Protein 1YZY (pdb70)

Radius of gyration: 30.55 Å; Cα contacts (8 Å, |Δi|>4): 1847; chains: 2; bounding box: 76×80×80 Å

Nearest PDB structures (foldseek):
  1yzy-assembly2_B  TM=9.845E-01  e=2.041E-84  Haemophilus influenzae
  3dqq-assembly2_B  TM=8.696E-01  e=4.003E-61  Salmonella enterica subsp. enterica serovar Typhimurium
  3dqq-assembly1_A-2  TM=9.053E-01  e=2.422E-59  Salmonella enterica subsp. enterica serovar Typhimurium
  5dmh-assembly2_B  TM=8.745E-01  e=1.688E-52  Cupriavidus necator H16
  5dmh-assembly1_A  TM=6.485E-01  e=1.997E-49  Cupriavidus necator H16

Secondary structure (DSSP, 8-state):
-EEEESSHHHHHHHHHHHHTTT--EEEEES--SS---S--SEEEEE---SSS-HHHHHHHHHHHHHHHHHTT--SEEEE--TT----TT-THHHHHHHHHHHHT---EEE---BGGGTEEEETTEEEETTEEGGGSGGGG-SSS-----BHHHHHHHH-SS-EEEE-HHHHTT-HHHHHHHHHHHHHTT-SEEEE-BSSTHHHHHHHHHTTT-SEEEESHHHHHHHHHHHHTS--GGG---PPS--EEEEE---SHHHHHHHHHHTTTS-EEE--HHHHHH-TTHHHHHHHHHHTTTTSSS--EEE----HHHHHHHHTTT-HHHHHHHHHHHHHHHHHHHHHHT--EEEEESHHHHHHHHHHHT--EEEEEEEEETTEEEEEESSSS-EEEEE-TT-S-TTHHHHHHHTT-/-EEEESSHHHHHHHHHHHHHTT--EEEEES--SSPP-S--SEEEEE---SSS-HHHHHHHHHHHHHHHHHTT--SEEEE--TT----SS-THHHHHHHHHHHHT-----B---BGGGTEEEETTEEEETTEEGGGSGGGG-SSS-----BHHHHHHHH-SSEEEEE-HHHHTT-HHHHHHHHHHHHHTTEEEEEE-BSSTHHHHHHHHHTTT-SEEEESSHHHHHHHHHHHTS--STT---PPS-EEEEEE---SHHHHHHHHHHHTTS-EEE--HHHHHH-STHHHHHHHHHHHS-SSSS--EEE----HHHHHHHHHHH-TTHHHHHHHHHHHHHHHHHHHHTEEEEEEESHHHHHHHHHHHT--EEEEEEEEETTEEEEEESSSS-EEEEE-TT-S-TTHHHHHHTTT-

Structure (mmCIF, N/CA/C/O backbone):
data_1YZY
#
_entry.id   1YZY
#
_cell.length_a   67.240
_cell.length_b   82.390
_cell.length_c   84.440
_cell.angle_alpha   90.00
_cell.angle_beta   108.41
_cell.angle_gamma   90.00
#
_symmetry.space_group_name_H-M   'P 1 21 1'
#
loop_
_entity.id
_entity.type
_entity.pdbx_description
1 polymer 'Hypothetical protein HI1011'
2 water water
#
loop_
_atom_site.group_PDB
_atom_site.id
_atom_site.type_symbol
_atom_site.label_atom_id
_atom_site.label_alt_id
_atom_site.label_comp_id
_atom_site.label_asym_id
_atom_site.label_entity_id
_atom_site.label_seq_id
_atom_site.pdbx_PDB_ins_code
_atom_site.Cartn_x
_atom_site.Cartn_y
_atom_site.Cartn_z
_atom_site.occupancy
_atom_site.B_iso_or_equiv
_atom_site.auth_seq_id
_atom_site.auth_comp_id
_atom_site.auth_asym_id
_atom_site.auth_atom_id
_atom_site.pdbx_PDB_model_num
ATOM 1 N N . LEU A 1 2 ? 39.719 41.394 73.067 1.00 17.12 1 LEU A N 1
ATOM 2 C CA . LEU A 1 2 ? 39.059 40.495 74.068 1.00 18.63 1 LEU A CA 1
ATOM 3 C C . LEU A 1 2 ? 37.747 39.922 73.552 1.00 20.35 1 LEU A C 1
ATOM 4 O O . LEU A 1 2 ? 36.811 40.664 73.264 1.00 19.45 1 LEU A O 1
ATOM 9 N N . GLY A 1 3 ? 37.680 38.597 73.462 1.00 20.93 2 GLY A N 1
ATOM 10 C CA . GLY A 1 3 ? 36.473 37.946 72.996 1.00 14.55 2 GLY A CA 1
ATOM 11 C C . GLY A 1 3 ? 35.766 37.210 74.113 1.00 20.13 2 GLY A C 1
ATOM 12 O O . GLY A 1 3 ? 36.318 36.289 74.694 1.00 17.44 2 GLY A O 1
ATOM 13 N N . VAL A 1 4 ? 34.545 37.617 74.426 1.00 15.24 3 VAL A N 1
ATOM 14 C CA . VAL A 1 4 ? 33.783 36.969 75.478 1.00 14.81 3 VAL A CA 1
ATOM 15 C C . VAL A 1 4 ? 32.741 36.052 74.859 1.00 19.70 3 VAL A C 1
ATOM 16 O O . VAL A 1 4 ? 32.088 36.417 73.881 1.00 17.64 3 VAL A O 1
ATOM 20 N N . ILE A 1 5 ? 32.624 34.846 75.402 1.00 18.67 4 ILE A N 1
ATOM 21 C CA . ILE A 1 5 ? 31.648 33.873 74.936 1.00 17.90 4 ILE A CA 1
ATOM 22 C C . ILE A 1 5 ? 30.732 33.595 76.109 1.00 13.74 4 ILE A C 1
ATOM 23 O O . ILE A 1 5 ? 31.093 32.853 77.018 1.00 18.58 4 ILE A O 1
ATOM 28 N N . ALA A 1 6 ? 29.556 34.212 76.098 1.00 15.67 5 ALA A N 1
ATOM 29 C CA . ALA A 1 6 ? 28.596 34.054 77.181 1.00 15.19 5 ALA A CA 1
ATOM 30 C C . ALA A 1 6 ? 27.546 32.967 76.940 1.00 17.47 5 ALA A C 1
ATOM 31 O O . ALA A 1 6 ? 27.017 32.842 75.835 1.00 15.40 5 ALA A O 1
ATOM 33 N N . ASP A 1 7 ? 27.224 32.223 77.998 1.00 18.88 6 ASP A N 1
ATOM 34 C CA . ASP A 1 7 ? 26.264 31.122 77.940 1.00 21.13 6 ASP A CA 1
ATOM 35 C C . ASP A 1 7 ? 24.782 31.480 78.121 1.00 20.09 6 ASP A C 1
ATOM 36 O O . ASP A 1 7 ? 23.934 30.600 78.317 1.00 16.62 6 ASP A O 1
ATOM 41 N N . ASP A 1 8 ? 24.488 32.773 78.170 1.00 23.76 7 ASP A N 1
ATOM 42 C CA . ASP A 1 8 ? 23.104 33.237 78.272 1.00 25.75 7 ASP A CA 1
ATOM 43 C C . ASP A 1 8 ? 23.024 34.733 77.964 1.00 24.59 7 ASP A C 1
ATOM 44 O O . ASP A 1 8 ? 24.044 35.429 77.968 1.00 20.88 7 ASP A O 1
ATOM 49 N N . PHE A 1 9 ? 21.812 35.216 77.706 1.00 21.96 8 PHE A N 1
ATOM 50 C CA . PHE A 1 9 ? 21.606 36.615 77.365 1.00 21.26 8 PHE A CA 1
ATOM 51 C C . PHE A 1 9 ? 21.836 37.603 78.508 1.00 17.60 8 PHE A C 1
ATOM 52 O O . PHE A 1 9 ? 22.550 38.585 78.341 1.00 16.32 8 PHE A O 1
ATOM 60 N N . THR A 1 10 ? 21.180 37.369 79.642 1.00 19.36 9 THR A N 1
ATOM 61 C CA . THR A 1 10 ? 21.314 38.235 80.809 1.00 21.96 9 THR A CA 1
ATOM 62 C C . THR A 1 10 ? 22.794 38.389 81.219 1.00 21.15 9 THR A C 1
ATOM 63 O O . THR A 1 10 ? 23.254 39.489 81.567 1.00 17.65 9 THR A O 1
ATOM 67 N N . GLY A 1 11 ? 23.514 37.269 81.219 1.00 17.10 10 GLY A N 1
ATOM 68 C CA . GLY A 1 11 ? 24.920 37.285 81.564 1.00 14.22 10 GLY A CA 1
ATOM 69 C C . GLY A 1 11 ? 25.738 38.040 80.537 1.00 16.02 10 GLY A C 1
ATOM 70 O O . GLY A 1 11 ? 26.682 38.746 80.899 1.00 16.80 10 GLY A O 1
ATOM 71 N N . ALA A 1 12 ? 25.420 37.862 79.254 1.00 13.81 11 ALA A N 1
ATOM 72 C CA . ALA A 1 12 ? 26.148 38.564 78.198 1.00 15.68 11 ALA A CA 1
ATOM 73 C C . ALA A 1 12 ? 25.962 40.074 78.342 1.00 14.69 11 ALA A C 1
ATOM 74 O O . ALA A 1 12 ? 26.919 40.832 78.205 1.00 20.35 11 ALA A O 1
ATOM 76 N N . SER A 1 13 ? 24.735 40.500 78.616 1.00 14.76 12 SER A N 1
ATOM 77 C CA . SER A 1 13 ? 24.433 41.912 78.793 1.00 18.79 12 SER A CA 1
ATOM 78 C C . SER A 1 13 ? 25.156 42.429 80.030 1.00 16.87 12 SER A C 1
ATOM 79 O O . SER A 1 13 ? 25.714 43.527 80.034 1.00 18.91 12 SER A O 1
ATOM 82 N N . ASP A 1 14 ? 25.110 41.633 81.092 1.00 16.92 13 ASP A N 1
ATOM 83 C CA . ASP A 1 14 ? 25.737 41.982 82.361 1.00 18.94 13 ASP A CA 1
ATOM 84 C C . ASP A 1 14 ? 27.236 42.246 82.255 1.00 16.67 13 ASP A C 1
ATOM 85 O O . ASP A 1 14 ? 27.705 43.327 82.628 1.00 19.16 13 ASP A O 1
ATOM 90 N N . ILE A 1 15 ? 27.984 41.270 81.743 1.00 13.35 14 ILE A N 1
ATOM 91 C CA . ILE A 1 15 ? 29.424 41.426 81.617 1.00 9.31 14 ILE A CA 1
ATOM 92 C C . ILE A 1 15 ? 29.775 42.534 80.645 1.00 13.59 14 ILE A C 1
ATOM 93 O O . ILE A 1 15 ? 30.748 43.259 80.863 1.00 17.95 14 ILE A O 1
ATOM 98 N N . ALA A 1 16 ? 28.971 42.681 79.588 1.00 15.84 15 ALA A N 1
ATOM 99 C CA . ALA A 1 16 ? 29.200 43.712 78.573 1.00 18.19 15 ALA A CA 1
ATOM 100 C C . ALA A 1 16 ? 29.110 45.110 79.177 1.00 16.35 15 ALA A C 1
ATOM 101 O O . ALA A 1 16 ? 29.868 46.003 78.793 1.00 12.35 15 ALA A O 1
ATOM 103 N N . SER A 1 17 ? 28.155 45.308 80.080 1.00 14.20 16 SER A N 1
ATOM 104 C CA . SER A 1 17 ? 28.012 46.587 80.766 1.00 20.23 16 SER A CA 1
ATOM 105 C C . SER A 1 17 ? 29.236 46.787 81.659 1.00 21.23 16 SER A C 1
ATOM 106 O O . SER A 1 17 ? 29.754 47.896 81.776 1.00 19.74 16 SER A O 1
ATOM 109 N N . PHE A 1 18 ? 29.677 45.708 82.301 1.00 18.49 17 PHE A N 1
ATOM 110 C CA . PHE A 1 18 ? 30.841 45.763 83.171 1.00 16.48 17 PHE A CA 1
ATOM 111 C C . PHE A 1 18 ? 32.097 46.155 82.419 1.00 15.94 17 PHE A C 1
ATOM 112 O O . PHE A 1 18 ? 32.896 46.943 82.912 1.00 19.50 17 PHE A O 1
ATOM 120 N N . LEU A 1 19 ? 32.274 45.609 81.224 1.00 16.38 18 LEU A N 1
ATOM 121 C CA . LEU A 1 19 ? 33.442 45.932 80.425 1.00 14.71 18 LEU A CA 1
ATOM 122 C C . LEU A 1 19 ? 33.451 47.405 80.042 1.00 16.94 18 LEU A C 1
ATOM 123 O O . LEU A 1 19 ? 34.509 48.033 80.014 1.00 20.33 18 LEU A O 1
ATOM 128 N N . VAL A 1 20 ? 32.266 47.950 79.770 1.00 19.31 19 VAL A N 1
ATOM 129 C CA . VAL A 1 20 ? 32.103 49.356 79.377 1.00 15.58 19 VAL A CA 1
ATOM 130 C C . VAL A 1 20 ? 32.262 50.311 80.566 1.00 17.68 19 VAL A C 1
ATOM 131 O O . VAL A 1 20 ? 32.848 51.386 80.441 1.00 18.69 19 VAL A O 1
ATOM 135 N N . GLU A 1 21 ? 31.670 49.943 81.695 1.00 9.93 20 GLU A N 1
ATOM 136 C CA . GLU A 1 21 ? 31.751 50.734 82.908 1.00 13.40 20 GLU A CA 1
ATOM 137 C C . GLU A 1 21 ? 33.180 50.748 83.464 1.00 14.15 20 GLU A C 1
ATOM 138 O O . GLU A 1 21 ? 33.470 51.429 84.452 1.00 9.84 20 GLU A O 1
ATOM 144 N N . ASN A 1 22 ? 34.060 50.000 82.806 1.00 16.08 21 ASN A N 1
ATOM 145 C CA . ASN A 1 22 ? 35.452 49.915 83.185 1.00 15.09 21 ASN A CA 1
ATOM 146 C C . ASN A 1 22 ? 36.381 50.302 82.039 1.00 18.09 21 ASN A C 1
ATOM 147 O O . ASN A 1 22 ? 37.478 49.760 81.890 1.00 13.95 21 ASN A O 1
ATOM 152 N N . GLY A 1 23 ? 35.888 51.213 81.200 1.00 19.79 22 GLY A N 1
ATOM 153 C CA . GLY A 1 23 ? 36.648 51.757 80.082 1.00 23.02 22 GLY A CA 1
ATOM 154 C C . GLY A 1 23 ? 36.887 51.040 78.763 1.00 24.16 22 GLY A C 1
ATOM 155 O O . GLY A 1 23 ? 37.649 51.546 77.926 1.00 23.09 22 GLY A O 1
ATOM 156 N N . LEU A 1 24 ? 36.245 49.902 78.537 1.00 22.87 23 LEU A N 1
ATOM 157 C CA . LEU A 1 24 ? 36.453 49.163 77.288 1.00 28.93 23 LEU A CA 1
ATOM 158 C C . LEU A 1 24 ? 35.341 49.329 76.235 1.00 23.01 23 LEU A C 1
ATOM 159 O O . LEU A 1 24 ? 34.172 49.169 76.549 1.00 21.36 23 LEU A O 1
ATOM 164 N N . SER A 1 25 ? 35.689 49.701 75.006 1.00 19.77 24 SER A N 1
ATOM 165 C CA . SER A 1 25 ? 34.655 49.820 73.970 1.00 21.71 24 SER A CA 1
ATOM 166 C C . SER A 1 25 ? 34.164 48.395 73.678 1.00 19.57 24 SER A C 1
ATOM 167 O O . SER A 1 25 ? 34.961 47.514 73.356 1.00 21.76 24 SER A O 1
ATOM 170 N N . THR A 1 26 ? 32.857 48.177 73.796 1.00 22.19 25 THR A N 1
ATOM 171 C CA . THR A 1 26 ? 32.276 46.841 73.635 1.00 15.65 25 THR A CA 1
ATOM 172 C C . THR A 1 26 ? 31.139 46.677 72.613 1.00 19.02 25 THR A C 1
ATOM 173 O O . THR A 1 26 ? 30.310 47.565 72.427 1.00 22.32 25 THR A O 1
ATOM 177 N N . VAL A 1 27 ? 31.122 45.526 71.951 1.00 19.55 26 VAL A N 1
ATOM 178 C CA . VAL A 1 27 ? 30.081 45.177 70.992 1.00 18.44 26 VAL A CA 1
ATOM 179 C C . VAL A 1 27 ? 29.520 43.826 71.417 1.00 18.15 26 VAL A C 1
ATOM 180 O O . VAL A 1 27 ? 30.265 42.856 71.567 1.00 21.62 26 VAL A O 1
ATOM 184 N N . GLN A 1 28 ? 28.218 43.777 71.660 1.00 16.75 27 GLN A N 1
ATOM 185 C CA . GLN A 1 28 ? 27.570 42.538 72.054 1.00 19.15 27 GLN A CA 1
ATOM 186 C C . GLN A 1 28 ? 26.740 41.951 70.910 1.00 22.04 27 GLN A C 1
ATOM 187 O O . GLN A 1 28 ? 25.695 42.491 70.549 1.00 19.80 27 GLN A O 1
ATOM 193 N N . MET A 1 29 ? 27.215 40.845 70.349 1.00 21.27 28 MET A N 1
ATOM 194 C CA . MET A 1 29 ? 26.514 40.165 69.271 1.00 20.69 28 MET A CA 1
ATOM 195 C C . MET A 1 29 ? 25.586 39.112 69.864 1.00 23.17 28 MET A C 1
ATOM 196 O O . MET A 1 29 ? 25.969 38.395 70.783 1.00 18.96 28 MET A O 1
ATOM 201 N N . ASN A 1 30 ? 24.349 39.060 69.388 1.00 23.63 29 ASN A N 1
ATOM 202 C CA . ASN A 1 30 ? 23.395 38.068 69.883 1.00 23.61 29 ASN A CA 1
ATOM 203 C C . ASN A 1 30 ? 23.424 36.890 68.912 1.00 22.39 29 ASN A C 1
ATOM 204 O O . ASN A 1 30 ? 22.842 36.952 67.834 1.00 19.77 29 ASN A O 1
ATOM 209 N N . GLY A 1 31 ? 24.130 35.830 69.295 1.00 23.99 30 GLY A N 1
ATOM 210 C CA . GLY A 1 31 ? 24.270 34.656 68.449 1.00 21.82 30 GLY A CA 1
ATOM 211 C C . GLY A 1 31 ? 25.526 34.819 67.616 1.00 21.94 30 GLY A C 1
ATOM 212 O O . GLY A 1 31 ? 26.043 35.928 67.513 1.00 25.37 30 GLY A O 1
ATOM 213 N N . VAL A 1 32 ? 26.062 33.731 67.068 1.00 21.20 31 VAL A N 1
ATOM 214 C CA . VAL A 1 32 ? 27.270 33.829 66.242 1.00 23.57 31 VAL A CA 1
ATOM 215 C C . VAL A 1 32 ? 26.936 34.534 64.924 1.00 22.02 31 VAL A C 1
ATOM 216 O O . VAL A 1 32 ? 26.060 34.088 64.182 1.00 25.13 31 VAL A O 1
ATOM 220 N N . PRO A 1 33 ? 27.617 35.658 64.633 1.00 28.19 32 PRO A N 1
ATOM 221 C CA . PRO A 1 33 ? 27.414 36.453 63.414 1.00 27.60 32 PRO A CA 1
ATOM 222 C C . PRO A 1 33 ? 27.855 35.760 62.129 1.00 28.84 32 PRO A C 1
ATOM 223 O O . PRO A 1 33 ? 28.811 34.983 62.137 1.00 26.51 32 PRO A O 1
ATOM 227 N N . THR A 1 34 ? 27.140 36.027 61.038 1.00 32.60 33 THR A N 1
ATOM 228 C CA . THR A 1 34 ? 27.472 35.446 59.735 1.00 33.73 33 THR A CA 1
ATOM 229 C C . THR A 1 34 ? 28.271 36.419 58.863 1.00 35.17 33 THR A C 1
ATOM 230 O O . THR A 1 34 ? 28.793 36.040 57.813 1.00 34.34 33 THR A O 1
ATOM 234 N N . GLN A 1 35 ? 28.375 37.665 59.322 1.00 36.25 34 GLN A N 1
ATOM 235 C CA . GLN A 1 35 ? 29.125 38.713 58.627 1.00 35.83 34 GLN A CA 1
ATOM 236 C C . GLN A 1 35 ? 30.176 39.318 59.572 1.00 35.04 34 GLN A C 1
ATOM 237 O O . GLN A 1 35 ? 29.935 39.475 60.772 1.00 33.06 34 GLN A O 1
ATOM 243 N N . SER A 1 36 ? 31.317 39.695 59.006 1.00 33.12 35 SER A N 1
ATOM 244 C CA . SER A 1 36 ? 32.416 40.291 59.756 1.00 32.86 35 SER A CA 1
ATOM 245 C C . SER A 1 36 ? 32.017 41.593 60.452 1.00 31.27 35 SER A C 1
ATOM 246 O O . SER A 1 36 ? 31.053 42.255 60.053 1.00 29.67 35 SER A O 1
ATOM 249 N N . LEU A 1 37 ? 32.762 41.949 61.499 1.00 35.04 36 LEU A N 1
ATOM 250 C CA . LEU A 1 37 ? 32.524 43.179 62.245 1.00 40.05 36 LEU A CA 1
ATOM 251 C C . LEU A 1 37 ? 33.431 44.250 61.659 1.00 45.16 36 LEU A C 1
ATOM 252 O O . LEU A 1 37 ? 34.645 44.228 61.861 1.00 51.28 36 LEU A O 1
ATOM 257 N N . ASN A 1 38 ? 32.830 45.178 60.921 1.00 48.68 37 ASN A N 1
ATOM 258 C CA . ASN A 1 38 ? 33.567 46.258 60.268 1.00 53.04 37 ASN A CA 1
ATOM 259 C C . ASN A 1 38 ? 34.003 47.333 61.268 1.00 48.48 37 ASN A C 1
ATOM 260 O O . ASN A 1 38 ? 34.557 48.364 60.886 1.00 53.89 37 ASN A O 1
ATOM 265 N N . SER A 1 39 ? 33.774 47.078 62.551 1.00 42.05 38 SER A N 1
ATOM 266 C CA . SER A 1 39 ? 34.133 48.035 63.590 1.00 38.45 38 SER A CA 1
ATOM 267 C C . SER A 1 39 ? 35.294 47.557 64.473 1.00 36.16 38 SER A C 1
ATOM 268 O O . SER A 1 39 ? 35.437 46.357 64.740 1.00 36.10 38 SER A O 1
ATOM 271 N N . LYS A 1 40 ? 36.124 48.504 64.909 1.00 35.79 39 LYS A N 1
ATOM 272 C CA . LYS A 1 40 ? 37.272 48.208 65.762 1.00 36.41 39 LYS A CA 1
ATOM 273 C C . LYS A 1 40 ? 36.942 48.547 67.214 1.00 34.73 39 LYS A C 1
ATOM 274 O O . LYS A 1 40 ? 36.846 49.720 67.569 1.00 34.04 39 LYS A O 1
ATOM 280 N N . VAL A 1 41 ? 36.739 47.522 68.039 1.00 29.89 40 VAL A N 1
ATOM 281 C CA . VAL A 1 41 ? 36.431 47.710 69.462 1.00 28.57 40 VAL A CA 1
ATOM 282 C C . VAL A 1 41 ? 37.419 46.953 70.352 1.00 24.90 40 VAL A C 1
ATOM 283 O O . VAL A 1 41 ? 38.225 46.162 69.859 1.00 20.45 40 VAL A O 1
ATOM 287 N N . ASP A 1 42 ? 37.351 47.208 71.657 1.00 20.65 41 ASP A N 1
ATOM 288 C CA . ASP A 1 42 ? 38.233 46.577 72.633 1.00 21.05 41 ASP A CA 1
ATOM 289 C C . ASP A 1 42 ? 37.749 45.197 73.053 1.00 19.51 41 ASP A C 1
ATOM 290 O O . ASP A 1 42 ? 38.554 44.335 73.406 1.00 18.56 41 ASP A O 1
ATOM 295 N N . ALA A 1 43 ? 36.433 45.011 73.064 1.00 17.75 42 ALA A N 1
ATOM 296 C CA . ALA A 1 43 ? 35.834 43.741 73.463 1.00 17.53 42 ALA A CA 1
ATOM 297 C C . ALA A 1 43 ? 34.570 43.393 72.671 1.00 15.48 42 ALA A C 1
ATOM 298 O O . ALA A 1 43 ? 33.777 44.267 72.320 1.00 14.77 42 ALA A O 1
ATOM 300 N N . ILE A 1 44 ? 34.407 42.114 72.362 1.00 16.42 43 ILE A N 1
ATOM 301 C CA . ILE A 1 44 ? 33.223 41.655 71.658 1.00 15.75 43 ILE A CA 1
ATOM 302 C C . ILE A 1 44 ? 32.658 40.502 72.464 1.00 16.58 43 ILE A C 1
ATOM 303 O O . ILE A 1 44 ? 33.369 39.550 72.761 1.00 14.71 43 ILE A O 1
ATOM 308 N N . VAL A 1 45 ? 31.397 40.623 72.863 1.00 9.97 44 VAL A N 1
ATOM 309 C CA . VAL A 1 45 ? 30.712 39.595 73.627 1.00 9.49 44 VAL A CA 1
ATOM 310 C C . VAL A 1 45 ? 29.680 38.874 72.746 1.00 14.05 44 VAL A C 1
ATOM 311 O O . VAL A 1 45 ? 28.832 39.519 72.138 1.00 18.73 44 VAL A O 1
ATOM 315 N N . ILE A 1 46 ? 29.761 37.551 72.653 1.00 15.16 45 ILE A N 1
ATOM 316 C CA . ILE A 1 46 ? 28.779 36.791 71.877 1.00 16.24 45 ILE A CA 1
ATOM 317 C C . ILE A 1 46 ? 27.835 36.068 72.835 1.00 17.48 45 ILE A C 1
ATOM 318 O O . ILE A 1 46 ? 28.258 35.261 73.653 1.00 18.85 45 ILE A O 1
ATOM 323 N N . SER A 1 47 ? 26.562 36.435 72.764 1.00 20.96 46 SER A N 1
ATOM 324 C CA . SER A 1 47 ? 25.501 35.874 73.592 1.00 20.39 46 SER A CA 1
ATOM 325 C C . SER A 1 47 ? 24.930 34.589 72.988 1.00 23.32 46 SER A C 1
ATOM 326 O O . SER A 1 47 ? 24.494 34.573 71.829 1.00 17.22 46 SER A O 1
ATOM 329 N N . LEU A 1 48 ? 24.959 33.510 73.769 1.00 19.07 47 LEU A N 1
ATOM 330 C CA . LEU A 1 48 ? 24.440 32.215 73.330 1.00 22.39 47 LEU A CA 1
ATOM 331 C C . LEU A 1 48 ? 23.307 31.751 74.244 1.00 22.70 47 LEU A C 1
ATOM 332 O O . LEU A 1 48 ? 22.865 32.488 75.132 1.00 25.88 47 LEU A O 1
ATOM 337 N N . LYS A 1 49 ? 22.789 30.559 73.966 1.00 20.38 48 LYS A N 1
ATOM 338 C CA . LYS A 1 49 ? 21.725 29.952 74.766 1.00 27.82 48 LYS A CA 1
ATOM 339 C C . LYS A 1 49 ? 22.270 28.574 75.149 1.00 28.71 48 LYS A C 1
ATOM 340 O O . LYS A 1 49 ? 21.570 27.562 75.061 1.00 26.62 48 LYS A O 1
ATOM 346 N N . SER A 1 50 ? 23.508 28.560 75.630 1.00 27.26 49 SER A N 1
ATOM 347 C CA . SER A 1 50 ? 24.197 27.327 75.975 1.00 19.91 49 SER A CA 1
ATOM 348 C C . SER A 1 50 ? 24.405 27.063 77.467 1.00 23.20 49 SER A C 1
ATOM 349 O O . SER A 1 50 ? 25.425 26.468 77.822 1.00 25.83 49 SER A O 1
ATOM 352 N N . ARG A 1 51 ? 23.455 27.415 78.327 1.00 22.69 50 ARG A N 1
ATOM 353 C CA . ARG A 1 51 ? 23.638 27.098 79.742 1.00 24.86 50 ARG A CA 1
ATOM 354 C C . ARG A 1 51 ? 23.214 25.660 80.078 1.00 29.85 50 ARG A C 1
ATOM 355 O O . ARG A 1 51 ? 23.860 24.992 80.899 1.00 27.17 50 ARG A O 1
ATOM 363 N N . SER A 1 52 ? 22.130 25.192 79.460 1.00 23.63 51 SER A N 1
ATOM 364 C CA . SER A 1 52 ? 21.636 23.843 79.719 1.00 24.98 51 SER A CA 1
ATOM 365 C C . SER A 1 52 ? 21.062 23.091 78.509 1.00 22.41 51 SER A C 1
ATOM 366 O O . SER A 1 52 ? 20.244 22.178 78.660 1.00 23.15 51 SER A O 1
ATOM 369 N N . ASN A 1 53 ? 21.491 23.479 77.314 1.00 23.22 52 ASN A N 1
ATOM 370 C CA . ASN A 1 53 ? 21.055 22.832 76.080 1.00 27.26 52 ASN A CA 1
ATOM 371 C C . ASN A 1 53 ? 21.921 21.574 75.905 1.00 29.26 52 ASN A C 1
ATOM 372 O O . ASN A 1 53 ? 22.794 21.307 76.727 1.00 32.37 52 ASN A O 1
ATOM 377 N N . PRO A 1 54 ? 21.631 20.735 74.889 1.00 31.88 53 PRO A N 1
ATOM 378 C CA . PRO A 1 54 ? 22.455 19.530 74.709 1.00 29.71 53 PRO A CA 1
ATOM 379 C C . PRO A 1 54 ? 23.942 19.885 74.664 1.00 28.40 53 PRO A C 1
ATOM 380 O O . PRO A 1 54 ? 24.359 20.769 73.916 1.00 28.08 53 PRO A O 1
ATOM 384 N N . VAL A 1 55 ? 24.740 19.141 75.418 1.00 26.64 54 VAL A N 1
ATOM 385 C CA . VAL A 1 55 ? 26.171 19.406 75.507 1.00 25.94 54 VAL A CA 1
ATOM 386 C C . VAL A 1 55 ? 26.966 19.514 74.201 1.00 30.67 54 VAL A C 1
ATOM 387 O O . VAL A 1 55 ? 27.937 20.272 74.139 1.00 23.45 54 VAL A O 1
ATOM 391 N N . ASN A 1 56 ? 26.592 18.759 73.168 1.00 29.79 55 ASN A N 1
ATOM 392 C CA . ASN A 1 56 ? 27.336 18.850 71.909 1.00 33.41 55 ASN A CA 1
ATOM 393 C C . ASN A 1 56 ? 26.987 20.082 71.095 1.00 27.72 55 ASN A C 1
ATOM 394 O O . ASN A 1 56 ? 27.745 20.492 70.216 1.00 30.54 55 ASN A O 1
ATOM 399 N N . GLU A 1 57 ? 25.819 20.650 71.374 1.00 25.36 56 GLU A N 1
ATOM 400 C CA . GLU A 1 57 ? 25.389 21.877 70.721 1.00 28.04 56 GLU A CA 1
ATOM 401 C C . GLU A 1 57 ? 26.186 23.021 71.355 1.00 25.02 56 GLU A C 1
ATOM 402 O O . GLU A 1 57 ? 26.809 23.822 70.653 1.00 24.58 56 GLU A O 1
ATOM 408 N N . ALA A 1 58 ? 26.177 23.071 72.686 1.00 24.56 57 ALA A N 1
ATOM 409 C CA . ALA A 1 58 ? 26.914 24.085 73.444 1.00 25.73 57 ALA A CA 1
ATOM 410 C C . ALA A 1 58 ? 28.378 24.108 73.009 1.00 21.43 57 ALA A C 1
ATOM 411 O O . ALA A 1 58 ? 28.954 25.168 72.798 1.00 29.48 57 ALA A O 1
ATOM 413 N N . ILE A 1 59 ? 28.975 22.930 72.857 1.00 21.27 58 ILE A N 1
ATOM 414 C CA . ILE A 1 59 ? 30.363 22.835 72.429 1.00 22.62 58 ILE A CA 1
ATOM 415 C C . ILE A 1 59 ? 30.553 23.378 71.014 1.00 22.60 58 ILE A C 1
ATOM 416 O O . ILE A 1 59 ? 31.499 24.130 70.757 1.00 24.77 58 ILE A O 1
ATOM 421 N N . GLU A 1 60 ? 29.684 22.976 70.088 1.00 26.01 59 GLU A N 1
ATOM 422 C CA . GLU A 1 60 ? 29.798 23.434 68.705 1.00 23.74 59 GLU A CA 1
ATOM 423 C C . GLU A 1 60 ? 29.587 24.936 68.573 1.00 18.19 59 GLU A C 1
ATOM 424 O O . GLU A 1 60 ? 30.316 25.607 67.855 1.00 20.13 59 GLU A O 1
ATOM 430 N N . GLN A 1 61 ? 28.574 25.449 69.257 1.00 15.29 60 GLN A N 1
ATOM 431 C CA . GLN A 1 61 ? 28.258 26.873 69.234 1.00 19.98 60 GLN A CA 1
ATOM 432 C C . GLN A 1 61 ? 29.391 27.711 69.809 1.00 14.68 60 GLN A C 1
ATOM 433 O O . GLN A 1 61 ? 29.751 28.757 69.254 1.00 17.13 60 GLN A O 1
ATOM 439 N N . SER A 1 62 ? 29.934 27.251 70.933 1.00 18.52 61 SER A N 1
ATOM 440 C CA . SER A 1 62 ? 31.034 27.927 71.614 1.00 16.71 61 SER A CA 1
ATOM 441 C C . SER A 1 62 ? 32.266 27.988 70.727 1.00 21.24 61 SER A C 1
ATOM 442 O O . SER A 1 62 ? 32.990 28.992 70.715 1.00 23.55 61 SER A O 1
ATOM 445 N N . LEU A 1 63 ? 32.513 26.904 69.999 1.00 18.78 62 LEU A N 1
ATOM 446 C CA . LEU A 1 63 ? 33.645 26.832 69.089 1.00 19.41 62 LEU A CA 1
ATOM 447 C C . LEU A 1 63 ? 33.440 27.738 67.877 1.00 20.21 62 LEU A C 1
ATOM 448 O O . LEU A 1 63 ? 34.405 28.198 67.260 1.00 25.66 62 LEU A O 1
ATOM 453 N N . ARG A 1 64 ? 32.178 27.947 67.511 1.00 22.17 63 ARG A N 1
ATOM 454 C CA . ARG A 1 64 ? 31.828 28.807 66.387 1.00 20.52 63 ARG A CA 1
ATOM 455 C C . ARG A 1 64 ? 31.989 30.257 66.803 1.00 17.18 63 ARG A C 1
ATOM 456 O O . ARG A 1 64 ? 32.432 31.086 66.004 1.00 15.94 63 ARG A O 1
ATOM 464 N N . ALA A 1 65 ? 31.599 30.561 68.043 1.00 19.32 64 ALA A N 1
ATOM 465 C CA . ALA A 1 65 ? 31.714 31.917 68.581 1.00 18.02 64 ALA A CA 1
ATOM 466 C C . ALA A 1 65 ? 33.185 32.300 68.630 1.00 18.43 64 ALA A C 1
ATOM 467 O O . ALA A 1 65 ? 33.561 33.419 68.275 1.00 20.24 64 ALA A O 1
ATOM 469 N N . TYR A 1 66 ? 34.007 31.348 69.063 1.00 22.02 65 TYR A N 1
ATOM 470 C CA . TYR A 1 66 ? 35.450 31.530 69.168 1.00 15.77 65 TYR A CA 1
ATOM 471 C C . TYR A 1 66 ? 36.087 31.777 67.810 1.00 18.20 65 TYR A C 1
ATOM 472 O O . TYR A 1 66 ? 36.975 32.620 67.676 1.00 18.81 65 TYR A O 1
ATOM 481 N N . GLN A 1 67 ? 35.693 30.979 66.825 1.00 22.69 66 GLN A N 1
ATOM 482 C CA . GLN A 1 67 ? 36.253 31.095 65.482 1.00 26.39 66 GLN A CA 1
ATOM 483 C C . GLN A 1 67 ? 35.953 32.465 64.901 1.00 23.01 66 GLN A C 1
ATOM 484 O O . GLN A 1 67 ? 36.807 33.073 64.252 1.00 19.32 66 GLN A O 1
ATOM 490 N N . TRP A 1 68 ? 34.743 32.954 65.154 1.00 26.23 67 TRP A N 1
ATOM 491 C CA . TRP A 1 68 ? 34.350 34.271 64.671 1.00 24.54 67 TRP A CA 1
ATOM 492 C C . TRP A 1 68 ? 35.150 35.345 65.412 1.00 22.99 67 TRP A C 1
ATOM 493 O O . TRP A 1 68 ? 35.776 36.200 64.788 1.00 21.69 67 TRP A O 1
ATOM 504 N N . LEU A 1 69 ? 35.092 35.322 66.742 1.00 21.09 68 LEU A N 1
ATOM 505 C CA . LEU A 1 69 ? 35.840 36.280 67.554 1.00 20.51 68 LEU A CA 1
ATOM 506 C C . LEU A 1 69 ? 37.309 36.305 67.112 1.00 14.50 68 LEU A C 1
ATOM 507 O O . LEU A 1 69 ? 37.919 37.371 67.013 1.00 19.50 68 LEU A O 1
ATOM 512 N N . LYS A 1 70 ? 37.859 35.129 66.825 1.00 20.58 69 LYS A N 1
ATOM 513 C CA . LYS A 1 70 ? 39.237 34.994 66.366 1.00 21.48 69 LYS A CA 1
ATOM 514 C C . LYS A 1 70 ? 39.418 35.677 65.009 1.00 25.55 69 LYS A C 1
ATOM 515 O O . LYS A 1 70 ? 40.372 36.434 64.807 1.00 24.41 69 LYS A O 1
ATOM 521 N N . GLU A 1 71 ? 38.534 35.355 64.064 1.00 26.76 70 GLU A N 1
ATOM 522 C CA . GLU A 1 71 ? 38.592 35.938 62.727 1.00 31.77 70 GLU A CA 1
ATOM 523 C C . GLU A 1 71 ? 38.434 37.449 62.778 1.00 32.56 70 GLU A C 1
ATOM 524 O O . GLU A 1 71 ? 38.931 38.161 61.900 1.00 30.50 70 GLU A O 1
ATOM 530 N N . ASN A 1 72 ? 37.760 37.938 63.811 1.00 26.98 71 ASN A N 1
ATOM 531 C CA . ASN A 1 72 ? 37.541 39.367 63.947 1.00 24.58 71 ASN A CA 1
ATOM 532 C C . ASN A 1 72 ? 38.470 40.138 64.887 1.00 25.91 71 ASN A C 1
ATOM 533 O O . ASN A 1 72 ? 38.087 41.168 65.447 1.00 25.34 71 ASN A O 1
ATOM 538 N N . GLY A 1 73 ? 39.701 39.649 65.028 1.00 24.99 72 GLY A N 1
ATOM 539 C CA . GLY A 1 73 ? 40.698 40.324 65.846 1.00 24.75 72 GLY A CA 1
ATOM 540 C C . GLY A 1 73 ? 40.832 39.954 67.293 1.00 27.53 72 GLY A C 1
ATOM 541 O O . GLY A 1 73 ? 41.829 40.381 67.873 1.00 34.66 72 GLY A O 1
ATOM 542 N N . CYS A 1 74 ? 39.957 39.184 67.943 1.00 26.55 73 CYS A N 1
ATOM 543 C CA . CYS A 1 74 ? 40.233 38.846 69.332 1.00 27.17 73 CYS A CA 1
ATOM 544 C C . CYS A 1 74 ? 41.448 37.959 69.615 1.00 29.57 73 CYS A C 1
ATOM 545 O O . CYS A 1 74 ? 41.657 36.951 68.930 1.00 34.35 73 CYS A O 1
ATOM 548 N N . THR A 1 75 ? 42.254 38.339 70.608 1.00 28.20 74 THR A N 1
ATOM 549 C CA . THR A 1 75 ? 43.441 37.559 70.961 1.00 28.48 74 THR A CA 1
ATOM 550 C C . THR A 1 75 ? 43.365 36.920 72.345 1.00 27.72 74 THR A C 1
ATOM 551 O O . THR A 1 75 ? 44.168 36.041 72.674 1.00 24.95 74 THR A O 1
ATOM 555 N N . GLN A 1 76 ? 42.398 37.349 73.151 1.00 23.25 75 GLN A N 1
ATOM 556 C CA . GLN A 1 76 ? 42.223 36.789 74.483 1.00 21.27 75 GLN A CA 1
ATOM 557 C C . GLN A 1 76 ? 40.766 36.393 74.631 1.00 15.11 75 GLN A C 1
ATOM 558 O O . GLN A 1 76 ? 39.882 37.164 74.279 1.00 12.50 75 GLN A O 1
ATOM 564 N N . PHE A 1 77 ? 40.510 35.214 75.187 1.00 16.95 76 PHE A N 1
ATOM 565 C CA . PHE A 1 77 ? 39.143 34.736 75.317 1.00 15.02 76 PHE A CA 1
ATOM 566 C C . PHE A 1 77 ? 38.643 34.559 76.730 1.00 20.15 76 PHE A C 1
ATOM 567 O O . PHE A 1 77 ? 39.402 34.198 77.630 1.00 22.55 76 PHE A O 1
ATOM 575 N N . TYR A 1 78 ? 37.346 34.785 76.905 1.00 19.08 77 TYR A N 1
ATOM 576 C CA . TYR A 1 78 ? 36.706 34.704 78.201 1.00 17.58 77 TYR A CA 1
ATOM 577 C C . TYR A 1 78 ? 35.391 33.943 78.104 1.00 20.74 77 TYR A C 1
ATOM 578 O O . TYR A 1 78 ? 34.454 34.406 77.458 1.00 20.02 77 TYR A O 1
ATOM 587 N N . PHE A 1 79 ? 35.330 32.777 78.740 1.00 17.59 78 PHE A N 1
ATOM 588 C CA . PHE A 1 79 ? 34.122 31.961 78.771 1.00 17.40 78 PHE A CA 1
ATOM 589 C C . PHE A 1 79 ? 33.331 32.407 79.995 1.00 15.69 78 PHE A C 1
ATOM 590 O O . PHE A 1 79 ? 33.692 32.095 81.122 1.00 20.99 78 PHE A O 1
ATOM 598 N N . LYS A 1 80 ? 32.245 33.129 79.761 1.00 16.14 79 LYS A N 1
ATOM 599 C CA . LYS A 1 80 ? 31.396 33.656 80.818 1.00 10.38 79 LYS A CA 1
ATOM 600 C C . LYS A 1 80 ? 30.166 32.821 81.143 1.00 13.81 79 LYS A C 1
ATOM 601 O O . LYS A 1 80 ? 29.320 32.582 80.285 1.00 21.34 79 LYS A O 1
ATOM 607 N N . TYR A 1 81 ? 30.047 32.431 82.408 1.00 14.39 80 TYR A N 1
ATOM 608 C CA . TYR A 1 81 ? 28.917 31.650 82.890 1.00 15.66 80 TYR A CA 1
ATOM 609 C C . TYR A 1 81 ? 28.278 32.324 84.110 1.00 15.19 80 TYR A C 1
ATOM 610 O O . TYR A 1 81 ? 28.650 33.437 84.473 1.00 17.58 80 TYR A O 1
ATOM 619 N N . CYS A 1 82 ? 27.298 31.677 84.729 1.00 12.93 81 CYS A N 1
ATOM 620 C CA . CYS A 1 82 ? 26.619 32.286 85.866 1.00 16.08 81 CYS A CA 1
ATOM 621 C C . CYS A 1 82 ? 27.473 32.318 87.137 1.00 14.92 81 CYS A C 1
ATOM 622 O O . CYS A 1 82 ? 28.346 31.459 87.335 1.00 13.89 81 CYS A O 1
ATOM 625 N N . SER A 1 83 ? 27.221 33.315 87.985 1.00 14.83 82 SER A N 1
ATOM 626 C CA . SER A 1 83 ? 27.956 33.463 89.239 1.00 15.59 82 SER A CA 1
ATOM 627 C C . SER A 1 83 ? 27.628 32.364 90.269 1.00 19.18 82 SER A C 1
ATOM 628 O O . SER A 1 83 ? 28.318 32.227 91.286 1.00 17.77 82 SER A O 1
ATOM 631 N N . THR A 1 84 ? 26.579 31.586 90.005 1.00 17.71 83 THR A N 1
ATOM 632 C CA . THR A 1 84 ? 26.195 30.481 90.887 1.00 15.51 83 THR A CA 1
ATOM 633 C C . THR A 1 84 ? 26.636 29.142 90.283 1.00 17.17 83 THR A C 1
ATOM 634 O O . THR A 1 84 ? 26.223 28.068 90.729 1.00 18.46 83 THR A O 1
ATOM 638 N N . PHE A 1 85 ? 27.498 29.236 89.270 1.00 14.55 84 PHE A N 1
ATOM 639 C CA . PHE A 1 85 ? 28.076 28.084 88.584 1.00 19.69 84 PHE A CA 1
ATOM 640 C C . PHE A 1 85 ? 27.046 27.127 87.969 1.00 15.89 84 PHE A C 1
ATOM 641 O O . PHE A 1 85 ? 27.337 25.948 87.777 1.00 18.98 84 PHE A O 1
ATOM 649 N N . ASP A 1 86 ? 25.880 27.659 87.599 1.00 17.66 85 ASP A N 1
ATOM 650 C CA . ASP A 1 86 ? 24.779 26.876 87.005 1.00 20.24 85 ASP A CA 1
ATOM 651 C C . ASP A 1 86 ? 25.226 25.806 86.017 1.00 18.66 85 ASP A C 1
ATOM 652 O O . ASP A 1 86 ? 25.737 26.125 84.941 1.00 19.22 85 ASP A O 1
ATOM 657 N N . SER A 1 87 ? 24.983 24.549 86.385 1.00 15.39 86 SER A N 1
ATOM 658 C CA . SER A 1 87 ? 25.360 23.388 85.584 1.00 15.96 86 SER A CA 1
ATOM 659 C C . SER A 1 87 ? 24.939 22.092 86.290 1.00 14.26 86 SER A C 1
ATOM 660 O O . SER A 1 87 ? 24.219 22.122 87.293 1.00 17.95 86 SER A O 1
ATOM 663 N N . THR A 1 88 ? 25.333 20.961 85.707 1.00 15.67 87 THR A N 1
ATOM 664 C CA . THR A 1 88 ? 25.080 19.623 86.257 1.00 22.60 87 THR A CA 1
ATOM 665 C C . THR A 1 88 ? 26.318 18.788 85.920 1.00 23.88 87 THR A C 1
ATOM 666 O O . THR A 1 88 ? 27.283 19.310 85.353 1.00 19.74 87 THR A O 1
ATOM 670 N N . ALA A 1 89 ? 26.310 17.504 86.271 1.00 17.94 88 ALA A N 1
ATOM 671 C CA . ALA A 1 89 ? 27.458 16.647 85.978 1.00 20.74 88 ALA A CA 1
ATOM 672 C C . ALA A 1 89 ? 27.785 16.639 84.479 1.00 24.14 88 ALA A C 1
ATOM 673 O O . ALA A 1 89 ? 28.878 16.244 84.064 1.00 28.52 88 ALA A O 1
ATOM 675 N N . LYS A 1 90 ? 26.805 17.010 83.665 1.00 32.41 89 LYS A N 1
ATOM 676 C CA . LYS A 1 90 ? 26.995 17.128 82.223 1.00 36.76 89 LYS A CA 1
ATOM 677 C C . LYS A 1 90 ? 26.987 18.606 81.928 1.00 39.97 89 LYS A C 1
ATOM 678 O O . LYS A 1 90 ? 27.160 18.949 80.764 1.00 45.38 89 LYS A O 1
ATOM 684 N N . GLY A 1 91 ? 26.807 19.450 82.947 1.00 43.62 90 GLY A N 1
ATOM 685 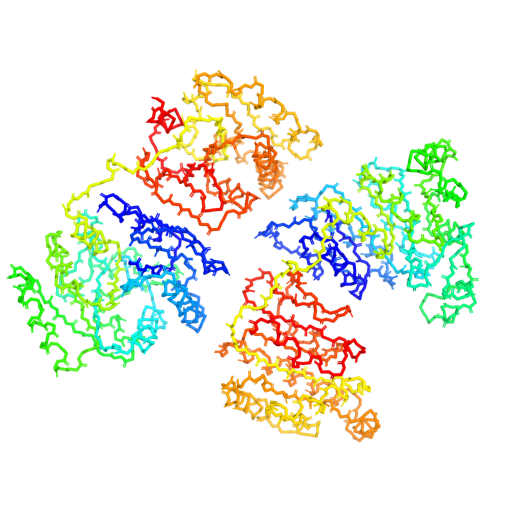C CA . GLY A 1 91 ? 26.781 20.903 82.847 1.00 37.20 90 GLY A CA 1
ATOM 686 C C . GLY A 1 91 ? 27.960 21.336 82.031 1.00 42.99 90 GLY A C 1
ATOM 687 O O . GLY A 1 91 ? 29.116 21.149 82.396 1.00 54.53 90 GLY A O 1
ATOM 688 N N . ASN A 1 92 ? 27.576 21.941 80.924 1.00 32.05 91 ASN A N 1
ATOM 689 C CA . ASN A 1 92 ? 28.416 22.424 79.826 1.00 23.92 91 ASN A CA 1
ATOM 690 C C . ASN A 1 92 ? 29.611 23.288 80.194 1.00 19.45 91 ASN A C 1
ATOM 691 O O . ASN A 1 92 ? 30.425 23.608 79.328 1.00 15.89 91 ASN A O 1
ATOM 696 N N . ILE A 1 93 ? 29.703 23.729 81.447 1.00 14.77 92 ILE A N 1
ATOM 697 C CA . ILE A 1 93 ? 30.829 24.594 81.830 1.00 14.91 92 ILE A CA 1
ATOM 698 C C . ILE A 1 93 ? 32.148 23.856 81.575 1.00 16.85 92 ILE A C 1
ATOM 699 O O . ILE A 1 93 ? 33.032 24.366 80.884 1.00 16.85 92 ILE A O 1
ATOM 704 N N . GLY A 1 94 ? 32.246 22.634 82.095 1.00 14.73 93 GLY A N 1
ATOM 705 C CA . GLY A 1 94 ? 33.443 21.823 81.917 1.00 16.49 93 GLY A CA 1
ATOM 706 C C . GLY A 1 94 ? 33.705 21.418 80.480 1.00 11.84 93 GLY A C 1
ATOM 707 O O . GLY A 1 94 ? 34.826 21.563 79.984 1.00 19.46 93 GLY A O 1
ATOM 708 N N . PRO A 1 95 ? 32.712 20.817 79.809 1.00 14.63 94 PRO A N 1
ATOM 709 C CA . PRO A 1 95 ? 32.876 20.402 78.411 1.00 13.29 94 PRO A CA 1
ATOM 710 C C . PRO A 1 95 ? 33.318 21.558 77.503 1.00 17.20 94 PRO A C 1
ATOM 711 O O . PRO A 1 95 ? 34.203 21.391 76.661 1.00 17.17 94 PRO A O 1
ATOM 715 N N . VAL A 1 96 ? 32.672 22.715 77.659 1.00 14.33 95 VAL A N 1
ATOM 716 C CA . VAL A 1 96 ? 32.992 23.892 76.856 1.00 16.48 95 VAL A CA 1
ATOM 717 C C . VAL A 1 96 ? 34.394 24.401 77.141 1.00 18.51 95 VAL A C 1
ATOM 718 O O . VAL A 1 96 ? 35.107 24.789 76.217 1.00 23.90 95 VAL A O 1
ATOM 722 N N . THR A 1 97 ? 34.780 24.422 78.414 1.00 16.61 96 THR A N 1
ATOM 723 C CA . THR A 1 97 ? 36.116 24.881 78.791 1.00 14.31 96 THR A CA 1
ATOM 724 C C . THR A 1 97 ? 37.153 23.974 78.134 1.00 14.89 96 THR A C 1
ATOM 725 O O . THR A 1 97 ? 38.142 24.443 77.557 1.00 14.70 96 THR A O 1
ATOM 729 N N . ASP A 1 98 ? 36.908 22.670 78.197 1.00 15.87 97 ASP A N 1
ATOM 730 C CA . ASP A 1 98 ? 37.819 21.696 77.607 1.00 19.86 97 ASP A CA 1
ATOM 731 C C . ASP A 1 98 ? 37.922 21.831 76.099 1.00 21.88 97 ASP A C 1
ATOM 732 O O . ASP A 1 98 ? 39.011 21.722 75.538 1.00 14.80 97 ASP A O 1
ATOM 737 N N . ALA A 1 99 ? 36.781 22.018 75.445 1.00 19.30 98 ALA A N 1
ATOM 738 C CA . ALA A 1 99 ? 36.752 22.175 73.996 1.00 17.84 98 ALA A CA 1
ATOM 739 C C . ALA A 1 99 ? 37.538 23.423 73.610 1.00 20.01 98 ALA A C 1
ATOM 740 O O . ALA A 1 99 ? 38.308 23.404 72.652 1.00 18.35 98 ALA A O 1
ATOM 742 N N . LEU A 1 100 ? 37.343 24.498 74.371 1.00 16.39 99 LEU A N 1
ATOM 743 C CA . LEU A 1 100 ? 38.036 25.757 74.130 1.00 15.60 99 LEU A CA 1
ATOM 744 C C . LEU A 1 100 ? 39.530 25.611 74.349 1.00 19.55 99 LEU A C 1
ATOM 745 O O . LEU A 1 100 ? 40.335 26.130 73.567 1.00 18.19 99 LEU A O 1
ATOM 750 N N . LEU A 1 101 ? 39.900 24.931 75.434 1.00 17.17 100 LEU A N 1
ATOM 751 C CA . LEU A 1 101 ? 41.307 24.698 75.750 1.00 22.09 100 LEU A CA 1
ATOM 752 C C . LEU A 1 101 ? 41.966 23.904 74.638 1.00 21.04 100 LEU A C 1
ATOM 753 O O . LEU A 1 101 ? 43.072 24.223 74.207 1.00 16.94 100 LEU A O 1
ATOM 758 N N . ASP A 1 102 ? 41.274 22.868 74.178 1.00 18.39 101 ASP A N 1
ATOM 759 C CA . ASP A 1 102 ? 41.780 22.032 73.098 1.00 27.68 101 ASP A CA 1
ATOM 760 C C . ASP A 1 102 ? 42.017 22.830 71.821 1.00 28.16 101 ASP A C 1
ATOM 761 O O . ASP A 1 102 ? 43.091 22.754 71.216 1.00 26.37 101 ASP A O 1
ATOM 766 N N . GLU A 1 103 ? 40.989 23.548 71.389 1.00 28.40 102 GLU A N 1
ATOM 767 C CA . GLU A 1 103 ? 41.079 24.353 70.181 1.00 27.31 102 GLU A CA 1
ATOM 768 C C . GLU A 1 103 ? 42.232 25.341 70.251 1.00 29.80 102 GLU A C 1
ATOM 769 O O . GLU A 1 103 ? 42.922 25.580 69.253 1.00 29.29 102 GLU A O 1
ATOM 775 N N . LEU A 1 104 ? 42.447 25.892 71.440 1.00 27.80 103 LEU A N 1
ATOM 776 C CA . LEU A 1 104 ? 43.505 26.872 71.663 1.00 29.50 103 LEU A CA 1
ATOM 777 C C . LEU A 1 104 ? 44.926 26.335 71.853 1.00 25.12 103 LEU A C 1
ATOM 778 O O . LEU A 1 104 ? 45.886 27.111 71.801 1.00 20.29 103 LEU A O 1
ATOM 783 N N . ASN A 1 105 ? 45.074 25.025 72.048 1.00 28.94 104 ASN A N 1
ATOM 784 C CA . ASN A 1 105 ? 46.398 24.422 72.275 1.00 29.85 104 ASN A CA 1
ATOM 785 C C . ASN A 1 105 ? 46.962 24.873 73.621 1.00 24.13 104 ASN A C 1
ATOM 786 O O . ASN A 1 105 ? 48.172 25.056 73.788 1.00 27.34 104 ASN A O 1
ATOM 791 N N . GLU A 1 106 ? 46.054 25.096 74.563 1.00 24.04 105 GLU A N 1
ATOM 792 C CA . GLU A 1 106 ? 46.388 25.519 75.914 1.00 24.95 105 GLU A CA 1
ATOM 793 C C . GLU A 1 106 ? 45.984 24.386 76.852 1.00 25.08 105 GLU A C 1
ATOM 794 O O . GLU A 1 106 ? 45.161 23.539 76.488 1.00 26.45 105 GLU A O 1
ATOM 800 N N . ASP A 1 107 ? 46.557 24.358 78.053 1.00 24.96 106 ASP A N 1
ATOM 801 C CA . ASP A 1 107 ? 46.233 23.296 79.000 1.00 27.02 106 ASP A CA 1
ATOM 802 C C . ASP A 1 107 ? 45.938 23.735 80.426 1.00 24.64 106 ASP A C 1
ATOM 803 O O . ASP A 1 107 ? 45.866 22.908 81.328 1.00 22.82 106 ASP A O 1
ATOM 808 N N . PHE A 1 108 ? 45.717 25.029 80.625 1.00 20.91 107 PHE A N 1
ATOM 809 C CA . PHE A 1 108 ? 45.415 25.535 81.958 1.00 18.38 107 PHE A CA 1
ATOM 810 C C . PHE A 1 108 ? 44.588 26.815 81.880 1.00 19.70 107 PHE A C 1
ATOM 811 O O . PHE A 1 108 ? 44.789 27.634 80.983 1.00 15.96 107 PHE A O 1
ATOM 819 N N . THR A 1 109 ? 43.672 26.986 82.826 1.00 17.69 108 THR A N 1
ATOM 820 C CA . THR A 1 109 ? 42.831 28.180 82.884 1.00 17.38 108 THR A CA 1
ATOM 821 C C . THR A 1 109 ? 42.311 28.327 84.312 1.00 14.06 108 THR A C 1
ATOM 822 O O . THR A 1 109 ? 42.530 27.441 85.135 1.00 19.00 108 THR A O 1
ATOM 826 N N . VAL A 1 110 ? 41.659 29.452 84.609 1.00 15.73 109 VAL A N 1
ATOM 827 C CA . VAL A 1 110 ? 41.090 29.711 85.939 1.00 15.71 109 VAL A CA 1
ATOM 828 C C . VAL A 1 110 ? 39.561 29.654 85.954 1.00 17.01 109 VAL A C 1
ATOM 829 O O . VAL A 1 110 ? 38.908 29.816 84.928 1.00 17.16 109 VAL A O 1
ATOM 833 N N . ILE A 1 111 ? 39.005 29.456 87.141 1.00 17.54 110 ILE A N 1
ATOM 834 C CA . ILE A 1 111 ? 37.565 29.371 87.325 1.00 17.29 110 ILE A CA 1
ATOM 835 C C . ILE A 1 111 ? 37.181 30.308 88.458 1.00 19.91 110 ILE A C 1
ATOM 836 O O . ILE A 1 111 ? 37.721 30.199 89.559 1.00 17.06 110 ILE A O 1
ATOM 841 N N . THR A 1 112 ? 36.269 31.237 88.199 1.00 17.25 111 THR A N 1
ATOM 842 C CA . THR A 1 112 ? 35.835 32.151 89.243 1.00 11.77 111 THR A CA 1
ATOM 843 C C . THR A 1 112 ? 34.530 32.887 88.999 1.00 14.99 111 THR A C 1
ATOM 844 O O . THR A 1 112 ? 34.475 33.832 88.222 1.00 14.90 111 THR A O 1
ATOM 848 N N . PRO A 1 113 ? 33.434 32.380 89.577 1.00 13.30 112 PRO A N 1
ATOM 849 C CA . PRO A 1 113 ? 32.114 32.999 89.447 1.00 15.96 112 PRO A CA 1
ATOM 850 C C . PRO A 1 113 ? 31.846 34.046 90.527 1.00 20.52 112 PRO A C 1
ATOM 851 O O . PRO A 1 113 ? 30.706 34.314 90.903 1.00 28.39 112 PRO A O 1
ATOM 855 N N . ALA A 1 114 ? 32.919 34.645 91.030 1.00 20.17 113 ALA A N 1
ATOM 856 C CA . ALA A 1 114 ? 32.956 35.584 92.144 1.00 17.83 113 ALA A CA 1
ATOM 857 C C . ALA A 1 114 ? 32.922 37.076 91.821 1.00 16.40 113 ALA A C 1
ATOM 858 O O . ALA A 1 114 ? 33.484 37.547 90.836 1.00 13.63 113 ALA A O 1
ATOM 860 N N . LEU A 1 115 ? 32.272 37.794 92.732 1.00 13.84 114 LEU A N 1
ATOM 861 C CA . LEU A 1 115 ? 32.125 39.243 92.754 1.00 16.71 114 LEU A CA 1
ATOM 862 C C . LEU A 1 115 ? 31.613 39.583 94.152 1.00 21.12 114 LEU A C 1
ATOM 863 O O . LEU A 1 115 ? 30.427 39.801 94.392 1.00 23.75 114 LEU A O 1
ATOM 868 N N . PRO A 1 116 ? 32.503 39.544 95.152 1.00 19.50 115 PRO A N 1
ATOM 869 C CA . PRO A 1 116 ? 32.200 39.760 96.566 1.00 19.38 115 PRO A CA 1
ATOM 870 C C . PRO A 1 116 ? 31.303 40.930 96.893 1.00 17.66 115 PRO A C 1
ATOM 871 O O . PRO A 1 116 ? 30.506 40.848 97.828 1.00 19.40 115 PRO A O 1
ATOM 875 N N . VAL A 1 117 ? 31.442 42.027 96.156 1.00 11.84 116 VAL A N 1
ATOM 876 C CA . VAL A 1 117 ? 30.619 43.202 96.424 1.00 17.94 116 VAL A CA 1
ATOM 877 C C . VAL A 1 117 ? 29.149 42.904 96.138 1.00 21.77 116 VAL A C 1
ATOM 878 O O . VAL A 1 117 ? 28.253 43.431 96.804 1.00 26.19 116 VAL A O 1
ATOM 882 N N . ASN A 1 118 ? 28.915 42.001 95.191 1.00 23.07 117 ASN A N 1
ATOM 883 C CA . ASN A 1 118 ? 27.564 41.611 94.829 1.00 22.65 117 ASN A CA 1
ATOM 884 C C . ASN A 1 118 ? 27.152 40.271 95.432 1.00 20.30 117 ASN A C 1
ATOM 885 O O . ASN A 1 118 ? 26.363 39.525 94.855 1.00 23.27 117 ASN A O 1
ATOM 890 N N . GLY A 1 119 ? 27.703 39.974 96.604 1.00 15.52 118 GLY A N 1
ATOM 891 C CA . GLY A 1 119 ? 27.365 38.756 97.316 1.00 13.71 118 GLY A CA 1
ATOM 892 C C . GLY A 1 119 ? 27.779 37.410 96.760 1.00 17.40 118 GLY A C 1
ATOM 893 O O . GLY A 1 119 ? 27.163 36.403 97.094 1.00 16.24 118 GLY A O 1
ATOM 894 N N . ARG A 1 120 ? 28.792 37.377 95.907 1.00 17.07 119 ARG A N 1
ATOM 895 C CA . ARG A 1 120 ? 29.266 36.112 95.355 1.00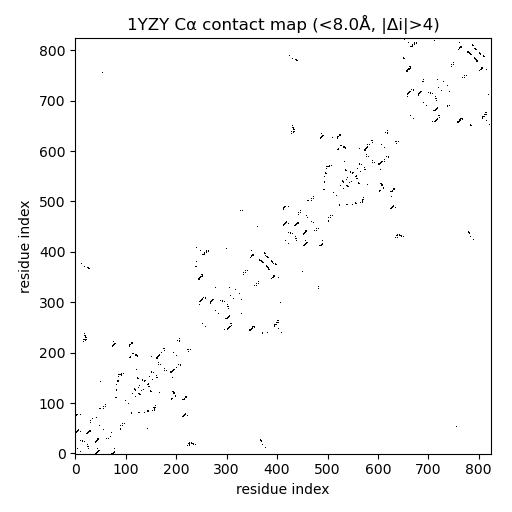 12.40 119 ARG A CA 1
ATOM 896 C C . ARG A 1 120 ? 30.710 35.945 95.796 1.00 19.44 119 ARG A C 1
ATOM 897 O O . ARG A 1 120 ? 31.629 36.506 95.191 1.00 16.10 119 ARG A O 1
ATOM 905 N N . THR A 1 121 ? 30.905 35.195 96.873 1.00 13.63 120 THR A N 1
ATOM 906 C CA . THR A 1 121 ? 32.238 34.969 97.421 1.00 13.10 120 THR A CA 1
ATOM 907 C C . THR A 1 121 ? 32.700 33.515 97.378 1.00 16.78 120 THR A C 1
ATOM 908 O O . THR A 1 121 ? 31.892 32.586 97.419 1.00 16.11 120 THR A O 1
ATOM 912 N N . ILE A 1 122 ? 34.009 33.326 97.253 1.00 14.67 121 ILE A N 1
ATOM 913 C CA . ILE A 1 122 ? 34.603 31.991 97.198 1.00 18.02 121 ILE A CA 1
ATOM 914 C C . ILE A 1 122 ? 35.668 31.817 98.277 1.00 17.21 121 ILE A C 1
ATOM 915 O O . ILE A 1 122 ? 36.723 32.451 98.203 1.00 21.07 121 ILE A O 1
ATOM 920 N N . PHE A 1 123 ? 35.396 31.003 99.292 1.00 19.94 122 PHE A N 1
ATOM 921 C CA . PHE A 1 123 ? 36.409 30.749 100.314 1.00 20.68 122 PHE A CA 1
ATOM 922 C C . PHE A 1 123 ? 36.703 29.253 100.406 1.00 21.04 122 PHE A C 1
ATOM 923 O O . PHE A 1 123 ? 35.810 28.444 100.674 1.00 21.07 122 PHE A O 1
ATOM 931 N N . ASN A 1 124 ? 37.978 28.912 100.237 1.00 17.31 123 ASN A N 1
ATOM 932 C CA . ASN A 1 124 ? 38.449 27.527 100.262 1.00 18.52 123 ASN A CA 1
ATOM 933 C C . ASN A 1 124 ? 37.830 26.785 99.083 1.00 16.61 123 ASN A C 1
ATOM 934 O O . ASN A 1 124 ? 37.640 25.567 99.120 1.00 16.89 123 ASN A O 1
ATOM 939 N N . GLY A 1 125 ? 37.554 27.533 98.017 1.00 18.01 124 GLY A N 1
ATOM 940 C CA . GLY A 1 125 ? 36.962 26.941 96.835 1.00 15.28 124 GLY A CA 1
ATOM 941 C C . GLY A 1 125 ? 35.466 26.749 96.946 1.00 16.98 124 GLY A C 1
ATOM 942 O O . GLY A 1 125 ? 34.846 26.274 96.001 1.00 18.86 124 GLY A O 1
ATOM 943 N N . TYR A 1 126 ? 34.896 27.071 98.104 1.00 12.62 125 TYR A N 1
ATOM 944 C CA . TYR A 1 126 ? 33.456 26.948 98.319 1.00 16.75 125 TYR A CA 1
ATOM 945 C C . TYR A 1 126 ? 32.772 28.250 97.904 1.00 17.70 125 TYR A C 1
ATOM 946 O O . TYR A 1 126 ? 33.201 29.333 98.314 1.00 16.36 125 TYR A O 1
ATOM 955 N N . LEU A 1 127 ? 31.698 28.144 97.125 1.00 13.00 126 LEU A N 1
ATOM 956 C CA . LEU A 1 127 ? 30.963 29.321 96.680 1.00 7.21 126 LEU A CA 1
ATOM 957 C C . LEU A 1 127 ? 29.861 29.675 97.662 1.00 15.32 126 LEU A C 1
ATOM 958 O O . LEU A 1 127 ? 29.110 28.807 98.121 1.00 18.73 126 LEU A O 1
ATOM 963 N N . PHE A 1 128 ? 29.806 30.950 98.023 1.00 11.65 127 PHE A N 1
ATOM 964 C CA . PHE A 1 128 ? 28.789 31.450 98.927 1.00 16.05 127 PHE A CA 1
ATOM 965 C C . PHE A 1 128 ? 27.892 32.386 98.131 1.00 13.87 127 PHE A C 1
ATOM 966 O O . PHE A 1 128 ? 28.341 33.058 97.205 1.00 18.18 127 PHE A O 1
ATOM 974 N N . VAL A 1 129 ? 26.605 32.348 98.440 1.00 18.26 128 VAL A N 1
ATOM 975 C CA . VAL A 1 129 ? 25.623 33.197 97.786 1.00 18.93 128 VAL A CA 1
ATOM 976 C C . VAL A 1 129 ? 24.942 33.995 98.911 1.00 18.86 128 VAL A C 1
ATOM 977 O O . VAL A 1 129 ? 23.976 33.632 99.573 1.00 31.57 128 VAL A O 1
ATOM 981 N N . GLY A 1 130 ? 25.543 35.162 99.091 1.00 23.39 129 GLY A N 1
ATOM 982 C CA . GLY A 1 130 ? 25.233 36.111 100.131 1.00 21.92 129 GLY A CA 1
ATOM 983 C C . GLY A 1 130 ? 25.905 35.553 101.378 1.00 22.93 129 GLY A C 1
ATOM 984 O O . GLY A 1 130 ? 27.094 35.238 101.347 1.00 22.76 129 GLY A O 1
ATOM 985 N N . ASP A 1 131 ? 25.134 35.370 102.446 1.00 24.16 130 ASP A N 1
ATOM 986 C CA . ASP A 1 131 ? 25.656 34.851 103.714 1.00 22.82 130 ASP A CA 1
ATOM 987 C C . ASP A 1 131 ? 25.680 33.320 103.844 1.00 25.26 130 ASP A C 1
ATOM 988 O O . ASP A 1 131 ? 26.124 32.788 104.870 1.00 22.20 130 ASP A O 1
ATOM 993 N N . VAL A 1 132 ? 25.173 32.612 102.841 1.00 20.74 131 VAL A N 1
ATOM 994 C CA . VAL A 1 132 ? 25.116 31.158 102.916 1.00 21.61 131 VAL A CA 1
ATOM 995 C C . VAL A 1 132 ? 25.846 30.429 101.799 1.00 23.98 131 VAL A C 1
ATOM 996 O O . VAL A 1 132 ? 26.138 31.005 100.751 1.00 18.95 131 VAL A O 1
ATOM 1000 N N . LEU A 1 133 ? 26.151 29.156 102.045 1.00 19.78 132 LEU A N 1
ATOM 1001 C CA . LEU A 1 133 ? 26.815 28.305 101.065 1.00 23.04 132 LEU A CA 1
ATOM 1002 C C . LEU A 1 133 ? 25.877 28.168 99.867 1.00 22.55 132 LEU A C 1
ATOM 1003 O O . LEU A 1 133 ? 24.658 28.254 100.025 1.00 19.94 132 LEU A O 1
ATOM 1008 N N . LEU A 1 134 ? 26.447 27.958 98.682 1.00 24.77 133 LEU A N 1
ATOM 1009 C CA . LEU A 1 134 ? 25.665 27.773 97.459 1.00 21.92 133 LEU A CA 1
ATOM 1010 C C . LEU A 1 134 ? 24.642 26.657 97.684 1.00 24.75 133 LEU A C 1
ATOM 1011 O O . LEU A 1 134 ? 23.472 26.790 97.341 1.00 23.79 133 LEU A O 1
ATOM 1016 N N . SER A 1 135 ? 25.111 25.554 98.261 1.00 22.01 134 SER A N 1
ATOM 1017 C CA . SER A 1 135 ? 24.272 24.401 98.559 1.00 21.54 134 SER A CA 1
ATOM 1018 C C . SER A 1 135 ? 23.147 24.681 99.567 1.00 24.95 134 SER A C 1
ATOM 1019 O O . SER A 1 135 ? 22.250 23.848 99.757 1.00 25.31 134 SER A O 1
ATOM 1022 N N . GLU A 1 136 ? 23.208 25.832 100.231 1.00 24.27 135 GLU A N 1
ATOM 1023 C CA . GLU A 1 136 ? 22.198 26.209 101.215 1.00 22.59 135 GLU A CA 1
ATOM 1024 C C . GLU A 1 136 ? 21.280 27.333 100.734 1.00 21.56 135 GLU A C 1
ATOM 1025 O O . GLU A 1 136 ? 20.326 27.706 101.424 1.00 20.27 135 GLU A O 1
ATOM 1031 N N . SER A 1 137 ? 21.611 27.909 99.586 1.00 23.62 136 SER A N 1
ATOM 1032 C CA . SER A 1 137 ? 20.838 28.999 99.010 1.00 21.73 136 SER A CA 1
ATOM 1033 C C . SER A 1 137 ? 19.607 28.467 98.270 1.00 25.95 136 SER A C 1
ATOM 1034 O O . SER A 1 137 ? 19.217 27.311 98.438 1.00 27.88 136 SER A O 1
ATOM 1037 N N . GLY A 1 138 ? 18.947 29.344 97.519 1.00 26.28 137 GLY A N 1
ATOM 1038 C CA . GLY A 1 138 ? 17.792 28.921 96.750 1.00 29.31 137 GLY A CA 1
ATOM 1039 C C . GLY A 1 138 ? 18.234 27.996 95.627 1.00 27.76 137 GLY A C 1
ATOM 1040 O O . GLY A 1 138 ? 17.446 27.196 95.130 1.00 28.86 137 GLY A O 1
ATOM 1041 N N . MET A 1 139 ? 19.498 28.111 95.225 1.00 23.13 138 MET A N 1
ATOM 1042 C CA . MET A 1 139 ? 20.061 27.281 94.164 1.00 17.61 138 MET A CA 1
ATOM 1043 C C . MET A 1 139 ? 19.958 25.786 94.437 1.00 22.88 138 MET A C 1
ATOM 1044 O O . MET A 1 139 ? 19.954 24.981 93.501 1.00 19.27 138 MET A O 1
ATOM 1049 N N . LYS A 1 140 ? 19.870 25.410 95.708 1.00 21.42 139 LYS A N 1
ATOM 1050 C CA . LYS A 1 140 ? 19.782 24.001 96.057 1.00 25.59 139 LYS A CA 1
ATOM 1051 C C . LYS A 1 140 ? 18.573 23.352 95.395 1.00 26.19 139 LYS A C 1
ATOM 1052 O O . LYS A 1 140 ? 18.619 22.180 95.029 1.00 29.49 139 LYS A O 1
ATOM 1058 N N . ASN A 1 141 ? 17.509 24.130 95.222 1.00 24.56 140 ASN A N 1
ATOM 1059 C CA . ASN A 1 141 ? 16.281 23.642 94.604 1.00 25.18 140 ASN A CA 1
ATOM 1060 C C . ASN A 1 141 ? 15.986 24.403 93.313 1.00 27.84 140 ASN A C 1
ATOM 1061 O O . ASN A 1 141 ? 14.857 24.830 93.094 1.00 24.70 140 ASN A O 1
ATOM 1066 N N . HIS A 1 142 ? 17.007 24.624 92.489 1.00 26.90 141 HIS A N 1
ATOM 1067 C CA . HIS A 1 142 ? 16.817 25.325 91.221 1.00 27.94 141 HIS A CA 1
ATOM 1068 C C . HIS A 1 142 ? 16.031 24.409 90.268 1.00 25.10 141 HIS A C 1
ATOM 1069 O O . HIS A 1 142 ? 16.304 23.204 90.195 1.00 20.33 141 HIS A O 1
ATOM 1076 N N . PRO A 1 143 ? 15.053 24.978 89.524 1.00 25.75 142 PRO A N 1
ATOM 1077 C CA . PRO A 1 143 ? 14.168 24.315 88.555 1.00 23.24 142 PRO A CA 1
ATOM 1078 C C . PRO A 1 143 ? 14.831 23.578 87.394 1.00 24.23 142 PRO A C 1
ATOM 1079 O O . PRO A 1 143 ? 14.245 22.667 86.820 1.00 28.38 142 PRO A O 1
ATOM 1083 N N . ILE A 1 144 ? 16.015 24.027 86.997 1.00 23.72 143 ILE A N 1
ATOM 1084 C CA . ILE A 1 144 ? 16.729 23.408 85.889 1.00 23.61 143 ILE A CA 1
ATOM 1085 C C . ILE A 1 144 ? 18.073 22.807 86.328 1.00 23.34 143 ILE A C 1
ATOM 1086 O O . ILE A 1 144 ? 18.351 21.633 86.068 1.00 27.34 143 ILE A O 1
ATOM 1091 N N . THR A 1 145 ? 18.898 23.624 86.986 1.00 20.58 144 THR A N 1
ATOM 1092 C CA . THR A 1 145 ? 20.231 23.215 87.450 1.00 21.83 144 THR A CA 1
ATOM 1093 C C . THR A 1 145 ? 20.440 23.354 88.968 1.00 26.61 144 THR A C 1
ATOM 1094 O O . THR A 1 145 ? 21.157 24.253 89.429 1.00 27.43 144 THR A O 1
ATOM 1098 N N . PRO A 1 146 ? 19.801 22.477 89.767 1.00 28.19 145 PRO A N 1
ATOM 1099 C CA . PRO A 1 146 ? 19.956 22.547 91.225 1.00 29.14 145 PRO A CA 1
ATOM 1100 C C . PRO A 1 146 ? 21.405 22.293 91.662 1.00 30.86 145 PRO A C 1
ATOM 1101 O O . PRO A 1 146 ? 22.087 21.425 91.107 1.00 25.63 145 PRO A O 1
ATOM 1105 N N . MET A 1 147 ? 21.869 23.072 92.639 1.00 27.03 146 MET A N 1
ATOM 1106 C CA . MET A 1 147 ? 23.237 22.967 93.154 1.00 24.21 146 MET A CA 1
ATOM 1107 C C . MET A 1 147 ? 23.246 22.514 94.618 1.00 21.21 146 MET A C 1
ATOM 1108 O O . MET A 1 147 ? 22.873 23.266 95.516 1.00 19.14 146 MET A O 1
ATOM 1113 N N . VAL A 1 148 ? 23.671 21.279 94.855 1.00 20.65 147 VAL A N 1
ATOM 1114 C CA . VAL A 1 148 ? 23.705 20.735 96.211 1.00 26.59 147 VAL A CA 1
ATOM 1115 C C . VAL A 1 148 ? 25.099 20.642 96.819 1.00 24.56 147 VAL A C 1
ATOM 1116 O O . VAL A 1 148 ? 25.253 20.190 97.950 1.00 28.54 147 VAL A O 1
ATOM 1120 N N . ASP A 1 149 ? 26.110 21.029 96.050 1.00 22.92 148 ASP A N 1
ATOM 1121 C CA . ASP A 1 149 ? 27.494 21.016 96.511 1.00 24.60 148 ASP A CA 1
ATOM 1122 C C . ASP A 1 149 ? 28.018 22.438 96.315 1.00 21.50 148 ASP A C 1
ATOM 1123 O O . ASP A 1 149 ? 27.825 23.031 95.259 1.00 21.27 148 ASP A O 1
ATOM 1128 N N . ALA A 1 150 ? 28.632 22.995 97.353 1.00 22.06 149 ALA A N 1
ATOM 1129 C CA . ALA A 1 150 ? 29.171 24.349 97.292 1.00 20.87 149 ALA A CA 1
ATOM 1130 C C . ALA A 1 150 ? 30.643 24.388 96.889 1.00 19.95 149 ALA A C 1
ATOM 1131 O O . ALA A 1 150 ? 31.176 25.452 96.595 1.00 21.48 149 ALA A O 1
ATOM 1133 N N . ASN A 1 151 ? 31.284 23.223 96.849 1.00 19.64 150 ASN A N 1
ATOM 1134 C CA . ASN A 1 151 ? 32.702 23.102 96.498 1.00 18.80 150 ASN A CA 1
ATOM 1135 C C . ASN A 1 151 ? 32.910 23.107 94.977 1.00 21.69 150 ASN A C 1
ATOM 1136 O O . ASN A 1 151 ? 32.574 22.140 94.287 1.00 17.28 150 ASN A O 1
ATOM 1141 N N . LEU A 1 152 ? 33.506 24.188 94.478 1.00 17.26 151 LEU A N 1
ATOM 1142 C CA . LEU A 1 152 ? 33.754 24.377 93.055 1.00 15.20 151 LEU A CA 1
ATOM 1143 C C . LEU A 1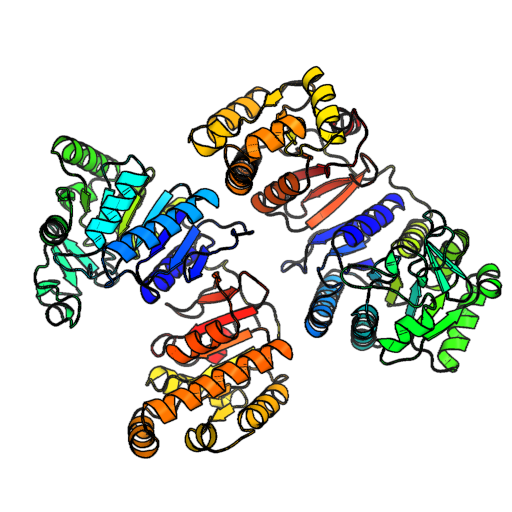 152 ? 34.667 23.375 92.375 1.00 18.65 151 LEU A C 1
ATOM 1144 O O . LEU A 1 152 ? 34.472 23.069 91.196 1.00 18.71 151 LEU A O 1
ATOM 1149 N N . MET A 1 153 ? 35.721 22.943 93.064 1.00 19.74 152 MET A N 1
ATOM 1150 C CA . MET A 1 153 ? 36.634 21.959 92.487 1.00 23.10 152 MET A CA 1
ATOM 1151 C C . MET A 1 153 ? 35.874 20.649 92.260 1.00 19.67 152 MET A C 1
ATOM 1152 O O . MET A 1 153 ? 36.148 19.931 91.306 1.00 19.00 152 MET A O 1
ATOM 1157 N N . ARG A 1 154 ? 34.950 20.336 93.166 1.00 19.52 153 ARG A N 1
ATOM 1158 C CA . ARG A 1 154 ? 34.144 19.120 93.068 1.00 25.32 153 ARG A CA 1
ATOM 1159 C C . ARG A 1 154 ? 33.101 19.244 91.962 1.00 25.64 153 ARG A C 1
ATOM 1160 O O . ARG A 1 154 ? 32.830 18.275 91.245 1.00 25.16 153 ARG A O 1
ATOM 1168 N N . LEU A 1 155 ? 32.497 20.426 91.860 1.00 18.99 154 LEU A N 1
ATOM 1169 C CA . LEU A 1 155 ? 31.495 20.699 90.836 1.00 17.56 154 LEU A CA 1
ATOM 1170 C C . LEU A 1 155 ? 32.126 20.619 89.456 1.00 15.99 154 LEU A C 1
ATOM 1171 O O . LEU A 1 155 ? 31.559 20.020 88.542 1.00 18.94 154 LEU A O 1
ATOM 1176 N N . MET A 1 156 ? 33.290 21.236 89.297 1.00 17.14 155 MET A N 1
ATOM 1177 C CA . MET A 1 156 ? 33.959 21.212 88.010 1.00 18.17 155 MET A CA 1
ATOM 1178 C C . MET A 1 156 ? 34.469 19.818 87.644 1.00 19.69 155 MET A C 1
ATOM 1179 O O . MET A 1 156 ? 34.382 19.405 86.482 1.00 18.22 155 MET A O 1
ATOM 1184 N N . ASP A 1 157 ? 35.006 19.103 88.629 1.00 19.53 156 ASP A N 1
ATOM 1185 C CA . ASP A 1 157 ? 35.549 17.763 88.406 1.00 20.50 156 ASP A CA 1
ATOM 1186 C C . ASP A 1 157 ? 34.506 16.785 87.888 1.00 20.90 156 ASP A C 1
ATOM 1187 O O . ASP A 1 157 ? 34.827 15.864 87.137 1.00 25.52 156 ASP A O 1
ATOM 1192 N N . ALA A 1 158 ? 33.275 16.950 88.347 1.00 15.63 157 ALA A N 1
ATOM 1193 C CA . ALA A 1 158 ? 32.178 16.090 87.934 1.00 21.75 157 ALA A CA 1
ATOM 1194 C C . ALA A 1 158 ? 31.907 16.152 86.429 1.00 25.06 157 ALA A C 1
ATOM 1195 O O . ALA A 1 158 ? 31.639 15.128 85.800 1.00 28.18 157 ALA A O 1
ATOM 1197 N N . GLN A 1 159 ? 32.032 17.345 85.857 1.00 22.15 158 GLN A N 1
ATOM 1198 C CA . GLN A 1 159 ? 31.764 17.580 84.437 1.00 18.91 158 GLN A CA 1
ATOM 1199 C C . GLN A 1 159 ? 32.973 17.856 83.553 1.00 15.18 158 GLN A C 1
ATOM 1200 O O . GLN A 1 159 ? 32.812 18.173 82.368 1.00 22.63 158 GLN A O 1
ATOM 1206 N N . ALA A 1 160 ? 34.177 17.789 84.107 1.00 14.40 159 ALA A N 1
ATOM 1207 C CA . ALA A 1 160 ? 35.367 18.066 83.315 1.00 15.05 159 ALA A CA 1
ATOM 1208 C C . ALA A 1 160 ? 36.205 16.828 83.010 1.00 21.33 159 ALA A C 1
ATOM 1209 O O . ALA A 1 160 ? 36.072 15.796 83.666 1.00 21.39 159 ALA A O 1
ATOM 1211 N N . LYS A 1 161 ? 37.031 16.924 81.970 1.00 21.21 160 LYS A N 1
ATOM 1212 C CA . LYS A 1 161 ? 37.911 15.831 81.571 1.00 30.65 160 LYS A CA 1
ATOM 1213 C C . LYS A 1 161 ? 39.206 15.860 82.394 1.00 30.47 160 LYS A C 1
ATOM 1214 O O . LYS A 1 161 ? 39.923 14.860 82.468 1.00 32.48 160 LYS A O 1
ATOM 1220 N N . GLY A 1 162 ? 39.522 17.025 82.962 1.00 26.91 161 GLY A N 1
ATOM 1221 C CA . GLY A 1 162 ? 40.725 17.183 83.765 1.00 25.66 161 GLY A CA 1
ATOM 1222 C C . GLY A 1 162 ? 40.444 17.368 85.248 1.00 22.74 161 GLY A C 1
ATOM 1223 O O . GLY A 1 162 ? 39.313 17.147 85.708 1.00 23.95 161 GLY A O 1
ATOM 1224 N N . LYS A 1 163 ? 41.481 17.753 85.997 1.00 20.04 162 LYS A N 1
ATOM 1225 C CA . LYS A 1 163 ? 41.374 17.971 87.447 1.00 25.39 162 LYS A CA 1
ATOM 1226 C C . LYS A 1 163 ? 41.481 19.440 87.864 1.00 18.80 162 LYS A C 1
ATOM 1227 O O . LYS A 1 163 ? 42.320 20.185 87.351 1.00 17.26 162 LYS A O 1
ATOM 1233 N N . THR A 1 164 ? 40.653 19.822 88.830 1.00 17.78 163 THR A N 1
ATOM 1234 C CA . THR A 1 164 ? 40.578 21.194 89.323 1.00 18.14 163 THR A CA 1
ATOM 1235 C C . THR A 1 164 ? 41.333 21.471 90.637 1.00 19.08 163 THR A C 1
ATOM 1236 O O . THR A 1 164 ? 41.132 20.778 91.641 1.00 22.97 163 THR A O 1
ATOM 1240 N N . GLY A 1 165 ? 42.184 22.500 90.618 1.00 16.90 164 GLY A N 1
ATOM 1241 C CA . GLY A 1 165 ? 42.953 22.882 91.795 1.00 19.49 164 GLY A CA 1
ATOM 1242 C C . GLY A 1 165 ? 42.415 24.116 92.497 1.00 18.98 164 GLY A C 1
ATOM 1243 O O . GLY A 1 165 ? 41.313 24.570 92.193 1.00 16.89 164 GLY A O 1
ATOM 1244 N N . LEU A 1 166 ? 43.171 24.637 93.463 1.00 20.83 165 LEU A N 1
ATOM 1245 C CA . LEU A 1 166 ? 42.765 25.839 94.208 1.00 20.56 165 LEU A CA 1
ATOM 1246 C C . LEU A 1 166 ? 43.985 26.683 94.612 1.00 21.55 165 LEU A C 1
ATOM 1247 O O . LEU A 1 166 ? 45.070 26.211 94.972 1.00 19.73 165 LEU A O 1
ATOM 1252 N N . VAL A 1 167 ? 43.763 27.989 94.486 1.00 16.09 166 VAL A N 1
ATOM 1253 C CA . VAL A 1 167 ? 44.631 29.102 94.856 1.00 14.63 166 VAL A CA 1
ATOM 1254 C C . VAL A 1 167 ? 43.965 29.705 96.064 1.00 18.08 166 VAL A C 1
ATOM 1255 O O . VAL A 1 167 ? 43.112 30.566 95.847 1.00 14.08 166 VAL A O 1
ATOM 1259 N N . ALA A 1 168 ? 44.271 29.284 97.291 1.00 14.09 167 ALA A N 1
ATOM 1260 C CA . ALA A 1 168 ? 43.576 29.825 98.437 1.00 14.83 167 ALA A CA 1
ATOM 1261 C C . ALA A 1 168 ? 43.762 31.303 98.753 1.00 15.05 167 ALA A C 1
ATOM 1262 O O . ALA A 1 168 ? 44.719 31.940 98.308 1.00 16.97 167 ALA A O 1
ATOM 1264 N N . TYR A 1 169 ? 42.805 31.830 99.509 1.00 14.73 168 TYR A N 1
ATOM 1265 C CA . TYR A 1 169 ? 42.779 33.217 99.954 1.00 13.06 168 TYR A CA 1
ATOM 1266 C C . TYR A 1 169 ? 44.147 33.677 100.454 1.00 11.39 168 TYR A C 1
ATOM 1267 O O . TYR A 1 169 ? 44.682 34.695 100.002 1.00 13.09 168 TYR A O 1
ATOM 1276 N N . ALA A 1 170 ? 44.691 32.916 101.403 1.00 15.64 169 ALA A N 1
ATOM 1277 C CA . ALA A 1 170 ? 45.983 33.208 102.007 1.00 20.78 169 ALA A CA 1
ATOM 1278 C C . ALA A 1 170 ? 47.065 33.523 100.982 1.00 23.05 169 ALA A C 1
ATOM 1279 O O . ALA A 1 170 ? 47.984 34.297 101.264 1.00 26.40 169 ALA A O 1
ATOM 1281 N N . ASP A 1 171 ? 46.979 32.893 99.814 1.00 20.77 170 ASP A N 1
ATOM 1282 C CA . ASP A 1 171 ? 47.947 33.123 98.746 1.00 21.71 170 ASP A CA 1
ATOM 1283 C C . ASP A 1 171 ? 47.570 34.267 97.820 1.00 21.95 170 ASP A C 1
ATOM 1284 O O . ASP A 1 171 ? 48.440 34.897 97.227 1.00 22.49 170 ASP A O 1
ATOM 1289 N N . VAL A 1 172 ? 46.276 34.484 97.621 1.00 22.18 171 VAL A N 1
ATOM 1290 C CA . VAL A 1 172 ? 45.855 35.564 96.737 1.00 18.24 171 VAL A CA 1
ATOM 1291 C C . VAL A 1 172 ? 46.236 36.904 97.374 1.00 19.63 171 VAL A C 1
ATOM 1292 O O . VAL A 1 172 ? 46.739 37.805 96.696 1.00 15.41 171 VAL A O 1
ATOM 1296 N N . ILE A 1 173 ? 46.017 37.028 98.681 1.00 18.00 172 ILE A N 1
ATOM 1297 C CA . ILE A 1 173 ? 46.336 38.275 99.363 1.00 20.50 172 ILE A CA 1
ATOM 1298 C C . ILE A 1 173 ? 47.817 38.651 99.327 1.00 20.96 172 ILE A C 1
ATOM 1299 O O . ILE A 1 173 ? 48.187 39.745 99.746 1.00 22.93 172 ILE A O 1
ATOM 1304 N N . LYS A 1 174 ? 48.655 37.762 98.804 1.00 20.73 173 LYS A N 1
ATOM 1305 C CA . LYS A 1 174 ? 50.085 38.029 98.698 1.00 21.08 173 LYS A CA 1
ATOM 1306 C C . LYS A 1 174 ? 50.459 38.656 97.359 1.00 22.10 173 LYS A C 1
ATOM 1307 O O . LYS A 1 174 ? 51.609 39.052 97.155 1.00 21.78 173 LYS A O 1
ATOM 1313 N N . GLY A 1 175 ? 49.508 38.716 96.430 1.00 20.01 174 GLY A N 1
ATOM 1314 C CA . GLY A 1 175 ? 49.804 39.338 95.152 1.00 25.18 174 GLY A CA 1
ATOM 1315 C C . GLY A 1 175 ? 49.741 38.507 93.888 1.00 24.63 174 GLY A C 1
ATOM 1316 O O . GLY A 1 175 ? 49.587 37.293 93.926 1.00 25.59 174 GLY A O 1
ATOM 1317 N N . ALA A 1 176 ? 49.861 39.200 92.758 1.00 25.56 175 ALA A N 1
ATOM 1318 C CA . ALA A 1 176 ? 49.814 38.595 91.431 1.00 26.95 175 ALA A CA 1
ATOM 1319 C C . ALA A 1 176 ? 50.928 37.594 91.209 1.00 23.82 175 ALA A C 1
ATOM 1320 O O . ALA A 1 176 ? 50.675 36.508 90.703 1.00 22.88 175 ALA A O 1
ATOM 1322 N N . SER A 1 177 ? 52.156 37.972 91.566 1.00 21.84 176 SER A N 1
ATOM 1323 C CA . SER A 1 177 ? 53.319 37.094 91.410 1.00 25.23 176 SER A CA 1
ATOM 1324 C C . SER A 1 177 ? 53.180 35.787 92.191 1.00 22.12 176 SER A C 1
ATOM 1325 O O . SER A 1 177 ? 53.556 34.725 91.705 1.00 21.63 176 SER A O 1
ATOM 1328 N N . ARG A 1 178 ? 52.678 35.873 93.415 1.00 16.87 177 ARG A N 1
ATOM 1329 C CA . ARG A 1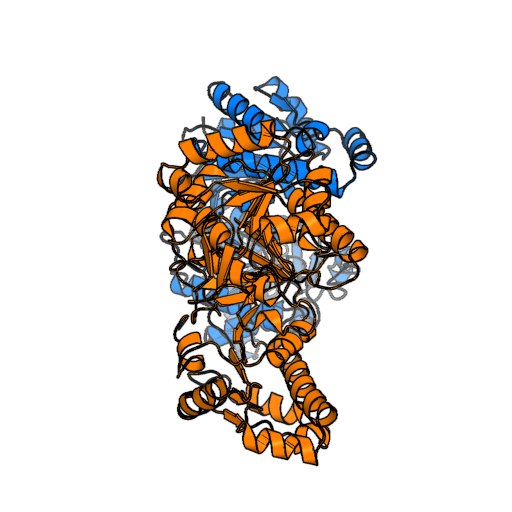 178 ? 52.487 34.687 94.240 1.00 21.10 177 ARG A CA 1
ATOM 1330 C C . ARG A 1 178 ? 51.422 33.783 93.619 1.00 24.09 177 ARG A C 1
ATOM 1331 O O . ARG A 1 178 ? 51.494 32.560 93.728 1.00 26.69 177 ARG A O 1
ATOM 1339 N N . VAL A 1 179 ? 50.400 34.399 93.033 1.00 24.47 178 VAL A N 1
ATOM 1340 C CA . VAL A 1 179 ? 49.322 33.655 92.392 1.00 20.34 178 VAL A CA 1
ATOM 1341 C C . VAL A 1 179 ? 49.883 32.889 91.205 1.00 18.09 178 VAL A C 1
ATOM 1342 O O . VAL A 1 179 ? 49.537 31.738 90.994 1.00 23.87 178 VAL A O 1
ATOM 1346 N N . GLN A 1 180 ? 50.763 33.526 90.444 1.00 16.09 179 GLN A N 1
ATOM 1347 C CA . GLN A 1 180 ? 51.379 32.886 89.288 1.00 19.95 179 GLN A CA 1
ATOM 1348 C C . GLN A 1 180 ? 52.280 31.729 89.708 1.00 21.97 179 GLN A C 1
ATOM 1349 O O . GLN A 1 180 ? 52.500 30.781 88.940 1.00 25.44 179 GLN A O 1
ATOM 1355 N N . GLU A 1 181 ? 52.870 31.857 90.893 1.00 19.30 180 GLU A N 1
ATOM 1356 C CA . GLU A 1 181 ? 53.730 30.819 91.426 1.00 18.70 180 GLU A CA 1
ATOM 1357 C C . GLU A 1 181 ? 52.829 29.650 91.817 1.00 19.34 180 GLU A C 1
ATOM 1358 O O . GLU A 1 181 ? 53.214 28.494 91.677 1.00 25.89 180 GLU A O 1
ATOM 1364 N N . CYS A 1 182 ? 51.645 29.952 92.337 1.00 14.15 181 CYS A N 1
ATOM 1365 C CA . CYS A 1 182 ? 50.693 28.909 92.696 1.00 19.61 181 CYS A CA 1
ATOM 1366 C C . CYS A 1 182 ? 50.137 28.275 91.411 1.00 22.51 181 CYS A C 1
ATOM 1367 O O . CYS A 1 182 ? 49.804 27.095 91.400 1.00 20.94 181 CYS A O 1
ATOM 1370 N N . PHE A 1 183 ? 49.973 29.083 90.360 1.00 19.70 182 PHE A N 1
ATOM 1371 C CA . PHE A 1 183 ? 49.486 28.597 89.069 1.00 20.73 182 PHE A CA 1
ATOM 1372 C C . PHE A 1 183 ? 50.507 27.600 88.523 1.00 26.81 182 PHE A C 1
ATOM 1373 O O . PHE A 1 183 ? 50.145 26.558 87.970 1.00 20.86 182 PHE A O 1
ATOM 1381 N N . ALA A 1 184 ? 51.782 27.965 88.627 1.00 22.85 183 ALA A N 1
ATOM 1382 C CA . ALA A 1 184 ? 52.868 27.122 88.150 1.00 27.73 183 ALA A CA 1
ATOM 1383 C C . ALA A 1 184 ? 52.932 25.815 88.937 1.00 27.05 183 ALA A C 1
ATOM 1384 O O . ALA A 1 184 ? 53.315 24.768 88.406 1.00 31.56 183 ALA A O 1
ATOM 1386 N N . GLU A 1 185 ? 52.566 25.897 90.209 1.00 27.45 184 GLU A N 1
ATOM 1387 C CA . GLU A 1 185 ? 52.558 24.761 91.118 1.00 31.23 184 GLU A CA 1
ATOM 1388 C C . GLU A 1 185 ? 51.387 23.826 90.805 1.00 24.26 184 GLU A C 1
ATOM 1389 O O . GLU A 1 185 ? 51.563 22.610 90.759 1.00 28.38 184 GLU A O 1
ATOM 1395 N N . LEU A 1 186 ? 50.196 24.393 90.610 1.00 22.50 185 LEU A N 1
ATOM 1396 C CA . LEU A 1 186 ? 49.004 23.603 90.288 1.00 19.29 185 LEU A CA 1
ATOM 1397 C C . LEU A 1 186 ? 49.182 22.868 88.957 1.00 17.20 185 LEU A C 1
ATOM 1398 O O . LEU A 1 186 ? 48.744 21.728 88.815 1.00 21.04 185 LEU A O 1
ATOM 1403 N N . LYS A 1 187 ? 49.818 23.528 87.990 1.00 18.00 186 LYS A N 1
ATOM 1404 C CA . LYS A 1 187 ? 50.078 22.937 86.682 1.00 20.82 186 LYS A CA 1
ATOM 1405 C C . LYS A 1 187 ? 51.049 21.763 86.761 1.00 24.86 186 LYS A C 1
ATOM 1406 O O . LYS A 1 187 ? 50.944 20.805 85.989 1.00 26.66 186 LYS A O 1
ATOM 1412 N N . ALA A 1 188 ? 52.040 21.876 87.638 1.00 21.27 187 ALA A N 1
ATOM 1413 C CA . ALA A 1 188 ? 53.023 20.816 87.817 1.00 26.05 187 ALA A CA 1
ATOM 1414 C C . ALA A 1 188 ? 52.347 19.608 88.465 1.00 25.62 187 ALA A C 1
ATOM 1415 O O . ALA A 1 188 ? 52.718 18.464 88.212 1.00 27.65 187 ALA A O 1
ATOM 1417 N N . GLN A 1 189 ? 51.351 19.873 89.305 1.00 25.75 188 GLN A N 1
ATOM 1418 C CA . GLN A 1 189 ? 50.600 18.822 89.978 1.00 24.49 188 GLN A CA 1
ATOM 1419 C C . GLN A 1 189 ? 49.579 18.139 89.056 1.00 22.74 188 GLN A C 1
ATOM 1420 O O . GLN A 1 189 ? 48.855 17.234 89.491 1.00 28.79 188 GLN A O 1
ATOM 1426 N N . GLY A 1 190 ? 49.520 18.584 87.797 1.00 18.77 189 GLY A N 1
ATOM 1427 C CA . GLY A 1 190 ? 48.609 18.006 86.818 1.00 18.18 189 GLY A CA 1
ATOM 1428 C C . GLY A 1 190 ? 47.201 18.575 86.761 1.00 20.40 189 GLY A C 1
ATOM 1429 O O . GLY A 1 190 ? 46.271 17.907 86.299 1.00 18.53 189 GLY A O 1
ATOM 1430 N N . TYR A 1 191 ? 47.025 19.785 87.276 1.00 24.10 190 TYR A N 1
ATOM 1431 C CA . TYR A 1 191 ? 45.720 20.430 87.262 1.00 19.07 190 TYR A CA 1
ATOM 1432 C C . TYR A 1 191 ? 45.528 21.165 85.943 1.00 21.47 190 TYR A C 1
ATOM 1433 O O . TYR A 1 191 ? 46.459 21.799 85.440 1.00 19.21 190 TYR A O 1
ATOM 1442 N N . ARG A 1 192 ? 44.323 21.058 85.386 1.00 18.78 191 ARG A N 1
ATOM 1443 C CA . ARG A 1 192 ? 43.983 21.697 84.116 1.00 17.27 191 ARG A CA 1
ATOM 1444 C C . ARG A 1 192 ? 43.245 23.025 84.351 1.00 16.94 191 ARG A C 1
ATOM 1445 O O . ARG A 1 192 ? 43.212 23.899 83.472 1.00 19.15 191 ARG A O 1
ATOM 1453 N N . TYR A 1 193 ? 42.623 23.154 85.523 1.00 14.29 192 TYR A N 1
ATOM 1454 C CA . TYR A 1 193 ? 41.896 24.369 85.905 1.00 17.88 192 TYR A CA 1
ATOM 1455 C C . TYR A 1 193 ? 42.206 24.703 87.360 1.00 22.48 192 TYR A C 1
ATOM 1456 O O . TYR A 1 193 ? 42.540 23.818 88.159 1.00 19.99 192 TYR A O 1
ATOM 1465 N N . ALA A 1 194 ? 42.000 25.968 87.714 1.00 21.47 193 ALA A N 1
ATOM 1466 C CA . ALA A 1 194 ? 42.257 26.437 89.062 1.00 18.13 193 ALA A CA 1
ATOM 1467 C C . ALA A 1 194 ? 41.213 27.404 89.570 1.00 16.05 193 ALA A C 1
ATOM 1468 O O . ALA A 1 194 ? 41.025 28.471 88.992 1.00 10.14 193 ALA A O 1
ATOM 1470 N N . VAL A 1 195 ? 40.524 27.010 90.637 1.00 14.66 194 VAL A N 1
ATOM 1471 C CA . VAL A 1 195 ? 39.538 27.859 91.297 1.00 19.30 194 VAL A CA 1
ATOM 1472 C C . VAL A 1 195 ? 40.385 28.855 92.110 1.00 21.10 194 VAL A C 1
ATOM 1473 O O . VAL A 1 195 ? 41.484 28.521 92.564 1.00 16.20 194 VAL A O 1
ATOM 1477 N N . VAL A 1 196 ? 39.922 30.093 92.220 1.00 20.00 195 VAL A N 1
ATOM 1478 C CA . VAL A 1 196 ? 40.653 31.102 92.969 1.00 15.97 195 VAL A CA 1
ATOM 1479 C C . VAL A 1 196 ? 39.683 31.794 93.924 1.00 16.03 195 VAL A C 1
ATOM 1480 O O . VAL A 1 196 ? 38.591 32.220 93.533 1.00 16.93 195 VAL A O 1
ATOM 1484 N N . ASP A 1 197 ? 40.065 31.832 95.195 1.00 15.38 196 ASP A N 1
ATOM 1485 C CA . ASP A 1 197 ? 39.263 32.451 96.234 1.00 17.58 196 ASP A CA 1
ATOM 1486 C C . ASP A 1 197 ? 39.095 33.960 96.052 1.00 15.66 196 ASP A C 1
ATOM 1487 O O . ASP A 1 197 ? 39.874 34.613 95.348 1.00 13.56 196 ASP A O 1
ATOM 1492 N N . ALA A 1 198 ? 38.099 34.513 96.736 1.00 17.00 197 ALA A N 1
ATOM 1493 C CA . ALA A 1 198 ? 37.829 35.945 96.700 1.00 15.88 197 ALA A CA 1
ATOM 1494 C C . ALA A 1 198 ? 36.680 36.257 97.633 1.00 19.32 197 ALA A C 1
ATOM 1495 O O . ALA A 1 198 ? 35.523 36.004 97.308 1.00 23.59 197 ALA A O 1
ATOM 1497 N N . VAL A 1 199 ? 37.002 36.712 98.837 1.00 21.52 198 VAL A N 1
ATOM 1498 C CA . VAL A 1 199 ? 35.973 37.082 99.808 1.00 18.00 198 VAL A CA 1
ATOM 1499 C C . VAL A 1 199 ? 35.841 38.603 99.822 1.00 20.66 198 VAL A C 1
ATOM 1500 O O . VAL A 1 199 ? 34.934 39.159 100.447 1.00 21.56 198 VAL A O 1
ATOM 1504 N N . ASP A 1 200 ? 36.735 39.249 99.078 1.00 19.80 199 ASP A N 1
ATOM 1505 C CA . ASP A 1 200 ? 36.806 40.691 98.950 1.00 14.42 199 ASP A CA 1
ATOM 1506 C C . ASP A 1 200 ? 37.178 41.013 97.497 1.00 18.62 199 ASP A C 1
ATOM 1507 O O . ASP A 1 200 ? 37.925 40.272 96.865 1.00 20.41 199 ASP A O 1
ATOM 1512 N N . ASN A 1 201 ? 36.670 42.129 96.979 1.00 12.85 200 ASN A N 1
ATOM 1513 C CA . ASN A 1 201 ? 36.929 42.526 95.593 1.00 18.04 200 ASN A CA 1
ATOM 1514 C C . ASN A 1 201 ? 38.372 42.718 95.170 1.00 16.71 200 ASN A C 1
ATOM 1515 O O . ASN A 1 201 ? 38.686 42.584 93.984 1.00 17.32 200 ASN A O 1
ATOM 1520 N N . SER A 1 202 ? 39.249 43.077 96.100 1.00 13.89 201 SER A N 1
ATOM 1521 C CA . SER A 1 202 ? 40.647 43.259 95.726 1.00 14.04 201 SER A CA 1
ATOM 1522 C C . SER A 1 202 ? 41.272 41.952 95.241 1.00 16.08 201 SER A C 1
ATOM 1523 O O . SER A 1 202 ? 42.271 41.972 94.512 1.00 17.30 201 SER A O 1
ATOM 1526 N N . GLN A 1 203 ? 40.686 40.820 95.636 1.00 15.68 202 GLN A N 1
ATOM 1527 C CA . GLN A 1 203 ? 41.189 39.517 95.203 1.00 17.13 202 GLN A CA 1
ATOM 1528 C C . GLN A 1 203 ? 40.999 39.317 93.692 1.00 17.65 202 GLN A C 1
ATOM 1529 O O . GLN A 1 203 ? 41.741 38.558 93.069 1.00 14.30 202 GLN A O 1
ATOM 1535 N N . LEU A 1 204 ? 39.967 39.946 93.123 1.00 14.73 203 LEU A N 1
ATOM 1536 C CA . LEU A 1 204 ? 39.687 39.849 91.681 1.00 16.32 203 LEU A CA 1
ATOM 1537 C C . LEU A 1 204 ? 40.637 40.757 90.927 1.00 13.49 203 LEU A C 1
ATOM 1538 O O . LEU A 1 204 ? 41.000 40.493 89.773 1.00 11.88 203 LEU A O 1
ATOM 1543 N N . GLU A 1 205 ? 41.028 41.833 91.601 1.00 13.68 204 GLU A N 1
ATOM 1544 C CA . GLU A 1 205 ? 41.964 42.810 91.068 1.00 18.46 204 GLU A CA 1
ATOM 1545 C C . GLU A 1 205 ? 43.353 42.153 90.944 1.00 16.87 204 GLU A C 1
ATOM 1546 O O . GLU A 1 205 ? 44.103 42.414 89.995 1.00 19.57 204 GLU A O 1
ATOM 1552 N N . VAL A 1 206 ? 43.693 41.320 91.925 1.00 19.06 205 VAL A N 1
ATOM 1553 C CA . VAL A 1 206 ? 44.962 40.588 91.939 1.00 14.93 205 VAL A CA 1
ATOM 1554 C C . VAL A 1 206 ? 44.948 39.537 90.828 1.00 12.56 205 VAL A C 1
ATOM 1555 O O . VAL A 1 206 ? 45.905 39.420 90.062 1.00 13.24 205 VAL A O 1
ATOM 1559 N N . LEU A 1 207 ? 43.877 38.743 90.785 1.00 9.86 206 LEU A N 1
ATOM 1560 C CA . LEU A 1 207 ? 43.709 37.700 89.771 1.00 14.91 206 LEU A CA 1
ATOM 1561 C C . LEU A 1 207 ? 43.759 38.307 88.373 1.00 12.60 206 LEU A C 1
ATOM 1562 O O . LEU A 1 207 ? 44.447 37.794 87.497 1.00 14.58 206 LEU A O 1
ATOM 1567 N N . ALA A 1 208 ? 43.032 39.405 88.181 1.00 16.23 207 ALA A N 1
ATOM 1568 C CA . ALA A 1 208 ? 42.997 40.107 86.898 1.00 19.67 207 ALA A CA 1
ATOM 1569 C C . ALA A 1 208 ? 44.405 40.365 86.380 1.00 18.96 207 ALA A C 1
ATOM 1570 O O . ALA A 1 208 ? 44.685 40.209 85.186 1.00 22.35 207 ALA A O 1
ATOM 1572 N N . GLU A 1 209 ? 45.278 40.786 87.287 1.00 22.13 208 GLU A N 1
ATOM 1573 C CA . GLU A 1 209 ? 46.669 41.072 86.967 1.00 19.91 208 GLU A CA 1
ATOM 1574 C C . GLU A 1 209 ? 47.434 39.777 86.696 1.00 16.14 208 GLU A C 1
ATOM 1575 O O . GLU A 1 209 ? 48.287 39.721 85.807 1.00 16.40 208 GLU A O 1
ATOM 1581 N N . ALA A 1 210 ? 47.128 38.743 87.475 1.00 16.34 209 ALA A N 1
ATOM 1582 C CA . ALA A 1 210 ? 47.780 37.444 87.330 1.00 20.75 209 ALA A CA 1
ATOM 1583 C C . ALA A 1 210 ? 47.460 36.758 85.984 1.00 25.00 209 ALA A C 1
ATOM 1584 O O . ALA A 1 210 ? 48.338 36.155 85.360 1.00 19.15 209 ALA A O 1
ATOM 1586 N N . VAL A 1 211 ? 46.203 36.852 85.550 1.00 19.22 210 VAL A N 1
ATOM 1587 C CA . VAL A 1 211 ? 45.765 36.247 84.294 1.00 19.78 210 VAL A CA 1
ATOM 1588 C C . VAL A 1 211 ? 45.900 37.166 83.073 1.00 21.35 210 VAL A C 1
ATOM 1589 O O . VAL A 1 211 ? 45.271 36.934 82.042 1.00 24.29 210 VAL A O 1
ATOM 1593 N N . ALA A 1 212 ? 46.758 38.171 83.169 1.00 21.54 211 ALA A N 1
ATOM 1594 C CA . ALA A 1 212 ? 46.965 39.128 82.085 1.00 20.67 211 ALA A CA 1
ATOM 1595 C C . ALA A 1 212 ? 47.478 38.548 80.766 1.00 27.16 211 ALA A C 1
ATOM 1596 O O . ALA A 1 212 ? 47.379 39.195 79.723 1.00 30.30 211 ALA A O 1
ATOM 1598 N N . ASP A 1 213 ? 48.098 37.375 80.816 1.00 28.32 212 ASP A N 1
ATOM 1599 C CA . ASP A 1 213 ? 48.633 36.759 79.607 1.00 27.43 212 ASP A CA 1
ATOM 1600 C C . ASP A 1 213 ? 47.999 35.421 79.257 1.00 25.60 212 ASP A C 1
ATOM 1601 O O . ASP A 1 213 ? 48.473 34.728 78.351 1.00 28.66 212 ASP A O 1
ATOM 1606 N N . PHE A 1 214 ? 46.981 35.029 80.019 1.00 20.61 213 PHE A N 1
ATOM 1607 C CA . PHE A 1 214 ? 46.257 33.791 79.766 1.00 22.62 213 PHE A CA 1
ATOM 1608 C C . PHE A 1 214 ? 45.504 33.921 78.435 1.00 22.89 213 PHE A C 1
ATOM 1609 O O . PHE A 1 214 ? 44.859 34.935 78.177 1.00 23.68 213 PHE A O 1
ATOM 1617 N N . LYS A 1 215 ? 45.604 32.893 77.595 1.00 27.68 214 LYS A N 1
ATOM 1618 C CA . LYS A 1 215 ? 44.929 32.865 76.298 1.00 22.83 214 LYS A CA 1
ATOM 1619 C C . LYS A 1 215 ? 43.429 32.706 76.548 1.00 23.76 214 LYS A C 1
ATOM 1620 O O . LYS A 1 215 ? 42.604 33.141 75.741 1.00 22.68 214 LYS A O 1
ATOM 1626 N N . LEU A 1 216 ? 43.101 32.045 77.660 1.00 20.48 215 LEU A N 1
ATOM 1627 C CA . LEU A 1 216 ? 41.723 31.787 78.071 1.00 19.44 215 LEU A CA 1
ATOM 1628 C C . LEU A 1 216 ? 41.474 31.861 79.588 1.00 20.06 215 LEU A C 1
ATOM 1629 O O . LEU A 1 216 ? 42.265 31.362 80.387 1.00 21.02 215 LEU A O 1
ATOM 1634 N N . VAL A 1 217 ? 40.372 32.496 79.972 1.00 20.51 216 VAL A N 1
ATOM 1635 C CA . VAL A 1 217 ? 39.982 32.588 81.369 1.00 17.09 216 VAL A CA 1
ATOM 1636 C C . VAL A 1 217 ? 38.472 32.341 81.437 1.00 19.40 216 VAL A C 1
ATOM 1637 O O . VAL A 1 217 ? 37.773 32.512 80.442 1.00 19.37 216 VAL A O 1
ATOM 1641 N N . THR A 1 218 ? 37.978 31.903 82.591 1.00 22.73 217 THR A N 1
ATOM 1642 C CA . THR A 1 218 ? 36.551 31.637 82.766 1.00 20.35 217 THR A CA 1
ATOM 1643 C C . THR A 1 218 ? 36.026 32.252 84.072 1.00 19.06 217 THR A C 1
ATOM 1644 O O . THR A 1 218 ? 36.800 32.553 84.987 1.00 21.10 217 THR A O 1
ATOM 1648 N N . GLY A 1 219 ? 34.727 32.528 84.116 1.00 18.51 218 GLY A N 1
ATOM 1649 C CA . GLY A 1 219 ? 34.148 33.092 85.318 1.00 12.46 218 GLY A CA 1
ATOM 1650 C C . GLY A 1 219 ? 32.845 33.824 85.092 1.00 14.22 218 GLY A C 1
ATOM 1651 O O . GLY A 1 219 ? 32.210 33.669 84.051 1.00 11.37 218 GLY A O 1
ATOM 1652 N N . GLY A 1 220 ? 32.404 34.553 86.112 1.00 14.99 219 GLY A N 1
ATOM 1653 C CA . GLY A 1 220 ? 31.187 35.336 86.005 1.00 15.16 219 GLY A CA 1
ATOM 1654 C C . GLY A 1 220 ? 31.549 36.715 85.477 1.00 15.76 219 GLY A C 1
ATOM 1655 O O . GLY A 1 220 ? 32.391 36.839 84.586 1.00 13.39 219 GLY A O 1
ATOM 1656 N N . SER A 1 221 ? 30.916 37.756 86.007 1.00 10.86 220 SER A N 1
ATOM 1657 C CA . SER A 1 221 ? 31.226 39.112 85.558 1.00 9.99 220 SER A CA 1
ATOM 1658 C C . SER A 1 221 ? 32.340 39.756 86.385 1.00 13.13 220 SER A C 1
ATOM 1659 O O . SER A 1 221 ? 33.014 40.673 85.916 1.00 20.95 220 SER A O 1
ATOM 1662 N N . GLY A 1 222 ? 32.486 39.305 87.632 1.00 9.92 221 GLY A N 1
ATOM 1663 C CA . GLY A 1 222 ? 33.501 39.841 88.521 1.00 13.75 221 GLY A CA 1
ATOM 1664 C C . GLY A 1 222 ? 34.903 39.958 87.957 1.00 16.72 221 GLY A C 1
ATOM 1665 O O . GLY A 1 222 ? 35.501 41.032 88.008 1.00 19.26 221 GLY A O 1
ATOM 1666 N N . LEU A 1 223 ? 35.458 38.862 87.455 1.00 18.94 222 LEU A N 1
ATOM 1667 C CA . LEU A 1 223 ? 36.810 38.902 86.904 1.00 15.26 222 LEU A CA 1
ATOM 1668 C C . LEU A 1 223 ? 36.898 39.747 85.651 1.00 12.80 222 LEU A C 1
ATOM 1669 O O . LEU A 1 223 ? 37.869 40.489 85.462 1.00 15.58 222 LEU A O 1
ATOM 1674 N N . GLY A 1 224 ? 35.918 39.572 84.768 1.00 14.91 223 GLY A N 1
ATOM 1675 C CA . GLY A 1 224 ? 35.890 40.310 83.518 1.00 14.28 223 GLY A CA 1
ATOM 1676 C C . GLY A 1 224 ? 35.947 41.800 83.743 1.00 16.17 223 GLY A C 1
ATOM 1677 O O . GLY A 1 224 ? 36.579 42.512 82.965 1.00 15.41 223 GLY A O 1
ATOM 1678 N N . ALA A 1 225 ? 35.243 42.261 84.779 1.00 14.61 224 ALA A N 1
ATOM 1679 C CA . ALA A 1 225 ? 35.198 43.675 85.161 1.00 15.11 224 ALA A CA 1
ATOM 1680 C C . ALA A 1 225 ? 36.583 44.198 85.533 1.00 17.06 224 ALA A C 1
ATOM 1681 O O . ALA A 1 225 ? 36.991 45.283 85.103 1.00 16.30 224 ALA A O 1
ATOM 1683 N N . TYR A 1 226 ? 37.295 43.436 86.359 1.00 18.35 225 TYR A N 1
ATOM 1684 C CA . TYR A 1 226 ? 38.626 43.833 86.782 1.00 15.80 225 TYR A CA 1
ATOM 1685 C C . TYR A 1 226 ? 39.654 43.720 85.683 1.00 15.01 225 TYR A C 1
ATOM 1686 O O . TYR A 1 226 ? 40.682 44.404 85.721 1.00 15.73 225 TYR A O 1
ATOM 1695 N N . MET A 1 227 ? 39.384 42.856 84.707 1.00 14.88 226 MET A N 1
ATOM 1696 C CA . MET A 1 227 ? 40.272 42.704 83.555 1.00 18.11 226 MET A CA 1
ATOM 1697 C C . MET A 1 227 ? 40.114 43.928 82.650 1.00 19.52 226 MET A C 1
ATOM 1698 O O . MET A 1 227 ? 41.060 44.358 81.996 1.00 24.02 226 MET A O 1
ATOM 1703 N N . ALA A 1 228 ? 38.892 44.439 82.567 1.00 18.55 227 ALA A N 1
ATOM 1704 C CA . ALA A 1 228 ? 38.599 45.633 81.783 1.00 19.07 227 ALA A CA 1
ATOM 1705 C C . ALA A 1 228 ? 39.264 46.834 82.470 1.00 21.70 227 ALA A C 1
ATOM 1706 O O . ALA A 1 228 ? 39.923 47.640 81.822 1.00 19.61 227 ALA A O 1
ATOM 1708 N N . ALA A 1 229 ? 39.094 46.932 83.788 1.00 20.87 228 ALA A N 1
ATOM 1709 C CA . ALA A 1 229 ? 39.687 48.024 84.560 1.00 25.58 228 ALA A CA 1
ATOM 1710 C C . ALA A 1 229 ? 41.206 48.040 84.436 1.00 21.16 228 ALA A C 1
ATOM 1711 O O . ALA A 1 229 ? 41.814 49.108 84.433 1.00 24.33 228 ALA A O 1
ATOM 1713 N N . ARG A 1 230 ? 41.834 46.868 84.379 1.00 22.98 229 ARG A N 1
ATOM 1714 C CA . ARG A 1 230 ? 43.291 46.829 84.248 1.00 27.02 229 ARG A CA 1
ATOM 1715 C C . ARG A 1 230 ? 43.696 47.274 82.844 1.00 23.60 229 ARG A C 1
ATOM 1716 O O . ARG A 1 230 ? 44.588 48.108 82.683 1.00 30.57 229 ARG A O 1
ATOM 1724 N N . LEU A 1 231 ? 43.046 46.692 81.837 1.00 24.84 230 LEU A N 1
ATOM 1725 C CA . LEU A 1 231 ? 43.308 46.997 80.432 1.00 22.94 230 LEU A CA 1
ATOM 1726 C C . LEU A 1 231 ? 43.075 48.459 80.078 1.00 25.22 230 LEU A C 1
ATOM 1727 O O . LEU A 1 231 ? 43.750 48.999 79.197 1.00 25.66 230 LEU A O 1
ATOM 1732 N N . SER A 1 232 ? 42.100 49.081 80.730 1.00 19.25 231 SER A N 1
ATOM 1733 C CA . SER A 1 232 ? 41.780 50.481 80.472 1.00 23.02 231 SER A CA 1
ATOM 1734 C C . SER A 1 232 ? 42.597 51.449 81.319 1.00 22.76 231 SER A C 1
ATOM 1735 O O . SER A 1 232 ? 42.735 52.622 80.959 1.00 25.75 231 SER A O 1
ATOM 1738 N N . GLY A 1 233 ? 43.179 50.947 82.410 1.00 23.42 232 GLY A N 1
ATOM 1739 C CA . GLY A 1 233 ? 43.959 51.788 83.303 1.00 18.98 232 GLY A CA 1
ATOM 1740 C C . GLY A 1 233 ? 43.074 52.541 84.288 1.00 23.33 232 GLY A C 1
ATOM 1741 O O . GLY A 1 233 ? 43.338 53.704 84.608 1.00 21.27 232 GLY A O 1
ATOM 1742 N N . GLY A 1 234 ? 42.024 51.873 84.764 1.00 15.12 233 GLY A N 1
ATOM 1743 C CA . GLY A 1 234 ? 41.094 52.464 85.715 1.00 22.01 233 GLY A CA 1
ATOM 1744 C C . GLY A 1 234 ? 39.991 53.336 85.138 1.00 23.00 233 GLY A C 1
ATOM 1745 O O . GLY A 1 234 ? 39.182 53.885 85.886 1.00 19.97 233 GLY A O 1
ATOM 1746 N N . LYS A 1 235 ? 39.961 53.476 83.818 1.00 22.85 234 LYS A N 1
ATOM 1747 C CA . LYS A 1 235 ? 38.960 54.295 83.144 1.00 22.17 234 LYS A CA 1
ATOM 1748 C C . LYS A 1 235 ? 37.551 53.809 83.451 1.00 21.79 234 LYS A C 1
ATOM 1749 O O . LYS A 1 235 ? 37.336 52.634 83.727 1.00 23.00 234 LYS A O 1
ATOM 1755 N N . LYS A 1 236 ? 36.599 54.732 83.468 1.00 21.68 235 LYS A N 1
ATOM 1756 C CA . LYS A 1 236 ? 35.209 54.373 83.728 1.00 26.90 235 LYS A CA 1
ATOM 1757 C C . LYS A 1 236 ? 34.331 54.625 82.497 1.00 27.54 235 LYS A C 1
ATOM 1758 O O . LYS A 1 236 ? 34.834 54.992 81.427 1.00 32.44 235 LYS A O 1
ATOM 1764 N N . GLY A 1 237 ? 33.025 54.411 82.642 1.00 23.72 236 GLY A N 1
ATOM 1765 C CA . GLY A 1 237 ? 32.118 54.608 81.522 1.00 28.15 236 GLY A CA 1
ATOM 1766 C C . GLY A 1 237 ? 31.593 56.023 81.348 1.00 28.58 236 GLY A C 1
ATOM 1767 O O . GLY A 1 237 ? 30.538 56.219 80.739 1.00 27.95 236 GLY A O 1
ATOM 1768 N N . THR A 1 238 ? 32.302 57.004 81.899 1.00 24.19 237 THR A N 1
ATOM 1769 C CA . THR A 1 238 ? 31.891 58.405 81.804 1.00 27.29 237 THR A CA 1
ATOM 1770 C C . THR A 1 238 ? 31.894 58.945 80.380 1.00 27.05 237 THR A C 1
ATOM 1771 O O . THR A 1 238 ? 31.161 59.885 80.073 1.00 31.08 237 THR A O 1
ATOM 1775 N N . ASN A 1 239 ? 32.703 58.336 79.517 1.00 25.52 238 ASN A N 1
ATOM 1776 C CA . ASN A 1 239 ? 32.815 58.761 78.125 1.00 25.49 238 ASN A CA 1
ATOM 1777 C C . ASN A 1 239 ? 32.213 57.770 77.128 1.00 27.52 238 ASN A C 1
ATOM 1778 O O . ASN A 1 239 ? 32.612 57.723 75.957 1.00 27.04 238 ASN A O 1
ATOM 1783 N N . ALA A 1 240 ? 31.320 56.914 77.613 1.00 23.05 239 ALA A N 1
ATOM 1784 C CA . ALA A 1 240 ? 30.652 55.964 76.735 1.00 24.85 239 ALA A CA 1
ATOM 1785 C C . ALA A 1 240 ? 29.648 56.803 75.940 1.00 20.86 239 ALA A C 1
ATOM 1786 O O . ALA A 1 240 ? 29.063 57.754 76.471 1.00 16.50 239 ALA A O 1
ATOM 1788 N N . PHE A 1 241 ? 29.478 56.467 74.666 1.00 23.13 240 PHE A N 1
ATOM 1789 C CA . PHE A 1 241 ? 28.584 57.207 73.784 1.00 17.17 240 PHE A CA 1
ATOM 1790 C C . PHE A 1 241 ? 27.117 57.273 74.190 1.00 21.13 240 PHE A C 1
ATOM 1791 O O . PHE A 1 241 ? 26.619 56.453 74.968 1.00 20.41 240 PHE A O 1
ATOM 1799 N N . THR A 1 242 ? 26.436 58.268 73.635 1.00 21.34 241 THR A N 1
ATOM 1800 C CA . THR A 1 242 ? 25.000 58.490 73.816 1.00 22.27 241 THR A CA 1
ATOM 1801 C C . THR A 1 242 ? 24.458 58.824 72.405 1.00 23.07 241 THR A C 1
ATOM 1802 O O . THR A 1 242 ? 25.230 58.971 71.454 1.00 17.65 241 THR A O 1
ATOM 1806 N N . PRO A 1 243 ? 23.131 58.837 72.224 1.00 23.76 242 PRO A N 1
ATOM 1807 C CA . PRO A 1 243 ? 22.637 59.159 70.886 1.00 25.59 242 PRO A CA 1
ATOM 1808 C C . PRO A 1 243 ? 22.957 60.594 70.488 1.00 28.40 242 PRO A C 1
ATOM 1809 O O . PRO A 1 243 ? 23.025 61.482 71.339 1.00 26.15 242 PRO A O 1
ATOM 1813 N N . THR A 1 244 ? 23.222 60.805 69.207 1.00 34.09 243 THR A N 1
ATOM 1814 C CA . THR A 1 244 ? 23.471 62.151 68.715 1.00 46.10 243 THR A CA 1
ATOM 1815 C C . THR A 1 244 ? 22.091 62.735 68.415 1.00 46.52 243 THR A C 1
ATOM 1816 O O . THR A 1 244 ? 21.116 61.988 68.300 1.00 48.46 243 THR A O 1
ATOM 1820 N N . LYS A 1 245 ? 21.996 64.061 68.336 1.00 46.63 244 LYS A N 1
ATOM 1821 C CA . LYS A 1 245 ? 20.715 64.712 68.058 1.00 48.73 244 LYS A CA 1
ATOM 1822 C C . LYS A 1 245 ? 19.999 64.144 66.834 1.00 45.54 244 LYS A C 1
ATOM 1823 O O . LYS A 1 245 ? 20.540 64.145 65.720 1.00 46.74 244 LYS A O 1
ATOM 1829 N N . GLY A 1 246 ? 18.771 63.687 67.065 1.00 42.19 245 GLY A N 1
ATOM 1830 C CA . GLY A 1 246 ? 17.944 63.106 66.021 1.00 35.75 245 GLY A CA 1
ATOM 1831 C C . GLY A 1 246 ? 16.529 62.903 66.528 1.00 30.12 245 GLY A C 1
ATOM 1832 O O . GLY A 1 246 ? 16.218 63.279 67.659 1.00 31.27 245 GLY A O 1
ATOM 1833 N N . LYS A 1 247 ? 15.649 62.392 65.673 1.00 30.12 246 LYS A N 1
ATOM 1834 C CA . LYS A 1 247 ? 14.258 62.145 66.060 1.00 27.83 246 LYS A CA 1
ATOM 1835 C C . LYS A 1 247 ? 14.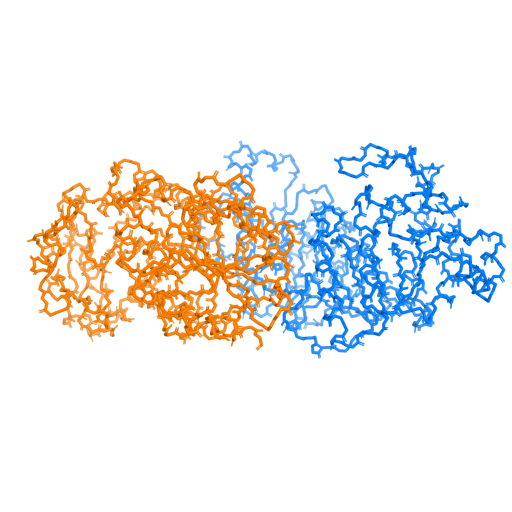223 60.951 67.015 1.00 27.58 246 LYS A C 1
ATOM 1836 O O . LYS A 1 247 ? 14.904 59.960 66.779 1.00 31.46 246 LYS A O 1
ATOM 1842 N N . THR A 1 248 ? 13.370 61.009 68.032 1.00 21.35 247 THR A N 1
ATOM 1843 C CA . THR A 1 248 ? 13.280 59.929 69.018 1.00 17.33 247 THR A CA 1
ATOM 1844 C C . THR A 1 248 ? 11.835 59.527 69.274 1.00 20.43 247 THR A C 1
ATOM 1845 O O . THR A 1 248 ? 10.918 60.345 69.126 1.00 21.56 247 THR A O 1
ATOM 1849 N N . VAL A 1 249 ? 11.635 58.273 69.671 1.00 19.18 248 VAL A N 1
ATOM 1850 C CA . VAL A 1 249 ? 10.306 57.751 69.973 1.00 20.13 248 VAL A CA 1
ATOM 1851 C C . VAL A 1 249 ? 10.352 56.762 71.144 1.00 23.52 248 VAL A C 1
ATOM 1852 O O . VAL A 1 249 ? 11.323 56.018 71.312 1.00 20.35 248 VAL A O 1
ATOM 1856 N N . VAL A 1 250 ? 9.326 56.819 71.984 1.00 18.71 249 VAL A N 1
ATOM 1857 C CA . VAL A 1 250 ? 9.199 55.938 73.137 1.00 20.56 249 VAL A CA 1
ATOM 1858 C C . VAL A 1 250 ? 8.049 54.980 72.856 1.00 17.77 249 VAL A C 1
ATOM 1859 O O . VAL A 1 250 ? 6.934 55.414 72.556 1.00 16.03 249 VAL A O 1
ATOM 1863 N N . LEU A 1 251 ? 8.333 53.683 72.915 1.00 19.73 250 LEU A N 1
ATOM 1864 C CA . LEU A 1 251 ? 7.323 52.651 72.687 1.00 18.51 250 LEU A CA 1
ATOM 1865 C C . LEU A 1 251 ? 7.255 51.779 73.946 1.00 22.60 250 LEU A C 1
ATOM 1866 O O . LEU A 1 251 ? 8.108 50.923 74.164 1.00 24.94 250 LEU A O 1
ATOM 1871 N N . SER A 1 252 ? 6.225 52.007 74.758 1.00 24.45 251 SER A N 1
ATOM 1872 C CA . SER A 1 252 ? 6.021 51.313 76.035 1.00 24.42 251 SER A CA 1
ATOM 1873 C C . SER A 1 252 ? 4.911 50.263 76.031 1.00 22.61 251 SER A C 1
ATOM 1874 O O . SER A 1 252 ? 3.748 50.586 75.811 1.00 20.89 251 SER A O 1
ATOM 1877 N N . GLY A 1 253 ? 5.260 49.015 76.323 1.00 24.48 252 GLY A N 1
ATOM 1878 C CA . GLY A 1 253 ? 4.260 47.963 76.346 1.00 28.81 252 GLY A CA 1
ATOM 1879 C C . GLY A 1 253 ? 4.099 47.212 77.658 1.00 30.14 252 GLY A C 1
ATOM 1880 O O . GLY A 1 253 ? 3.111 46.494 77.839 1.00 35.69 252 GLY A O 1
ATOM 1881 N N . SER A 1 254 ? 5.067 47.348 78.561 1.00 31.92 253 SER A N 1
ATOM 1882 C CA . SER A 1 254 ? 5.038 46.661 79.854 1.00 34.47 253 SER A CA 1
ATOM 1883 C C . SER A 1 254 ? 3.975 47.174 80.814 1.00 33.76 253 SER A C 1
ATOM 1884 O O . SER A 1 254 ? 3.715 48.365 80.887 1.00 34.44 253 SER A O 1
ATOM 1887 N N . CYS A 1 255 ? 3.370 46.261 81.561 1.00 35.93 254 CYS A N 1
ATOM 1888 C CA . CYS A 1 255 ? 2.352 46.633 82.531 1.00 37.19 254 CYS A CA 1
ATOM 1889 C C . CYS A 1 255 ? 2.797 46.327 83.957 1.00 40.60 254 CYS A C 1
ATOM 1890 O O . CYS A 1 255 ? 1.985 45.959 84.813 1.00 41.51 254 CYS A O 1
ATOM 1893 N N . SER A 1 256 ? 4.103 46.419 84.185 1.00 39.82 255 SER A N 1
ATOM 1894 C CA . SER A 1 256 ? 4.676 46.188 85.502 1.00 43.96 255 SER A CA 1
ATOM 1895 C C . SER A 1 256 ? 4.513 47.432 86.364 1.00 42.53 255 SER A C 1
ATOM 1896 O O . SER A 1 256 ? 4.340 48.537 85.853 1.00 40.19 255 SER A O 1
ATOM 1899 N N . VAL A 1 257 ? 4.534 47.238 87.676 1.00 40.07 256 VAL A N 1
ATOM 1900 C CA . VAL A 1 257 ? 4.383 48.336 88.619 1.00 42.35 256 VAL A CA 1
ATOM 1901 C C . VAL A 1 257 ? 5.300 49.524 88.329 1.00 39.60 256 VAL A C 1
ATOM 1902 O O . VAL A 1 257 ? 4.853 50.676 88.372 1.00 35.66 256 VAL A O 1
ATOM 1906 N N . MET A 1 258 ? 6.573 49.241 88.049 1.00 34.37 257 MET A N 1
ATOM 1907 C CA . MET A 1 258 ? 7.549 50.292 87.766 1.00 40.22 257 MET A CA 1
ATOM 1908 C C . MET A 1 258 ? 7.290 51.024 86.451 1.00 40.48 257 MET A C 1
ATOM 1909 O O . MET A 1 258 ? 7.418 52.250 86.383 1.00 36.68 257 MET A O 1
ATOM 1914 N N . THR A 1 259 ? 6.906 50.278 85.420 1.00 38.87 258 THR A N 1
ATOM 1915 C CA . THR A 1 259 ? 6.632 50.874 84.118 1.00 38.18 258 THR A CA 1
ATOM 1916 C C . THR A 1 259 ? 5.390 51.771 84.161 1.00 36.73 258 THR A C 1
ATOM 1917 O O . THR A 1 259 ? 5.380 52.860 83.581 1.00 39.47 258 THR A O 1
ATOM 1921 N N . ASN A 1 260 ? 4.352 51.318 84.856 1.00 30.21 259 ASN A N 1
ATOM 1922 C CA . ASN A 1 260 ? 3.124 52.084 84.973 1.00 29.63 259 ASN A CA 1
ATOM 1923 C C . ASN A 1 260 ? 3.385 53.445 85.585 1.00 32.71 259 ASN A C 1
ATOM 1924 O O . ASN A 1 260 ? 2.729 54.425 85.235 1.00 33.52 259 ASN A O 1
ATOM 1929 N N . LYS A 1 261 ? 4.324 53.494 86.522 1.00 30.64 260 LYS A N 1
ATOM 1930 C CA . LYS A 1 261 ? 4.682 54.742 87.178 1.00 32.83 260 LYS A CA 1
ATOM 1931 C C . LYS A 1 261 ? 5.525 55.612 86.254 1.00 34.69 260 LYS A C 1
ATOM 1932 O O . LYS A 1 261 ? 5.388 56.835 86.261 1.00 36.88 260 LYS A O 1
ATOM 1938 N N . GLN A 1 262 ? 6.414 54.981 85.489 1.00 29.59 261 GLN A N 1
ATOM 1939 C CA . GLN A 1 262 ? 7.285 55.697 84.554 1.00 30.08 261 GLN A CA 1
ATOM 1940 C C . GLN A 1 262 ? 6.465 56.334 83.427 1.00 29.68 261 GLN A C 1
ATOM 1941 O O . GLN A 1 262 ? 6.853 57.363 82.868 1.00 29.98 261 GLN A O 1
ATOM 1947 N N . VAL A 1 263 ? 5.359 55.683 83.070 1.00 30.99 262 VAL A N 1
ATOM 1948 C CA . VAL A 1 263 ? 4.453 56.169 82.027 1.00 32.10 262 VAL A CA 1
ATOM 1949 C C . VAL A 1 263 ? 3.605 57.302 82.606 1.00 34.67 262 VAL A C 1
ATOM 1950 O O . VAL A 1 263 ? 3.402 58.334 81.972 1.00 31.72 262 VAL A O 1
ATOM 1954 N N . GLU A 1 264 ? 3.107 57.077 83.815 1.00 36.00 263 GLU A N 1
ATOM 1955 C CA . GLU A 1 264 ? 2.281 58.036 84.528 1.00 39.81 263 GLU A CA 1
ATOM 1956 C C . GLU A 1 264 ? 3.048 59.338 84.800 1.00 41.20 263 GLU A C 1
ATOM 1957 O O . GLU A 1 264 ? 2.448 60.410 84.936 1.00 44.86 263 GLU A O 1
ATOM 1963 N N . LYS A 1 265 ? 4.370 59.238 84.887 1.00 40.96 264 LYS A N 1
ATOM 1964 C CA . LYS A 1 265 ? 5.215 60.397 85.155 1.00 41.92 264 LYS A CA 1
ATOM 1965 C C . LYS A 1 265 ? 5.643 61.093 83.858 1.00 40.62 264 LYS A C 1
ATOM 1966 O O . LYS A 1 265 ? 5.858 62.314 83.835 1.00 42.70 264 LYS A O 1
ATOM 1972 N N . TYR A 1 266 ? 5.751 60.315 82.784 1.00 32.50 265 TYR A N 1
ATOM 1973 C CA . TYR A 1 266 ? 6.163 60.840 81.490 1.00 33.03 265 TYR A CA 1
ATOM 1974 C C . TYR A 1 266 ? 5.033 61.465 80.659 1.00 31.53 265 TYR A C 1
ATOM 1975 O O . TYR A 1 266 ? 5.260 62.426 79.931 1.00 28.28 265 TYR A O 1
ATOM 1984 N N . ARG A 1 267 ? 3.829 60.904 80.735 1.00 33.82 266 ARG A N 1
ATOM 1985 C CA . ARG A 1 267 ? 2.701 61.438 79.976 1.00 42.00 266 ARG A CA 1
ATOM 1986 C C . ARG A 1 267 ? 2.426 62.881 80.401 1.00 43.55 266 ARG A C 1
ATOM 1987 O O . ARG A 1 267 ? 1.666 63.613 79.763 1.00 43.04 266 ARG A O 1
ATOM 1995 N N . GLU A 1 268 ? 3.019 63.255 81.524 1.00 46.24 267 GLU A N 1
ATOM 1996 C CA . GLU A 1 268 ? 2.899 64.587 82.089 1.00 48.69 267 GLU A CA 1
ATOM 1997 C C . GLU A 1 268 ? 3.881 65.522 81.373 1.00 45.11 267 GLU A C 1
ATOM 1998 O O . GLU A 1 268 ? 3.652 66.730 81.288 1.00 44.81 267 GLU A O 1
ATOM 2004 N N . LYS A 1 269 ? 4.960 64.947 80.849 1.00 41.42 268 LYS A N 1
ATOM 2005 C CA . LYS A 1 269 ? 6.010 65.702 80.168 1.00 43.66 268 LYS A CA 1
ATOM 2006 C C . LYS A 1 269 ? 6.004 65.713 78.632 1.00 40.87 268 LYS A C 1
ATOM 2007 O O . LYS A 1 269 ? 6.610 66.608 78.027 1.00 40.27 268 LYS A O 1
ATOM 2013 N N . ALA A 1 270 ? 5.348 64.743 77.994 1.00 35.29 269 ALA A N 1
ATOM 2014 C CA . ALA A 1 270 ? 5.374 64.678 76.528 1.00 31.45 269 ALA A CA 1
ATOM 2015 C C . ALA A 1 270 ? 4.123 64.139 75.816 1.00 27.98 269 ALA A C 1
ATOM 2016 O O . ALA A 1 270 ? 3.207 63.607 76.450 1.00 24.89 269 ALA A O 1
ATOM 2018 N N . PRO A 1 271 ? 4.062 64.294 74.476 1.00 24.66 270 PRO A N 1
ATOM 2019 C CA . PRO A 1 271 ? 2.916 63.808 73.696 1.00 26.41 270 PRO A CA 1
ATOM 2020 C C . PRO A 1 271 ? 2.739 62.315 73.952 1.00 27.12 270 PRO A C 1
ATOM 2021 O O . PRO A 1 271 ? 3.692 61.550 73.840 1.00 28.60 270 PRO A O 1
ATOM 2025 N N . HIS A 1 272 ? 1.528 61.898 74.275 1.00 26.11 271 HIS A N 1
ATOM 2026 C CA . HIS A 1 272 ? 1.286 60.498 74.560 1.00 25.18 271 HIS A CA 1
ATOM 2027 C C . HIS A 1 272 ? 0.018 59.993 73.898 1.00 30.62 271 HIS A C 1
ATOM 2028 O O . HIS A 1 272 ? -1.031 60.638 73.940 1.00 29.65 271 HIS A O 1
ATOM 2035 N N . PHE A 1 273 ? 0.120 58.805 73.324 1.00 30.12 272 PHE A N 1
ATOM 2036 C CA . PHE A 1 273 ? -0.994 58.181 72.646 1.00 28.29 272 PHE A CA 1
ATOM 2037 C C . PHE A 1 273 ? -1.113 56.772 73.197 1.00 26.69 272 PHE A C 1
ATOM 2038 O O . PHE A 1 273 ? -0.252 55.936 72.944 1.00 32.37 272 PHE A O 1
ATOM 2046 N N . GLN A 1 274 ? -2.168 56.514 73.958 1.00 25.89 273 GLN A N 1
ATOM 2047 C CA . GLN A 1 274 ? -2.371 55.186 74.517 1.00 29.91 273 GLN A CA 1
ATOM 2048 C C . GLN A 1 274 ? -2.821 54.183 73.454 1.00 31.34 273 GLN A C 1
ATOM 2049 O O . GLN A 1 274 ? -3.844 54.379 72.794 1.00 29.97 273 GLN A O 1
ATOM 2055 N N . LEU A 1 275 ? -2.053 53.111 73.299 1.00 25.22 274 LEU A N 1
ATOM 2056 C CA . LEU A 1 275 ? -2.365 52.072 72.331 1.00 30.42 274 LEU A CA 1
ATOM 2057 C C . LEU A 1 275 ? -3.563 51.275 72.859 1.00 33.85 274 LEU A C 1
ATOM 2058 O O . LEU A 1 275 ? -3.486 50.657 73.925 1.00 36.55 274 LEU A O 1
ATOM 2063 N N . ASP A 1 276 ? -4.679 51.339 72.136 1.00 34.49 275 ASP A N 1
ATOM 2064 C CA . ASP A 1 276 ? -5.902 50.633 72.507 1.00 38.22 275 ASP A CA 1
ATOM 2065 C C . ASP A 1 276 ? -5.889 49.246 71.864 1.00 41.74 275 ASP A C 1
ATOM 2066 O O . ASP A 1 276 ? -5.759 49.129 70.645 1.00 38.53 275 ASP A O 1
ATOM 2071 N N . VAL A 1 277 ? -6.046 48.203 72.680 1.00 44.24 276 VAL A N 1
ATOM 2072 C CA . VAL A 1 277 ? -6.018 46.821 72.191 1.00 43.37 276 VAL A CA 1
ATOM 2073 C C . VAL A 1 277 ? -7.157 46.433 71.243 1.00 42.71 276 VAL A C 1
ATOM 2074 O O . VAL A 1 277 ? -6.967 45.605 70.351 1.00 42.61 276 VAL A O 1
ATOM 2078 N N . GLU A 1 278 ? -8.338 47.007 71.449 1.00 42.07 277 GLU A N 1
ATOM 2079 C CA . GLU A 1 278 ? -9.492 46.714 70.596 1.00 43.49 277 GLU A CA 1
ATOM 2080 C C . GLU A 1 278 ? -9.218 47.182 69.160 1.00 42.82 277 GLU A C 1
ATOM 2081 O O . GLU A 1 278 ? -9.599 46.525 68.192 1.00 42.23 277 GLU A O 1
ATOM 2087 N N . GLN A 1 279 ? -8.593 48.348 69.042 1.00 44.15 278 GLN A N 1
ATOM 2088 C CA . GLN A 1 279 ? -8.265 48.934 67.750 1.00 42.59 278 GLN A CA 1
ATOM 2089 C C . GLN A 1 279 ? -7.092 48.236 67.074 1.00 42.23 278 GLN A C 1
ATOM 2090 O O . GLN A 1 279 ? -6.989 48.228 65.845 1.00 40.34 278 GLN A O 1
ATOM 2096 N N . ALA A 1 280 ? -6.179 47.703 67.879 1.00 42.26 279 ALA A N 1
ATOM 2097 C CA . ALA A 1 280 ? -5.004 47.015 67.350 1.00 42.37 279 ALA A CA 1
ATOM 2098 C C . ALA A 1 280 ? -5.392 45.764 66.563 1.00 43.72 279 ALA A C 1
ATOM 2099 O O . ALA A 1 280 ? -4.709 45.376 65.610 1.00 42.71 279 ALA A O 1
ATOM 2101 N N . ILE A 1 281 ? -6.487 45.133 66.974 1.00 45.68 280 ILE A N 1
ATOM 2102 C CA . ILE A 1 281 ? -6.967 43.926 66.318 1.00 48.22 280 ILE A CA 1
ATOM 2103 C C . ILE A 1 281 ? -7.982 44.254 65.203 1.00 48.69 280 ILE A C 1
ATOM 2104 O O . ILE A 1 281 ? -7.888 43.591 64.171 1.00 49.55 280 ILE A O 1
ATOM 2109 N N . HIS A 1 282 ? -8.907 45.198 65.380 1.00 48.19 281 HIS A N 1
ATOM 2110 C CA . HIS A 1 282 ? -9.899 45.388 64.320 1.00 49.95 281 HIS A CA 1
ATOM 2111 C C . HIS A 1 282 ? -9.690 46.582 63.404 1.00 50.64 281 HIS A C 1
ATOM 2112 O O . HIS A 1 282 ? -10.184 46.490 62.280 1.00 46.56 281 HIS A O 1
ATOM 2119 N N . ASN A 1 283 ? -9.055 47.673 63.811 1.00 50.97 282 ASN A N 1
ATOM 2120 C CA . ASN A 1 283 ? -8.895 48.770 62.854 1.00 46.88 282 ASN A CA 1
ATOM 2121 C C . ASN A 1 283 ? -7.621 48.503 62.043 1.00 48.18 282 ASN A C 1
ATOM 2122 O O . ASN A 1 283 ? -6.522 48.418 62.600 1.00 46.30 282 ASN A O 1
ATOM 2127 N N . GLU A 1 284 ? -7.779 48.353 60.731 1.00 48.36 283 GLU A N 1
ATOM 2128 C CA . GLU A 1 284 ? -6.651 48.084 59.840 1.00 51.10 283 GLU A CA 1
ATOM 2129 C C . GLU A 1 284 ? -5.756 49.296 59.584 1.00 47.94 283 GLU A C 1
ATOM 2130 O O . GLU A 1 284 ? -4.594 49.151 59.195 1.00 46.42 283 GLU A O 1
ATOM 2136 N N . ASN A 1 285 ? -6.311 50.487 59.768 1.00 45.87 284 ASN A N 1
ATOM 2137 C CA . ASN A 1 285 ? -5.563 51.719 59.550 1.00 44.78 284 ASN A CA 1
ATOM 2138 C C . ASN A 1 285 ? -4.916 52.246 60.817 1.00 37.73 284 ASN A C 1
ATOM 2139 O O . ASN A 1 285 ? -4.376 53.351 60.818 1.00 37.67 284 ASN A O 1
ATOM 2144 N N . TYR A 1 286 ? -4.956 51.454 61.885 1.00 33.58 285 TYR A N 1
ATOM 2145 C CA . TYR A 1 286 ? -4.391 51.863 63.167 1.00 30.18 285 TYR A CA 1
ATOM 2146 C C . TYR A 1 286 ? -2.902 52.164 63.123 1.00 28.36 285 TYR A C 1
ATOM 2147 O O . TYR A 1 286 ? -2.435 53.090 63.773 1.00 24.64 285 TYR A O 1
ATOM 2156 N N . ILE A 1 287 ? -2.152 51.345 62.404 1.00 29.63 286 ILE A N 1
ATOM 2157 C CA . ILE A 1 287 ? -0.721 51.549 62.297 1.00 28.56 286 ILE A CA 1
ATOM 2158 C C . ILE A 1 287 ? -0.428 52.838 61.534 1.00 28.68 286 ILE A C 1
ATOM 2159 O O . ILE A 1 287 ? 0.518 53.555 61.859 1.00 29.28 286 ILE A O 1
ATOM 2164 N N . GLU A 1 288 ? -1.244 53.138 60.529 1.00 25.12 287 GLU A N 1
ATOM 2165 C CA . GLU A 1 288 ? -1.048 54.355 59.748 1.00 24.46 287 GLU A CA 1
ATOM 2166 C C . GLU A 1 288 ? -1.398 55.587 60.569 1.00 24.95 287 GLU A C 1
ATOM 2167 O O . GLU A 1 288 ? -0.768 56.630 60.428 1.00 16.87 287 GLU A O 1
ATOM 2173 N N . GLN A 1 289 ? -2.419 55.471 61.411 1.00 25.16 288 GLN A N 1
ATOM 2174 C CA . GLN A 1 289 ? -2.833 56.585 62.252 1.00 25.22 288 GLN A CA 1
ATOM 2175 C C . GLN A 1 289 ? -1.730 56.910 63.263 1.00 24.96 288 GLN A C 1
ATOM 2176 O O . GL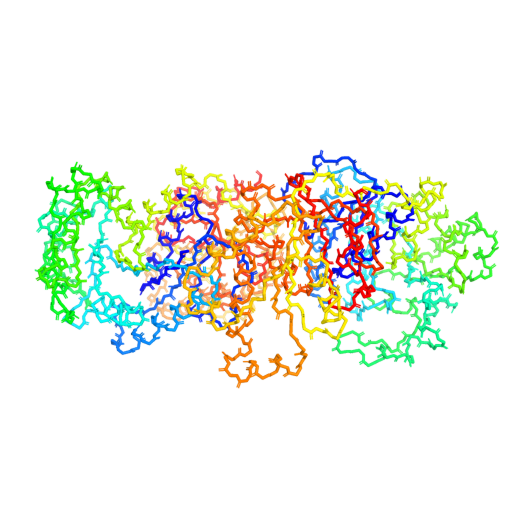N A 1 289 ? -1.366 58.071 63.439 1.00 30.00 288 GLN A O 1
ATOM 2182 N N . LEU A 1 290 ? -1.233 55.879 63.942 1.00 26.63 289 LEU A N 1
ATOM 2183 C CA . LEU A 1 290 ? -0.171 56.024 64.935 1.00 22.42 289 LEU A CA 1
ATOM 2184 C C . LEU A 1 290 ? 1.098 56.598 64.317 1.00 21.90 289 LEU A C 1
ATOM 2185 O O . LEU A 1 290 ? 1.804 57.376 64.961 1.00 24.79 289 LEU A O 1
ATOM 2190 N N . TYR A 1 291 ? 1.427 56.144 63.110 1.00 23.27 290 TYR A N 1
ATOM 2191 C CA . TYR A 1 291 ? 2.616 56.613 62.398 1.00 20.94 290 TYR A CA 1
ATOM 2192 C C . TYR A 1 291 ? 2.546 58.113 62.143 1.00 21.64 290 TYR A C 1
ATOM 2193 O O . TYR A 1 291 ? 3.514 58.842 62.385 1.00 18.32 290 TYR A O 1
ATOM 2202 N N . GLN A 1 292 ? 1.410 58.550 61.605 1.00 19.46 291 GLN A N 1
ATOM 2203 C CA . GLN A 1 292 ? 1.195 59.954 61.296 1.00 19.96 291 GLN A CA 1
ATOM 2204 C C . GLN A 1 292 ? 1.261 60.785 62.564 1.00 18.49 291 GLN A C 1
ATOM 2205 O O . GLN A 1 292 ? 1.897 61.837 62.576 1.00 21.34 291 GLN A O 1
ATOM 2211 N N . TRP A 1 293 ? 0.613 60.305 63.625 1.00 16.25 292 TRP A N 1
ATOM 2212 C CA . TRP A 1 293 ? 0.611 60.998 64.912 1.00 17.68 292 TRP A CA 1
ATOM 2213 C C . TRP A 1 293 ? 2.044 61.166 65.462 1.00 19.05 292 TRP A C 1
ATOM 2214 O O . TRP A 1 293 ? 2.427 62.252 65.891 1.00 19.85 292 TRP A O 1
ATOM 2225 N N . VAL A 1 294 ? 2.830 60.095 65.455 1.00 21.16 293 VAL A N 1
ATOM 2226 C CA . VAL A 1 294 ? 4.209 60.159 65.948 1.00 22.16 293 VAL A CA 1
ATOM 2227 C C . VAL A 1 294 ? 5.045 61.220 65.231 1.00 24.52 293 VAL A C 1
ATOM 2228 O O . VAL A 1 294 ? 5.643 62.078 65.873 1.00 19.06 293 VAL A O 1
ATOM 2232 N N . ILE A 1 295 ? 5.125 61.119 63.906 1.00 29.54 294 ILE A N 1
ATOM 2233 C CA . ILE A 1 295 ? 5.914 62.052 63.110 1.00 32.64 294 ILE A CA 1
ATOM 2234 C C . ILE A 1 295 ? 5.444 63.506 63.198 1.00 31.88 294 ILE A C 1
ATOM 2235 O O . ILE A 1 295 ? 6.234 64.428 62.992 1.00 32.35 294 ILE A O 1
ATOM 2240 N N . ALA A 1 296 ? 4.166 63.707 63.502 1.00 27.99 295 ALA A N 1
ATOM 2241 C CA . ALA A 1 296 ? 3.606 65.049 63.625 1.00 29.03 295 ALA A CA 1
ATOM 2242 C C . ALA A 1 296 ? 3.857 65.628 65.009 1.00 29.36 295 ALA A C 1
ATOM 2243 O O . ALA A 1 296 ? 3.527 66.789 65.284 1.00 35.02 295 ALA A O 1
ATOM 2245 N N . ASN A 1 297 ? 4.441 64.812 65.878 1.00 28.81 296 ASN A N 1
ATOM 2246 C CA . ASN A 1 297 ? 4.755 65.228 67.237 1.00 30.02 296 ASN A CA 1
ATOM 2247 C C . ASN A 1 297 ? 6.221 64.958 67.541 1.00 31.29 296 ASN A C 1
ATOM 2248 O O . ASN A 1 297 ? 6.599 64.792 68.701 1.00 32.62 296 ASN A O 1
ATOM 2253 N N . LEU A 1 298 ? 7.043 64.910 66.495 1.00 34.57 297 LEU A N 1
ATOM 2254 C CA . LEU A 1 298 ? 8.475 64.665 66.643 1.00 36.57 297 LEU A CA 1
ATOM 2255 C C . LEU A 1 298 ? 9.267 65.930 66.950 1.00 38.05 297 LEU A C 1
ATOM 2256 O O . LEU A 1 298 ? 10.494 65.893 67.056 1.00 41.50 297 LEU A O 1
ATOM 2261 N N . ASP A 1 299 ? 8.573 67.053 67.078 1.00 43.74 298 ASP A N 1
ATOM 2262 C CA . ASP A 1 299 ? 9.248 68.312 67.348 1.00 47.39 298 ASP A CA 1
ATOM 2263 C C . ASP A 1 299 ? 9.076 68.876 68.752 1.00 45.21 298 ASP A C 1
ATOM 2264 O O . ASP A 1 299 ? 9.538 69.980 69.030 1.00 46.73 298 ASP A O 1
ATOM 2269 N N . SER A 1 300 ? 8.387 68.148 69.625 1.00 42.86 299 SER A N 1
ATOM 2270 C CA . SER A 1 300 ? 8.216 68.604 71.001 1.00 45.96 299 SER A CA 1
ATOM 2271 C C . SER A 1 300 ? 9.562 68.470 71.723 1.00 48.34 299 SER A C 1
ATOM 2272 O O . SER A 1 300 ? 10.507 67.878 71.188 1.00 51.32 299 SER A O 1
ATOM 2275 N N . GLU A 1 301 ? 9.671 69.044 72.917 1.00 45.36 300 GLU A N 1
ATOM 2276 C CA . GLU A 1 301 ? 10.918 68.952 73.662 1.00 47.92 300 GLU A CA 1
ATOM 2277 C C . GLU A 1 301 ? 11.258 67.501 73.984 1.00 46.41 300 GLU A C 1
ATOM 2278 O O . GLU A 1 301 ? 12.417 67.094 73.901 1.00 49.05 300 GLU A O 1
ATOM 2284 N N . PHE A 1 302 ? 10.242 66.723 74.341 1.00 40.63 301 PHE A N 1
ATOM 2285 C CA . PHE A 1 302 ? 10.437 65.310 74.646 1.00 39.35 301 PHE A CA 1
ATOM 2286 C C . PHE A 1 302 ? 9.742 64.413 73.621 1.00 34.14 301 PHE A C 1
ATOM 2287 O O . PHE A 1 302 ? 8.637 64.713 73.159 1.00 35.93 301 PHE A O 1
ATOM 2295 N N . ALA A 1 303 ? 10.426 63.341 73.236 1.00 25.60 302 ALA A N 1
ATOM 2296 C CA . ALA A 1 303 ? 9.919 62.385 72.259 1.00 26.90 302 ALA A CA 1
ATOM 2297 C C . ALA A 1 303 ? 8.496 61.918 72.549 1.00 23.05 302 ALA A C 1
ATOM 2298 O O . ALA A 1 303 ? 8.107 61.744 73.708 1.00 23.72 302 ALA A O 1
ATOM 2300 N N . PRO A 1 304 ? 7.684 61.741 71.492 1.00 20.18 303 PRO A N 1
ATOM 2301 C CA . PRO A 1 304 ? 6.302 61.294 71.670 1.00 15.39 303 PRO A CA 1
ATOM 2302 C C . PRO A 1 304 ? 6.251 59.826 72.109 1.00 19.11 303 PRO A C 1
ATOM 2303 O O . PRO A 1 304 ? 7.074 59.012 71.702 1.00 17.98 303 PRO A O 1
ATOM 2307 N N . MET A 1 305 ? 5.269 59.486 72.927 1.00 14.26 304 MET A N 1
ATOM 2308 C CA . MET A 1 305 ? 5.155 58.125 73.416 1.00 19.31 304 MET A CA 1
ATOM 2309 C C . MET A 1 305 ? 3.808 57.456 73.124 1.00 19.29 304 MET A C 1
ATOM 2310 O O . MET A 1 305 ? 2.713 57.934 73.440 1.00 16.97 304 MET A O 1
ATOM 2315 N N . VAL A 1 306 ? 3.945 56.293 72.490 1.00 19.45 305 VAL A N 1
ATOM 2316 C CA . VAL A 1 306 ? 2.897 55.347 72.133 1.00 20.27 305 VAL A CA 1
ATOM 2317 C C . VAL A 1 306 ? 3.021 54.222 73.157 1.00 20.79 305 VAL A C 1
ATOM 2318 O O . VAL A 1 306 ? 4.046 53.539 73.203 1.00 24.79 305 VAL A O 1
ATOM 2322 N N . TYR A 1 307 ? 1.984 54.008 73.958 1.00 26.75 306 TYR A N 1
ATOM 2323 C CA . TYR A 1 307 ? 2.060 52.993 74.998 1.00 24.87 306 TYR A CA 1
ATOM 2324 C C . TYR A 1 307 ? 0.871 52.066 75.181 1.00 26.20 306 TYR A C 1
ATOM 2325 O O . TYR A 1 307 ? -0.279 52.464 75.012 1.00 31.65 306 TYR A O 1
ATOM 2334 N N . ALA A 1 308 ? 1.169 50.831 75.563 1.00 24.64 307 ALA A N 1
ATOM 2335 C CA . ALA A 1 308 ? 0.154 49.823 75.838 1.00 26.22 307 ALA A CA 1
ATOM 2336 C C . ALA A 1 308 ? 0.050 49.689 77.362 1.00 27.28 307 ALA A C 1
ATOM 2337 O O . ALA A 1 308 ? -0.927 49.161 77.891 1.00 26.72 307 ALA A O 1
ATOM 2339 N N . THR A 1 309 ? 1.057 50.214 78.050 1.00 28.58 308 THR A N 1
ATOM 2340 C CA . THR A 1 309 ? 1.150 50.181 79.505 1.00 33.11 308 THR A CA 1
ATOM 2341 C C . THR A 1 309 ? -0.101 50.595 80.284 1.00 37.10 308 THR A C 1
ATOM 2342 O O . THR A 1 309 ? -0.506 51.762 80.263 1.00 36.56 308 THR A O 1
ATOM 2346 N N . VAL A 1 310 ? -0.697 49.628 80.978 1.00 41.05 309 VAL A N 1
ATOM 2347 C CA . VAL A 1 310 ? -1.874 49.849 81.820 1.00 42.22 309 VAL A CA 1
ATOM 2348 C C . VAL A 1 310 ? -1.659 49.085 83.125 1.00 46.15 309 VAL A C 1
ATOM 2349 O O . VAL A 1 310 ? -0.922 48.093 83.154 1.00 42.06 309 VAL A O 1
ATOM 2353 N N . PRO A 1 311 ? -2.312 49.525 84.219 1.00 49.07 310 PRO A N 1
ATOM 2354 C CA . PRO A 1 311 ? -2.171 48.860 85.520 1.00 53.36 310 PRO A CA 1
ATOM 2355 C C . PRO A 1 311 ? -2.362 47.349 85.396 1.00 57.11 310 PRO A C 1
ATOM 2356 O O . PRO A 1 311 ? -3.187 46.888 84.599 1.00 55.65 310 PRO A O 1
ATOM 2360 N N . PRO A 1 312 ? -1.585 46.561 86.165 1.00 61.08 311 PRO A N 1
ATOM 2361 C CA . PRO A 1 312 ? -1.686 45.097 86.128 1.00 67.29 311 PRO A CA 1
ATOM 2362 C C . PRO A 1 312 ? -3.119 44.613 86.363 1.00 71.30 311 PRO A C 1
ATOM 2363 O O . PRO A 1 312 ? -3.459 43.473 86.041 1.00 73.35 311 PRO A O 1
ATOM 2367 N N . ASP A 1 313 ? -3.939 45.482 86.950 1.00 73.30 312 ASP A N 1
ATOM 2368 C CA . ASP A 1 313 ? -5.345 45.185 87.208 1.00 74.81 312 ASP A CA 1
ATOM 2369 C C . ASP A 1 313 ? -6.132 45.284 85.902 1.00 73.92 312 ASP A C 1
ATOM 2370 O O . ASP A 1 313 ? -6.859 44.360 85.536 1.00 75.28 312 ASP A O 1
ATOM 2375 N N . ALA A 1 314 ? -6.013 46.434 85.236 1.00 72.86 313 ALA A N 1
ATOM 2376 C CA . ALA A 1 314 ? -6.706 46.694 83.975 1.00 70.53 313 ALA A CA 1
ATOM 2377 C C . ALA A 1 314 ? -6.235 45.770 82.860 1.00 68.83 313 ALA A C 1
ATOM 2378 O O . ALA A 1 314 ? -6.963 45.540 81.895 1.00 65.70 313 ALA A O 1
ATOM 2380 N N . LEU A 1 315 ? -5.001 45.287 82.979 1.00 70.93 314 LEU A N 1
ATOM 2381 C CA . LEU A 1 315 ? -4.424 44.382 81.993 1.00 72.15 314 LEU A CA 1
ATOM 2382 C C . LEU A 1 315 ? -5.048 42.998 82.083 1.00 74.50 314 LEU A C 1
ATOM 2383 O O . LEU A 1 315 ? -5.360 42.386 81.063 1.00 76.17 314 LEU A O 1
ATOM 2388 N N . LYS A 1 316 ? -5.157 42.482 83.303 1.00 75.69 315 LYS A N 1
ATOM 2389 C CA . LYS A 1 316 ? -5.741 41.168 83.534 1.00 75.11 315 LYS A CA 1
ATOM 2390 C C . LYS A 1 316 ? -7.197 41.171 83.054 1.00 72.35 315 LYS A C 1
ATOM 2391 O O . LYS A 1 316 ? -7.741 40.128 82.685 1.00 73.03 315 LYS A O 1
ATOM 2397 N N . ALA A 1 317 ? -7.819 42.350 83.070 1.00 67.91 316 ALA A N 1
ATOM 2398 C CA . ALA A 1 317 ? -9.201 42.528 82.628 1.00 65.80 316 ALA A CA 1
ATOM 2399 C C . ALA A 1 317 ? -9.302 42.442 81.106 1.00 64.76 316 ALA A C 1
ATOM 2400 O O . ALA A 1 317 ? -10.341 42.067 80.567 1.00 63.69 316 ALA A O 1
ATOM 2402 N N . ILE A 1 318 ? -8.244 42.866 80.423 1.00 66.29 317 ILE A N 1
ATOM 2403 C CA . ILE A 1 318 ? -8.184 42.816 78.964 1.00 66.22 317 ILE A CA 1
ATOM 2404 C C . ILE A 1 318 ? -7.855 41.382 78.548 1.00 68.27 317 ILE A C 1
ATOM 2405 O O . ILE A 1 318 ? -8.427 40.857 77.592 1.00 68.77 317 ILE A O 1
ATOM 2410 N N . GLN A 1 319 ? -6.911 40.773 79.262 1.00 70.57 318 GLN A N 1
ATOM 2411 C CA . GLN A 1 319 ? -6.483 39.403 79.000 1.00 74.08 318 GLN A CA 1
ATOM 2412 C C . GLN A 1 319 ? -7.661 38.442 79.087 1.00 77.79 318 GLN A C 1
ATOM 2413 O O . GLN A 1 319 ? -7.665 37.385 78.446 1.00 80.97 318 GLN A O 1
ATOM 2419 N N . HIS A 1 320 ? -8.633 38.785 79.926 1.00 80.31 319 HIS A N 1
ATOM 2420 C CA . HIS A 1 320 ? -9.808 37.948 80.107 1.00 81.38 319 HIS A CA 1
ATOM 2421 C C . HIS A 1 320 ? -11.030 38.458 79.349 1.00 79.03 319 HIS A C 1
ATOM 2422 O O . HIS A 1 320 ? -12.167 38.268 79.785 1.00 79.87 319 HIS A O 1
ATOM 2429 N N . GLN A 1 321 ? -10.789 39.101 78.210 1.00 76.45 320 GLN A N 1
ATOM 2430 C CA . GLN A 1 321 ? -11.864 39.612 77.363 1.00 74.68 320 GLN A CA 1
ATOM 2431 C C . GLN A 1 321 ? -11.484 39.514 75.883 1.00 71.86 320 GLN A C 1
ATOM 2432 O O . GLN A 1 321 ? -12.343 39.301 75.024 1.00 70.51 320 GLN A O 1
ATOM 2438 N N . PHE A 1 322 ? -10.198 39.685 75.591 1.00 68.01 321 PHE A N 1
ATOM 2439 C CA . PHE A 1 322 ? -9.685 39.586 74.223 1.00 62.71 321 PHE A CA 1
ATOM 2440 C C . PHE A 1 322 ? -8.788 38.360 74.094 1.00 59.34 321 PHE A C 1
ATOM 2441 O O . PHE A 1 322 ? -8.489 37.921 72.983 1.00 57.91 321 PHE A O 1
ATOM 2449 N N . GLY A 1 323 ? -8.390 37.803 75.235 1.00 55.85 322 GLY A N 1
ATOM 2450 C CA . GLY A 1 323 ? -7.522 36.642 75.240 1.00 54.23 322 GLY A CA 1
ATOM 2451 C C . GLY A 1 323 ? -6.075 37.045 75.435 1.00 52.04 322 GLY A C 1
ATOM 2452 O O . GLY A 1 323 ? -5.604 38.008 74.833 1.00 50.31 322 GLY A O 1
ATOM 2453 N N . VAL A 1 324 ? -5.370 36.309 76.289 1.00 53.10 323 VAL A N 1
ATOM 2454 C CA . VAL A 1 324 ? -3.967 36.580 76.580 1.00 54.83 323 VAL A CA 1
ATOM 2455 C C . VAL A 1 324 ? -3.073 36.658 75.338 1.00 56.94 323 VAL A C 1
ATOM 2456 O O . VAL A 1 324 ? -2.256 37.571 75.215 1.00 56.68 323 VAL A O 1
ATOM 2460 N N . ASP A 1 325 ? -3.201 35.682 74.446 1.00 58.15 324 ASP A N 1
ATOM 2461 C CA . ASP A 1 325 ? -2.388 35.649 73.234 1.00 59.78 324 ASP A CA 1
ATOM 2462 C C . ASP A 1 325 ? -2.876 36.554 72.099 1.00 57.32 324 ASP A C 1
ATOM 2463 O O . ASP A 1 325 ? -2.073 37.042 71.298 1.00 56.99 324 ASP A O 1
ATOM 2468 N N . GLN A 1 326 ? -4.188 36.746 72.009 1.00 53.39 325 GLN A N 1
ATOM 2469 C CA . GLN A 1 326 ? -4.766 37.589 70.967 1.00 52.13 325 GLN A CA 1
ATOM 2470 C C . GLN A 1 326 ? -4.377 39.049 71.174 1.00 52.16 325 GLN A C 1
ATOM 2471 O O . GLN A 1 326 ? -4.076 39.760 70.212 1.00 49.21 325 GLN A O 1
ATOM 2477 N N . ALA A 1 327 ? -4.418 39.488 72.431 1.00 50.57 326 ALA A N 1
ATOM 2478 C CA . ALA A 1 327 ? -4.069 40.856 72.813 1.00 47.58 326 ALA A CA 1
ATOM 2479 C C . ALA A 1 327 ? -2.552 41.092 72.789 1.00 45.07 326 ALA A C 1
ATOM 2480 O O . ALA A 1 327 ? -2.090 42.204 72.524 1.00 42.94 326 ALA A O 1
ATOM 2482 N N . SER A 1 328 ? -1.792 40.049 73.110 1.00 44.76 327 SER A N 1
ATOM 2483 C CA . SER A 1 328 ? -0.337 40.105 73.120 1.00 41.21 327 SER A CA 1
ATOM 2484 C C . SER A 1 328 ? 0.192 40.335 71.701 1.00 39.89 327 SER A C 1
ATOM 2485 O O . SER A 1 328 ? 1.109 41.129 71.489 1.00 40.50 327 SER A O 1
ATOM 2488 N N . HIS A 1 329 ? -0.397 39.636 70.733 1.00 37.38 328 HIS A N 1
ATOM 2489 C CA . HIS A 1 329 ? 0.005 39.747 69.332 1.00 39.84 328 HIS A CA 1
ATOM 2490 C C . HIS A 1 329 ? -0.318 41.101 68.724 1.00 37.23 328 HIS A C 1
ATOM 2491 O O . HIS A 1 329 ? 0.511 41.691 68.038 1.00 31.19 328 HIS A O 1
ATOM 2498 N N . ALA A 1 330 ? -1.546 41.561 68.941 1.00 35.73 329 ALA A N 1
ATOM 2499 C CA . ALA A 1 330 ? -1.998 42.845 68.416 1.00 34.17 329 ALA A CA 1
ATOM 2500 C C . ALA A 1 330 ? -1.016 43.947 68.796 1.00 33.02 329 ALA A C 1
ATOM 2501 O O . ALA A 1 330 ? -0.578 44.712 67.941 1.00 33.57 329 ALA A O 1
ATOM 2503 N N . ILE A 1 331 ? -0.667 43.997 70.082 1.00 30.12 330 ILE A N 1
ATOM 2504 C CA . ILE A 1 331 ? 0.272 44.978 70.627 1.00 29.91 330 ILE A CA 1
ATOM 2505 C C . ILE A 1 331 ? 1.678 44.835 70.029 1.00 32.32 330 ILE A C 1
ATOM 2506 O O . ILE A 1 331 ? 2.297 45.828 69.651 1.00 39.58 330 ILE A O 1
ATOM 2511 N N . GLU A 1 332 ? 2.191 43.609 69.991 1.00 31.66 331 GLU A N 1
ATOM 2512 C CA . GLU A 1 332 ? 3.517 43.331 69.442 1.00 33.88 331 GLU A CA 1
ATOM 2513 C C . GLU A 1 332 ? 3.627 43.615 67.947 1.00 28.90 331 GLU A C 1
ATOM 2514 O O . GLU A 1 332 ? 4.636 44.140 67.485 1.00 29.99 331 GLU A O 1
ATOM 2520 N N . ASN A 1 333 ? 2.625 43.193 67.184 1.00 30.38 332 ASN A N 1
ATOM 2521 C CA . ASN A 1 333 ? 2.617 43.421 65.744 1.00 29.77 332 ASN A CA 1
ATOM 2522 C C . ASN A 1 333 ? 2.530 44.913 65.439 1.00 26.85 332 ASN A C 1
ATOM 2523 O O . ASN A 1 333 ? 3.115 45.386 64.463 1.00 25.09 332 ASN A O 1
ATOM 2528 N N . THR A 1 334 ? 1.782 45.647 66.260 1.00 26.66 333 THR A N 1
ATOM 2529 C CA . THR A 1 334 ? 1.617 47.084 66.069 1.00 22.96 333 THR A CA 1
ATOM 2530 C C . THR A 1 334 ? 2.916 47.855 66.296 1.00 25.67 333 THR A C 1
ATOM 2531 O O . THR A 1 334 ? 3.295 48.688 65.469 1.00 22.69 333 THR A O 1
ATOM 2535 N N . PHE A 1 335 ? 3.578 47.606 67.425 1.00 25.58 334 PHE A N 1
ATOM 2536 C CA . PHE A 1 335 ? 4.843 48.274 67.726 1.00 23.07 334 PHE A CA 1
ATOM 2537 C C . PHE A 1 335 ? 5.875 47.936 66.658 1.00 21.19 334 PHE A C 1
ATOM 2538 O O . PHE A 1 335 ? 6.627 48.795 66.208 1.00 29.36 334 PHE A O 1
ATOM 2546 N N . ALA A 1 336 ? 5.919 46.671 66.272 1.00 22.71 335 ALA A N 1
ATOM 2547 C CA . ALA A 1 336 ? 6.856 46.205 65.269 1.00 21.72 335 ALA A CA 1
ATOM 2548 C C . ALA A 1 336 ? 6.655 46.891 63.929 1.00 24.07 335 ALA A C 1
ATOM 2549 O O . ALA A 1 336 ? 7.622 47.326 63.300 1.00 24.36 335 ALA A O 1
ATOM 2551 N N . LYS A 1 337 ? 5.413 46.951 63.465 1.00 17.42 336 LYS A N 1
ATOM 2552 C CA . LYS A 1 337 ? 5.147 47.585 62.180 1.00 20.39 336 LYS A CA 1
ATOM 2553 C C . LYS A 1 337 ? 5.300 49.106 62.212 1.00 22.15 336 LYS A C 1
ATOM 2554 O O . LYS A 1 337 ? 5.646 49.722 61.194 1.00 21.37 336 LYS A O 1
ATOM 2560 N N . LEU A 1 338 ? 5.061 49.701 63.381 1.00 18.81 337 LEU A N 1
ATOM 2561 C CA . LEU A 1 338 ? 5.202 51.136 63.548 1.00 11.80 337 LEU A CA 1
ATOM 2562 C C . LEU A 1 338 ? 6.678 51.482 63.580 1.00 14.23 337 LEU A C 1
ATOM 2563 O O . LEU A 1 338 ? 7.116 52.433 62.933 1.00 16.26 337 LEU A O 1
ATOM 2568 N N . ALA A 1 339 ? 7.448 50.702 64.333 1.00 15.77 338 ALA A N 1
ATOM 2569 C CA . ALA A 1 339 ? 8.884 50.925 64.460 1.00 18.04 338 ALA A CA 1
ATOM 2570 C C . ALA A 1 339 ? 9.582 50.823 63.118 1.00 18.39 338 ALA A C 1
ATOM 2571 O O . ALA A 1 339 ? 10.576 51.508 62.874 1.00 23.24 338 ALA A O 1
ATOM 2573 N N . ALA A 1 340 ? 9.103 49.918 62.273 1.00 23.35 339 ALA A N 1
ATOM 2574 C CA . ALA A 1 340 ? 9.683 49.739 60.946 1.00 22.79 339 ALA A CA 1
ATOM 2575 C C . ALA A 1 340 ? 9.379 50.941 60.053 1.00 23.48 339 ALA A C 1
ATOM 2576 O O . ALA A 1 340 ? 10.225 51.361 59.261 1.00 25.25 339 ALA A O 1
ATOM 2578 N N . LYS A 1 341 ? 8.166 51.475 60.171 1.00 23.73 340 LYS A N 1
ATOM 2579 C CA . LYS A 1 341 ? 7.754 52.636 59.383 1.00 24.87 340 LYS A CA 1
ATOM 2580 C C . LYS A 1 341 ? 8.492 53.887 59.838 1.00 27.36 340 LYS A C 1
ATOM 2581 O O . LYS A 1 341 ? 8.909 54.699 59.012 1.00 22.51 340 LYS A O 1
ATOM 2587 N N . LEU A 1 342 ? 8.646 54.038 61.152 1.00 26.73 341 LEU A N 1
ATOM 2588 C CA . LEU A 1 342 ? 9.341 55.191 61.718 1.00 27.50 341 LEU A CA 1
ATOM 2589 C C . LEU A 1 342 ? 10.811 55.203 61.327 1.00 24.12 341 LEU A C 1
ATOM 2590 O O . LEU A 1 342 ? 11.376 56.270 61.093 1.00 24.12 341 LEU A O 1
ATOM 2595 N N . LYS A 1 343 ? 11.435 54.029 61.266 1.00 23.25 342 LYS A N 1
ATOM 2596 C CA . LYS A 1 343 ? 12.845 53.961 60.893 1.00 26.42 342 LYS A CA 1
ATOM 2597 C C . LYS A 1 343 ? 13.022 54.362 59.434 1.00 27.41 342 LYS A C 1
ATOM 2598 O O . LYS A 1 343 ? 14.000 55.030 59.085 1.00 28.40 342 LYS A O 1
ATOM 2604 N N . GLN A 1 344 ? 12.110 53.902 58.578 1.00 30.31 343 GLN A N 1
ATOM 2605 C CA . GLN A 1 344 ? 12.155 54.238 57.156 1.00 31.99 343 GLN A CA 1
ATOM 2606 C C . GLN A 1 344 ? 11.954 55.745 56.983 1.00 30.46 343 GLN A C 1
ATOM 2607 O O . GLN A 1 344 ? 12.558 56.368 56.107 1.00 32.36 343 GLN A O 1
ATOM 2613 N N . TYR A 1 345 ? 11.109 56.327 57.827 1.00 28.58 344 TYR A N 1
ATOM 2614 C CA . TYR A 1 345 ? 10.844 57.760 57.787 1.00 25.86 344 TYR A CA 1
ATOM 2615 C C . TYR A 1 345 ? 12.070 58.576 58.215 1.00 26.12 344 TYR A C 1
ATOM 2616 O O . TYR A 1 345 ? 12.326 59.655 57.676 1.00 23.16 344 TYR A O 1
ATOM 2625 N N . GLY A 1 346 ? 12.811 58.081 59.202 1.00 24.21 345 GLY A N 1
ATOM 2626 C CA . GLY A 1 346 ? 13.991 58.799 59.652 1.00 17.63 345 GLY A CA 1
ATOM 2627 C C . GLY A 1 346 ? 14.217 58.903 61.153 1.00 20.02 345 GLY A C 1
ATOM 2628 O O . GLY A 1 346 ? 15.059 59.697 61.590 1.00 17.65 345 GLY A O 1
ATOM 2629 N N . VAL A 1 347 ? 13.431 58.180 61.949 1.00 18.61 346 VAL A N 1
ATOM 2630 C CA . VAL A 1 347 ? 13.610 58.196 63.400 1.00 24.27 346 VAL A CA 1
ATOM 2631 C C . VAL A 1 347 ? 14.856 57.359 63.689 1.00 19.57 346 VAL A C 1
ATOM 2632 O O . VAL A 1 347 ? 14.989 56.246 63.178 1.00 21.19 346 VAL A O 1
ATOM 2636 N N . THR A 1 348 ? 15.786 57.919 64.460 1.00 19.78 347 THR A N 1
ATOM 2637 C CA . THR A 1 348 ? 17.034 57.231 64.770 1.00 19.61 347 THR A CA 1
ATOM 2638 C C . THR A 1 348 ? 17.229 56.744 66.201 1.00 18.44 347 THR A C 1
ATOM 2639 O O . THR A 1 348 ? 18.128 55.941 66.458 1.00 17.61 347 THR A O 1
ATOM 2643 N N . ASN A 1 349 ? 16.370 57.181 67.115 1.00 14.20 348 ASN A N 1
ATOM 2644 C CA . ASN A 1 349 ? 16.481 56.779 68.515 1.00 16.92 348 ASN A CA 1
ATOM 2645 C C . ASN A 1 349 ? 15.190 56.109 68.982 1.00 18.62 348 ASN A C 1
ATOM 2646 O O . ASN A 1 349 ? 14.106 56.695 68.886 1.00 20.66 348 ASN A O 1
ATOM 2651 N N . PHE A 1 350 ? 15.300 54.884 69.492 1.00 15.01 349 PHE A N 1
ATOM 2652 C CA . PHE A 1 350 ? 14.133 54.150 69.980 1.00 12.59 349 PHE A CA 1
ATOM 2653 C C . PHE A 1 350 ? 14.287 53.800 71.458 1.00 17.21 349 PHE A C 1
ATOM 2654 O O . PHE A 1 350 ? 15.268 53.182 71.861 1.00 18.17 349 PHE A O 1
ATOM 2662 N N . ILE A 1 351 ? 13.310 54.195 72.262 1.00 17.23 350 ILE A N 1
ATOM 2663 C CA . ILE A 1 351 ? 13.324 53.913 73.691 1.00 18.22 350 ILE A CA 1
ATOM 2664 C C . ILE A 1 351 ? 12.141 52.995 73.991 1.00 19.00 350 ILE A C 1
ATOM 2665 O O . ILE A 1 351 ? 10.995 53.431 73.995 1.00 17.00 350 ILE A O 1
ATOM 2670 N N . THR A 1 352 ? 12.419 51.717 74.198 1.00 21.69 351 THR A N 1
ATOM 2671 C CA . THR A 1 352 ? 11.364 50.750 74.481 1.00 22.17 351 THR A CA 1
ATOM 2672 C C . THR A 1 352 ? 11.253 50.368 75.958 1.00 25.39 351 THR A C 1
ATOM 2673 O O . THR A 1 352 ? 12.199 50.535 76.738 1.00 24.51 351 THR A O 1
ATOM 2677 N N . ALA A 1 353 ? 10.070 49.903 76.345 1.00 19.70 352 ALA A N 1
ATOM 2678 C CA . ALA A 1 353 ? 9.815 49.480 77.715 1.00 22.88 352 ALA A CA 1
ATOM 2679 C C . ALA A 1 353 ? 9.102 48.133 77.691 1.00 25.93 352 ALA A C 1
ATOM 2680 O O . ALA A 1 353 ? 8.062 47.985 77.048 1.00 17.91 352 ALA A O 1
ATOM 2682 N N . GLY A 1 354 ? 9.649 47.168 78.422 1.00 20.90 353 GLY A N 1
ATOM 2683 C CA . GLY A 1 354 ? 9.071 45.839 78.454 1.00 25.36 353 GLY A CA 1
ATOM 2684 C C . GLY A 1 354 ? 9.944 44.839 77.716 1.00 29.03 353 GLY A C 1
ATOM 2685 O O . GLY A 1 354 ? 10.523 45.150 76.673 1.00 26.12 353 GLY A O 1
ATOM 2686 N N . GLY A 1 355 ? 10.015 43.622 78.251 1.00 30.14 354 GLY A N 1
ATOM 2687 C CA . GLY A 1 355 ? 10.829 42.584 77.644 1.00 32.52 354 GLY A CA 1
ATOM 2688 C C . GLY A 1 355 ? 10.398 42.186 76.246 1.00 31.43 354 GLY A C 1
ATOM 2689 O O . GLY A 1 355 ? 11.228 42.082 75.345 1.00 32.43 354 GLY A O 1
ATOM 2690 N N . GLU A 1 356 ? 9.109 41.904 76.080 1.00 31.75 355 GLU A N 1
ATOM 2691 C CA . GLU A 1 356 ? 8.580 41.512 74.779 1.00 35.65 355 GLU A CA 1
ATOM 2692 C C . GLU A 1 356 ? 8.588 42.645 73.754 1.00 32.35 355 GLU A C 1
ATOM 2693 O O . GLU A 1 356 ? 8.898 42.415 72.580 1.00 31.01 355 GLU A O 1
ATOM 2699 N N . THR A 1 357 ? 8.205 43.847 74.185 1.00 26.24 356 THR A N 1
ATOM 2700 C CA . THR A 1 357 ? 8.182 45.010 73.297 1.00 23.89 356 THR A CA 1
ATOM 2701 C C . THR A 1 357 ? 9.579 45.303 72.727 1.00 19.33 356 THR A C 1
ATOM 2702 O O . THR A 1 357 ? 9.726 45.612 71.543 1.00 22.16 356 THR A O 1
ATOM 2706 N N . SER A 1 358 ? 10.602 45.189 73.565 1.00 17.74 357 SER A N 1
ATOM 2707 C CA . SER A 1 358 ? 11.971 45.443 73.133 1.00 17.15 357 SER A CA 1
ATOM 2708 C C . SER A 1 358 ? 12.455 44.401 72.128 1.00 18.86 357 SER A C 1
ATOM 2709 O O . SER A 1 358 ? 13.123 44.738 71.149 1.00 22.10 357 SER A O 1
ATOM 2712 N N . SER A 1 359 ? 12.157 43.133 72.396 1.00 16.15 358 SER A N 1
ATOM 2713 C CA . SER A 1 359 ? 12.577 42.040 71.523 1.00 19.44 358 SER A CA 1
ATOM 2714 C C . SER A 1 359 ? 11.968 42.166 70.134 1.00 19.47 358 SER A C 1
ATOM 2715 O O . SER A 1 359 ? 12.670 42.027 69.130 1.00 22.97 358 SER A O 1
ATOM 2718 N N . ILE A 1 360 ? 10.661 42.424 70.093 1.00 16.51 359 ILE A N 1
ATOM 2719 C CA . ILE A 1 360 ? 9.915 42.561 68.838 1.00 20.23 359 ILE A CA 1
ATOM 2720 C C . ILE A 1 360 ? 10.420 43.716 67.959 1.00 23.30 359 ILE A C 1
ATOM 2721 O O . ILE A 1 360 ? 10.555 43.552 66.741 1.00 23.64 359 ILE A O 1
ATOM 2726 N N . VAL A 1 361 ? 10.711 44.863 68.582 1.00 19.57 360 VAL A N 1
ATOM 2727 C CA . VAL A 1 361 ? 11.213 46.038 67.873 1.00 18.04 360 VAL A CA 1
ATOM 2728 C C . VAL A 1 361 ? 12.629 45.816 67.328 1.00 18.03 360 VAL A C 1
ATOM 2729 O O . VAL A 1 361 ? 12.967 46.306 66.247 1.00 20.64 360 VAL A O 1
ATOM 2733 N N . VAL A 1 362 ? 13.469 45.125 68.092 1.00 17.17 361 VAL A N 1
ATOM 2734 C CA . VAL A 1 362 ? 14.827 44.824 67.656 1.00 14.38 361 VAL A CA 1
ATOM 2735 C C . VAL A 1 362 ? 14.750 43.783 66.536 1.00 18.03 361 VAL A C 1
ATOM 2736 O O . VAL A 1 362 ? 15.548 43.801 65.600 1.00 16.76 361 VAL A O 1
ATOM 2740 N N . GLN A 1 363 ? 13.813 42.849 66.675 1.00 23.65 362 GLN A N 1
ATOM 2741 C CA . GLN A 1 363 ? 13.606 41.784 65.693 1.00 26.84 362 GLN A CA 1
ATOM 2742 C C . GLN A 1 363 ? 13.183 42.352 64.342 1.00 26.74 362 GLN A C 1
ATOM 2743 O O . GLN A 1 363 ? 13.720 41.974 63.298 1.00 24.93 362 GLN A O 1
ATOM 2749 N N . GLU A 1 364 ? 12.192 43.233 64.381 1.00 23.75 363 GLU A N 1
ATOM 2750 C CA . GLU A 1 364 ? 11.664 43.883 63.191 1.00 24.38 363 GLU A CA 1
ATOM 2751 C C . GLU A 1 364 ? 12.713 44.729 62.465 1.00 25.42 363 GLU A C 1
ATOM 2752 O O . GLU A 1 364 ? 12.855 44.639 61.241 1.00 22.17 363 GLU A O 1
ATOM 2758 N N . LEU A 1 365 ? 13.432 45.567 63.208 1.00 20.77 364 LEU A N 1
ATOM 2759 C CA . LEU A 1 365 ? 14.459 46.414 62.607 1.00 20.26 364 LEU A CA 1
ATOM 2760 C C . LEU A 1 365 ? 15.625 45.598 62.045 1.00 21.66 364 LEU A C 1
ATOM 2761 O O . LEU A 1 365 ? 16.413 46.098 61.241 1.00 19.97 364 LEU A O 1
ATOM 2766 N N . GLY A 1 366 ? 15.717 44.339 62.468 1.00 18.69 365 GLY A N 1
ATOM 2767 C CA . GLY A 1 366 ? 16.742 43.430 61.973 1.00 22.84 365 GLY A CA 1
ATOM 2768 C C . GLY A 1 366 ? 18.152 43.525 62.523 1.00 25.45 365 GLY A C 1
ATOM 2769 O O . GLY A 1 366 ? 19.091 43.070 61.872 1.00 24.71 365 GLY A O 1
ATOM 2770 N N . PHE A 1 367 ? 18.307 44.070 63.726 1.00 23.13 366 PHE A N 1
ATOM 2771 C CA . PHE A 1 367 ? 19.628 44.221 64.339 1.00 22.01 366 PHE A CA 1
ATOM 2772 C C . PHE A 1 367 ? 20.144 42.932 64.985 1.00 21.64 366 PHE A C 1
ATOM 2773 O O . PHE A 1 367 ? 19.425 42.263 65.727 1.00 19.05 366 PHE A O 1
ATOM 2781 N N . THR A 1 368 ? 21.402 42.610 64.702 1.00 18.37 367 THR A N 1
ATOM 2782 C CA . THR A 1 368 ? 22.039 41.390 65.188 1.00 24.50 367 THR A CA 1
ATOM 2783 C C . THR A 1 368 ? 23.039 41.603 66.322 1.00 27.96 367 THR A C 1
ATOM 2784 O O . THR A 1 368 ? 23.534 40.640 66.912 1.00 26.27 367 THR A O 1
ATOM 2788 N N . GLY A 1 369 ? 23.371 42.858 66.581 1.00 23.78 368 GLY A N 1
ATOM 2789 C CA . GLY A 1 369 ? 24.321 43.178 67.623 1.00 23.82 368 GLY A CA 1
ATOM 2790 C C . GLY A 1 369 ? 24.295 44.665 67.881 1.00 23.50 368 GLY A C 1
ATOM 2791 O O . GLY A 1 369 ? 23.690 45.422 67.116 1.00 26.83 368 GLY A O 1
ATOM 2792 N N . PHE A 1 370 ? 24.968 45.096 68.939 1.00 21.92 369 PHE A N 1
ATOM 2793 C CA . PHE A 1 370 ? 24.979 46.502 69.299 1.00 17.98 369 PHE A CA 1
ATOM 2794 C C . PHE A 1 370 ? 26.283 46.929 69.941 1.00 23.26 369 PHE A C 1
ATOM 2795 O O . PHE A 1 370 ? 27.044 46.102 70.441 1.00 22.73 369 PHE A O 1
ATOM 2803 N N . HIS A 1 371 ? 26.568 48.223 69.846 1.00 23.59 370 HIS A N 1
ATOM 2804 C CA . HIS A 1 371 ? 27.720 48.813 70.494 1.00 21.49 370 HIS A CA 1
ATOM 2805 C C . HIS A 1 371 ? 27.221 49.248 71.880 1.00 24.85 370 HIS A C 1
ATOM 2806 O O . HIS A 1 371 ? 26.251 50.009 71.926 1.00 25.70 370 HIS A O 1
ATOM 2813 N N . ILE A 1 372 ? 27.839 48.805 72.974 1.00 24.47 371 ILE A N 1
ATOM 2814 C CA . ILE A 1 372 ? 27.302 49.227 74.268 1.00 17.81 371 ILE A CA 1
ATOM 2815 C C . ILE A 1 372 ? 27.799 50.612 74.695 1.00 16.91 371 ILE A C 1
ATOM 2816 O O . ILE A 1 372 ? 29.009 50.901 74.656 1.00 16.48 371 ILE A O 1
ATOM 2821 N N . GLY A 1 373 ? 26.849 51.464 75.078 1.00 20.45 372 GLY A N 1
ATOM 2822 C CA . GLY A 1 373 ? 27.161 52.822 75.479 1.00 14.88 372 GLY A CA 1
ATOM 2823 C C . GLY A 1 373 ? 26.840 53.189 76.912 1.00 19.92 372 GLY A C 1
ATOM 2824 O O . GLY A 1 373 ? 26.622 52.322 77.759 1.00 17.44 372 GLY A O 1
ATOM 2825 N N . LYS A 1 374 ? 26.763 54.493 77.163 1.00 18.87 373 LYS A N 1
ATOM 2826 C CA . LYS A 1 374 ? 26.508 55.030 78.497 1.00 24.48 373 LYS A CA 1
ATOM 2827 C C . LYS A 1 374 ? 25.291 54.473 79.213 1.00 22.22 373 LYS A C 1
ATOM 2828 O O . LYS A 1 374 ? 24.215 54.336 78.639 1.00 24.33 373 LYS A O 1
ATOM 2834 N N . GLN A 1 375 ? 25.482 54.180 80.493 1.00 21.54 374 GLN A N 1
ATOM 2835 C CA . GLN A 1 375 ? 24.443 53.622 81.338 1.00 25.94 374 GLN A CA 1
ATOM 2836 C C . GLN A 1 375 ? 23.399 54.652 81.764 1.00 26.93 374 GLN A C 1
ATOM 2837 O O . GLN A 1 375 ? 23.712 55.620 82.457 1.00 24.58 374 GLN A O 1
ATOM 2843 N N . ILE A 1 376 ? 22.165 54.443 81.316 1.00 26.84 375 ILE A N 1
ATOM 2844 C CA . ILE A 1 376 ? 21.044 55.315 81.651 1.00 26.65 375 ILE A CA 1
ATOM 2845 C C . ILE A 1 376 ? 20.612 54.972 83.069 1.00 29.00 375 ILE A C 1
ATOM 2846 O O . ILE A 1 376 ? 20.302 55.848 83.876 1.00 32.62 375 ILE A O 1
ATOM 2851 N N . ALA A 1 377 ? 20.550 53.675 83.338 1.00 26.90 376 ALA A N 1
ATOM 2852 C CA . ALA A 1 377 ? 20.171 53.143 84.639 1.00 26.51 376 ALA A CA 1
ATOM 2853 C C . ALA A 1 377 ? 20.810 51.756 84.731 1.00 28.11 376 ALA A C 1
ATOM 2854 O O . ALA A 1 377 ? 21.223 51.193 83.712 1.00 31.56 376 ALA A O 1
ATOM 2856 N N . PRO A 1 378 ? 20.946 51.205 85.953 1.00 32.28 377 PRO A N 1
ATOM 2857 C CA . PRO A 1 378 ? 21.557 49.875 86.052 1.00 29.73 377 PRO A CA 1
ATOM 2858 C C . PRO A 1 378 ? 20.754 48.889 85.211 1.00 26.31 377 PRO A C 1
ATOM 2859 O O . PRO A 1 378 ? 19.549 48.714 85.426 1.00 28.96 377 PRO A O 1
ATOM 2863 N N . GLY A 1 379 ? 21.426 48.274 84.244 1.00 29.01 378 GLY A N 1
ATOM 2864 C CA . GLY A 1 379 ? 20.776 47.314 83.371 1.00 27.04 378 GLY A CA 1
ATOM 2865 C C . GLY A 1 379 ? 20.207 47.922 82.100 1.00 30.89 378 GLY A C 1
ATOM 2866 O O . GLY A 1 379 ? 19.711 47.198 81.238 1.00 29.92 378 GLY A O 1
ATOM 2867 N N . VAL A 1 380 ? 20.276 49.245 81.973 1.00 26.83 379 VAL A N 1
ATOM 2868 C CA . VAL A 1 380 ? 19.759 49.919 80.786 1.00 25.23 379 VAL A CA 1
ATOM 2869 C C . VAL A 1 380 ? 20.776 50.849 80.111 1.00 17.01 379 VAL A C 1
ATOM 2870 O O . VAL A 1 380 ? 20.775 52.056 80.343 1.00 19.26 379 VAL A O 1
ATOM 2874 N N . PRO A 1 381 ? 21.714 50.288 79.335 1.00 15.37 380 PRO A N 1
ATOM 2875 C CA . PRO A 1 381 ? 22.689 51.153 78.666 1.00 15.41 380 PRO A CA 1
ATOM 2876 C C . PRO A 1 381 ? 22.143 51.669 77.317 1.00 21.20 380 PRO A C 1
ATOM 2877 O O . PRO A 1 381 ? 21.096 51.210 76.837 1.00 13.15 380 PRO A O 1
ATOM 2881 N N . TRP A 1 382 ? 22.813 52.663 76.746 1.00 17.20 381 TRP A N 1
ATOM 2882 C CA . TRP A 1 382 ? 22.420 53.180 75.445 1.00 19.70 381 TRP A CA 1
ATOM 2883 C C . TRP A 1 382 ? 23.071 52.237 74.445 1.00 18.87 381 TRP A C 1
ATOM 2884 O O . TRP A 1 382 ? 24.198 51.782 74.663 1.00 18.49 381 TRP A O 1
ATOM 2895 N N . LEU A 1 383 ? 22.364 51.935 73.361 1.00 17.05 382 LEU A N 1
ATOM 2896 C CA . LEU A 1 383 ? 22.878 51.028 72.344 1.00 14.05 382 LEU A CA 1
ATOM 2897 C C . LEU A 1 383 ? 22.924 51.691 70.970 1.00 15.38 382 LEU A C 1
ATOM 2898 O O . LEU A 1 383 ? 22.375 52.763 70.763 1.00 15.52 382 LEU A O 1
ATOM 2903 N N . LYS A 1 384 ? 23.658 51.079 70.056 1.00 14.77 383 LYS A N 1
ATOM 2904 C CA . LYS A 1 384 ? 23.714 51.552 68.691 1.00 21.65 383 LYS A CA 1
ATOM 2905 C C . LYS A 1 384 ? 23.947 50.320 67.858 1.00 22.33 383 LYS A C 1
ATOM 2906 O O . LYS A 1 384 ? 24.863 49.552 68.123 1.00 17.48 383 LYS A O 1
ATOM 2912 N N . ALA A 1 385 ? 23.077 50.112 66.879 1.00 21.63 384 ALA A N 1
ATOM 2913 C CA . ALA A 1 385 ? 23.163 48.966 65.998 1.00 16.58 384 ALA A CA 1
ATOM 2914 C C . ALA A 1 385 ? 24.504 48.937 65.293 1.00 19.79 384 ALA A C 1
ATOM 2915 O O . ALA A 1 385 ? 25.125 49.976 65.085 1.00 22.72 384 ALA A O 1
ATOM 2917 N N . VAL A 1 386 ? 24.984 47.739 64.976 1.00 24.27 385 VAL A N 1
ATOM 2918 C CA . VAL A 1 386 ? 26.244 47.607 64.249 1.00 25.80 385 VAL A CA 1
ATOM 2919 C C . VAL A 1 386 ? 26.003 47.848 62.748 1.00 21.76 385 VAL A C 1
ATOM 2920 O O . VAL A 1 386 ? 26.891 48.324 62.032 1.00 24.71 385 VAL A O 1
ATOM 2924 N N . GLU A 1 387 ? 24.782 47.545 62.301 1.00 25.27 386 GLU A N 1
ATOM 2925 C CA . GLU A 1 387 ? 24.359 47.692 60.901 1.00 28.82 386 GLU A CA 1
ATOM 2926 C C . GLU A 1 387 ? 24.186 49.127 60.399 1.00 31.76 386 GLU A C 1
ATOM 2927 O O . GLU A 1 387 ? 24.423 49.402 59.220 1.00 35.45 386 GLU A O 1
ATOM 2933 N N . GLU A 1 388 ? 23.717 50.014 61.275 1.00 30.83 387 GLU A N 1
ATOM 2934 C CA . GLU A 1 388 ? 23.492 51.413 60.921 1.00 30.07 387 GLU A CA 1
ATOM 2935 C C . GLU A 1 388 ? 23.348 52.315 62.143 1.00 26.74 387 GLU A C 1
ATOM 2936 O O . GLU A 1 388 ? 23.054 51.842 63.229 1.00 27.35 387 GLU A O 1
ATOM 2942 N N . ASP A 1 389 ? 23.497 53.619 61.931 1.00 22.53 388 ASP A N 1
ATOM 2943 C CA . ASP A 1 389 ? 23.407 54.614 62.996 1.00 19.86 388 ASP A CA 1
ATOM 2944 C C . ASP A 1 389 ? 22.054 54.754 63.683 1.00 26.29 388 ASP A C 1
ATOM 2945 O O . ASP A 1 389 ? 21.441 55.825 63.642 1.00 24.77 388 ASP A O 1
ATOM 2950 N N . ILE A 1 390 ? 21.602 53.691 64.336 1.00 18.70 389 ILE A N 1
ATOM 2951 C CA . ILE A 1 390 ? 20.330 53.710 65.045 1.00 16.14 389 ILE A CA 1
ATOM 2952 C C . ILE A 1 390 ? 20.601 53.401 66.513 1.00 19.01 389 ILE A C 1
ATOM 2953 O O . ILE A 1 390 ? 21.277 52.421 66.824 1.00 17.04 389 ILE A O 1
ATOM 2958 N N . PHE A 1 391 ? 20.061 54.227 67.406 1.00 10.41 390 PHE A N 1
ATOM 2959 C CA . PHE A 1 391 ? 20.254 54.047 68.838 1.00 19.04 390 PHE A CA 1
ATOM 2960 C C . PHE A 1 391 ? 18.995 53.529 69.509 1.00 20.31 390 PHE A C 1
ATOM 2961 O O . PHE A 1 391 ? 17.882 53.892 69.125 1.00 20.16 390 PHE A O 1
ATOM 2969 N N . LEU A 1 392 ? 19.173 52.657 70.498 1.00 20.04 391 LEU A N 1
ATOM 2970 C CA . LEU A 1 392 ? 18.049 52.077 71.235 1.00 16.07 391 LEU A CA 1
ATOM 2971 C C . LEU A 1 392 ? 18.321 51.953 72.740 1.00 19.04 391 LEU A C 1
ATOM 2972 O O . LEU A 1 392 ? 19.450 51.714 73.163 1.00 19.11 391 LEU A O 1
ATOM 2977 N N . ALA A 1 393 ? 17.277 52.146 73.536 1.00 18.05 392 ALA A N 1
ATOM 2978 C CA . ALA A 1 393 ? 17.346 52.023 74.986 1.00 18.59 392 ALA A CA 1
ATOM 2979 C C . ALA A 1 393 ? 16.238 51.035 75.314 1.00 19.57 392 ALA A C 1
ATOM 2980 O O . ALA A 1 393 ? 15.054 51.370 75.246 1.00 16.78 392 ALA A O 1
ATOM 2982 N N . LEU A 1 394 ? 16.636 49.804 75.621 1.00 18.91 393 LEU A N 1
ATOM 2983 C CA . LEU A 1 394 ? 15.695 48.735 75.930 1.00 20.14 393 LEU A CA 1
ATOM 2984 C C . LEU A 1 394 ? 15.533 48.575 77.438 1.00 26.37 393 LEU A C 1
ATOM 2985 O O . LEU A 1 394 ? 16.445 48.103 78.124 1.00 27.73 393 LEU A O 1
ATOM 2990 N N . LYS A 1 395 ? 14.380 48.985 77.959 1.00 27.63 394 LYS A N 1
ATOM 2991 C CA . LYS A 1 395 ? 14.121 48.901 79.389 1.00 30.13 394 LYS A CA 1
ATOM 2992 C C . LYS A 1 395 ? 13.164 47.785 79.802 1.00 28.28 394 LYS A C 1
ATOM 2993 O O . LYS A 1 395 ? 11.956 47.906 79.608 1.00 22.65 394 LYS A O 1
ATOM 2999 N N . SER A 1 396 ? 13.691 46.725 80.414 1.00 35.74 395 SER A N 1
ATOM 3000 C CA . SER A 1 396 ? 12.833 45.640 80.888 1.00 39.15 395 SER A CA 1
ATOM 3001 C C . SER A 1 396 ? 11.949 46.302 81.973 1.00 35.53 395 SER A C 1
ATOM 3002 O O . SER A 1 396 ? 12.224 47.406 82.450 1.00 37.46 395 SER A O 1
ATOM 3005 N N . GLY A 1 397 ? 10.838 45.634 82.260 1.00 39.53 396 GLY A N 1
ATOM 3006 C CA . GLY A 1 397 ? 9.827 46.209 83.149 1.00 37.62 396 GLY A CA 1
ATOM 3007 C C . GLY A 1 397 ? 10.255 46.651 84.543 1.00 39.49 396 GLY A C 1
ATOM 3008 O O . GLY A 1 397 ? 9.644 47.553 85.111 1.00 38.06 396 GLY A O 1
ATOM 3009 N N . ASN A 1 398 ? 11.286 46.036 85.111 1.00 40.57 397 ASN A N 1
ATOM 3010 C CA . ASN A 1 398 ? 11.699 46.395 86.463 1.00 39.99 397 ASN A CA 1
ATOM 3011 C C . ASN A 1 398 ? 12.766 47.469 86.643 1.00 39.32 397 ASN A C 1
ATOM 3012 O O . ASN A 1 398 ? 12.843 48.092 87.705 1.00 36.66 397 ASN A O 1
ATOM 3017 N N . PHE A 1 399 ? 13.604 47.659 85.631 1.00 39.02 398 PHE A N 1
ATOM 3018 C CA . PHE A 1 399 ? 14.695 48.627 85.706 1.00 36.39 398 PHE A CA 1
ATOM 3019 C C . PHE A 1 399 ? 14.268 50.088 85.624 1.00 36.33 398 PHE A C 1
ATOM 3020 O O . PHE A 1 399 ? 13.129 50.399 85.283 1.00 34.96 398 PHE A O 1
ATOM 3028 N N . GLY A 1 400 ? 15.210 50.976 85.933 1.00 37.16 399 GLY A N 1
ATOM 3029 C CA . GLY A 1 400 ? 14.961 52.407 85.883 1.00 38.09 399 GLY A CA 1
ATOM 3030 C C . GLY A 1 400 ? 14.165 53.018 87.021 1.00 36.00 399 GLY A C 1
ATOM 3031 O O . GLY A 1 400 ? 13.357 52.353 87.671 1.00 33.77 399 GLY A O 1
ATOM 3032 N N . LYS A 1 401 ? 14.456 54.281 87.313 1.00 37.14 400 LYS A N 1
ATOM 3033 C CA . LYS A 1 401 ? 13.738 55.003 88.359 1.00 43.32 400 LYS A CA 1
ATOM 3034 C C . LYS A 1 401 ? 12.470 55.570 87.723 1.00 44.77 400 LYS A C 1
ATOM 3035 O O . LYS A 1 401 ? 12.278 55.452 86.516 1.00 43.74 400 LYS A O 1
ATOM 3041 N N . GLU A 1 402 ? 11.640 56.234 88.519 1.00 44.73 401 GLU A N 1
ATOM 3042 C CA . GLU A 1 402 ? 10.388 56.800 88.022 1.00 47.60 401 GLU A CA 1
ATOM 3043 C C . GLU A 1 402 ? 10.513 57.695 86.791 1.00 42.89 401 GLU A C 1
ATOM 3044 O O . GLU A 1 402 ? 9.697 57.616 85.872 1.00 45.28 401 GLU A O 1
ATOM 3050 N N . ASP A 1 403 ? 11.501 58.582 86.805 1.00 37.58 402 ASP A N 1
ATOM 3051 C CA . ASP A 1 403 ? 11.713 59.509 85.702 1.00 33.45 402 ASP A CA 1
ATOM 3052 C C . ASP A 1 403 ? 12.551 58.939 84.555 1.00 31.19 402 ASP A C 1
ATOM 3053 O O . ASP A 1 403 ? 13.201 59.694 83.830 1.00 28.85 402 ASP A O 1
ATOM 3058 N N . PHE A 1 404 ? 12.516 57.623 84.373 1.00 27.76 403 PHE A N 1
ATOM 3059 C CA . PHE A 1 404 ? 13.301 56.990 83.324 1.00 25.46 403 PHE A CA 1
ATOM 3060 C C . PHE A 1 404 ? 13.162 57.541 81.900 1.00 25.16 403 PHE A C 1
ATOM 3061 O O . PHE A 1 404 ? 14.169 57.847 81.256 1.00 23.13 403 PHE A O 1
ATOM 3069 N N . PHE A 1 405 ? 11.939 57.635 81.384 1.00 19.63 404 PHE A N 1
ATOM 3070 C CA . PHE A 1 405 ? 11.769 58.115 80.009 1.00 22.17 404 PHE A CA 1
ATOM 3071 C C . PHE A 1 405 ? 12.403 59.448 79.672 1.00 23.62 404 PHE A C 1
ATOM 3072 O O . PHE A 1 405 ? 13.149 59.533 78.694 1.00 21.71 404 PHE A O 1
ATOM 3080 N N . GLU A 1 406 ? 12.123 60.480 80.468 1.00 24.32 405 GLU A N 1
ATOM 3081 C CA . GLU A 1 406 ? 12.718 61.793 80.210 1.00 25.64 405 GLU A CA 1
ATOM 3082 C C . GLU A 1 406 ? 14.219 61.802 80.501 1.00 20.90 405 GLU A C 1
ATOM 3083 O O . GLU A 1 406 ? 14.992 62.443 79.778 1.00 19.08 405 GLU A O 1
ATOM 3089 N N . TYR A 1 407 ? 14.627 61.071 81.538 1.00 21.95 406 TYR A N 1
ATOM 3090 C CA . TYR A 1 407 ? 16.041 60.987 81.911 1.00 26.67 406 TYR A CA 1
ATOM 3091 C C . TYR A 1 407 ? 16.895 60.404 80.786 1.00 27.69 406 TYR A C 1
ATOM 3092 O O . TYR A 1 407 ? 17.967 60.935 80.476 1.00 26.07 406 TYR A O 1
ATOM 3101 N N . ALA A 1 408 ? 16.443 59.284 80.226 1.00 24.72 407 ALA A N 1
ATOM 3102 C CA . ALA A 1 408 ? 17.138 58.629 79.127 1.00 27.65 407 ALA A CA 1
ATOM 3103 C C . ALA A 1 408 ? 17.463 59.637 78.022 1.00 28.49 407 ALA A C 1
ATOM 3104 O O . ALA A 1 408 ? 18.508 59.553 77.374 1.00 28.81 407 ALA A O 1
ATOM 3106 N N . GLN A 1 409 ? 16.550 60.584 77.811 1.00 32.82 408 GLN A N 1
ATOM 3107 C CA . GLN A 1 409 ? 16.713 61.622 76.798 1.00 35.19 408 GLN A CA 1
ATOM 3108 C C . GLN A 1 409 ? 17.536 62.808 77.298 1.00 38.47 408 GLN A C 1
ATOM 3109 O O . GLN A 1 409 ? 18.320 63.397 76.549 1.00 24.25 408 GLN A O 1
ATOM 3115 N N . GLY A 1 410 ? 17.327 63.170 78.558 1.00 40.14 409 GLY A N 1
ATOM 3116 C CA . GLY A 1 410 ? 18.046 64.284 79.139 1.00 46.12 409 GLY A CA 1
ATOM 3117 C C . GLY A 1 410 ? 19.555 64.241 78.995 1.00 48.33 409 GLY A C 1
ATOM 3118 O O . GLY A 1 410 ? 20.177 65.281 78.794 1.00 49.22 409 GLY A O 1
ATOM 3119 N N . MET A 1 411 ? 20.157 63.059 79.095 1.00 52.18 410 MET A N 1
ATOM 3120 C CA . MET A 1 411 ? 21.609 62.961 78.993 1.00 55.48 410 MET A CA 1
ATOM 3121 C C . MET A 1 411 ? 22.246 63.292 77.643 1.00 59.28 410 MET A C 1
ATOM 3122 O O . MET A 1 411 ? 23.416 63.681 77.605 1.00 61.09 410 MET A O 1
ATOM 3127 N N . PHE A 1 412 ? 21.518 63.122 76.541 1.00 61.97 411 PHE A N 1
ATOM 3128 C CA . PHE A 1 412 ? 22.098 63.452 75.240 1.00 66.41 411 PHE A CA 1
ATOM 3129 C C . PHE A 1 412 ? 21.566 64.753 74.635 1.00 70.23 411 PHE A C 1
ATOM 3130 O O . PHE A 1 412 ? 21.720 65.005 73.434 1.00 73.99 411 PHE A O 1
ATOM 3138 N N . LEU A 1 413 ? 20.944 65.576 75.476 1.00 71.65 412 LEU A N 1
ATOM 3139 C CA . LEU A 1 413 ? 20.404 66.864 75.047 1.00 73.21 412 LEU A CA 1
ATOM 3140 C C . LEU A 1 413 ? 21.241 68.011 75.622 1.00 74.55 412 LEU A C 1
ATOM 3141 O O . LEU A 1 413 ? 21.326 68.125 76.866 1.00 73.57 412 LEU A O 1
ATOM 3147 N N . LEU B 1 2 ? 2.756 38.955 54.056 1.00 20.63 1 LEU B N 1
ATOM 3148 C CA . LEU B 1 2 ? 2.012 38.094 53.075 1.00 20.37 1 LEU B CA 1
ATOM 3149 C C . LEU B 1 2 ? 1.952 36.641 53.523 1.00 20.09 1 LEU B C 1
ATOM 3150 O O . LEU B 1 2 ? 2.979 35.970 53.610 1.00 23.61 1 LEU B O 1
ATOM 3155 N N . GLY B 1 3 ? 0.743 36.157 53.780 1.00 22.44 2 GLY B N 1
ATOM 3156 C CA . GLY B 1 3 ? 0.565 34.779 54.196 1.00 22.02 2 GLY B CA 1
ATOM 3157 C C . GLY B 1 3 ? -0.072 33.933 53.105 1.00 24.31 2 GLY B C 1
ATOM 3158 O O . GLY B 1 3 ? -1.168 34.239 52.635 1.00 26.34 2 GLY B O 1
ATOM 3159 N N . VAL B 1 4 ? 0.624 32.878 52.698 1.00 21.90 3 VAL B N 1
ATOM 3160 C CA . VAL B 1 4 ? 0.147 31.974 51.666 1.00 18.46 3 VAL B CA 1
ATOM 3161 C C . VAL B 1 4 ? -0.463 30.717 52.289 1.00 22.41 3 VAL B C 1
ATOM 3162 O O . VAL B 1 4 ? 0.109 30.140 53.209 1.00 17.16 3 VAL B O 1
ATOM 3166 N N . ILE B 1 5 ? -1.660 30.348 51.831 1.00 23.74 4 ILE B N 1
ATOM 3167 C CA . ILE B 1 5 ? -2.370 29.144 52.286 1.00 22.63 4 ILE B CA 1
ATOM 3168 C C . ILE B 1 5 ? -2.400 28.180 51.097 1.00 24.74 4 ILE B C 1
ATOM 3169 O O . ILE B 1 5 ? -3.286 28.276 50.246 1.00 30.34 4 ILE B O 1
ATOM 3174 N N . ALA B 1 6 ? -1.415 27.289 51.018 1.00 22.89 5 ALA B N 1
ATOM 3175 C CA . ALA B 1 6 ? -1.319 26.326 49.919 1.00 22.32 5 ALA B CA 1
ATOM 3176 C C . ALA B 1 6 ? -2.077 25.038 50.201 1.00 29.28 5 ALA B C 1
ATOM 3177 O O . ALA B 1 6 ? -2.080 24.556 51.332 1.00 24.99 5 ALA B O 1
ATOM 3179 N N . ASP B 1 7 ? -2.668 24.458 49.156 1.00 25.80 6 ASP B N 1
ATOM 3180 C CA . ASP B 1 7 ? -3.456 23.232 49.289 1.00 25.11 6 ASP B CA 1
ATOM 3181 C C . ASP B 1 7 ? -2.701 21.898 49.199 1.00 25.03 6 ASP B C 1
ATOM 3182 O O . ASP B 1 7 ? -3.298 20.835 49.337 1.00 28.10 6 ASP B O 1
ATOM 3187 N N . ASP B 1 8 ? -1.415 21.943 48.881 1.00 22.63 7 ASP B N 1
ATOM 3188 C CA . ASP B 1 8 ? -0.624 20.718 48.827 1.00 29.13 7 ASP B CA 1
ATOM 3189 C C . ASP B 1 8 ? 0.826 21.014 49.216 1.00 31.76 7 ASP B C 1
ATOM 3190 O O . ASP B 1 8 ? 1.218 22.181 49.310 1.00 34.35 7 ASP B O 1
ATOM 3195 N N . PHE B 1 9 ? 1.615 19.968 49.450 1.00 31.29 8 PHE B N 1
ATOM 3196 C CA . PHE B 1 9 ? 3.009 20.158 49.835 1.00 29.42 8 PHE B CA 1
ATOM 3197 C C . PHE B 1 9 ? 3.891 20.578 48.659 1.00 27.08 8 PHE B C 1
ATOM 3198 O O . PHE B 1 9 ? 4.685 21.505 48.773 1.00 25.78 8 PHE B O 1
ATOM 3206 N N . THR B 1 10 ? 3.763 19.882 47.536 1.00 28.63 9 THR B N 1
ATOM 3207 C CA . THR B 1 10 ? 4.552 20.200 46.349 1.00 28.86 9 THR B CA 1
ATOM 3208 C C . THR B 1 10 ? 4.365 21.663 45.921 1.00 27.29 9 THR B C 1
ATOM 3209 O O . THR B 1 10 ? 5.330 22.334 45.543 1.00 28.07 9 THR B O 1
ATOM 3213 N N . GLY B 1 11 ? 3.113 22.123 45.925 1.00 26.75 10 GLY B N 1
ATOM 3214 C CA . GLY B 1 11 ? 2.808 23.488 45.535 1.00 25.62 10 GLY B CA 1
ATOM 3215 C C . GLY B 1 11 ? 3.309 24.507 46.535 1.00 27.77 10 GLY B C 1
ATOM 3216 O O . GLY B 1 11 ? 3.767 25.585 46.148 1.00 24.42 10 GLY B O 1
ATOM 3217 N N . ALA B 1 12 ? 3.162 24.193 47.821 1.00 26.18 11 ALA B N 1
ATOM 3218 C CA . ALA B 1 12 ? 3.624 25.070 48.898 1.00 24.39 11 ALA B CA 1
ATOM 3219 C C . ALA B 1 12 ? 5.128 25.308 48.764 1.00 22.59 11 ALA B C 1
ATOM 3220 O O . ALA B 1 12 ? 5.604 26.438 48.879 1.00 24.98 11 ALA B O 1
ATOM 3222 N N . SER B 1 13 ? 5.860 24.230 48.507 1.00 20.69 12 SER B N 1
ATOM 3223 C CA . SER B 1 13 ? 7.303 24.275 48.338 1.00 20.36 12 SER B CA 1
ATOM 3224 C C . SER B 1 13 ? 7.648 25.074 47.097 1.00 23.02 12 SER B C 1
ATOM 3225 O O . SER B 1 13 ? 8.646 25.795 47.066 1.00 24.27 12 SER B O 1
ATOM 3228 N N . ASP B 1 14 ? 6.820 24.924 46.066 1.00 24.12 13 ASP B N 1
ATOM 3229 C CA . ASP B 1 14 ? 7.024 25.608 44.799 1.00 26.26 13 ASP B CA 1
ATOM 3230 C C . ASP B 1 14 ? 6.843 27.115 44.886 1.00 21.83 13 ASP B C 1
ATOM 3231 O O . ASP B 1 14 ? 7.670 27.852 44.360 1.00 23.99 13 ASP B O 1
ATOM 3236 N N . ILE B 1 15 ? 5.767 27.574 45.522 1.00 20.90 14 ILE B N 1
ATOM 3237 C CA . ILE B 1 15 ? 5.526 29.010 45.629 1.00 18.00 14 ILE B CA 1
ATOM 3238 C C . ILE B 1 15 ? 6.504 29.688 46.593 1.00 22.80 14 ILE B C 1
ATOM 3239 O O . ILE B 1 15 ? 6.916 30.831 46.367 1.00 25.26 14 ILE B O 1
ATOM 3244 N N . ALA B 1 16 ? 6.887 28.978 47.652 1.00 22.32 15 ALA B N 1
ATOM 3245 C CA . ALA B 1 16 ? 7.834 29.500 48.628 1.00 24.65 15 ALA B CA 1
ATOM 3246 C C . ALA B 1 16 ? 9.163 29.775 47.940 1.00 23.43 15 ALA B C 1
ATOM 3247 O O . ALA B 1 16 ? 9.778 30.811 48.170 1.00 26.13 15 ALA B O 1
ATOM 3249 N N . SER B 1 17 ? 9.607 28.849 47.096 1.00 22.45 16 SER B N 1
ATOM 3250 C CA . SER B 1 17 ? 10.864 29.035 46.372 1.00 24.85 16 SER B CA 1
ATOM 3251 C C . SER B 1 17 ? 10.748 30.227 45.423 1.00 24.40 16 SER B C 1
ATOM 3252 O O . SER B 1 17 ? 11.738 30.900 45.138 1.00 26.86 16 SER B O 1
ATOM 3255 N N . PHE B 1 18 ? 9.542 30.459 44.906 1.00 24.13 17 PHE B N 1
ATOM 3256 C CA . PHE B 1 18 ? 9.295 31.582 44.009 1.00 24.59 17 PHE B CA 1
ATOM 3257 C C . PHE B 1 18 ? 9.354 32.891 44.772 1.00 23.88 17 PHE B C 1
ATOM 3258 O O . PHE B 1 18 ? 9.939 33.855 44.292 1.00 22.86 17 PHE B O 1
ATOM 3266 N N . LEU B 1 19 ? 8.755 32.920 45.960 1.00 23.00 18 LEU B N 1
ATOM 3267 C CA . LEU B 1 19 ? 8.760 34.127 46.784 1.00 25.09 18 LEU B CA 1
ATOM 3268 C C . LEU B 1 19 ? 10.188 34.550 47.116 1.00 24.93 18 LEU B C 1
ATOM 3269 O O . LEU B 1 19 ? 10.543 35.723 46.991 1.00 23.27 18 LEU B O 1
ATOM 3274 N N . VAL B 1 20 ? 11.004 33.574 47.502 1.00 27.64 19 VAL B N 1
ATOM 3275 C CA . VAL B 1 20 ? 12.399 33.797 47.856 1.00 26.85 19 VAL B CA 1
ATOM 3276 C C . VAL B 1 20 ? 13.252 34.134 46.647 1.00 25.30 19 VAL B C 1
ATOM 3277 O O . VAL B 1 20 ? 14.211 34.903 46.762 1.00 30.24 19 VAL B O 1
ATOM 3281 N N . GLU B 1 21 ? 12.962 33.497 45.513 1.00 25.30 20 GLU B N 1
ATOM 3282 C CA . GLU B 1 21 ? 13.715 33.763 44.289 1.00 31.30 20 GLU B CA 1
ATOM 3283 C C . GLU B 1 21 ? 13.346 35.103 43.692 1.00 34.51 20 GLU B C 1
ATOM 3284 O O . GLU B 1 21 ? 13.989 35.578 42.756 1.00 35.97 20 GLU B O 1
ATOM 3290 N N . ASN B 1 22 ? 12.313 35.710 44.260 1.00 33.91 21 ASN B N 1
ATOM 3291 C CA . ASN B 1 22 ? 11.854 37.020 43.833 1.00 29.81 21 ASN B CA 1
ATOM 3292 C C . ASN B 1 22 ? 11.965 38.036 44.972 1.00 29.07 21 ASN B C 1
ATOM 3293 O O . ASN B 1 22 ? 11.137 38.930 45.110 1.00 24.95 21 ASN B O 1
ATOM 3298 N N . GLY B 1 23 ? 12.974 37.831 45.820 1.00 30.59 22 GLY B N 1
ATOM 3299 C CA . GLY B 1 23 ? 13.273 38.737 46.917 1.00 23.40 22 GLY B CA 1
ATOM 3300 C C . GLY B 1 23 ? 12.505 38.822 48.219 1.00 27.94 22 GLY B C 1
ATOM 3301 O O . GLY B 1 23 ? 12.666 39.808 48.939 1.00 31.94 22 GLY B O 1
ATOM 3302 N N . LEU B 1 24 ? 11.700 37.825 48.560 1.00 26.61 23 LEU B N 1
ATOM 3303 C CA . LEU B 1 24 ? 10.958 37.863 49.823 1.00 28.36 23 LEU B CA 1
ATOM 3304 C C . LEU B 1 24 ? 11.417 36.759 50.775 1.00 32.24 23 LEU B C 1
ATOM 3305 O O . LEU B 1 24 ? 11.427 35.583 50.401 1.00 30.88 23 LEU B O 1
ATOM 3310 N N . SER B 1 25 ? 11.852 37.132 51.980 1.00 32.47 24 SER B N 1
ATOM 3311 C CA . SER B 1 25 ? 12.272 36.120 52.952 1.00 29.74 24 SER B CA 1
ATOM 3312 C C . SER B 1 25 ? 11.018 35.327 53.318 1.00 29.03 24 SER B C 1
ATOM 3313 O O . SER B 1 25 ? 9.995 35.898 53.718 1.00 26.95 24 SER B O 1
ATOM 3316 N N . THR B 1 26 ? 11.098 34.012 53.147 1.00 23.35 25 THR B N 1
ATOM 3317 C CA . THR B 1 26 ? 9.955 33.140 53.392 1.00 25.41 25 THR B CA 1
ATOM 3318 C C . THR B 1 26 ? 10.183 32.037 54.418 1.00 25.91 25 THR B C 1
ATOM 3319 O O . THR B 1 26 ? 11.304 31.579 54.633 1.00 28.67 25 THR B O 1
ATOM 3323 N N . VAL B 1 27 ? 9.102 31.648 55.073 1.00 29.36 26 VAL B N 1
ATOM 3324 C CA . VAL B 1 27 ? 9.120 30.569 56.040 1.00 28.65 26 VAL B CA 1
ATOM 3325 C C . VAL B 1 27 ? 7.913 29.716 55.687 1.00 27.37 26 VAL B C 1
ATOM 3326 O O . VAL B 1 27 ? 6.795 30.219 55.602 1.00 27.50 26 VAL B O 1
ATOM 3330 N N . GLN B 1 28 ? 8.165 28.449 55.392 1.00 23.76 27 GLN B N 1
ATOM 3331 C CA . GLN B 1 28 ? 7.108 27.516 55.043 1.00 24.08 27 GLN B CA 1
ATOM 3332 C C . GLN B 1 28 ? 6.773 26.624 56.225 1.00 25.23 27 GLN B C 1
ATOM 3333 O O . GLN B 1 28 ? 7.623 25.890 56.715 1.00 29.03 27 GLN B O 1
ATOM 3339 N N . MET B 1 29 ? 5.555 26.743 56.723 1.00 24.19 28 MET B N 1
ATOM 3340 C CA . MET B 1 29 ? 5.107 25.926 57.837 1.00 28.57 28 MET B CA 1
ATOM 3341 C C . MET B 1 29 ? 4.330 24.740 57.277 1.00 31.34 28 MET B C 1
ATOM 3342 O O . MET B 1 29 ? 3.425 24.920 56.467 1.00 32.67 28 MET B O 1
ATOM 3347 N N . ASN B 1 30 ? 4.705 23.532 57.683 1.00 28.37 29 ASN B N 1
ATOM 3348 C CA . ASN B 1 30 ? 4.024 22.327 57.227 1.00 31.82 29 ASN B CA 1
ATOM 3349 C C . ASN B 1 30 ? 2.927 21.988 58.219 1.00 31.53 29 ASN B C 1
ATOM 3350 O O . ASN B 1 30 ? 3.165 21.349 59.245 1.00 32.31 29 ASN B O 1
ATOM 3355 N N . GLY B 1 31 ? 1.717 22.427 57.897 1.00 35.84 30 GLY B N 1
ATOM 3356 C CA . GLY B 1 31 ? 0.573 22.211 58.763 1.00 33.82 30 GLY B CA 1
ATOM 3357 C C . GLY B 1 31 ? 0.424 23.438 59.640 1.00 34.41 30 GLY B C 1
ATOM 3358 O O . GLY B 1 31 ? 1.399 24.164 59.861 1.00 35.55 30 GLY B O 1
ATOM 3359 N N . VAL B 1 32 ? -0.794 23.707 60.103 1.00 35.45 31 VAL B N 1
ATOM 3360 C CA . VAL B 1 32 ? -1.042 24.866 60.960 1.00 35.97 31 VAL B CA 1
ATOM 3361 C C . VAL B 1 32 ? -0.266 24.739 62.272 1.00 37.19 31 VAL B C 1
ATOM 3362 O O . VAL B 1 32 ? -0.477 23.797 63.040 1.00 37.69 31 VAL B O 1
ATOM 3366 N N . PRO B 1 33 ? 0.648 25.686 62.534 1.00 38.27 32 PRO B N 1
ATOM 3367 C CA . PRO B 1 33 ? 1.470 25.696 63.746 1.00 43.21 32 PRO B CA 1
ATOM 3368 C C . PRO B 1 33 ? 0.667 25.915 65.015 1.00 45.94 32 PRO B C 1
ATOM 3369 O O . PRO B 1 33 ? -0.449 26.432 64.983 1.00 48.12 32 PRO B O 1
ATOM 3373 N N . THR B 1 34 ? 1.242 25.487 66.129 1.00 48.85 33 THR B N 1
ATOM 3374 C CA . THR B 1 34 ? 0.619 25.638 67.434 1.00 52.80 33 THR B CA 1
ATOM 3375 C C . THR B 1 34 ? 1.359 26.737 68.195 1.00 54.55 33 THR B C 1
ATOM 3376 O O . THR B 1 34 ? 0.779 27.455 69.014 1.00 59.43 33 THR B O 1
ATOM 3380 N N . GLN B 1 35 ? 2.648 26.863 67.900 1.00 56.87 34 GLN B N 1
ATOM 3381 C CA . GLN B 1 35 ? 3.507 27.869 68.512 1.00 57.83 34 GLN B CA 1
ATOM 3382 C C . GLN B 1 35 ? 3.578 29.024 67.521 1.00 57.79 34 GLN B C 1
ATOM 3383 O O . GLN B 1 35 ? 3.756 28.799 66.321 1.00 58.39 34 GLN B O 1
ATOM 3389 N N . SER B 1 36 ? 3.429 30.251 68.004 1.00 56.99 35 SER B N 1
ATOM 3390 C CA . SER B 1 36 ? 3.502 31.410 67.116 1.00 57.07 35 SER B CA 1
ATOM 3391 C C . SER B 1 36 ? 4.918 31.589 66.553 1.00 56.07 35 SER B C 1
ATOM 3392 O O . SER B 1 36 ? 5.907 31.216 67.199 1.00 53.89 35 SER B O 1
ATOM 3395 N N . LEU B 1 37 ? 5.012 32.091 65.324 1.00 55.64 36 LEU B N 1
ATOM 3396 C CA . LEU B 1 37 ? 6.307 32.298 64.686 1.00 55.79 36 LEU B CA 1
ATOM 3397 C C . LEU B 1 37 ? 7.072 33.407 65.389 1.00 56.96 36 LEU B C 1
ATOM 3398 O O . LEU B 1 37 ? 6.633 34.552 65.428 1.00 58.58 36 LEU B O 1
ATOM 3403 N N . ASN B 1 38 ? 8.227 33.057 65.936 1.00 56.39 37 ASN B N 1
ATOM 3404 C CA . ASN B 1 38 ? 9.051 34.026 66.641 1.00 55.96 37 ASN B CA 1
ATOM 3405 C C . ASN B 1 38 ? 10.230 34.359 65.734 1.00 50.48 37 ASN B C 1
ATOM 3406 O O . ASN B 1 38 ? 11.385 34.049 66.039 1.00 50.70 37 ASN B O 1
ATOM 3411 N N . SER B 1 39 ? 9.912 34.934 64.581 1.00 45.89 38 SER B N 1
ATOM 3412 C CA . SER B 1 39 ? 10.917 35.302 63.593 1.00 40.02 38 SER B CA 1
ATOM 3413 C C . SER B 1 39 ? 10.318 36.366 62.677 1.00 39.67 38 SER B C 1
ATOM 3414 O O . SER B 1 39 ? 9.095 36.492 62.573 1.00 38.04 38 SER B O 1
ATOM 3417 N N . LYS B 1 40 ? 11.173 37.164 62.050 1.00 37.45 39 LYS B N 1
ATOM 3418 C CA . LYS B 1 40 ? 10.688 38.188 61.140 1.00 35.33 39 LYS B CA 1
ATOM 3419 C C . LYS B 1 40 ? 10.892 37.810 59.675 1.00 33.09 39 LYS B C 1
ATOM 3420 O O . LYS B 1 40 ? 12.021 37.617 59.217 1.00 33.72 39 LYS B O 1
ATOM 3426 N N . VAL B 1 41 ? 9.787 37.710 58.944 1.00 34.29 40 VAL B N 1
ATOM 3427 C CA . VAL B 1 41 ? 9.828 37.361 57.529 1.00 36.06 40 VAL B CA 1
ATOM 3428 C C . VAL B 1 41 ? 8.832 38.158 56.692 1.00 33.26 40 VAL B C 1
ATOM 3429 O O . VAL B 1 41 ? 7.889 38.759 57.218 1.00 27.24 40 VAL B O 1
ATOM 3433 N N . ASP B 1 42 ? 9.062 38.159 55.385 1.00 30.44 41 ASP B N 1
ATOM 3434 C CA . ASP B 1 42 ? 8.210 38.862 54.439 1.00 28.46 41 ASP B CA 1
ATOM 3435 C C . ASP B 1 42 ? 6.964 38.057 54.075 1.00 27.55 41 ASP B C 1
ATOM 3436 O O . ASP B 1 42 ? 5.901 38.629 53.830 1.00 30.72 41 ASP B O 1
ATOM 3441 N N . ALA B 1 43 ? 7.102 36.735 54.012 1.00 30.21 42 ALA B N 1
ATOM 3442 C CA . ALA B 1 43 ? 5.980 35.865 53.658 1.00 30.43 42 ALA B CA 1
ATOM 3443 C C . ALA B 1 43 ? 5.999 34.552 54.428 1.00 27.96 42 ALA B C 1
ATOM 3444 O O . ALA B 1 43 ? 7.064 34.055 54.800 1.00 25.57 42 ALA B O 1
ATOM 3446 N N . ILE B 1 44 ? 4.822 33.994 54.681 1.00 25.40 43 ILE B N 1
ATOM 3447 C CA . ILE B 1 44 ? 4.727 32.724 55.394 1.00 26.37 43 ILE B CA 1
ATOM 3448 C C . ILE B 1 44 ? 3.767 31.812 54.649 1.00 25.11 43 ILE B C 1
ATOM 3449 O O . ILE B 1 44 ? 2.600 32.148 54.487 1.00 21.13 43 ILE B O 1
ATOM 3454 N N . VAL B 1 45 ? 4.263 30.660 54.208 1.00 22.50 44 VAL B N 1
ATOM 3455 C CA . VAL B 1 45 ? 3.454 29.689 53.482 1.00 22.23 44 VAL B CA 1
ATOM 3456 C C . VAL B 1 45 ? 3.045 28.558 54.416 1.00 25.87 44 VAL B C 1
ATOM 3457 O O . VAL B 1 45 ? 3.881 28.013 55.129 1.00 29.24 44 VAL B O 1
ATOM 3461 N N . ILE B 1 46 ? 1.762 28.215 54.428 1.00 25.81 45 ILE B N 1
ATOM 3462 C CA . ILE B 1 46 ? 1.289 27.117 55.254 1.00 22.76 45 ILE B CA 1
ATOM 3463 C C . ILE B 1 46 ? 0.830 25.972 54.365 1.00 29.20 45 ILE B C 1
ATOM 3464 O O . ILE B 1 46 ? -0.081 26.129 53.560 1.00 28.98 45 ILE B O 1
ATOM 3469 N N . SER B 1 47 ? 1.521 24.845 54.486 1.00 32.30 46 SER B N 1
ATOM 3470 C CA . SER B 1 47 ? 1.247 23.625 53.733 1.00 36.56 46 SER B CA 1
ATOM 3471 C C . SER B 1 47 ? 0.099 22.807 54.339 1.00 36.08 46 SER B C 1
ATOM 3472 O O . SER B 1 47 ? 0.111 22.483 55.530 1.00 38.11 46 SER B O 1
ATOM 3475 N N . LEU B 1 48 ? -0.912 22.512 53.525 1.00 35.66 47 LEU B N 1
ATOM 3476 C CA . LEU B 1 48 ? -2.051 21.708 53.964 1.00 35.53 47 LEU B CA 1
ATOM 3477 C C . LEU B 1 48 ? -2.193 20.488 53.055 1.00 37.53 47 LEU B C 1
ATOM 3478 O O . LEU B 1 48 ? -1.333 20.215 52.222 1.00 39.09 47 LEU B O 1
ATOM 3483 N N . LYS B 1 49 ? -3.237 19.704 53.288 1.00 36.01 48 LYS B N 1
ATOM 3484 C CA . LYS B 1 49 ? -3.526 18.533 52.464 1.00 42.95 48 LYS B CA 1
ATOM 3485 C C . LYS B 1 49 ? -5.010 18.653 52.155 1.00 40.83 48 LYS B C 1
ATOM 3486 O O . LYS B 1 49 ? -5.788 17.725 52.395 1.00 43.06 48 LYS B O 1
ATOM 3492 N N . SER B 1 50 ? -5.376 19.818 51.620 1.00 36.39 49 SER B N 1
ATOM 3493 C CA . SER B 1 50 ? -6.759 20.150 51.298 1.00 29.30 49 SER B CA 1
ATOM 3494 C C . SER B 1 50 ? -7.117 20.163 49.817 1.00 28.39 49 SER B C 1
ATOM 3495 O O . SER B 1 50 ? -8.032 20.884 49.407 1.00 23.25 49 SER B O 1
ATOM 3498 N N . ARG B 1 51 ? -6.394 19.396 49.008 1.00 32.81 50 ARG B N 1
ATOM 3499 C CA . ARG B 1 51 ? -6.688 19.355 47.581 1.00 32.64 50 ARG B CA 1
ATOM 3500 C C . ARG B 1 51 ? -7.869 18.436 47.257 1.00 35.99 50 ARG B C 1
ATOM 3501 O O . ARG B 1 51 ? -8.645 18.723 46.339 1.00 36.12 50 ARG B O 1
ATOM 3509 N N . SER B 1 52 ? -7.995 17.337 47.999 1.00 39.91 51 SER B N 1
ATOM 3510 C CA . SER B 1 52 ? -9.068 16.373 47.762 1.00 43.46 51 SER B CA 1
ATOM 3511 C C . SER B 1 52 ? -9.578 15.626 48.994 1.00 47.88 51 SER B C 1
ATOM 3512 O O . SER B 1 52 ? -9.798 14.410 48.954 1.00 51.69 51 SER B O 1
ATOM 3515 N N . ASN B 1 53 ? -9.773 16.359 50.086 1.00 47.62 52 ASN B N 1
ATOM 3516 C CA . ASN B 1 53 ? -10.279 15.789 51.333 1.00 46.34 52 ASN B CA 1
ATOM 3517 C C . ASN B 1 53 ? -11.698 16.332 51.558 1.00 48.36 52 ASN B C 1
ATOM 3518 O O . ASN B 1 53 ? -12.182 17.128 50.756 1.00 48.36 52 ASN B O 1
ATOM 3523 N N . PRO B 1 54 ? -12.425 15.826 52.577 1.00 50.11 53 PRO B N 1
ATOM 3524 C CA . PRO B 1 54 ? -13.783 16.327 52.816 1.00 47.95 53 PRO B CA 1
ATOM 3525 C C . PRO B 1 54 ? -13.794 17.849 52.824 1.00 44.54 53 PRO B C 1
ATOM 3526 O O . PRO B 1 54 ? -13.109 18.467 53.627 1.00 40.57 53 PRO B O 1
ATOM 3530 N N . VAL B 1 55 ? -14.603 18.434 51.947 1.00 43.66 54 VAL B N 1
ATOM 3531 C CA . VAL B 1 55 ? -14.697 19.886 51.813 1.00 48.72 54 VAL B CA 1
ATOM 3532 C C . VAL B 1 55 ? -14.831 20.655 53.135 1.00 47.43 54 VAL B C 1
ATOM 3533 O O . VAL B 1 55 ? -14.398 21.805 53.232 1.00 45.93 54 VAL B O 1
ATOM 3537 N N . ASN B 1 56 ? -15.435 20.025 54.140 1.00 50.02 55 ASN B N 1
ATOM 3538 C CA . ASN B 1 56 ? -15.611 20.660 55.446 1.00 52.49 55 ASN B CA 1
ATOM 3539 C C . ASN B 1 56 ? -14.318 20.723 56.251 1.00 49.67 55 ASN B C 1
ATOM 3540 O O . ASN B 1 56 ? -14.126 21.636 57.058 1.00 47.65 55 ASN B O 1
ATOM 3545 N N . GLU B 1 57 ? -13.469 19.714 56.082 1.00 49.65 56 GLU B N 1
ATOM 3546 C CA . GLU B 1 57 ? -12.180 19.670 56.764 1.00 50.13 56 GLU B CA 1
ATOM 3547 C C . GLU B 1 57 ? -11.235 20.663 56.098 1.00 49.90 56 GLU B C 1
ATOM 3548 O O . GLU B 1 57 ? -10.357 21.230 56.749 1.00 51.50 56 GLU B O 1
ATOM 3554 N N . ALA B 1 58 ? -11.419 20.853 54.793 1.00 47.19 57 ALA B N 1
ATOM 3555 C CA . ALA B 1 58 ? -10.605 21.778 54.017 1.00 46.48 57 ALA B CA 1
ATOM 3556 C C . ALA B 1 58 ? -10.895 23.215 54.437 1.00 44.46 57 ALA B C 1
ATOM 3557 O O . ALA B 1 58 ? -9.979 24.020 54.579 1.00 42.82 57 ALA B O 1
ATOM 3559 N N . ILE B 1 59 ? -12.172 23.536 54.618 1.00 42.07 58 ILE B N 1
ATOM 3560 C CA . ILE B 1 59 ? -12.570 24.877 55.026 1.00 44.67 58 ILE B CA 1
ATOM 3561 C C . ILE B 1 59 ? -12.093 25.213 56.443 1.00 45.50 58 ILE B C 1
ATOM 3562 O O . ILE B 1 59 ? -11.675 26.343 56.707 1.00 45.84 58 ILE B O 1
ATOM 3567 N N . GLU B 1 60 ? -12.181 24.245 57.355 1.00 41.39 59 GLU B N 1
ATOM 3568 C CA . GLU B 1 60 ? -11.758 24.454 58.740 1.00 39.09 59 GLU B CA 1
ATOM 3569 C C . GLU B 1 60 ? -10.241 24.623 58.845 1.00 35.45 59 GLU B C 1
ATOM 3570 O O . GLU B 1 60 ? -9.759 25.494 59.565 1.00 26.85 59 GLU B O 1
ATOM 3576 N N . GLN B 1 61 ? -9.497 23.775 58.142 1.00 31.94 60 GLN B N 1
ATOM 3577 C CA . GLN B 1 61 ? -8.044 23.844 58.142 1.00 34.90 60 GLN B CA 1
ATOM 3578 C C . GLN B 1 61 ? -7.552 25.137 57.500 1.00 34.75 60 GLN B C 1
ATOM 3579 O O . GLN B 1 61 ? -6.559 25.712 57.938 1.00 40.76 60 GLN B O 1
ATOM 3585 N N . SER B 1 62 ? -8.222 25.565 56.437 1.00 34.00 61 SER B N 1
ATOM 3586 C CA . SER B 1 62 ? -7.852 26.793 55.744 1.00 32.85 61 SER B CA 1
ATOM 3587 C C . SER B 1 62 ? -8.097 28.018 56.614 1.00 31.05 61 SER B C 1
ATOM 3588 O O . SER B 1 62 ? -7.333 28.991 56.559 1.00 29.13 61 SER B O 1
ATOM 3591 N N . LEU B 1 63 ? -9.189 27.984 57.374 1.00 31.06 62 LEU B N 1
ATOM 3592 C CA . LEU B 1 63 ? -9.543 29.078 58.268 1.00 33.59 62 LEU B CA 1
ATOM 3593 C C . LEU B 1 63 ? -8.586 29.122 59.457 1.00 33.69 62 LEU B C 1
ATOM 3594 O O . LEU B 1 63 ? -8.153 30.193 59.874 1.00 34.63 62 LEU B O 1
ATOM 3599 N N . ARG B 1 64 ? -8.282 27.953 60.012 1.00 32.27 63 ARG B N 1
ATOM 3600 C CA . ARG B 1 64 ? -7.367 27.856 61.140 1.00 35.06 63 ARG B CA 1
ATOM 3601 C C . ARG B 1 64 ? -6.008 28.385 60.720 1.00 35.15 63 ARG B C 1
ATOM 3602 O O . ARG B 1 64 ? -5.268 28.929 61.534 1.00 38.75 63 ARG B O 1
ATOM 3610 N N . ALA B 1 65 ? -5.675 28.193 59.451 1.00 35.97 64 ALA B N 1
ATOM 3611 C CA . ALA B 1 65 ? -4.408 28.656 58.911 1.00 32.89 64 ALA B CA 1
ATOM 3612 C C . ALA B 1 65 ? -4.414 30.171 58.754 1.00 34.33 64 ALA B C 1
ATOM 3613 O O . ALA B 1 65 ? -3.427 30.842 59.064 1.00 34.85 64 ALA B O 1
ATOM 3615 N N . TYR B 1 66 ? -5.513 30.700 58.227 1.00 31.29 65 TYR B N 1
ATOM 3616 C CA . TYR B 1 66 ? -5.649 32.135 58.028 1.00 31.15 65 TYR B CA 1
ATOM 3617 C C . TYR B 1 66 ? -5.533 32.857 59.359 1.00 29.59 65 TYR B C 1
ATOM 3618 O O . TYR B 1 66 ? -4.892 33.909 59.451 1.00 30.59 65 TYR B O 1
ATOM 3627 N N . GLN B 1 67 ? -6.208 32.306 60.365 1.00 28.12 66 GLN B N 1
ATOM 3628 C CA . GLN B 1 67 ? -6.232 32.868 61.709 1.00 36.32 66 GLN B CA 1
ATOM 3629 C C . GLN B 1 67 ? -4.832 32.990 62.299 1.00 33.40 66 GLN B C 1
ATOM 3630 O O . GLN B 1 67 ? -4.503 33.999 62.927 1.00 35.43 66 GLN B O 1
ATOM 3636 N N . TRP B 1 68 ? -4.029 31.944 62.125 1.00 32.43 67 TRP B N 1
ATOM 3637 C CA . TRP B 1 68 ? -2.663 31.928 62.622 1.00 32.01 67 TRP B CA 1
ATOM 3638 C C . TRP B 1 68 ? -1.851 32.979 61.877 1.00 35.15 67 TRP B C 1
ATOM 3639 O O . TRP B 1 68 ? -1.146 33.781 62.487 1.00 35.89 67 TRP B O 1
ATOM 3650 N N . LEU B 1 69 ? -1.952 32.959 60.552 1.00 35.90 68 LEU B N 1
ATOM 3651 C CA . LEU B 1 69 ? -1.239 33.905 59.707 1.00 35.04 68 LEU B CA 1
ATOM 3652 C C . LEU B 1 69 ? -1.558 35.344 60.073 1.00 33.95 68 LEU B C 1
ATOM 3653 O O . LEU B 1 69 ? -0.671 36.193 60.078 1.00 36.57 68 LEU B O 1
ATOM 3658 N N . LYS B 1 70 ? -2.831 35.623 60.330 1.00 34.36 69 LYS B N 1
ATOM 3659 C CA . LYS B 1 70 ? -3.252 36.972 60.686 1.00 36.11 69 LYS B CA 1
ATOM 3660 C C . LYS B 1 70 ? -2.633 37.427 62.002 1.00 34.61 69 LYS B C 1
ATOM 3661 O O . LYS B 1 70 ? -2.146 38.556 62.107 1.00 34.97 69 LYS B O 1
ATOM 3667 N N . GLU B 1 71 ? -2.714 36.566 63.015 1.00 35.11 70 GLU B N 1
ATOM 3668 C CA . GLU B 1 71 ? -2.162 36.867 64.336 1.00 37.13 70 GLU B CA 1
ATOM 3669 C C . GLU B 1 71 ? -0.654 37.007 64.316 1.00 34.34 70 GLU B C 1
ATOM 3670 O O . GLU B 1 71 ? -0.079 37.648 65.190 1.00 37.12 70 GLU B O 1
ATOM 3676 N N . ASN B 1 72 ? -0.007 36.363 63.357 1.00 32.97 71 ASN B N 1
ATOM 3677 C CA . ASN B 1 72 ? 1.440 36.448 63.273 1.00 34.34 71 ASN B CA 1
ATOM 3678 C C . ASN B 1 72 ? 2.030 37.596 62.506 1.00 33.11 71 ASN B C 1
ATOM 3679 O O . ASN B 1 72 ? 3.251 37.758 62.410 1.00 42.09 71 ASN B O 1
ATOM 3684 N N . GLY B 1 73 ? 1.137 38.421 61.962 1.00 33.97 72 GLY B N 1
ATOM 3685 C CA . GLY B 1 73 ? 1.451 39.629 61.219 1.00 33.13 72 GLY B CA 1
ATOM 3686 C C . GLY B 1 73 ? 1.153 39.660 59.737 1.00 33.99 72 GLY B C 1
ATOM 3687 O O . GLY B 1 73 ? 1.721 40.495 59.030 1.00 30.69 72 GLY B O 1
ATOM 3688 N N . CYS B 1 74 ? 0.277 38.794 59.246 1.00 32.17 73 CYS B N 1
ATOM 3689 C CA . CYS B 1 74 ? -0.029 38.805 57.813 1.00 33.85 73 CYS B CA 1
ATOM 3690 C C . CYS B 1 74 ? -1.157 39.768 57.443 1.00 30.94 73 CYS B C 1
ATOM 3691 O O . CYS B 1 74 ? -2.208 39.796 58.095 1.00 30.84 73 CYS B O 1
ATOM 3694 N N . THR B 1 75 ? -0.915 40.563 56.402 1.00 34.17 74 THR B N 1
ATOM 3695 C CA . THR B 1 75 ? -1.884 41.546 55.919 1.00 34.26 74 THR B CA 1
ATOM 3696 C C . THR B 1 75 ? -2.548 41.181 54.586 1.00 34.15 74 THR B C 1
ATOM 3697 O O . THR B 1 75 ? -3.728 41.467 54.381 1.00 38.91 74 THR B O 1
ATOM 3701 N N . GLN B 1 76 ? -1.779 40.593 53.673 1.00 29.17 75 GLN B N 1
ATOM 3702 C CA . GLN B 1 76 ? -2.303 40.173 52.376 1.00 28.73 75 GLN B CA 1
ATOM 3703 C C . GLN B 1 76 ? -2.317 38.653 52.391 1.00 27.22 75 GLN B C 1
ATOM 3704 O O . GLN B 1 76 ? -1.395 38.027 52.924 1.00 28.71 75 GLN B O 1
ATOM 3710 N N . PHE B 1 77 ? -3.369 38.060 51.837 1.00 23.40 76 PHE B N 1
ATOM 3711 C CA . PHE B 1 77 ? -3.500 36.606 51.816 1.00 25.62 76 PHE B CA 1
ATOM 3712 C C . PHE B 1 77 ? -3.529 36.005 50.407 1.00 22.94 76 PHE B C 1
ATOM 3713 O O . PHE B 1 77 ? -4.080 36.599 49.483 1.00 23.15 76 PHE B O 1
ATOM 3721 N N . TYR B 1 78 ? -2.919 34.829 50.257 1.00 23.98 77 TYR B N 1
ATOM 3722 C CA . TYR B 1 78 ? -2.828 34.140 48.969 1.00 25.77 77 TYR B CA 1
ATOM 3723 C C . TYR B 1 78 ? -3.227 32.662 49.066 1.00 27.05 77 TYR B C 1
ATOM 3724 O O . TYR B 1 78 ? -2.549 31.870 49.722 1.00 27.15 77 TYR B O 1
ATOM 3733 N N . PHE B 1 79 ? -4.317 32.297 48.395 1.00 26.33 78 PHE B N 1
ATOM 3734 C CA . PHE B 1 79 ? -4.795 30.919 48.370 1.00 26.28 78 PHE B CA 1
ATOM 3735 C C . PHE B 1 79 ? -4.123 30.258 47.168 1.00 24.93 78 PHE B C 1
ATOM 3736 O O . PHE B 1 79 ? -4.451 30.560 46.020 1.00 25.34 78 PHE B O 1
ATOM 3744 N N . LYS B 1 80 ? -3.165 29.376 47.441 1.00 25.03 79 LYS B N 1
ATOM 3745 C CA . LYS B 1 80 ? -2.411 28.679 46.394 1.00 22.26 79 LYS B CA 1
ATOM 3746 C C . LYS B 1 80 ? -2.929 27.273 46.066 1.00 22.51 79 LYS B C 1
ATOM 3747 O O . LYS B 1 80 ? -2.992 26.400 46.933 1.00 26.70 79 LYS B O 1
ATOM 3753 N N . TYR B 1 81 ? -3.306 27.068 44.809 1.00 23.31 80 TYR B N 1
ATOM 3754 C CA . TYR B 1 81 ? -3.789 25.775 44.338 1.00 21.26 80 TYR B CA 1
ATOM 3755 C C . TYR B 1 81 ? -2.984 25.346 43.110 1.00 19.98 80 TYR B C 1
ATOM 3756 O O . TYR B 1 81 ? -2.074 26.055 42.689 1.00 25.65 80 TYR B O 1
ATOM 3765 N N . CYS B 1 82 ? -3.303 24.194 42.533 1.00 22.79 81 CYS B N 1
ATOM 3766 C CA . CYS B 1 82 ? -2.540 23.707 41.384 1.00 23.26 81 CYS B CA 1
ATOM 3767 C C . CYS B 1 82 ? -2.727 24.490 40.089 1.00 25.03 81 CYS B C 1
ATOM 3768 O O . CYS B 1 82 ? -3.776 25.107 39.865 1.00 21.66 81 CYS B O 1
ATOM 3771 N N . SER B 1 83 ? -1.691 24.458 39.249 1.00 27.74 82 SER B N 1
ATOM 3772 C CA . SER B 1 83 ? -1.698 25.139 37.954 1.00 25.87 82 SER B CA 1
ATOM 3773 C C . SER B 1 83 ? -2.657 24.516 36.925 1.00 27.40 82 SER B C 1
ATOM 3774 O O . SER B 1 83 ? -2.900 25.096 35.860 1.00 25.90 82 SER B O 1
ATOM 3777 N N . THR B 1 84 ? -3.170 23.325 37.223 1.00 22.01 83 THR B N 1
ATOM 3778 C CA . THR B 1 84 ? -4.131 22.669 36.342 1.00 22.53 83 THR B CA 1
ATOM 3779 C C . THR B 1 84 ? -5.510 22.757 37.001 1.00 24.78 83 THR B C 1
ATOM 3780 O O . THR B 1 84 ? -6.461 22.076 36.609 1.00 21.94 83 THR B O 1
ATOM 3784 N N . PHE B 1 85 ? -5.593 23.627 38.006 1.00 22.10 84 PHE B N 1
ATOM 3785 C CA . PHE B 1 85 ? -6.819 23.908 38.738 1.00 22.60 84 PHE B CA 1
ATOM 3786 C C . PHE B 1 85 ? -7.522 22.680 39.336 1.00 23.33 84 PHE B C 1
ATOM 3787 O O . PHE B 1 85 ? -8.748 22.653 39.431 1.00 22.67 84 PHE B O 1
ATOM 3795 N N . ASP B 1 86 ? -6.748 21.703 39.801 1.00 22.52 85 ASP B N 1
ATOM 3796 C CA . ASP B 1 86 ? -7.308 20.474 40.377 1.00 26.36 85 ASP B CA 1
ATOM 3797 C C . ASP B 1 86 ? -8.477 20.655 41.346 1.00 31.27 85 ASP B C 1
ATOM 3798 O O . ASP B 1 86 ? -8.306 21.196 42.445 1.00 33.68 85 ASP B O 1
ATOM 3803 N N . SER B 1 87 ? -9.633 20.120 40.952 1.00 30.51 86 SER B N 1
ATOM 3804 C CA . SER B 1 87 ? -10.864 20.185 41.731 1.00 31.99 86 SER B CA 1
ATOM 3805 C C . SER B 1 87 ? -11.995 19.364 41.075 1.00 34.25 86 SER B C 1
ATOM 3806 O O . SER B 1 87 ? -11.751 18.562 40.169 1.00 33.69 86 SER B O 1
ATOM 3809 N N . THR B 1 88 ? -13.211 19.496 41.604 1.00 35.38 87 THR B N 1
ATOM 3810 C CA . THR B 1 88 ? -14.390 18.809 41.070 1.00 35.38 87 THR B CA 1
ATOM 3811 C C . THR B 1 88 ? -15.616 19.689 41.333 1.00 40.31 87 THR B C 1
ATOM 3812 O O . THR B 1 88 ? -15.476 20.879 41.599 1.00 39.15 87 THR B O 1
ATOM 3816 N N . ALA B 1 89 ? -16.818 19.136 41.186 1.00 45.40 88 ALA B N 1
ATOM 3817 C CA . ALA B 1 89 ? -18.030 19.909 41.455 1.00 45.47 88 ALA B CA 1
ATOM 3818 C C . ALA B 1 89 ? -17.951 20.338 42.896 1.00 45.52 88 ALA B C 1
ATOM 3819 O O . ALA B 1 89 ? -18.394 21.427 43.273 1.00 46.36 88 ALA B O 1
ATOM 3821 N N . LYS B 1 90 ? -17.385 19.461 43.730 1.00 46.00 89 LYS B N 1
ATOM 3822 C CA . LYS B 1 90 ? -17.238 19.774 45.150 1.00 50.88 89 LYS B CA 1
ATOM 3823 C C . LYS B 1 90 ? -15.981 20.671 45.189 1.00 53.49 89 LYS B C 1
ATOM 3824 O O . LYS B 1 90 ? -15.882 21.402 46.171 1.00 54.89 89 LYS B O 1
ATOM 3830 N N . GLY B 1 91 ? -15.098 20.599 44.204 1.00 58.34 90 GLY B N 1
ATOM 3831 C CA . GLY B 1 91 ? -13.904 21.425 44.022 1.00 61.06 90 GLY B CA 1
ATOM 3832 C C . GLY B 1 91 ? -13.567 22.442 45.121 1.00 61.00 90 GLY B C 1
ATOM 3833 O O . GLY B 1 91 ? -13.926 23.609 44.963 1.00 69.33 90 GLY B O 1
ATOM 3834 N N . ASN B 1 92 ? -12.880 21.983 46.165 1.00 50.75 91 ASN B N 1
ATOM 3835 C CA . ASN B 1 92 ? -12.400 22.715 47.331 1.00 42.23 91 ASN B CA 1
ATOM 3836 C C . ASN B 1 92 ? -11.848 24.096 47.058 1.00 37.18 91 ASN B C 1
ATOM 3837 O O . ASN B 1 92 ? -11.758 24.916 47.966 1.00 35.67 91 ASN B O 1
ATOM 3842 N N . ILE B 1 93 ? -11.502 24.366 45.803 1.00 30.28 92 ILE B N 1
ATOM 3843 C CA . ILE B 1 93 ? -10.995 25.684 45.430 1.00 29.19 92 ILE B CA 1
ATOM 3844 C C . ILE B 1 93 ? -12.113 26.708 45.586 1.00 26.84 92 ILE B C 1
ATOM 3845 O O . ILE B 1 93 ? -11.879 27.827 46.006 1.00 30.38 92 ILE B O 1
ATOM 3850 N N . GLY B 1 94 ? -13.333 26.302 45.260 1.00 30.14 93 GLY B N 1
ATOM 3851 C CA . GLY B 1 94 ? -14.466 27.195 45.382 1.00 31.87 93 GLY B CA 1
ATOM 3852 C C . GLY B 1 94 ? -14.875 27.422 46.823 1.00 32.74 93 GLY B C 1
ATOM 3853 O O . GLY B 1 94 ? -14.915 28.563 47.275 1.00 38.02 93 GLY B O 1
ATOM 3854 N N . PRO B 1 95 ? -15.222 26.357 47.561 1.00 32.31 94 PRO B N 1
ATOM 3855 C CA . PRO B 1 95 ? -15.638 26.432 48.966 1.00 31.18 94 PRO B CA 1
ATOM 3856 C C . PRO B 1 95 ? -14.631 27.123 49.897 1.00 33.24 94 PRO B C 1
ATOM 3857 O O . PRO B 1 95 ? -15.020 27.864 50.805 1.00 37.00 94 PRO B O 1
ATOM 3861 N N . VAL B 1 96 ? -13.348 26.826 49.702 1.00 33.78 95 VAL B N 1
ATOM 3862 C CA . VAL B 1 96 ? -12.282 27.420 50.499 1.00 27.81 95 VAL B CA 1
ATOM 3863 C C . VAL B 1 96 ? -12.142 28.905 50.182 1.00 32.79 95 VAL B C 1
ATOM 3864 O O . VAL B 1 96 ? -11.889 29.703 51.085 1.00 32.64 95 VAL B O 1
ATOM 3868 N N . THR B 1 97 ? -12.261 29.266 48.904 1.00 29.89 96 THR B N 1
ATOM 3869 C CA . THR B 1 97 ? -12.173 30.666 48.488 1.00 26.94 96 THR B CA 1
ATOM 3870 C C . THR B 1 97 ? -13.355 31.405 49.112 1.00 31.26 96 THR B C 1
ATOM 3871 O O . THR B 1 97 ? -13.211 32.520 49.629 1.00 32.00 96 THR B O 1
ATOM 3875 N N . ASP B 1 98 ? -14.524 30.774 49.053 1.00 34.23 97 ASP B N 1
ATOM 3876 C CA . ASP B 1 98 ? -15.740 31.350 49.606 1.00 36.15 97 ASP B CA 1
ATOM 3877 C C . ASP B 1 98 ? -15.643 31.554 51.109 1.00 35.20 97 ASP B C 1
ATOM 3878 O O . ASP B 1 98 ? -16.071 32.588 51.622 1.00 36.08 97 ASP B O 1
ATOM 3883 N N . ALA B 1 99 ? -15.128 30.549 51.812 1.00 35.51 98 ALA B N 1
ATOM 3884 C CA . ALA B 1 99 ? -14.976 30.623 53.263 1.00 38.95 98 ALA B CA 1
ATOM 3885 C C . ALA B 1 99 ? -13.993 31.719 53.657 1.00 38.41 98 ALA B C 1
ATOM 3886 O O . ALA B 1 99 ? -14.157 32.364 54.695 1.00 41.90 98 ALA B O 1
ATOM 3888 N N . LEU B 1 100 ? -12.956 31.898 52.843 1.00 37.85 99 LEU B N 1
ATOM 3889 C CA . LEU B 1 100 ? -11.947 32.916 53.098 1.00 38.30 99 LEU B CA 1
ATOM 3890 C C . LEU B 1 100 ? -12.495 34.317 52.903 1.00 38.64 99 LEU B C 1
ATOM 3891 O O . LEU B 1 100 ? -12.119 35.236 53.635 1.00 36.23 99 LEU B O 1
ATOM 3896 N N . LEU B 1 101 ? -13.343 34.489 51.891 1.00 39.31 100 LEU B N 1
ATOM 3897 C CA . LEU B 1 101 ? -13.950 35.788 51.614 1.00 39.37 100 LEU B CA 1
ATOM 3898 C C . LEU B 1 101 ? -14.912 36.156 52.737 1.00 39.25 100 LEU B C 1
ATOM 3899 O O . LEU B 1 101 ? -14.908 37.286 53.218 1.00 39.50 100 LEU B O 1
ATOM 3904 N N . ASP B 1 102 ? -15.724 35.190 53.159 1.00 41.00 101 ASP B N 1
ATOM 3905 C CA . ASP B 1 102 ? -16.699 35.408 54.223 1.00 39.78 101 ASP B CA 1
ATOM 3906 C C . ASP B 1 102 ? -16.040 35.803 55.549 1.00 38.91 101 ASP B C 1
ATOM 3907 O O . ASP B 1 102 ? -16.577 36.622 56.298 1.00 41.85 101 ASP B O 1
ATOM 3912 N N . GLU B 1 103 ? -14.892 35.198 55.840 1.00 38.15 102 GLU B N 1
ATOM 3913 C CA . GLU B 1 103 ? -14.141 35.468 57.065 1.00 39.85 102 GLU B CA 1
ATOM 3914 C C . GLU B 1 103 ? -13.458 36.846 57.033 1.00 39.98 102 GLU B C 1
ATOM 3915 O O . GLU B 1 103 ? -13.184 37.440 58.086 1.00 37.56 102 GLU B O 1
ATOM 3921 N N . LEU B 1 104 ? -13.199 37.336 55.821 1.00 38.98 103 LEU B N 1
ATOM 3922 C CA . LEU B 1 104 ? -12.534 38.615 55.579 1.00 40.67 103 LEU B CA 1
ATOM 3923 C C . LEU B 1 104 ? -13.464 39.796 55.300 1.00 41.05 103 LEU B C 1
ATOM 3924 O O . LEU B 1 104 ? -12.989 40.925 55.109 1.00 39.66 103 LEU B O 1
ATOM 3929 N N . ASN B 1 105 ? -14.771 39.546 55.269 1.00 43.21 104 ASN B N 1
ATOM 3930 C CA . ASN B 1 105 ? -15.754 40.589 54.968 1.00 46.30 104 ASN B CA 1
ATOM 3931 C C . ASN B 1 105 ? -15.561 41.074 53.530 1.00 42.87 104 ASN B C 1
ATOM 3932 O O . ASN B 1 105 ? -15.978 42.177 53.169 1.00 41.00 104 ASN B O 1
ATOM 3937 N N . GLU B 1 106 ? -14.893 40.254 52.722 1.00 44.95 105 GLU B N 1
ATOM 3938 C CA . GLU B 1 106 ? -14.628 40.573 51.323 1.00 44.54 105 GLU B CA 1
ATOM 3939 C C . GLU B 1 106 ? -15.673 39.946 50.399 1.00 43.05 105 GLU B C 1
ATOM 3940 O O . GLU B 1 106 ? -16.393 39.014 50.786 1.00 38.89 105 GLU B O 1
ATOM 3946 N N . ASP B 1 107 ? -15.741 40.453 49.171 1.00 41.29 106 ASP B N 1
ATOM 3947 C CA . ASP B 1 107 ? -16.703 39.955 48.191 1.00 43.97 106 ASP B CA 1
ATOM 3948 C C . ASP B 1 107 ? -16.156 39.864 46.769 1.00 40.85 106 ASP B C 1
ATOM 3949 O O . ASP B 1 107 ? -16.924 39.769 45.815 1.00 45.30 106 ASP B O 1
ATOM 3954 N N . PHE B 1 108 ? -14.835 39.872 46.629 1.00 40.35 107 PHE B N 1
ATOM 3955 C CA . PHE B 1 108 ? -14.221 39.801 45.310 1.00 39.12 107 PHE B CA 1
ATOM 3956 C C . PHE B 1 108 ? -12.745 39.404 45.349 1.00 37.58 107 PHE B C 1
ATOM 3957 O O . PHE B 1 108 ? -11.978 39.897 46.178 1.00 32.58 107 PHE B O 1
ATOM 3965 N N . THR B 1 109 ? -12.353 38.540 44.418 1.00 30.87 108 THR B N 1
ATOM 3966 C CA . THR B 1 109 ? -10.976 38.077 44.311 1.00 28.07 108 THR B CA 1
ATOM 3967 C C . THR B 1 109 ? -10.692 37.661 42.862 1.00 30.82 108 THR B C 1
ATOM 3968 O O . THR B 1 109 ? -11.561 37.790 41.998 1.00 33.12 108 THR B O 1
ATOM 3972 N N . VAL B 1 110 ? -9.453 37.268 42.577 1.00 24.91 109 VAL B N 1
ATOM 3973 C CA . VAL B 1 110 ? -9.076 36.817 41.241 1.00 21.56 109 VAL B CA 1
ATOM 3974 C C . VAL B 1 110 ? -8.839 35.316 41.254 1.00 25.57 109 VAL B C 1
ATOM 3975 O O . VAL B 1 110 ? -8.891 34.679 42.300 1.00 23.74 109 VAL B O 1
ATOM 3979 N N . ILE B 1 111 ? -8.620 34.759 40.071 1.00 20.60 110 ILE B N 1
ATOM 3980 C CA . ILE B 1 111 ? -8.373 33.333 39.901 1.00 18.55 110 ILE B CA 1
ATOM 3981 C C . ILE B 1 111 ? -7.372 33.271 38.783 1.00 20.41 110 ILE B C 1
ATOM 3982 O O . ILE B 1 111 ? -7.652 33.758 37.687 1.00 14.74 110 ILE B O 1
ATOM 3987 N N . THR B 1 112 ? -6.207 32.693 39.039 1.00 15.62 111 THR B N 1
ATOM 3988 C CA . THR B 1 112 ? -5.214 32.592 37.991 1.00 17.39 111 THR B CA 1
ATOM 3989 C C . THR B 1 112 ? -4.177 31.493 38.183 1.00 21.74 111 THR B C 1
ATOM 3990 O O . THR B 1 112 ? -3.169 31.679 38.863 1.00 25.47 111 THR B O 1
ATOM 3994 N N . PRO B 1 113 ? -4.454 30.292 37.658 1.00 20.56 112 PRO B N 1
ATOM 3995 C CA . PRO B 1 113 ? -3.473 29.211 37.808 1.00 18.04 112 PRO B CA 1
ATOM 3996 C C . PRO B 1 113 ? -2.318 29.364 36.818 1.00 17.06 112 PRO B C 1
ATOM 3997 O O . PRO B 1 113 ? -1.465 28.482 36.719 1.00 20.39 112 PRO B O 1
ATOM 4001 N N . ALA B 1 114 ? -2.280 30.496 36.117 1.00 17.59 113 ALA B N 1
ATOM 4002 C CA . ALA B 1 114 ? -1.269 30.769 35.095 1.00 20.37 113 ALA B CA 1
ATOM 4003 C C . ALA B 1 114 ? 0.175 31.088 35.575 1.00 19.66 113 ALA B C 1
ATOM 4004 O O . ALA B 1 114 ? 0.514 31.530 36.671 1.00 19.18 113 ALA B O 1
ATOM 4006 N N . LEU B 1 115 ? 1.022 30.809 34.591 1.00 20.56 114 LEU B N 1
ATOM 4007 C CA . LEU B 1 115 ? 2.484 30.970 34.545 1.00 21.22 114 LEU B CA 1
ATOM 4008 C C . LEU B 1 115 ? 2.921 30.552 33.140 1.00 20.60 114 LEU B C 1
ATOM 4009 O O . LEU B 1 115 ? 3.423 29.448 32.927 1.00 26.16 114 LEU B O 1
ATOM 4014 N N . PRO B 1 116 ? 2.709 31.443 32.158 1.00 19.28 115 PRO B N 1
ATOM 4015 C CA . PRO B 1 116 ? 3.024 31.272 30.739 1.00 19.06 115 PRO B CA 1
ATOM 4016 C C . PRO B 1 116 ? 4.345 30.628 30.369 1.00 21.97 115 PRO B C 1
ATOM 4017 O O . PRO B 1 116 ? 4.373 29.707 29.549 1.00 14.67 115 PRO B O 1
ATOM 4021 N N . VAL B 1 117 ? 5.436 31.113 30.952 1.00 24.80 116 VAL B N 1
ATOM 4022 C CA . VAL B 1 117 ? 6.761 30.576 30.647 1.00 25.21 116 VAL B CA 1
ATOM 4023 C C . VAL B 1 117 ? 6.919 29.090 30.980 1.00 24.00 116 VAL B C 1
ATOM 4024 O O . VAL B 1 117 ? 7.776 28.417 30.413 1.00 23.01 116 VAL B O 1
ATOM 4028 N N . ASN B 1 118 ? 6.073 28.578 31.868 1.00 24.61 117 ASN B N 1
ATOM 4029 C CA . ASN B 1 118 ? 6.118 27.166 32.240 1.00 25.71 117 ASN B CA 1
ATOM 4030 C C . ASN B 1 118 ? 4.998 26.344 31.576 1.00 22.15 117 ASN B C 1
ATOM 4031 O O . ASN B 1 118 ? 4.627 25.268 32.042 1.00 17.91 117 ASN B O 1
ATOM 4036 N N . GLY B 1 119 ? 4.473 26.846 30.463 1.00 24.65 118 GLY B N 1
ATOM 4037 C CA . GLY B 1 119 ? 3.432 26.127 29.756 1.00 13.48 118 GLY B CA 1
ATOM 4038 C C . GLY B 1 119 ? 2.066 26.114 30.399 1.00 13.97 118 GLY B C 1
ATOM 4039 O O . GLY B 1 119 ? 1.343 25.136 30.260 1.00 13.78 118 GLY B O 1
ATOM 4040 N N . ARG B 1 120 ? 1.725 27.178 31.122 1.00 16.96 119 ARG B N 1
ATOM 4041 C CA . ARG B 1 120 ? 0.415 27.307 31.771 1.00 20.38 119 ARG B CA 1
ATOM 4042 C C . ARG B 1 120 ? -0.137 28.653 31.317 1.00 19.27 119 ARG B C 1
ATOM 4043 O O . ARG B 1 120 ? 0.243 29.695 31.852 1.00 19.03 119 ARG B O 1
ATOM 4051 N N . THR B 1 121 ? -1.010 28.632 30.317 1.00 19.25 120 THR B N 1
ATOM 4052 C CA . THR B 1 121 ? -1.573 29.859 29.779 1.00 18.14 120 THR B CA 1
ATOM 4053 C C . THR B 1 121 ? -3.092 29.935 29.885 1.00 23.01 120 THR B C 1
ATOM 4054 O O . THR B 1 121 ? -3.767 28.935 30.135 1.00 20.05 120 THR B O 1
ATOM 4058 N N . ILE B 1 122 ? -3.616 31.151 29.769 1.00 22.51 121 ILE B N 1
ATOM 4059 C CA . ILE B 1 122 ? -5.046 31.380 29.846 1.00 16.83 121 ILE B CA 1
ATOM 4060 C C . ILE B 1 122 ? -5.439 32.370 28.753 1.00 13.33 121 ILE B C 1
ATOM 4061 O O . ILE B 1 122 ? -4.840 33.437 28.614 1.00 17.77 121 ILE B O 1
ATOM 4066 N N . PHE B 1 123 ? -6.382 31.962 27.915 1.00 17.98 122 PHE B N 1
ATOM 4067 C CA . PHE B 1 123 ? -6.873 32.819 26.849 1.00 19.53 122 PHE B CA 1
ATOM 4068 C C . PHE B 1 123 ? -8.374 32.641 26.723 1.00 18.93 122 PHE B C 1
ATOM 4069 O O . PHE B 1 123 ? -8.863 31.535 26.495 1.00 26.34 122 PHE B O 1
ATOM 4077 N N . ASN B 1 124 ? -9.090 33.754 26.840 1.00 21.89 123 ASN B N 1
ATOM 4078 C CA . ASN B 1 124 ? -10.546 33.761 26.813 1.00 18.53 123 ASN B CA 1
ATOM 4079 C C . ASN B 1 124 ? -11.066 32.953 27.999 1.00 20.48 123 ASN B C 1
ATOM 4080 O O . ASN B 1 124 ? -12.222 32.525 28.026 1.00 24.61 123 ASN B O 1
ATOM 4085 N N . GLY B 1 125 ? -10.207 32.824 29.012 1.00 21.40 124 GLY B N 1
ATOM 4086 C CA . GLY B 1 125 ? -10.538 32.089 30.224 1.00 18.17 124 GLY B CA 1
ATOM 4087 C C . GLY B 1 125 ? -10.316 30.585 30.170 1.00 19.21 124 GLY B C 1
ATOM 4088 O O . GLY B 1 125 ? -10.678 29.862 31.107 1.00 16.04 124 GLY B O 1
ATOM 4089 N N . TYR B 1 126 ? -9.724 30.121 29.072 1.00 15.17 125 TYR B N 1
ATOM 4090 C CA . TYR B 1 126 ? -9.448 28.707 28.860 1.00 19.51 125 TYR B CA 1
ATOM 4091 C C . TYR B 1 126 ? -8.005 28.394 29.231 1.00 18.99 125 TYR B C 1
ATOM 4092 O O . TYR B 1 126 ? -7.072 29.018 28.721 1.00 22.72 125 TYR B O 1
ATOM 4101 N N . LEU B 1 127 ? -7.829 27.410 30.105 1.00 20.51 126 LEU B N 1
ATOM 4102 C CA . LEU B 1 127 ? -6.507 27.008 30.564 1.00 23.37 126 LEU B CA 1
ATOM 4103 C C . LEU B 1 127 ? -5.832 26.053 29.592 1.00 22.33 126 LEU B C 1
ATOM 4104 O O . LEU B 1 127 ? -6.417 25.046 29.196 1.00 23.14 126 LEU B O 1
ATOM 4109 N N . PHE B 1 128 ? -4.602 26.375 29.208 1.00 22.57 127 PHE B N 1
ATOM 4110 C CA . PHE B 1 128 ? -3.835 25.540 28.290 1.00 16.00 127 PHE B CA 1
ATOM 4111 C C . PHE B 1 128 ? -2.640 24.919 29.006 1.00 18.79 127 PHE B C 1
ATOM 4112 O O . PHE B 1 128 ? -2.009 25.552 29.850 1.00 18.69 127 PHE B O 1
ATOM 4120 N N . VAL B 1 129 ? -2.377 23.653 28.713 1.00 18.54 128 VAL B N 1
ATOM 4121 C CA . VAL B 1 129 ? -1.245 22.935 29.290 1.00 15.46 128 VAL B CA 1
ATOM 4122 C C . VAL B 1 129 ? -0.304 22.631 28.132 1.00 18.62 128 VAL B C 1
ATOM 4123 O O . VAL B 1 129 ? -0.524 21.691 27.366 1.00 21.10 128 VAL B O 1
ATOM 4127 N N . GLY B 1 130 ? 0.766 23.410 28.025 1.00 22.96 129 GLY B N 1
ATOM 4128 C CA . GLY B 1 130 ? 1.685 23.227 26.921 1.00 20.80 129 GLY B CA 1
ATOM 4129 C C . GLY B 1 130 ? 0.982 23.772 25.696 1.00 26.85 129 GLY B C 1
ATOM 4130 O O . GLY B 1 130 ? 0.398 24.856 25.750 1.00 23.88 129 GLY B O 1
ATOM 4131 N N . ASP B 1 131 ? 0.992 23.004 24.612 1.00 27.97 130 ASP B N 1
ATOM 4132 C CA . ASP B 1 131 ? 0.356 23.413 23.363 1.00 26.38 130 ASP B CA 1
ATOM 4133 C C . ASP B 1 131 ? -1.112 23.011 23.246 1.00 25.03 130 ASP B C 1
ATOM 4134 O O . ASP B 1 131 ? -1.707 23.167 22.180 1.00 23.64 130 ASP B O 1
ATOM 4139 N N . VAL B 1 132 ? -1.704 22.492 24.318 1.00 23.86 131 VAL B N 1
ATOM 4140 C CA . VAL B 1 132 ? -3.094 22.040 24.247 1.00 22.76 131 VAL B CA 1
ATOM 4141 C C . VAL B 1 132 ? -4.011 22.430 25.401 1.00 22.81 131 VAL B C 1
ATOM 4142 O O . VAL B 1 132 ? -3.558 22.730 26.502 1.00 19.33 131 VAL B O 1
ATOM 4146 N N . LEU B 1 133 ? -5.313 22.405 25.134 1.00 21.52 132 LEU B N 1
ATOM 4147 C CA . LEU B 1 133 ? -6.314 22.733 26.137 1.00 24.19 132 LEU B CA 1
ATOM 4148 C C . LEU B 1 133 ? -6.138 21.826 27.335 1.00 24.93 132 LEU B C 1
ATOM 4149 O O . LEU B 1 133 ? -5.641 20.714 27.204 1.00 26.76 132 LEU B O 1
ATOM 4154 N N . LEU B 1 134 ? -6.563 22.299 28.498 1.00 22.81 133 LEU B N 1
ATOM 4155 C CA . LEU B 1 134 ? -6.485 21.513 29.721 1.00 28.43 133 LEU B CA 1
ATOM 4156 C C . LEU B 1 134 ? -7.276 20.215 29.545 1.00 28.56 133 LEU B C 1
ATOM 4157 O O . LEU B 1 134 ? -6.841 19.151 29.972 1.00 30.66 133 LEU B O 1
ATOM 4162 N N . SER B 1 135 ? -8.459 20.334 28.948 1.00 23.68 134 SER B N 1
ATOM 4163 C CA . SER B 1 135 ? -9.349 19.203 28.707 1.00 27.66 134 SER B CA 1
ATOM 4164 C C . SER B 1 135 ? -8.776 18.141 27.767 1.00 30.04 134 SER B C 1
ATOM 4165 O O . SER B 1 135 ? -9.300 17.024 27.688 1.00 33.38 134 SER B O 1
ATOM 4168 N N . GLU B 1 136 ? -7.719 18.492 27.040 1.00 34.19 135 GLU B N 1
ATOM 4169 C CA . GLU B 1 136 ? -7.079 17.566 26.107 1.00 31.62 135 GLU B CA 1
ATOM 4170 C C . GLU B 1 136 ? -5.731 17.077 26.617 1.00 30.83 135 GLU B C 1
ATOM 4171 O O . GLU B 1 136 ? -5.030 16.340 25.916 1.00 36.35 135 GLU B O 1
ATOM 4177 N N . SER B 1 137 ? -5.356 17.507 27.818 1.00 27.57 136 SER B N 1
ATOM 4178 C CA . SER B 1 137 ? -4.075 17.116 28.404 1.00 32.45 136 SER B CA 1
ATOM 4179 C C . SER B 1 137 ? -4.186 15.835 29.222 1.00 30.95 136 SER B C 1
ATOM 4180 O O . SER B 1 137 ? -5.234 15.188 29.245 1.00 30.36 136 SER B O 1
ATOM 4183 N N . GLY B 1 138 ? -3.080 15.449 29.854 1.00 27.37 137 GLY B N 1
ATOM 4184 C CA . GLY B 1 138 ? -3.082 14.256 30.677 1.00 26.10 137 GLY B CA 1
ATOM 4185 C C . GLY B 1 138 ? -4.009 14.393 31.872 1.00 25.31 137 GLY B C 1
ATOM 4186 O O . GLY B 1 138 ? -4.339 13.399 32.514 1.00 27.38 137 GLY B O 1
ATOM 4187 N N . MET B 1 139 ? -4.417 15.622 32.183 1.00 26.36 138 MET B N 1
ATOM 4188 C CA . MET B 1 139 ? -5.305 15.881 33.312 1.00 26.71 138 MET B CA 1
ATOM 4189 C C . MET B 1 139 ? -6.753 15.433 33.121 1.00 27.70 138 MET B C 1
ATOM 4190 O O . MET B 1 139 ? -7.517 15.381 34.090 1.00 32.62 138 MET B O 1
ATOM 4195 N N . LYS B 1 140 ? -7.132 15.106 31.889 1.00 31.42 139 LYS B N 1
ATOM 4196 C CA . LYS B 1 140 ? -8.499 14.657 31.612 1.00 35.62 139 LYS B CA 1
ATOM 4197 C C . LYS B 1 140 ? -8.708 13.262 32.192 1.00 32.08 139 LYS B C 1
ATOM 4198 O O . LYS B 1 140 ? -9.817 12.905 32.595 1.00 36.10 139 LYS B O 1
ATOM 4204 N N . ASN B 1 141 ? -7.620 12.494 32.236 1.00 35.43 140 ASN B N 1
ATOM 4205 C CA . ASN B 1 141 ? -7.617 11.119 32.746 1.00 41.79 140 ASN B CA 1
ATOM 4206 C C . ASN B 1 141 ? -7.214 11.010 34.220 1.00 45.04 140 ASN B C 1
ATOM 4207 O O . ASN B 1 141 ? -6.974 9.904 34.719 1.00 44.61 140 ASN B O 1
ATOM 4212 N N . HIS B 1 142 ? -7.110 12.145 34.908 1.00 46.66 141 HIS B N 1
ATOM 4213 C CA . HIS B 1 142 ? -6.707 12.151 36.312 1.00 48.07 141 HIS B CA 1
ATOM 4214 C C . HIS B 1 142 ? -7.624 11.281 37.172 1.00 49.74 141 HIS B C 1
ATOM 4215 O O . HIS B 1 142 ? -8.851 11.347 37.055 1.00 49.74 141 HIS B O 1
ATOM 4222 N N . PRO B 1 143 ? -7.028 10.440 38.040 1.00 54.19 142 PRO B N 1
ATOM 4223 C CA . PRO B 1 143 ? -7.738 9.525 38.942 1.00 56.02 142 PRO B CA 1
ATOM 4224 C C . PRO B 1 143 ? -8.551 10.154 40.069 1.00 54.53 142 PRO B C 1
ATOM 4225 O O . PRO B 1 143 ? -9.478 9.534 40.584 1.00 59.66 142 PRO B O 1
ATOM 4229 N N . ILE B 1 144 ? -8.202 11.371 40.467 1.00 51.90 143 ILE B N 1
ATOM 4230 C CA . ILE B 1 144 ? -8.928 12.033 41.546 1.00 45.20 143 ILE B CA 1
ATOM 4231 C C . ILE B 1 144 ? -9.660 13.282 41.055 1.00 42.48 143 ILE B C 1
ATOM 4232 O O . ILE B 1 144 ? -10.818 13.505 41.414 1.00 37.17 143 ILE B O 1
ATOM 4237 N N . THR B 1 145 ? -8.978 14.092 40.246 1.00 36.70 144 THR B N 1
ATOM 4238 C CA . THR B 1 145 ? -9.553 15.328 39.710 1.00 34.58 144 THR B CA 1
ATOM 4239 C C . THR B 1 145 ? -9.420 15.419 38.191 1.00 34.93 144 THR B C 1
ATOM 4240 O O . THR B 1 145 ? -8.554 16.134 37.668 1.00 31.83 144 THR B O 1
ATOM 4244 N N . PRO B 1 146 ? -10.252 14.656 37.458 1.00 35.94 145 PRO B N 1
ATOM 4245 C CA . PRO B 1 146 ? -10.183 14.694 35.999 1.00 35.20 145 PRO B CA 1
ATOM 4246 C C . PRO B 1 146 ? -10.715 16.033 35.516 1.00 35.80 145 PRO B C 1
ATOM 4247 O O . PRO B 1 146 ? -11.784 16.487 35.943 1.00 35.65 145 PRO B O 1
ATOM 4251 N N . MET B 1 147 ? -9.934 16.692 34.677 1.00 34.32 146 MET B N 1
ATOM 4252 C CA . MET B 1 147 ? -10.324 17.980 34.138 1.00 32.55 146 MET B CA 1
ATOM 4253 C C . MET B 1 147 ? -10.798 17.762 32.705 1.00 31.47 146 MET B C 1
ATOM 4254 O O . MET B 1 147 ? -10.002 17.522 31.800 1.00 33.66 146 MET B O 1
ATOM 4259 N N . VAL B 1 148 ? -12.109 17.792 32.518 1.00 30.29 147 VAL B N 1
ATOM 4260 C CA . VAL B 1 148 ? -12.698 17.575 31.204 1.00 33.67 147 VAL B CA 1
ATOM 4261 C C . VAL B 1 148 ? -13.157 18.867 30.532 1.00 31.15 147 VAL B C 1
ATOM 4262 O O . VAL B 1 148 ? -13.634 18.850 29.400 1.00 32.69 147 VAL B O 1
ATOM 4266 N N . ASP B 1 149 ? -13.013 19.980 31.239 1.00 27.93 148 ASP B N 1
ATOM 4267 C CA . ASP B 1 149 ? -13.403 21.291 30.734 1.00 30.57 148 ASP B CA 1
ATOM 4268 C C . ASP B 1 149 ? -12.239 22.253 31.005 1.00 30.38 148 ASP B C 1
ATOM 4269 O O . ASP B 1 149 ? -11.737 22.332 32.126 1.00 29.36 148 ASP B O 1
ATOM 4274 N N . ALA B 1 150 ? -11.806 22.964 29.968 1.00 30.64 149 ALA B N 1
ATOM 4275 C CA . ALA B 1 150 ? -10.698 23.904 30.077 1.00 20.44 149 ALA B CA 1
ATOM 4276 C C . ALA B 1 150 ? -11.102 25.328 30.441 1.00 20.08 149 ALA B C 1
ATOM 4277 O O . ALA B 1 150 ? -10.238 26.154 30.715 1.00 18.50 149 ALA B O 1
ATOM 4279 N N . ASN B 1 151 ? -12.400 25.622 30.427 1.00 20.96 150 ASN B N 1
ATOM 4280 C CA . ASN B 1 151 ? -12.892 26.965 30.761 1.00 24.98 150 ASN B CA 1
ATOM 4281 C C . ASN B 1 151 ? -12.959 27.190 32.276 1.00 25.49 150 ASN B C 1
ATOM 4282 O O . ASN B 1 151 ? -13.847 26.663 32.956 1.00 22.94 150 ASN B O 1
ATOM 4287 N N . LEU B 1 152 ? -12.034 28.002 32.789 1.00 25.02 151 LEU B N 1
ATOM 4288 C CA . LEU B 1 152 ? -11.945 28.298 34.220 1.00 26.27 151 LEU B CA 1
ATOM 4289 C C . LEU B 1 152 ? -13.161 28.946 34.893 1.00 28.53 151 LEU B C 1
ATOM 4290 O O . LEU B 1 152 ? -13.280 28.904 36.118 1.00 25.32 151 LEU B O 1
ATOM 4295 N N . MET B 1 153 ? -14.022 29.602 34.123 1.00 27.45 152 MET B N 1
ATOM 4296 C CA . MET B 1 153 ? -15.209 30.223 34.704 1.00 26.68 152 MET B CA 1
ATOM 4297 C C . MET B 1 153 ? -16.286 29.165 34.897 1.00 28.92 152 MET B C 1
ATOM 4298 O O . MET B 1 153 ? -17.147 29.290 35.763 1.00 30.94 152 MET B O 1
ATOM 4303 N N . ARG B 1 154 ? -16.258 28.132 34.067 1.00 25.28 153 ARG B N 1
ATOM 4304 C CA . ARG B 1 154 ? -17.235 27.060 34.188 1.00 25.89 153 ARG B CA 1
ATOM 4305 C C . ARG B 1 154 ? -16.817 26.101 35.302 1.00 27.14 153 ARG B C 1
ATOM 4306 O O . ARG B 1 154 ? -17.662 25.525 35.985 1.00 25.80 153 ARG B O 1
ATOM 4314 N N . LEU B 1 155 ? -15.509 25.914 35.459 1.00 24.39 154 LEU B N 1
ATOM 4315 C CA . LEU B 1 155 ? -14.976 25.043 36.499 1.00 27.03 154 LEU B CA 1
ATOM 4316 C C . LEU B 1 155 ? -15.262 25.648 37.874 1.00 28.56 154 LEU B C 1
ATOM 4317 O O . LEU B 1 155 ? -15.718 24.952 38.783 1.00 27.84 154 LEU B O 1
ATOM 4322 N N . MET B 1 156 ? -15.045 26.957 37.994 1.00 29.41 155 MET B N 1
ATOM 4323 C CA . MET B 1 156 ? -15.272 27.679 39.240 1.00 26.16 155 MET B CA 1
ATOM 4324 C C . MET B 1 156 ? -16.743 27.833 39.620 1.00 29.79 155 MET B C 1
ATOM 4325 O O . MET B 1 156 ? -17.091 27.711 40.799 1.00 30.87 155 MET B O 1
ATOM 4330 N N . ASP B 1 157 ? -17.599 28.132 38.643 1.00 29.35 156 ASP B N 1
ATOM 4331 C CA . ASP B 1 157 ? -19.032 28.303 38.903 1.00 30.63 156 ASP B CA 1
ATOM 4332 C C . ASP B 1 157 ? -19.672 27.076 39.537 1.00 32.40 156 ASP B C 1
ATOM 4333 O O . ASP B 1 157 ? -20.523 27.195 40.423 1.00 37.09 156 ASP B O 1
ATOM 4338 N N . ALA B 1 158 ? -19.286 25.904 39.034 1.00 34.46 157 ALA B N 1
ATOM 4339 C CA . ALA B 1 158 ? -19.794 24.609 39.492 1.00 34.06 157 ALA B CA 1
ATOM 4340 C C . ALA B 1 158 ? -19.577 24.332 40.974 1.00 35.12 157 ALA B C 1
ATOM 4341 O O . ALA B 1 158 ? -20.436 23.740 41.629 1.00 38.06 157 ALA B O 1
ATOM 4343 N N . GLN B 1 159 ? -18.412 24.739 41.476 1.00 34.26 158 GLN B N 1
ATOM 4344 C CA . GLN B 1 159 ? -18.016 24.539 42.873 1.00 35.86 158 GLN B CA 1
ATOM 4345 C C . GLN B 1 159 ? -18.136 25.759 43.791 1.00 31.55 158 GLN B C 1
ATOM 4346 O O . GLN B 1 159 ? -17.905 25.647 44.995 1.00 36.92 158 GLN B O 1
ATOM 4352 N N . ALA B 1 160 ? -18.487 26.916 43.239 1.00 31.56 159 ALA B N 1
ATOM 4353 C CA . ALA B 1 160 ? -18.608 28.143 44.032 1.00 32.54 159 ALA B CA 1
ATOM 4354 C C . ALA B 1 160 ? -20.035 28.560 44.386 1.00 36.61 159 ALA B C 1
ATOM 4355 O O . ALA B 1 160 ? -21.009 27.971 43.913 1.00 44.42 159 ALA B O 1
ATOM 4357 N N . LYS B 1 161 ? -20.137 29.553 45.268 1.00 40.80 160 LYS B N 1
ATOM 4358 C CA . LYS B 1 161 ? -21.415 30.104 45.710 1.00 42.59 160 LYS B CA 1
ATOM 4359 C C . LYS B 1 161 ? -21.762 31.294 44.825 1.00 43.21 160 LYS B C 1
ATOM 4360 O O . LYS B 1 161 ? -22.932 31.654 44.690 1.00 47.85 160 LYS B O 1
ATOM 4366 N N . GLY B 1 162 ? -20.732 31.941 44.287 1.00 41.70 161 GLY B N 1
ATOM 4367 C CA . GLY B 1 162 ? -20.932 33.091 43.425 1.00 38.04 161 GLY B CA 1
ATOM 4368 C C . GLY B 1 162 ? -20.620 32.799 41.971 1.00 36.48 161 GLY B C 1
ATOM 4369 O O . GLY B 1 162 ? -20.431 31.647 41.580 1.00 34.81 161 GLY B O 1
ATOM 4370 N N . LYS B 1 163 ? -20.585 33.847 41.157 1.00 36.28 162 LYS B N 1
ATOM 4371 C CA . LYS B 1 163 ? -20.300 33.692 39.737 1.00 36.43 162 LYS B CA 1
ATOM 4372 C C . LYS B 1 163 ? -18.955 34.284 39.356 1.00 33.59 162 LYS B C 1
ATOM 4373 O O . LYS B 1 163 ? -18.569 35.339 39.856 1.00 35.91 162 LYS B O 1
ATOM 4379 N N . THR B 1 164 ? -18.278 33.613 38.431 1.00 32.11 163 THR B N 1
ATOM 4380 C CA . THR B 1 164 ? -16.958 34.010 37.952 1.00 31.54 163 THR B CA 1
ATOM 4381 C C . THR B 1 164 ? -16.998 34.828 36.656 1.00 28.08 163 THR B C 1
ATOM 4382 O O . THR B 1 164 ? -17.724 34.488 35.715 1.00 31.27 163 THR B O 1
ATOM 4386 N N . GLY B 1 165 ? -16.196 35.888 36.602 1.00 20.47 164 GLY B N 1
ATOM 4387 C CA . GLY B 1 165 ? -16.140 36.729 35.417 1.00 21.20 164 GLY B CA 1
ATOM 4388 C C . GLY B 1 165 ? -14.803 36.610 34.709 1.00 23.73 164 GLY B C 1
ATOM 4389 O O . GLY B 1 165 ? -14.001 35.728 35.038 1.00 23.10 164 GLY B O 1
ATOM 4390 N N . LEU B 1 166 ? -14.547 37.494 33.745 1.00 21.06 165 LEU B N 1
ATOM 4391 C CA . LEU B 1 166 ? -13.288 37.448 33.015 1.00 20.54 165 LEU B CA 1
ATOM 4392 C C . LEU B 1 166 ? -12.778 38.843 32.609 1.00 19.28 165 LEU B C 1
ATOM 4393 O O . LEU B 1 166 ? -13.486 39.773 32.223 1.00 23.97 165 LEU B O 1
ATOM 4398 N N . VAL B 1 167 ? -11.466 38.941 32.776 1.00 23.02 166 VAL B N 1
ATOM 4399 C CA . VAL B 1 167 ? -10.633 40.066 32.414 1.00 23.44 166 VAL B CA 1
ATOM 4400 C C . VAL B 1 167 ? -9.704 39.552 31.310 1.00 26.83 166 VAL B C 1
ATOM 4401 O O . VAL B 1 167 ? -8.610 39.013 31.506 1.00 27.35 166 VAL B O 1
ATOM 4405 N N . ALA B 1 168 ? -10.256 39.678 30.105 1.00 2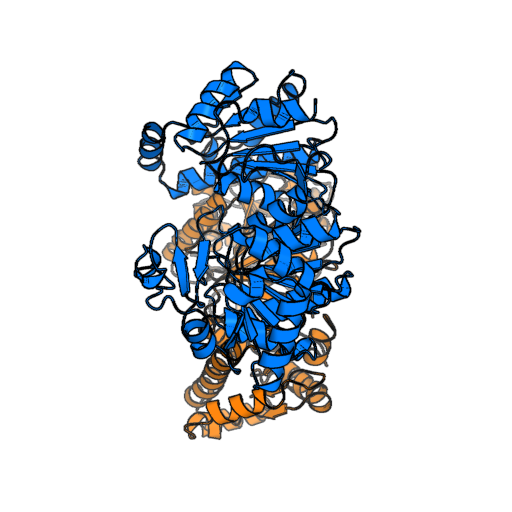5.43 167 ALA B N 1
ATOM 4406 C CA . ALA B 1 168 ? -9.704 39.256 28.821 1.00 19.18 167 ALA B CA 1
ATOM 4407 C C . ALA B 1 168 ? -8.347 39.856 28.463 1.00 19.89 167 ALA B C 1
ATOM 4408 O O . ALA B 1 168 ? -8.057 41.008 28.784 1.00 18.57 167 ALA B O 1
ATOM 4410 N N . TYR B 1 169 ? -7.553 39.069 27.739 1.00 15.78 168 TYR B N 1
ATOM 4411 C CA . TYR B 1 169 ? -6.222 39.442 27.278 1.00 18.95 168 TYR B CA 1
ATOM 4412 C C . TYR B 1 169 ? -6.123 40.875 26.761 1.00 20.81 168 TYR B C 1
ATOM 4413 O O . TYR B 1 169 ? -5.246 41.630 27.183 1.00 28.83 168 TYR B O 1
ATOM 4422 N N . ALA B 1 170 ? -6.990 41.213 25.807 1.00 21.66 169 ALA B N 1
ATOM 4423 C CA . ALA B 1 170 ? -7.026 42.537 25.176 1.00 18.39 169 ALA B CA 1
ATOM 4424 C C . ALA B 1 170 ? -6.999 43.696 26.170 1.00 20.86 169 ALA B C 1
ATOM 4425 O O . ALA B 1 170 ? -6.412 44.749 25.898 1.00 21.26 169 ALA B O 1
ATOM 4427 N N . ASP B 1 171 ? -7.702 43.518 27.281 1.00 19.73 170 ASP B N 1
ATOM 4428 C CA . ASP B 1 171 ? -7.771 44.526 28.326 1.00 22.25 170 ASP B CA 1
ATOM 4429 C C . ASP B 1 171 ? -6.522 44.479 29.203 1.00 24.48 170 ASP B C 1
ATOM 4430 O O . ASP B 1 171 ? -5.963 45.518 29.565 1.00 24.29 170 ASP B O 1
ATOM 4435 N N . VAL B 1 172 ? -6.087 43.262 29.522 1.00 23.10 171 VAL B N 1
ATOM 4436 C CA . VAL B 1 172 ? -4.921 43.058 30.366 1.00 18.94 171 VAL B CA 1
ATOM 4437 C C . VAL B 1 172 ? -3.690 43.772 29.822 1.00 23.96 171 VAL B C 1
ATOM 4438 O O . VAL B 1 172 ? -2.931 44.367 30.581 1.00 23.47 171 VAL B O 1
ATOM 4442 N N . ILE B 1 173 ? -3.480 43.704 28.513 1.00 21.70 172 ILE B N 1
ATOM 4443 C CA . ILE B 1 173 ? -2.320 44.350 27.909 1.00 21.50 172 ILE B CA 1
ATOM 4444 C C . ILE B 1 173 ? -2.394 45.873 27.911 1.00 25.85 172 ILE B C 1
ATOM 4445 O O . ILE B 1 173 ? -1.416 46.543 27.574 1.00 27.46 172 ILE B O 1
ATOM 4450 N N . LYS B 1 174 ? -3.552 46.420 28.263 1.00 27.83 173 LYS B N 1
ATOM 4451 C CA . LYS B 1 174 ? -3.704 47.865 28.306 1.00 30.60 173 LYS B CA 1
ATOM 4452 C C . LYS B 1 174 ? -3.094 48.465 29.572 1.00 34.18 173 LYS B C 1
ATOM 4453 O O . LYS B 1 174 ? -2.840 49.673 29.635 1.00 35.25 173 LYS B O 1
ATOM 4459 N N . GLY B 1 175 ? -2.857 47.628 30.577 1.00 32.21 174 GLY B N 1
ATOM 4460 C CA . GLY B 1 175 ? -2.251 48.124 31.797 1.00 26.52 174 GLY B CA 1
ATOM 4461 C C . GLY B 1 175 ? -3.019 47.802 33.049 1.00 21.01 174 GLY B C 1
ATOM 4462 O O . GLY B 1 175 ? -4.185 47.420 32.981 1.00 23.34 174 GLY B O 1
ATOM 4463 N N . ALA B 1 176 ? -2.359 47.988 34.193 1.00 21.22 175 ALA B N 1
ATOM 4464 C CA . ALA B 1 176 ? -2.947 47.715 35.504 1.00 23.23 175 ALA B CA 1
ATOM 4465 C C . ALA B 1 176 ? -4.182 48.561 35.783 1.00 24.66 175 ALA B C 1
ATOM 4466 O O . ALA B 1 176 ? -5.141 48.097 36.409 1.00 27.28 175 ALA B O 1
ATOM 4468 N N . SER B 1 177 ? -4.125 49.816 35.357 1.00 22.65 176 SER B N 1
ATOM 4469 C CA . SER B 1 177 ? -5.225 50.754 35.535 1.00 27.01 176 SER B CA 1
ATOM 4470 C C . SER B 1 177 ? -6.473 50.212 34.815 1.00 28.15 176 SER B C 1
ATOM 4471 O O . SER B 1 177 ? -7.565 50.139 35.401 1.00 24.28 176 SER B O 1
ATOM 4474 N N . ARG B 1 178 ? -6.296 49.810 33.554 1.00 25.17 177 ARG B N 1
ATOM 4475 C CA . ARG B 1 178 ? -7.399 49.261 32.767 1.00 28.76 177 ARG B CA 1
ATOM 4476 C C . ARG B 1 178 ? -7.992 48.012 33.409 1.00 27.79 177 ARG B C 1
ATOM 4477 O O . ARG B 1 178 ? -9.213 47.851 33.454 1.00 30.64 177 ARG B O 1
ATOM 4485 N N . VAL B 1 179 ? -7.121 47.125 33.879 1.00 27.24 178 VAL B N 1
ATOM 4486 C CA . VAL B 1 179 ? -7.540 45.888 34.526 1.00 22.72 178 VAL B CA 1
ATOM 4487 C C . VAL B 1 179 ? -8.409 46.160 35.745 1.00 23.92 178 VAL B C 1
ATOM 4488 O O . VAL B 1 179 ? -9.336 45.400 36.034 1.00 26.60 178 VAL B O 1
ATOM 4492 N N . GLN B 1 180 ? -8.084 47.216 36.482 1.00 25.76 179 GLN B N 1
ATOM 4493 C CA . GLN B 1 180 ? -8.849 47.576 37.672 1.00 30.24 179 GLN B CA 1
ATOM 4494 C C . GLN B 1 180 ? -10.245 48.040 37.300 1.00 27.07 179 GLN B C 1
ATOM 4495 O O . GLN B 1 180 ? -11.198 47.853 38.062 1.00 32.65 179 GLN B O 1
ATOM 4501 N N . GLU B 1 181 ? -10.348 48.703 36.155 1.00 29.95 180 GLU B N 1
ATOM 4502 C CA . GLU B 1 181 ? -11.635 49.175 35.657 1.00 32.17 180 GLU B CA 1
ATOM 4503 C C . GLU B 1 181 ? -12.521 47.972 35.352 1.00 30.29 180 GLU B C 1
ATOM 4504 O O . GLU B 1 181 ? -13.743 48.040 35.506 1.00 34.67 180 GLU B O 1
ATOM 4510 N N . CYS B 1 182 ? -11.904 46.878 34.906 1.00 26.74 181 CYS B N 1
ATOM 4511 C CA . CYS B 1 182 ? -12.636 45.650 34.606 1.00 26.52 181 CYS B CA 1
ATOM 4512 C C . CYS B 1 182 ? -13.082 44.983 35.905 1.00 26.90 181 CYS B C 1
ATOM 4513 O O . CYS B 1 182 ? -14.173 44.413 35.959 1.00 23.51 181 CYS B O 1
ATOM 4516 N N . PHE B 1 183 ? -12.226 45.023 36.931 1.00 24.82 182 PHE B N 1
ATOM 4517 C CA . PHE B 1 183 ? -12.564 44.447 38.231 1.00 26.21 182 PHE B CA 1
ATOM 4518 C C . PHE B 1 183 ? -13.819 45.146 38.724 1.00 27.64 182 PHE B C 1
ATOM 4519 O O . PHE B 1 183 ? -14.755 44.500 39.197 1.00 29.02 182 PHE B O 1
ATOM 4527 N N . ALA B 1 184 ? -13.793 46.477 38.655 1.00 24.55 183 ALA B N 1
ATOM 4528 C CA . ALA B 1 184 ? -14.907 47.327 39.087 1.00 29.06 183 ALA B CA 1
ATOM 4529 C C . ALA B 1 184 ? -16.175 47.027 38.294 1.00 31.90 183 ALA B C 1
ATOM 4530 O O . ALA B 1 184 ? -17.275 46.981 38.846 1.00 33.08 183 ALA B O 1
ATOM 4532 N N . GLU B 1 185 ? -16.004 46.881 36.985 1.00 30.72 184 GLU B N 1
ATOM 4533 C CA . GLU B 1 185 ? -17.090 46.577 36.068 1.00 34.07 184 GLU B CA 1
ATOM 4534 C C . GLU B 1 185 ? -17.694 45.204 36.374 1.00 36.02 184 GLU B C 1
ATOM 4535 O O . GLU B 1 185 ? -18.912 45.024 36.281 1.00 32.94 184 GLU B O 1
ATOM 4541 N N . LEU B 1 186 ? -16.835 44.238 36.704 1.00 34.55 185 LEU B N 1
ATOM 4542 C CA . LEU B 1 186 ? -17.279 42.886 37.034 1.00 31.92 185 LEU B CA 1
ATOM 4543 C C . LEU B 1 186 ? -17.986 42.858 38.384 1.00 31.46 185 LEU B C 1
ATOM 4544 O O . LEU B 1 186 ? -18.912 42.066 38.576 1.00 33.45 185 LEU B O 1
ATOM 4549 N N . LYS B 1 187 ? -17.529 43.690 39.323 1.00 33.91 186 LYS B N 1
ATOM 4550 C CA . LYS B 1 187 ? -18.142 43.761 40.651 1.00 37.33 186 LYS B CA 1
ATOM 4551 C C . LYS B 1 187 ? -19.571 44.276 40.547 1.00 35.53 186 LYS B C 1
ATOM 4552 O O . LYS B 1 187 ? -20.461 43.827 41.274 1.00 33.35 186 LYS B O 1
ATOM 4558 N N . ALA B 1 188 ? -19.762 45.282 39.700 1.00 35.74 187 ALA B N 1
ATOM 4559 C CA . ALA B 1 188 ? -21.078 45.865 39.476 1.00 38.02 187 ALA B CA 1
ATOM 4560 C C . ALA B 1 188 ? -22.007 44.838 38.819 1.00 39.06 187 ALA B C 1
ATOM 4561 O O . ALA B 1 188 ? -23.224 44.885 39.004 1.00 39.80 187 ALA B O 1
ATOM 4563 N N . GLN B 1 189 ? -21.424 43.921 38.047 1.00 37.86 188 GLN B N 1
ATOM 4564 C CA . GLN B 1 189 ? -22.170 42.876 37.350 1.00 37.95 188 GLN B CA 1
ATOM 4565 C C . GLN B 1 189 ? -22.515 41.649 38.206 1.00 37.57 188 GLN B C 1
ATOM 4566 O O . GLN B 1 189 ? -23.013 40.640 37.687 1.00 34.29 188 GLN B O 1
ATOM 4572 N N . GLY B 1 190 ? -22.271 41.743 39.511 1.00 37.76 189 GLY B N 1
ATOM 4573 C CA . GLY B 1 190 ? -22.579 40.647 40.416 1.00 36.47 189 GLY B CA 1
ATOM 4574 C C . GLY B 1 190 ? -21.575 39.509 40.472 1.00 33.27 189 GLY B C 1
ATOM 4575 O O . GLY B 1 190 ? -21.855 38.460 41.062 1.00 34.02 189 GLY B O 1
ATOM 4576 N N . TYR B 1 191 ? -20.411 39.706 39.862 1.00 33.23 190 TYR B N 1
ATOM 4577 C CA . TYR B 1 191 ? -19.373 38.682 39.858 1.00 33.24 190 TYR B CA 1
ATOM 4578 C C . TYR B 1 191 ? -18.528 38.694 41.131 1.00 33.41 190 TYR B C 1
ATOM 4579 O O . TYR B 1 191 ? -17.953 39.724 41.491 1.00 31.84 190 TYR B O 1
ATOM 4588 N N . ARG B 1 192 ? -18.464 37.548 41.808 1.00 35.45 191 ARG B N 1
ATOM 4589 C CA . ARG B 1 192 ? -17.699 37.411 43.047 1.00 37.04 191 ARG B CA 1
ATOM 4590 C C . ARG B 1 192 ? -16.203 37.155 42.825 1.00 38.93 191 ARG B C 1
ATOM 4591 O O . ARG B 1 192 ? -15.390 37.438 43.706 1.00 39.35 191 ARG B O 1
ATOM 4599 N N . TYR B 1 193 ? -15.849 36.592 41.669 1.00 33.77 192 TYR B N 1
ATOM 4600 C CA . TYR B 1 193 ? -14.452 36.297 41.331 1.00 29.32 192 TYR B CA 1
ATOM 4601 C C . TYR B 1 193 ? -14.144 36.790 39.917 1.00 28.99 192 TYR B C 1
ATOM 4602 O O . TYR B 1 193 ? -15.017 37.323 39.227 1.00 36.34 192 TYR B O 1
ATOM 4611 N N . ALA B 1 194 ? -12.909 36.588 39.475 1.00 23.57 193 ALA B N 1
ATOM 4612 C CA . ALA B 1 194 ? -12.500 37.018 38.152 1.00 24.46 193 ALA B CA 1
ATOM 4613 C C . ALA B 1 194 ? -11.283 36.274 37.647 1.00 24.73 193 ALA B C 1
ATOM 4614 O O . ALA B 1 194 ? -10.217 36.296 38.270 1.00 25.27 193 ALA B O 1
ATOM 4616 N N . VAL B 1 195 ? -11.458 35.596 36.521 1.00 22.86 194 VAL B N 1
ATOM 4617 C CA . VAL B 1 195 ? -10.370 34.885 35.875 1.00 19.44 194 VAL B CA 1
ATOM 4618 C C . VAL B 1 195 ? -9.653 35.949 35.037 1.00 22.32 194 VAL B C 1
ATOM 4619 O O . VAL B 1 195 ? -10.297 36.851 34.493 1.00 25.59 194 VAL B O 1
ATOM 4623 N N . VAL B 1 196 ? -8.325 35.883 34.987 1.00 16.55 195 VAL B N 1
ATOM 4624 C CA . VAL B 1 196 ? -7.543 36.840 34.213 1.00 17.07 195 VAL B CA 1
ATOM 4625 C C . VAL B 1 196 ? -6.638 36.120 33.219 1.00 15.72 195 VAL B C 1
ATOM 4626 O O . VAL B 1 196 ? -6.000 35.126 33.561 1.00 14.62 195 VAL B O 1
ATOM 4630 N N . ASP B 1 197 ? -6.648 36.584 31.969 1.00 20.95 196 ASP B N 1
ATOM 4631 C CA . ASP B 1 197 ? -5.828 36.004 30.914 1.00 19.81 196 ASP B CA 1
ATOM 4632 C C . ASP B 1 197 ? -4.342 36.283 31.085 1.00 21.46 196 ASP B C 1
ATOM 4633 O O . ASP B 1 197 ? -3.933 37.295 31.662 1.00 19.42 196 ASP B O 1
ATOM 4638 N N . ALA B 1 198 ? -3.541 35.384 30.536 1.00 20.72 197 ALA B N 1
ATOM 4639 C CA . ALA B 1 198 ? -2.099 35.498 30.585 1.00 19.91 197 ALA B CA 1
ATOM 4640 C C . ALA B 1 198 ? -1.517 34.442 29.671 1.00 23.27 197 ALA B C 1
ATOM 4641 O O . ALA B 1 198 ? -1.457 33.271 30.033 1.00 22.23 197 ALA B O 1
ATOM 4643 N N . VAL B 1 199 ? -1.200 34.842 28.445 1.00 18.06 198 VAL B N 1
ATOM 4644 C CA . VAL B 1 199 ? -0.589 33.938 27.481 1.00 22.13 198 VAL B CA 1
ATOM 4645 C C . VAL B 1 199 ? 0.883 34.318 27.367 1.00 20.71 198 VAL B C 1
ATOM 4646 O O . VAL B 1 199 ? 1.658 33.700 26.633 1.00 19.58 198 VAL B O 1
ATOM 4650 N N . ASP B 1 200 ? 1.266 35.306 28.162 1.00 22.73 199 ASP B N 1
ATOM 4651 C CA . ASP B 1 200 ? 2.627 35.817 28.203 1.00 24.15 199 ASP B CA 1
ATOM 4652 C C . ASP B 1 200 ? 2.868 36.282 29.633 1.00 24.76 199 ASP B C 1
ATOM 4653 O O . ASP B 1 200 ? 1.943 36.735 30.297 1.00 24.71 199 ASP B O 1
ATOM 4658 N N . ASN B 1 201 ? 4.094 36.136 30.122 1.00 21.61 200 ASN B N 1
ATOM 4659 C CA . ASN B 1 201 ? 4.406 36.531 31.500 1.00 21.21 200 ASN B CA 1
ATOM 4660 C C . ASN B 1 201 ? 4.114 37.977 31.880 1.00 20.37 200 ASN B C 1
ATOM 4661 O O . ASN B 1 201 ? 3.811 38.252 33.041 1.00 21.02 200 ASN B O 1
ATOM 4666 N N . SER B 1 202 ? 4.199 38.898 30.923 1.00 15.53 201 SER B N 1
ATOM 4667 C CA . SER B 1 202 ? 3.914 40.297 31.214 1.00 21.85 201 SER B CA 1
ATOM 4668 C C . SER B 1 202 ? 2.478 40.547 31.649 1.00 20.09 201 SER B C 1
ATOM 4669 O O . SER B 1 202 ? 2.181 41.591 32.232 1.00 29.14 201 SER B O 1
ATOM 4672 N N . GLN B 1 203 ? 1.585 39.597 31.379 1.00 19.72 202 GLN B N 1
ATOM 4673 C CA . GLN B 1 203 ? 0.190 39.741 31.786 1.00 18.35 202 GLN B CA 1
ATOM 4674 C C . GLN B 1 203 ? 0.073 39.548 33.296 1.00 17.53 202 GLN B C 1
ATOM 4675 O O . GLN B 1 203 ? -0.851 40.054 33.931 1.00 19.97 202 GLN B O 1
ATOM 4681 N N . LEU B 1 204 ? 0.994 38.761 33.845 1.00 20.19 203 LEU B N 1
ATOM 4682 C CA . LEU B 1 204 ? 1.045 38.468 35.276 1.00 21.83 203 LEU B CA 1
ATOM 4683 C C . LEU B 1 204 ? 1.650 39.634 36.053 1.00 22.27 203 LEU B C 1
ATOM 4684 O O . LEU B 1 204 ? 1.317 39.857 37.218 1.00 21.42 203 LEU B O 1
ATOM 4689 N N . GLU B 1 205 ? 2.580 40.333 35.413 1.00 17.14 204 GLU B N 1
ATOM 4690 C CA . GLU B 1 205 ? 3.222 41.489 36.006 1.00 16.89 204 GLU B CA 1
ATOM 4691 C C . GLU B 1 205 ? 2.206 42.629 36.135 1.00 20.81 204 GLU B C 1
ATOM 4692 O O . GLU B 1 205 ? 2.295 43.456 37.051 1.00 22.84 204 GLU B O 1
ATOM 4698 N N . VAL B 1 206 ? 1.281 42.695 35.175 1.00 18.95 205 VAL B N 1
ATOM 4699 C CA . VAL B 1 206 ? 0.221 43.704 35.157 1.00 22.14 205 VAL B CA 1
ATOM 4700 C C . VAL B 1 206 ? -0.749 43.398 36.287 1.00 24.39 205 VAL B C 1
ATOM 4701 O O . VAL B 1 206 ? -1.160 44.292 37.033 1.00 25.89 205 VAL B O 1
ATOM 4705 N N . LEU B 1 207 ? -1.148 42.131 36.354 1.00 16.09 206 LEU B N 1
ATOM 4706 C CA . LEU B 1 207 ? -2.072 41.643 37.362 1.00 20.50 206 LEU B CA 1
ATOM 4707 C C . LEU B 1 207 ? -1.520 41.776 38.786 1.00 18.53 206 LEU B C 1
ATOM 4708 O O . LEU B 1 207 ? -2.280 42.057 39.712 1.00 21.86 206 LEU B O 1
ATOM 4713 N N . ALA B 1 208 ? -0.222 41.528 38.967 1.00 17.23 207 ALA B N 1
ATOM 4714 C CA . ALA B 1 208 ? 0.407 41.642 40.291 1.00 18.69 207 ALA B CA 1
ATOM 4715 C C . ALA B 1 208 ? 0.197 43.053 40.829 1.00 22.02 207 ALA B C 1
ATOM 4716 O O . ALA B 1 208 ? -0.082 43.239 42.014 1.00 27.18 207 ALA B O 1
ATOM 4718 N N . GLU B 1 209 ? 0.366 44.040 39.953 1.00 21.29 208 GLU B N 1
ATOM 4719 C CA . GLU B 1 209 ? 0.174 45.436 40.313 1.00 25.15 208 GLU B CA 1
ATOM 4720 C C . GLU B 1 209 ? -1.303 45.765 40.544 1.00 24.49 208 GLU B C 1
ATOM 4721 O O . GLU B 1 209 ? -1.637 46.490 41.480 1.00 23.09 208 GLU B O 1
ATOM 4727 N N . ALA B 1 210 ? -2.173 45.261 39.669 1.00 26.14 209 ALA B N 1
ATOM 4728 C CA . ALA B 1 210 ? -3.614 45.494 39.769 1.00 24.09 209 ALA B CA 1
ATOM 4729 C C . ALA B 1 210 ? -4.226 44.966 41.062 1.00 25.18 209 ALA B C 1
ATOM 4730 O O . ALA B 1 210 ? -5.244 45.487 41.525 1.00 27.20 209 ALA B O 1
ATOM 4732 N N . VAL B 1 211 ? -3.643 43.908 41.620 1.00 23.35 210 VAL B N 1
ATOM 4733 C CA . VAL B 1 211 ? -4.160 43.331 42.859 1.00 20.30 210 VAL B CA 1
ATOM 4734 C C . VAL B 1 211 ? -3.361 43.763 44.089 1.00 23.81 210 VAL B C 1
ATOM 4735 O O . VAL B 1 211 ? -3.559 43.228 45.181 1.00 18.41 210 VAL B O 1
ATOM 4739 N N . ALA B 1 212 ? -2.492 44.754 43.901 1.00 19.83 211 ALA B N 1
ATOM 4740 C CA . ALA B 1 212 ? -1.641 45.296 44.960 1.00 27.01 211 ALA B CA 1
ATOM 4741 C C . ALA B 1 212 ? -2.319 45.537 46.315 1.00 28.85 211 ALA B C 1
ATOM 4742 O O . ALA B 1 212 ? -1.668 45.459 47.356 1.00 34.36 211 ALA B O 1
ATOM 4744 N N . ASP B 1 213 ? -3.599 45.897 46.300 1.00 27.64 212 ASP B N 1
ATOM 4745 C CA . ASP B 1 213 ? -4.322 46.156 47.539 1.00 30.60 212 ASP B CA 1
ATOM 4746 C C . ASP B 1 213 ? -5.453 45.168 47.805 1.00 31.36 212 ASP B C 1
ATOM 4747 O O . ASP B 1 213 ? -6.442 45.499 48.468 1.00 29.40 212 ASP B O 1
ATOM 4752 N N . PHE B 1 214 ? -5.319 43.967 47.253 1.00 28.64 213 PHE B N 1
ATOM 4753 C CA . PHE B 1 214 ? -6.308 42.918 47.454 1.00 30.46 213 PHE B CA 1
ATOM 4754 C C . PHE B 1 214 ? -6.018 42.201 48.771 1.00 34.32 213 PHE B C 1
ATOM 4755 O O . PHE B 1 214 ? -4.865 41.911 49.092 1.00 30.23 213 PHE B O 1
ATOM 4763 N N . LYS B 1 215 ? -7.060 41.969 49.561 1.00 34.65 214 LYS B N 1
ATOM 4764 C CA . LYS B 1 215 ? -6.896 41.263 50.825 1.00 35.87 214 LYS B CA 1
ATOM 4765 C C . LYS B 1 215 ? -6.727 39.772 50.526 1.00 33.96 214 LYS B C 1
ATOM 4766 O O . LYS B 1 215 ? -6.074 39.049 51.273 1.00 36.21 214 LYS B O 1
ATOM 4772 N N . LEU B 1 216 ? -7.347 39.315 49.441 1.00 30.05 215 LEU B N 1
ATOM 4773 C CA . LEU B 1 216 ? -7.255 37.919 49.032 1.00 29.01 215 LEU B CA 1
ATOM 4774 C C . LEU B 1 216 ? -7.068 37.811 47.529 1.00 25.46 215 LEU B C 1
ATOM 4775 O O . LEU B 1 216 ? -7.643 38.583 46.767 1.00 28.67 215 LEU B O 1
ATOM 4780 N N . VAL B 1 217 ? -6.197 36.898 47.126 1.00 29.72 216 VAL B N 1
ATOM 4781 C CA . VAL B 1 217 ? -5.922 36.613 45.723 1.00 26.93 216 VAL B CA 1
ATOM 4782 C C . VAL B 1 217 ? -5.729 35.105 45.662 1.00 24.15 216 VAL B C 1
ATOM 4783 O O . VAL B 1 217 ? -5.300 34.495 46.643 1.00 25.18 216 VAL B O 1
ATOM 4787 N N . THR B 1 218 ? -6.114 34.488 44.554 1.00 23.01 217 THR B N 1
ATOM 4788 C CA . THR B 1 218 ? -5.948 33.049 44.417 1.00 22.45 217 THR B CA 1
ATOM 4789 C C . THR B 1 218 ? -5.232 32.751 43.107 1.00 21.03 217 THR B C 1
ATOM 4790 O O . THR B 1 218 ? -5.212 33.586 42.191 1.00 16.66 217 THR B O 1
ATOM 4794 N N . GLY B 1 219 ? -4.547 31.613 43.063 1.00 18.77 218 GLY B N 1
ATOM 4795 C CA . GLY B 1 219 ? -3.823 31.244 41.866 1.00 19.23 218 GLY B CA 1
ATOM 4796 C C . GLY B 1 219 ? -2.785 30.162 42.091 1.00 20.47 218 GLY B C 1
ATOM 4797 O O . GLY B 1 219 ? -2.843 29.439 43.084 1.00 18.89 218 GLY B O 1
ATOM 4798 N N . GLY B 1 220 ? -1.885 30.006 41.124 1.00 16.65 219 GLY B N 1
ATOM 4799 C CA . GLY B 1 220 ? -0.829 29.018 41.227 1.00 18.44 219 GLY B CA 1
ATOM 4800 C C . GLY B 1 220 ? 0.419 29.700 41.749 1.00 16.50 219 GLY B C 1
ATOM 4801 O O . GLY B 1 220 ? 0.346 30.543 42.634 1.00 18.19 219 GLY B O 1
ATOM 4802 N N . SER B 1 221 ? 1.569 29.363 41.188 1.00 16.59 220 SER B N 1
ATOM 4803 C CA . SER B 1 221 ? 2.813 29.971 41.635 1.00 23.20 220 SER B CA 1
ATOM 4804 C C . SER B 1 221 ? 3.181 31.209 40.818 1.00 20.44 220 SER B C 1
ATOM 4805 O O . SER B 1 221 ? 4.010 32.018 41.235 1.00 20.07 220 SER B O 1
ATOM 4808 N N . GLY B 1 222 ? 2.561 31.339 39.650 1.00 20.47 221 GLY B N 1
ATOM 4809 C CA . GLY B 1 222 ? 2.841 32.447 38.754 1.00 18.27 221 GLY B CA 1
ATOM 4810 C C . GLY B 1 222 ? 2.587 33.838 39.286 1.00 20.07 221 GLY B C 1
ATOM 4811 O O . GLY B 1 222 ? 3.481 34.680 39.233 1.00 21.12 221 GLY B O 1
ATOM 4812 N N . LEU B 1 223 ? 1.357 34.090 39.729 1.00 20.32 222 LEU B N 1
ATOM 4813 C CA . LEU B 1 223 ? 0.969 35.393 40.266 1.00 19.95 222 LEU B CA 1
ATOM 4814 C C . LEU B 1 223 ? 1.660 35.720 41.585 1.00 21.79 222 LEU B C 1
ATOM 4815 O O . LEU B 1 223 ? 1.950 36.886 41.860 1.00 21.09 222 LEU B O 1
ATOM 4820 N N . GLY B 1 224 ? 1.866 34.706 42.419 1.00 20.81 223 GLY B N 1
ATOM 4821 C CA . GLY B 1 224 ? 2.528 34.924 43.692 1.00 18.99 223 GLY B CA 1
ATOM 4822 C C . GLY B 1 224 ? 3.940 35.420 43.481 1.00 19.71 223 GLY B C 1
ATOM 4823 O O . GLY B 1 224 ? 4.390 36.347 44.152 1.00 21.09 223 GLY B O 1
ATOM 4824 N N . ALA B 1 225 ? 4.631 34.791 42.540 1.00 17.46 224 ALA B N 1
ATOM 4825 C CA . ALA B 1 225 ? 5.994 35.139 42.206 1.00 20.20 224 ALA B CA 1
ATOM 4826 C C . ALA B 1 225 ? 6.097 36.572 41.694 1.00 23.36 224 ALA B C 1
ATOM 4827 O O . ALA B 1 225 ? 7.106 37.249 41.930 1.00 24.09 224 ALA B O 1
ATOM 4829 N N . TYR B 1 226 ? 5.082 37.022 40.954 1.00 23.93 225 TYR B N 1
ATOM 4830 C CA . TYR B 1 226 ? 5.081 38.389 40.426 1.00 21.83 225 TYR B CA 1
ATOM 4831 C C . TYR B 1 226 ? 4.736 39.430 41.487 1.00 17.56 225 TYR B C 1
ATOM 4832 O O . TYR B 1 226 ? 5.222 40.560 41.436 1.00 15.08 225 TYR B O 1
ATOM 4841 N N . MET B 1 227 ? 3.893 39.043 42.440 1.00 16.37 226 MET B N 1
ATOM 4842 C CA . MET B 1 227 ? 3.523 39.910 43.550 1.00 17.54 226 MET B CA 1
ATOM 4843 C C . MET B 1 227 ? 4.761 40.076 44.427 1.00 21.32 226 MET B C 1
ATOM 4844 O O . MET B 1 227 ? 4.987 41.135 45.003 1.00 20.78 226 MET B O 1
ATOM 4849 N N . ALA B 1 228 ? 5.530 38.998 44.563 1.00 23.73 227 ALA B N 1
ATOM 4850 C CA . ALA B 1 228 ? 6.755 39.003 45.358 1.00 22.40 227 ALA B CA 1
ATOM 4851 C C . ALA B 1 228 ? 7.766 39.931 44.720 1.00 23.20 227 ALA B C 1
ATOM 4852 O O . ALA B 1 228 ? 8.347 40.780 45.387 1.00 26.26 227 ALA B O 1
ATOM 4854 N N . ALA B 1 229 ? 7.963 39.757 43.420 1.00 22.02 228 ALA B N 1
ATOM 4855 C CA . ALA B 1 229 ? 8.900 40.563 42.655 1.00 25.83 228 ALA B CA 1
ATOM 4856 C C . ALA B 1 229 ? 8.570 42.042 42.769 1.00 26.51 228 ALA B C 1
ATOM 4857 O O . ALA B 1 229 ? 9.452 42.897 42.690 1.00 22.30 228 ALA B O 1
ATOM 4859 N N . ARG B 1 230 ? 7.284 42.343 42.889 1.00 27.38 229 ARG B N 1
ATOM 4860 C CA . ARG B 1 230 ? 6.840 43.720 43.011 1.00 30.10 229 ARG B CA 1
ATOM 4861 C C . ARG B 1 230 ? 7.124 44.283 44.413 1.00 28.04 229 ARG B C 1
ATOM 4862 O O . ARG B 1 230 ? 7.725 45.353 44.551 1.00 30.58 229 ARG B O 1
ATOM 4870 N N . LEU B 1 231 ? 6.633 43.584 45.436 1.00 28.04 230 LEU B N 1
ATOM 4871 C CA . LEU B 1 231 ? 6.800 43.975 46.837 1.00 29.20 230 LEU B CA 1
ATOM 4872 C C . LEU B 1 231 ? 8.253 44.160 47.259 1.00 31.52 230 LEU B C 1
ATOM 4873 O O . LEU B 1 231 ? 8.559 45.028 48.077 1.00 34.94 230 LEU B O 1
ATOM 4878 N N . SER B 1 232 ? 9.128 43.307 46.743 1.00 36.66 231 SER B N 1
ATOM 4879 C CA . SER B 1 232 ? 10.544 43.358 47.064 1.00 39.24 231 SER B CA 1
ATOM 4880 C C . SER B 1 232 ? 11.296 44.401 46.243 1.00 45.17 231 SER B C 1
ATOM 4881 O O . SER B 1 232 ? 12.398 44.826 46.614 1.00 49.02 231 SER B O 1
ATOM 4884 N N . GLY B 1 233 ? 10.696 44.823 45.135 1.00 47.76 232 GLY B N 1
ATOM 4885 C CA . GLY B 1 233 ? 11.331 45.803 44.280 1.00 46.39 232 GLY B CA 1
ATOM 4886 C C . GLY B 1 233 ? 12.339 45.195 43.324 1.00 47.95 232 GLY B C 1
ATOM 4887 O O . GLY B 1 233 ? 13.477 45.665 43.236 1.00 51.34 232 GLY B O 1
ATOM 4888 N N . GLY B 1 234 ? 11.918 44.171 42.586 1.00 47.22 233 GLY B N 1
ATOM 4889 C CA . GLY B 1 234 ? 12.786 43.528 41.612 1.00 48.19 233 GLY B CA 1
ATOM 4890 C C . GLY B 1 234 ? 13.992 42.763 42.124 1.00 46.94 233 GLY B C 1
ATOM 4891 O O . GLY B 1 234 ? 14.934 42.511 41.364 1.00 47.64 233 GLY B O 1
ATOM 4892 N N . LYS B 1 235 ? 13.969 42.397 43.401 1.00 48.40 234 LYS B N 1
ATOM 4893 C CA . LYS B 1 235 ? 15.056 41.644 44.014 1.00 51.15 234 LYS B CA 1
ATOM 4894 C C . LYS B 1 235 ? 15.086 40.198 43.518 1.00 52.58 234 LYS B C 1
ATOM 4895 O O . LYS B 1 235 ? 14.112 39.699 42.949 1.00 50.40 234 LYS B O 1
ATOM 4901 N N . LYS B 1 236 ? 16.231 39.548 43.700 1.00 53.60 235 LYS B N 1
ATOM 4902 C CA . LYS B 1 236 ? 16.398 38.152 43.307 1.00 55.18 235 LYS B CA 1
ATOM 4903 C C . LYS B 1 236 ? 16.720 37.302 44.536 1.00 52.97 235 LYS B C 1
ATOM 4904 O O . LYS B 1 236 ? 16.728 37.803 45.666 1.00 46.37 235 LYS B O 1
ATOM 4910 N N . GLY B 1 237 ? 16.958 36.013 44.314 1.00 52.21 236 GLY B N 1
ATOM 4911 C CA . GLY B 1 237 ? 17.271 35.130 45.421 1.00 56.36 236 GLY B CA 1
ATOM 4912 C C . GLY B 1 237 ? 18.757 34.911 45.617 1.00 58.41 236 GLY B C 1
ATOM 4913 O O . GLY B 1 237 ? 19.162 34.030 46.379 1.00 58.80 236 GLY B O 1
ATOM 4914 N N . THR B 1 238 ? 19.572 35.694 44.916 1.00 60.55 237 THR B N 1
ATOM 4915 C CA . THR B 1 238 ? 21.024 35.578 45.013 1.00 62.45 237 THR B CA 1
ATOM 4916 C C . THR B 1 238 ? 21.583 35.914 46.401 1.00 61.97 237 THR B C 1
ATOM 4917 O O . THR B 1 238 ? 22.732 35.579 46.713 1.00 61.49 237 THR B O 1
ATOM 4921 N N . ASN B 1 239 ? 20.756 36.533 47.241 1.00 62.80 238 ASN B N 1
ATOM 4922 C CA . ASN B 1 239 ? 21.174 36.901 48.589 1.00 61.61 238 ASN B CA 1
ATOM 4923 C C . ASN B 1 239 ? 20.553 36.048 49.693 1.00 60.16 238 ASN B C 1
ATOM 4924 O O . ASN B 1 239 ? 20.589 36.424 50.869 1.00 60.95 238 ASN B O 1
ATOM 4929 N N . ALA B 1 240 ? 19.964 34.915 49.322 1.00 56.29 239 ALA B N 1
ATOM 4930 C CA . ALA B 1 240 ? 19.354 34.024 50.308 1.00 52.54 239 ALA B CA 1
ATOM 4931 C C . ALA B 1 240 ? 20.429 33.294 51.133 1.00 51.25 239 ALA B C 1
ATOM 4932 O O . ALA B 1 240 ? 21.581 33.165 50.696 1.00 49.47 239 ALA B O 1
ATOM 4934 N N . PHE B 1 241 ? 20.047 32.815 52.318 1.00 46.93 240 PHE B N 1
ATOM 4935 C CA . PHE B 1 241 ? 20.992 32.147 53.210 1.00 42.24 240 PHE B CA 1
ATOM 4936 C C . PHE B 1 241 ? 21.520 30.783 52.782 1.00 43.96 240 PHE B C 1
ATOM 4937 O O . PHE B 1 241 ? 20.834 30.008 52.114 1.00 43.91 240 PHE B O 1
ATOM 4945 N N . THR B 1 242 ? 22.735 30.486 53.227 1.00 45.94 241 THR B N 1
ATOM 4946 C CA . THR B 1 242 ? 23.390 29.211 52.960 1.00 46.19 241 THR B CA 1
ATOM 4947 C C . THR B 1 242 ? 23.722 28.572 54.312 1.00 47.33 241 THR B C 1
ATOM 4948 O O . THR B 1 242 ? 23.747 29.252 55.343 1.00 46.35 241 THR B O 1
ATOM 4952 N N . PRO B 1 243 ? 23.882 27.242 54.344 1.00 49.52 242 PRO B N 1
ATOM 4953 C CA . PRO B 1 243 ? 24.200 26.561 55.598 1.00 51.07 242 PRO B CA 1
ATOM 4954 C C . PRO B 1 243 ? 25.538 26.992 56.171 1.00 53.09 242 PRO B C 1
ATOM 4955 O O . PRO B 1 243 ? 26.508 27.188 55.436 1.00 50.20 242 PRO B O 1
ATOM 4959 N N . THR B 1 244 ? 25.572 27.187 57.481 1.00 55.04 243 THR B N 1
ATOM 4960 C CA . THR B 1 244 ? 26.812 27.553 58.135 1.00 59.29 243 THR B CA 1
ATOM 4961 C C . THR B 1 244 ? 27.638 26.268 58.235 1.00 59.84 243 THR B C 1
ATOM 4962 O O . THR B 1 244 ? 27.083 25.173 58.361 1.00 58.15 243 THR B O 1
ATOM 4966 N N . LYS B 1 245 ? 28.954 26.401 58.080 1.00 60.67 244 LYS B N 1
ATOM 4967 C CA . LYS B 1 245 ? 29.875 25.264 58.125 1.00 62.89 244 LYS B CA 1
ATOM 4968 C C . LYS B 1 245 ? 29.647 24.295 59.293 1.00 61.17 244 LYS B C 1
ATOM 4969 O O . LYS B 1 245 ? 29.644 24.694 60.465 1.00 63.23 244 LYS B O 1
ATOM 4975 N N . GLY B 1 246 ? 29.524 23.014 58.959 1.00 56.55 245 GLY B N 1
ATOM 4976 C CA . GLY B 1 246 ? 29.294 21.995 59.967 1.00 53.57 245 GLY B CA 1
ATOM 4977 C C . GLY B 1 246 ? 29.343 20.591 59.394 1.00 50.88 245 GLY B C 1
ATOM 4978 O O . GLY B 1 246 ? 29.893 20.377 58.310 1.00 48.84 245 GLY B O 1
ATOM 4979 N N . LYS B 1 247 ? 28.826 19.626 60.152 1.00 47.12 246 LYS B N 1
ATOM 4980 C CA . LYS B 1 247 ? 28.804 18.225 59.732 1.00 47.89 246 LYS B CA 1
ATOM 4981 C C . LYS B 1 247 ? 27.636 17.920 58.783 1.00 44.91 246 LYS B C 1
ATOM 4982 O O . LYS B 1 247 ? 26.472 18.052 59.158 1.00 42.60 246 LYS B O 1
ATOM 4988 N N . THR B 1 248 ? 27.964 17.430 57.590 1.00 41.76 247 THR B N 1
ATOM 4989 C CA . THR B 1 248 ? 26.967 17.119 56.565 1.00 42.92 247 THR B CA 1
ATOM 4990 C C . THR B 1 248 ? 26.841 15.614 56.245 1.00 42.63 247 THR B C 1
ATOM 4991 O O . THR B 1 248 ? 27.797 14.850 56.404 1.00 41.52 247 THR B O 1
ATOM 4995 N N . VAL B 1 249 ? 25.666 15.200 55.773 1.00 38.97 248 VAL B N 1
ATOM 4996 C CA . VAL B 1 249 ? 25.419 13.806 55.404 1.00 35.37 248 VAL B CA 1
ATOM 4997 C C . VAL B 1 249 ? 24.423 13.713 54.251 1.00 36.52 248 VAL B C 1
ATOM 4998 O O . VAL B 1 249 ? 23.412 14.416 54.233 1.00 34.88 248 VAL B O 1
ATOM 5002 N N . VAL B 1 250 ? 24.747 12.891 53.259 1.00 29.97 249 VAL B N 1
ATOM 5003 C CA . VAL B 1 250 ? 23.861 12.699 52.124 1.00 29.03 249 VAL B CA 1
ATOM 5004 C C . VAL B 1 250 ? 23.109 11.387 52.318 1.00 32.66 249 VAL B C 1
ATOM 5005 O O . VAL B 1 250 ? 23.717 10.339 52.522 1.00 35.45 249 VAL B O 1
ATOM 5009 N N . LEU B 1 251 ? 21.785 11.461 52.301 1.00 30.54 250 LEU B N 1
ATOM 5010 C CA . LEU B 1 251 ? 20.941 10.286 52.470 1.00 29.38 250 LEU B CA 1
ATOM 5011 C C . LEU B 1 251 ? 20.047 10.113 51.234 1.00 32.09 250 LEU B C 1
ATOM 5012 O O . LEU B 1 251 ? 18.960 10.692 51.154 1.00 33.30 250 LEU B O 1
ATOM 5017 N N . SER B 1 252 ? 20.522 9.339 50.264 1.00 36.68 251 SER B N 1
ATOM 5018 C CA . SER B 1 252 ? 19.775 9.100 49.032 1.00 42.46 251 SER B CA 1
ATOM 5019 C C . SER B 1 252 ? 18.947 7.838 49.086 1.00 43.90 251 SER B C 1
ATOM 5020 O O . SER B 1 252 ? 19.430 6.778 49.484 1.00 50.69 251 SER B O 1
ATOM 5023 N N . GLY B 1 253 ? 17.688 7.963 48.694 1.00 42.57 252 GLY B N 1
ATOM 5024 C CA . GLY B 1 253 ? 16.797 6.824 48.685 1.00 44.15 252 GLY B CA 1
ATOM 5025 C C . GLY B 1 253 ? 16.131 6.665 47.334 1.00 43.91 252 GLY B C 1
ATOM 5026 O O . GLY B 1 253 ? 15.707 5.570 46.973 1.00 42.52 252 GLY B O 1
ATOM 5027 N N . SER B 1 254 ? 16.045 7.760 46.585 1.00 45.61 253 SER B N 1
ATOM 5028 C CA . SER B 1 254 ? 15.416 7.765 45.267 1.00 48.70 253 SER B CA 1
ATOM 5029 C C . SER B 1 254 ? 16.151 6.915 44.233 1.00 51.06 253 SER B C 1
ATOM 5030 O O . SER B 1 254 ? 17.366 7.028 44.074 1.00 52.07 253 SER B O 1
ATOM 5033 N N . CYS B 1 255 ? 15.402 6.055 43.544 1.00 51.04 254 CYS B N 1
ATOM 5034 C CA . CYS B 1 255 ? 15.959 5.189 42.505 1.00 49.34 254 CYS B CA 1
ATOM 5035 C C . CYS B 1 255 ? 15.646 5.748 41.119 1.00 49.54 254 CYS B C 1
ATOM 5036 O O . CYS B 1 255 ? 15.616 5.017 40.130 1.00 48.75 254 CYS B O 1
ATOM 5039 N N . SER B 1 256 ? 15.328 7.034 41.068 1.00 51.60 255 SER B N 1
ATOM 5040 C CA . SER B 1 256 ? 15.039 7.686 39.806 1.00 54.46 255 SER B CA 1
ATOM 5041 C C . SER B 1 256 ? 16.329 7.767 39.011 1.00 56.54 255 SER B C 1
ATOM 5042 O O . SER B 1 256 ? 17.418 7.731 39.580 1.00 57.55 255 SER B O 1
ATOM 5045 N N . VAL B 1 257 ? 16.206 7.834 37.691 1.00 58.99 256 VAL B N 1
ATOM 5046 C CA . VAL B 1 257 ? 17.371 7.911 36.817 1.00 61.97 256 VAL B CA 1
ATOM 5047 C C . VAL B 1 257 ? 18.291 9.060 37.194 1.00 62.14 256 VAL B C 1
ATOM 5048 O O . VAL B 1 257 ? 19.510 8.959 37.042 1.00 63.15 256 VAL B O 1
ATOM 5052 N N . MET B 1 258 ? 17.699 10.157 37.661 1.00 62.45 257 MET B N 1
ATOM 5053 C CA . MET B 1 258 ? 18.474 11.324 38.055 1.00 60.48 257 MET B CA 1
ATOM 5054 C C . MET B 1 258 ? 19.277 11.038 39.308 1.00 56.67 257 MET B C 1
ATOM 5055 O O . MET B 1 258 ? 20.485 11.259 39.333 1.00 56.14 257 MET B O 1
ATOM 5060 N N . THR B 1 259 ? 18.603 10.554 40.346 1.00 54.84 258 THR B N 1
ATOM 5061 C CA . THR B 1 259 ? 19.287 10.237 41.587 1.00 53.21 258 THR B CA 1
ATOM 5062 C C . THR B 1 259 ? 20.342 9.177 41.299 1.00 54.33 258 THR B C 1
ATOM 5063 O O . THR B 1 259 ? 21.479 9.299 41.740 1.00 54.55 258 THR B O 1
ATOM 5067 N N . ASN B 1 260 ? 19.979 8.169 40.511 1.00 57.21 259 ASN B N 1
ATOM 5068 C CA . ASN B 1 260 ? 20.912 7.105 40.158 1.00 58.13 259 ASN B CA 1
ATOM 5069 C C . ASN B 1 260 ? 22.159 7.648 39.467 1.00 57.94 259 ASN B C 1
ATOM 5070 O O . ASN B 1 260 ? 23.242 7.068 39.583 1.00 61.94 259 ASN B O 1
ATOM 5075 N N . LYS B 1 261 ? 22.005 8.749 38.739 1.00 56.17 260 LYS B N 1
ATOM 5076 C CA . LYS B 1 261 ? 23.133 9.364 38.049 1.00 55.82 260 LYS B CA 1
ATOM 5077 C C . LYS B 1 261 ? 23.914 10.303 38.961 1.00 53.05 260 LYS B C 1
ATOM 5078 O O . LYS B 1 261 ? 25.135 10.436 38.830 1.00 53.82 260 LYS B O 1
ATOM 5084 N N . GLN B 1 262 ? 23.192 11.003 39.833 1.00 50.82 261 GLN B N 1
ATOM 5085 C CA . GLN B 1 262 ? 23.801 11.930 40.783 1.00 46.98 261 GLN B CA 1
ATOM 5086 C C . GLN B 1 262 ? 24.542 11.146 41.858 1.00 46.10 261 GLN B C 1
ATOM 5087 O O . GLN B 1 262 ? 25.409 11.690 42.546 1.00 44.76 261 GLN B O 1
ATOM 5093 N N . VAL B 1 263 ? 24.168 9.876 42.014 1.00 46.83 262 VAL B N 1
ATOM 5094 C CA . VAL B 1 263 ? 24.786 8.985 42.993 1.00 50.80 262 VAL B CA 1
ATOM 5095 C C . VAL B 1 263 ? 26.190 8.550 42.566 1.00 54.86 262 VAL B C 1
ATOM 5096 O O . VAL B 1 263 ? 27.087 8.415 43.407 1.00 57.57 262 VAL B O 1
ATOM 5100 N N . GLU B 1 264 ? 26.374 8.306 41.270 1.00 60.79 263 GLU B N 1
ATOM 5101 C CA . GLU B 1 264 ? 27.675 7.890 40.765 1.00 64.67 263 GLU B CA 1
ATOM 5102 C C . GLU B 1 264 ? 28.629 9.059 40.551 1.00 64.74 263 GLU B C 1
ATOM 5103 O O . GLU B 1 264 ? 29.843 8.908 40.701 1.00 66.53 263 GLU B O 1
ATOM 5109 N N . LYS B 1 265 ? 28.091 10.210 40.161 1.00 62.46 264 LYS B N 1
ATOM 5110 C CA . LYS B 1 265 ? 28.916 11.391 39.955 1.00 59.87 264 LYS B CA 1
ATOM 5111 C C . LYS B 1 265 ? 29.481 11.835 41.302 1.00 59.18 264 LYS B C 1
ATOM 5112 O O . LYS B 1 265 ? 30.581 12.388 41.375 1.00 60.95 264 LYS B O 1
ATOM 5118 N N . TYR B 1 266 ? 28.713 11.599 42.361 1.00 57.15 265 TYR B N 1
ATOM 5119 C CA . TYR B 1 266 ? 29.122 11.962 43.713 1.00 53.48 265 TYR B CA 1
ATOM 5120 C C . TYR B 1 266 ? 30.056 10.907 44.303 1.00 53.23 265 TYR B C 1
ATOM 5121 O O . TYR B 1 266 ? 30.995 11.227 45.031 1.00 56.02 265 TYR B O 1
ATOM 5130 N N . ARG B 1 267 ? 29.757 9.651 43.996 1.00 56.31 266 ARG B N 1
ATOM 5131 C CA . ARG B 1 267 ? 30.513 8.488 44.453 1.00 63.42 266 ARG B CA 1
ATOM 5132 C C . ARG B 1 267 ? 32.034 8.652 44.377 1.00 63.68 266 ARG B C 1
ATOM 5133 O O . ARG B 1 267 ? 32.764 8.201 45.261 1.00 63.54 266 ARG B O 1
ATOM 5141 N N . GLU B 1 268 ? 32.503 9.263 43.298 1.00 66.94 267 GLU B N 1
ATOM 5142 C CA . GLU B 1 268 ? 33.928 9.480 43.074 1.00 71.67 267 GLU B CA 1
ATOM 5143 C C . GLU B 1 268 ? 34.577 10.439 44.074 1.00 72.40 267 GLU B C 1
ATOM 5144 O O . GLU B 1 268 ? 35.761 10.305 44.397 1.00 73.83 267 GLU B O 1
ATOM 5150 N N . LYS B 1 269 ? 33.803 11.418 44.531 1.00 72.65 268 LYS B N 1
ATOM 5151 C CA . LYS B 1 269 ? 34.289 12.445 45.447 1.00 72.64 268 LYS B CA 1
ATOM 5152 C C . LYS B 1 269 ? 34.318 12.109 46.938 1.00 70.00 268 LYS B C 1
ATOM 5153 O O . LYS B 1 269 ? 35.349 12.276 47.600 1.00 72.05 268 LYS B O 1
ATOM 5159 N N . ALA B 1 270 ? 33.178 11.686 47.473 1.00 66.59 269 ALA B N 1
ATOM 5160 C CA . ALA B 1 270 ? 33.067 11.377 48.896 1.00 62.45 269 ALA B CA 1
ATOM 5161 C C . ALA B 1 270 ? 32.823 9.907 49.217 1.00 57.20 269 ALA B C 1
ATOM 5162 O O . ALA B 1 270 ? 32.303 9.161 48.388 1.00 54.97 269 ALA B O 1
ATOM 5164 N N . PRO B 1 271 ? 33.208 9.471 50.433 1.00 54.04 270 PRO B N 1
ATOM 5165 C CA . PRO B 1 271 ? 33.015 8.078 50.850 1.00 52.31 270 PRO B CA 1
ATOM 5166 C C . PRO B 1 271 ? 31.529 7.728 50.821 1.00 52.21 270 PRO B C 1
ATOM 5167 O O . PRO B 1 271 ? 30.704 8.448 51.377 1.00 54.89 270 PRO B O 1
ATOM 5171 N N . HIS B 1 272 ? 31.199 6.622 50.169 1.00 49.09 271 HIS B N 1
ATOM 5172 C CA . HIS B 1 272 ? 29.814 6.188 50.028 1.00 46.19 271 HIS B CA 1
ATOM 5173 C C . HIS B 1 272 ? 29.591 4.793 50.589 1.00 47.47 271 HIS B C 1
ATOM 5174 O O . HIS B 1 272 ? 30.537 4.030 50.780 1.00 43.61 271 HIS B O 1
ATOM 5181 N N . PHE B 1 273 ? 28.325 4.456 50.802 1.00 49.18 272 PHE B N 1
ATOM 5182 C CA . PHE B 1 273 ? 27.924 3.166 51.353 1.00 47.94 272 PHE B CA 1
ATOM 5183 C C . PHE B 1 273 ? 26.525 2.880 50.828 1.00 44.08 272 PHE B C 1
ATOM 5184 O O . PHE B 1 273 ? 25.591 3.634 51.110 1.00 41.77 272 PHE B O 1
ATOM 5192 N N . GLN B 1 274 ? 26.382 1.799 50.067 1.00 44.48 273 GLN B N 1
ATOM 5193 C CA . GLN B 1 274 ? 25.076 1.425 49.535 1.00 45.27 273 GLN B CA 1
ATOM 5194 C C . GLN B 1 274 ? 24.273 0.722 50.621 1.00 44.13 273 GLN B C 1
ATOM 5195 O O . GLN B 1 274 ? 24.692 -0.314 51.136 1.00 41.74 273 GLN B O 1
ATOM 5201 N N . LEU B 1 275 ? 23.142 1.311 50.991 1.00 42.76 274 LEU B N 1
ATOM 5202 C CA . LEU B 1 275 ? 22.271 0.733 52.008 1.00 46.90 274 LEU B CA 1
ATOM 5203 C C . LEU B 1 275 ? 21.604 -0.518 51.425 1.00 48.14 274 LEU B C 1
ATOM 5204 O O . LEU B 1 275 ? 20.718 -0.417 50.566 1.00 46.78 274 LEU B O 1
ATOM 5209 N N . ASP B 1 276 ? 22.046 -1.694 51.866 1.00 51.09 275 ASP B N 1
ATOM 5210 C CA . ASP B 1 276 ? 21.474 -2.945 51.374 1.00 53.68 275 ASP B CA 1
ATOM 5211 C C . ASP B 1 276 ? 20.098 -3.194 51.969 1.00 54.24 275 ASP B C 1
ATOM 5212 O O . ASP B 1 276 ? 19.929 -3.238 53.190 1.00 58.35 275 ASP B O 1
ATOM 5217 N N . VAL B 1 277 ? 19.124 -3.364 51.081 1.00 51.41 276 VAL B N 1
ATOM 5218 C CA . VAL B 1 277 ? 17.737 -3.605 51.451 1.00 48.85 276 VAL B CA 1
ATOM 5219 C C . VAL B 1 277 ? 17.551 -4.913 52.227 1.00 46.43 276 VAL B C 1
ATOM 5220 O O . VAL B 1 277 ? 16.694 -5.004 53.107 1.00 46.82 276 VAL B O 1
ATOM 5224 N N . GLU B 1 278 ? 18.327 -5.929 51.865 1.00 46.67 277 GLU B N 1
ATOM 5225 C CA . GLU B 1 278 ? 18.270 -7.230 52.523 1.00 48.70 277 GLU B CA 1
ATOM 5226 C C . GLU B 1 278 ? 18.647 -7.061 54.002 1.00 46.83 277 GLU B C 1
ATOM 5227 O O . GLU B 1 278 ? 17.965 -7.577 54.893 1.00 40.95 277 GLU B O 1
ATOM 5233 N N . GLN B 1 279 ? 19.742 -6.342 54.241 1.00 47.21 278 GLN B N 1
ATOM 5234 C CA . GLN B 1 279 ? 20.248 -6.087 55.590 1.00 48.18 278 GLN B CA 1
ATOM 5235 C C . GLN B 1 279 ? 19.347 -5.200 56.454 1.00 47.50 278 GLN B C 1
ATOM 5236 O O . GLN B 1 279 ? 19.314 -5.348 57.680 1.00 46.38 278 GLN B O 1
ATOM 5242 N N . ALA B 1 280 ? 18.663 -4.250 55.822 1.00 46.75 279 ALA B N 1
ATOM 5243 C CA . ALA B 1 280 ? 17.777 -3.334 56.535 1.00 46.66 279 ALA B CA 1
ATOM 5244 C C . ALA B 1 280 ? 16.599 -4.064 57.164 1.00 44.28 279 ALA B C 1
ATOM 5245 O O . ALA B 1 280 ? 16.041 -3.622 58.173 1.00 42.74 279 ALA B O 1
ATOM 5247 N N . ILE B 1 281 ? 16.234 -5.187 56.560 1.00 47.70 280 ILE B N 1
ATOM 5248 C CA . ILE B 1 281 ? 15.115 -5.995 57.021 1.00 52.96 280 ILE B CA 1
ATOM 5249 C C . ILE B 1 281 ? 15.394 -7.103 58.018 1.00 57.40 280 ILE B C 1
ATOM 5250 O O . ILE B 1 281 ? 14.551 -7.453 58.849 1.00 57.05 280 ILE B O 1
ATOM 5255 N N . HIS B 1 282 ? 16.571 -7.713 57.896 1.00 62.38 281 HIS B N 1
ATOM 5256 C CA . HIS B 1 282 ? 17.054 -8.827 58.709 1.00 68.71 281 HIS B CA 1
ATOM 5257 C C . HIS B 1 282 ? 17.940 -8.491 59.924 1.00 69.35 281 HIS B C 1
ATOM 5258 O O . HIS B 1 282 ? 17.612 -8.875 61.050 1.00 69.91 281 HIS B O 1
ATOM 5265 N N . ASN B 1 283 ? 19.059 -7.806 59.694 1.00 71.88 282 ASN B N 1
ATOM 5266 C CA . ASN B 1 283 ? 20.004 -7.478 60.765 1.00 73.63 282 ASN B CA 1
ATOM 5267 C C . ASN B 1 283 ? 19.498 -6.539 61.859 1.00 75.51 282 ASN B C 1
ATOM 5268 O O . ASN B 1 283 ? 18.777 -5.577 61.587 1.00 73.90 282 ASN B O 1
ATOM 5273 N N . GLU B 1 284 ? 19.873 -6.842 63.100 1.00 79.24 283 GLU B N 1
ATOM 5274 C CA . GLU B 1 284 ? 19.480 -6.036 64.253 1.00 80.98 283 GLU B CA 1
ATOM 5275 C C . GLU B 1 284 ? 20.206 -4.691 64.258 1.00 78.54 283 GLU B C 1
ATOM 5276 O O . GLU B 1 284 ? 19.594 -3.648 64.027 1.00 77.68 283 GLU B O 1
ATOM 5282 N N . ASN B 1 285 ? 21.507 -4.722 64.531 1.00 76.42 284 ASN B N 1
ATOM 5283 C CA . ASN B 1 285 ? 22.304 -3.501 64.590 1.00 74.74 284 ASN B CA 1
ATOM 5284 C C . ASN B 1 285 ? 22.842 -3.009 63.245 1.00 67.83 284 ASN B C 1
ATOM 5285 O O . ASN B 1 285 ? 24.048 -2.805 63.091 1.00 69.34 284 ASN B O 1
ATOM 5290 N N . TYR B 1 286 ? 21.950 -2.824 62.271 1.00 61.10 285 TYR B N 1
ATOM 5291 C CA . TYR B 1 286 ? 22.351 -2.322 60.954 1.00 54.79 285 TYR B CA 1
ATOM 5292 C C . TYR B 1 286 ? 22.318 -0.796 60.968 1.00 49.88 285 TYR B C 1
ATOM 5293 O O . TYR B 1 286 ? 22.951 -0.145 60.137 1.00 45.09 285 TYR B O 1
ATOM 5302 N N . ILE B 1 287 ? 21.515 -0.239 61.872 1.00 46.93 286 ILE B N 1
ATOM 5303 C CA . ILE B 1 287 ? 21.402 1.207 62.032 1.00 45.97 286 ILE B CA 1
ATOM 5304 C C . ILE B 1 287 ? 22.699 1.640 62.705 1.00 43.36 286 ILE B C 1
ATOM 5305 O O . ILE B 1 287 ? 23.276 2.669 62.360 1.00 42.64 286 ILE B O 1
ATOM 5310 N N . GLU B 1 288 ? 23.108 0.858 63.704 1.00 42.23 287 GLU B N 1
ATOM 5311 C CA . GLU B 1 288 ? 24.333 1.101 64.458 1.00 41.95 287 GLU B CA 1
ATOM 5312 C C . GLU B 1 288 ? 25.546 0.926 63.547 1.00 37.48 287 GLU B C 1
ATOM 5313 O O . GLU B 1 288 ? 26.545 1.633 63.689 1.00 40.14 287 GLU B O 1
ATOM 5319 N N . GLN B 1 289 ? 25.461 -0.037 62.632 1.00 36.64 288 GLN B N 1
ATOM 5320 C CA . GLN B 1 289 ? 26.543 -0.306 61.691 1.00 33.54 288 GLN B CA 1
ATOM 5321 C C . GLN B 1 289 ? 26.730 0.912 60.777 1.00 32.47 288 GLN B C 1
ATOM 5322 O O . GLN B 1 289 ? 27.851 1.385 60.577 1.00 31.00 288 GLN B O 1
ATOM 5328 N N . LEU B 1 290 ? 25.618 1.410 60.238 1.00 33.25 289 LEU B N 1
ATOM 5329 C CA . LEU B 1 290 ? 25.612 2.567 59.346 1.00 34.71 289 LEU B CA 1
ATOM 5330 C C . LEU B 1 290 ? 25.991 3.860 60.064 1.00 30.15 289 LEU B C 1
ATOM 5331 O O . LEU B 1 290 ? 26.737 4.673 59.525 1.00 30.52 289 LEU B O 1
ATOM 5336 N N . TYR B 1 291 ? 25.420 4.069 61.248 1.00 29.93 290 TYR B N 1
ATOM 5337 C CA . TYR B 1 291 ? 25.694 5.258 62.054 1.00 35.40 290 TYR B CA 1
ATOM 5338 C C . TYR B 1 291 ? 27.192 5.382 62.344 1.00 35.72 290 TYR B C 1
ATOM 5339 O O . TYR B 1 291 ? 27.757 6.473 62.275 1.00 38.18 290 TYR B O 1
ATOM 5348 N N . GLN B 1 292 ? 27.820 4.259 62.678 1.00 35.87 291 GLN B N 1
ATOM 5349 C CA . GLN B 1 292 ? 29.246 4.230 62.971 1.00 35.44 291 GLN B CA 1
ATOM 5350 C C . GLN B 1 292 ? 30.101 4.493 61.740 1.00 33.08 291 GLN B C 1
ATOM 5351 O O . GLN B 1 292 ? 31.210 5.025 61.848 1.00 36.68 291 GLN B O 1
ATOM 5357 N N . TRP B 1 293 ? 29.607 4.080 60.577 1.00 32.92 292 TRP B N 1
ATOM 5358 C CA . TRP B 1 293 ? 30.325 4.297 59.328 1.00 35.35 292 TRP B CA 1
ATOM 5359 C C . TRP B 1 293 ? 30.245 5.780 58.983 1.00 35.71 292 TRP B C 1
ATOM 5360 O O . TRP B 1 293 ? 31.208 6.359 58.483 1.00 35.29 292 TRP B O 1
ATOM 5371 N N . VAL B 1 294 ? 29.086 6.386 59.236 1.00 37.08 293 VAL B N 1
ATOM 5372 C CA . VAL B 1 294 ? 28.900 7.803 58.944 1.00 37.64 293 VAL B CA 1
ATOM 5373 C C . VAL B 1 294 ? 29.801 8.687 59.813 1.00 35.94 293 VAL B C 1
ATOM 5374 O O . VAL B 1 294 ? 30.582 9.472 59.276 1.00 33.17 293 VAL B O 1
ATOM 5378 N N . ILE B 1 295 ? 29.710 8.546 61.140 1.00 37.75 294 ILE B N 1
ATOM 5379 C CA . ILE B 1 295 ? 30.515 9.356 62.070 1.00 40.35 294 ILE B CA 1
ATOM 5380 C C . ILE B 1 295 ? 32.029 9.140 61.945 1.00 42.15 294 ILE B C 1
ATOM 5381 O O . ILE B 1 295 ? 32.836 9.938 62.449 1.00 43.71 294 ILE B O 1
ATOM 5386 N N . ALA B 1 296 ? 32.400 8.048 61.284 1.00 39.49 295 ALA B N 1
ATOM 5387 C CA . ALA B 1 296 ? 33.792 7.709 61.055 1.00 41.59 295 ALA B CA 1
ATOM 5388 C C . ALA B 1 296 ? 34.314 8.422 59.807 1.00 45.66 295 ALA B C 1
ATOM 5389 O O . ALA B 1 296 ? 35.514 8.710 59.702 1.00 49.35 295 ALA B O 1
ATOM 5391 N N . ASN B 1 297 ? 33.402 8.731 58.883 1.00 46.74 296 ASN B N 1
ATOM 5392 C CA . ASN B 1 297 ? 33.734 9.396 57.620 1.00 46.61 296 ASN B CA 1
ATOM 5393 C C . ASN B 1 297 ? 33.214 10.832 57.493 1.00 47.88 296 ASN B C 1
ATOM 5394 O O . ASN B 1 297 ? 32.932 11.295 56.385 1.00 50.36 296 ASN B O 1
ATOM 5399 N N . LEU B 1 298 ? 33.097 11.542 58.614 1.00 49.40 297 LEU B N 1
ATOM 5400 C CA . LEU B 1 298 ? 32.600 12.917 58.605 1.00 52.09 297 LEU B CA 1
ATOM 5401 C C . LEU B 1 298 ? 33.665 13.981 58.372 1.00 56.38 297 LEU B C 1
ATOM 5402 O O . LEU B 1 298 ? 33.341 15.115 58.015 1.00 58.55 297 LEU B O 1
ATOM 5407 N N . ASP B 1 299 ? 34.927 13.639 58.609 1.00 63.22 298 ASP B N 1
ATOM 5408 C CA . ASP B 1 299 ? 36.000 14.607 58.430 1.00 67.42 298 ASP B CA 1
ATOM 5409 C C . ASP B 1 299 ? 36.655 14.656 57.051 1.00 69.05 298 ASP B C 1
ATOM 5410 O O . ASP B 1 299 ? 37.804 15.092 56.910 1.00 65.61 298 ASP B O 1
ATOM 5415 N N . SER B 1 300 ? 35.921 14.208 56.038 1.00 70.63 299 SER B N 1
ATOM 5416 C CA . SER B 1 300 ? 36.412 14.245 54.665 1.00 70.66 299 SER B CA 1
ATOM 5417 C C . SER B 1 300 ? 36.018 15.592 54.046 1.00 71.38 299 SER B C 1
ATOM 5418 O O . SER B 1 300 ? 35.340 16.407 54.682 1.00 71.47 299 SER B O 1
ATOM 5421 N N . GLU B 1 301 ? 36.477 15.844 52.823 1.00 70.51 300 GLU B N 1
ATOM 5422 C CA . GLU B 1 301 ? 36.164 17.093 52.130 1.00 68.88 300 GLU B CA 1
ATOM 5423 C C . GLU B 1 301 ? 34.654 17.230 51.912 1.00 65.50 300 GLU B C 1
ATOM 5424 O O . GLU B 1 301 ? 34.074 18.299 52.132 1.00 65.20 300 GLU B O 1
ATOM 5430 N N . PHE B 1 302 ? 34.041 16.146 51.447 1.00 59.22 301 PHE B N 1
ATOM 5431 C CA . PHE B 1 302 ? 32.609 16.114 51.191 1.00 54.82 301 PHE B CA 1
ATOM 5432 C C . PHE B 1 302 ? 31.879 15.165 52.133 1.00 52.60 301 PHE B C 1
ATOM 5433 O O . PHE B 1 302 ? 32.493 14.312 52.781 1.00 50.94 301 PHE B O 1
ATOM 5441 N N . ALA B 1 303 ? 30.561 15.316 52.185 1.00 48.15 302 ALA B N 1
ATOM 5442 C CA . ALA B 1 303 ? 29.699 14.511 53.038 1.00 43.30 302 ALA B CA 1
ATOM 5443 C C . ALA B 1 303 ? 29.594 13.034 52.668 1.00 42.40 302 ALA B C 1
ATOM 5444 O O . ALA B 1 303 ? 29.424 12.673 51.504 1.00 39.63 302 ALA B O 1
ATOM 5446 N N . PRO B 1 304 ? 29.725 12.149 53.665 1.00 37.53 303 PRO B N 1
ATOM 5447 C CA . PRO B 1 304 ? 29.619 10.722 53.375 1.00 34.88 303 PRO B CA 1
ATOM 5448 C C . PRO B 1 304 ? 28.193 10.419 52.893 1.00 39.83 303 PRO B C 1
ATOM 5449 O O . PRO B 1 304 ? 27.215 10.935 53.449 1.00 36.58 303 PRO B O 1
ATOM 5453 N N . MET B 1 305 ? 28.077 9.590 51.860 1.00 36.31 304 MET B N 1
ATOM 5454 C CA . MET B 1 305 ? 26.770 9.260 51.323 1.00 37.45 304 MET B CA 1
ATOM 5455 C C . MET B 1 305 ? 26.325 7.810 51.452 1.00 39.33 304 MET B C 1
ATOM 5456 O O . MET B 1 305 ? 26.875 6.906 50.825 1.00 42.13 304 MET B O 1
ATOM 5461 N N . VAL B 1 306 ? 25.258 7.626 52.226 1.00 36.56 305 VAL B N 1
ATOM 5462 C CA . VAL B 1 306 ? 24.582 6.367 52.480 1.00 39.63 305 VAL B CA 1
ATOM 5463 C C . VAL B 1 306 ? 23.369 6.352 51.570 1.00 43.49 305 VAL B C 1
ATOM 5464 O O . VAL B 1 306 ? 22.358 6.976 51.899 1.00 47.31 305 VAL B O 1
ATOM 5468 N N . TYR B 1 307 ? 23.447 5.642 50.449 1.00 45.46 306 TYR B N 1
ATOM 5469 C CA . TYR B 1 307 ? 22.327 5.601 49.509 1.00 46.57 306 TYR B CA 1
ATOM 5470 C C . TYR B 1 307 ? 21.643 4.264 49.250 1.00 48.98 306 TYR B C 1
ATOM 5471 O O . TYR B 1 307 ? 22.295 3.267 48.926 1.00 49.80 306 TYR B O 1
ATOM 5480 N N . ALA B 1 308 ? 20.322 4.253 49.392 1.00 48.72 307 ALA B N 1
ATOM 5481 C CA . ALA B 1 308 ? 19.535 3.061 49.115 1.00 50.84 307 ALA B CA 1
ATOM 5482 C C . ALA B 1 308 ? 19.267 3.074 47.608 1.00 53.06 307 ALA B C 1
ATOM 5483 O O . ALA B 1 308 ? 18.703 2.128 47.054 1.00 53.24 307 ALA B O 1
ATOM 5485 N N . THR B 1 309 ? 19.681 4.165 46.966 1.00 53.59 308 THR B N 1
ATOM 5486 C CA . THR B 1 309 ? 19.525 4.372 45.532 1.00 59.15 308 THR B CA 1
ATOM 5487 C C . THR B 1 309 ? 20.172 3.263 44.712 1.00 66.77 308 THR B C 1
ATOM 5488 O O . THR B 1 309 ? 21.396 3.230 44.527 1.00 66.82 308 THR B O 1
ATOM 5492 N N . VAL B 1 310 ? 19.343 2.336 44.252 1.00 72.81 309 VAL B N 1
ATOM 5493 C CA . VAL B 1 310 ? 19.802 1.234 43.423 1.00 77.61 309 VAL B CA 1
ATOM 5494 C C . VAL B 1 310 ? 19.169 1.453 42.059 1.00 81.54 309 VAL B C 1
ATOM 5495 O O . VAL B 1 310 ? 18.222 2.234 41.931 1.00 81.84 309 VAL B O 1
ATOM 5499 N N . PRO B 1 311 ? 19.697 0.789 41.016 1.00 85.05 310 PRO B N 1
ATOM 5500 C CA . PRO B 1 311 ? 19.123 0.958 39.678 1.00 84.76 310 PRO B CA 1
ATOM 5501 C C . PRO B 1 311 ? 17.609 0.738 39.733 1.00 83.61 310 PRO B C 1
ATOM 5502 O O . PRO B 1 311 ? 17.128 -0.124 40.474 1.00 86.08 310 PRO B O 1
ATOM 5506 N N . PRO B 1 312 ? 16.840 1.534 38.972 1.00 80.81 311 PRO B N 1
ATOM 5507 C CA . PRO B 1 312 ? 15.377 1.424 38.939 1.00 80.63 311 PRO B CA 1
ATOM 5508 C C . PRO B 1 312 ? 14.854 0.028 38.588 1.00 81.46 311 PRO B C 1
ATOM 5509 O O . PRO B 1 312 ? 13.727 -0.324 38.944 1.00 78.21 311 PRO B O 1
ATOM 5513 N N . ASP B 1 313 ? 15.659 -0.743 37.860 1.00 84.06 312 ASP B N 1
ATOM 5514 C CA . ASP B 1 313 ? 15.286 -2.103 37.477 1.00 84.22 312 ASP B CA 1
ATOM 5515 C C . ASP B 1 313 ? 15.645 -3.094 38.585 1.00 84.15 312 ASP B C 1
ATOM 5516 O O . ASP B 1 313 ? 14.893 -4.038 38.849 1.00 84.10 312 ASP B O 1
ATOM 5521 N N . ALA B 1 314 ? 16.812 -2.901 39.201 1.00 83.03 313 ALA B N 1
ATOM 5522 C CA . ALA B 1 314 ? 17.247 -3.769 40.292 1.00 81.95 313 ALA B CA 1
ATOM 5523 C C . ALA B 1 314 ? 16.243 -3.600 41.423 1.00 80.49 313 ALA B C 1
ATOM 5524 O O . ALA B 1 314 ? 16.067 -4.495 42.247 1.00 82.36 313 ALA B O 1
ATOM 5526 N N . LEU B 1 315 ? 15.609 -2.428 41.453 1.00 78.47 314 LEU B N 1
ATOM 5527 C CA . LEU B 1 315 ? 14.595 -2.093 42.447 1.00 77.87 314 LEU B CA 1
ATOM 5528 C C . LEU B 1 315 ? 13.396 -3.007 42.256 1.00 77.22 314 LEU B C 1
ATOM 5529 O O . LEU B 1 315 ? 12.880 -3.593 43.213 1.00 76.09 314 LEU B O 1
ATOM 5534 N N . LYS B 1 316 ? 12.931 -3.063 41.011 1.00 78.48 315 LYS B N 1
ATOM 5535 C CA . LYS B 1 316 ? 11.800 -3.887 40.612 1.00 79.23 315 LYS B CA 1
ATOM 5536 C C . LYS B 1 316 ? 12.052 -5.300 41.128 1.00 79.93 315 LYS B C 1
ATOM 5537 O O . LYS B 1 316 ? 11.147 -5.955 41.650 1.00 79.94 315 LYS B O 1
ATOM 5543 N N . ALA B 1 317 ? 13.289 -5.761 40.963 1.00 79.17 316 ALA B N 1
ATOM 5544 C CA . ALA B 1 317 ? 13.692 -7.083 41.413 1.00 79.13 316 ALA B CA 1
ATOM 5545 C C . ALA B 1 317 ? 13.633 -7.151 42.937 1.00 78.98 316 ALA B C 1
ATOM 5546 O O . ALA B 1 317 ? 12.965 -8.017 43.509 1.00 79.95 316 ALA B O 1
ATOM 5548 N N . ILE B 1 318 ? 14.332 -6.220 43.578 1.00 79.22 317 ILE B N 1
ATOM 5549 C CA . ILE B 1 318 ? 14.401 -6.130 45.032 1.00 78.76 317 ILE B CA 1
ATOM 5550 C C . ILE B 1 318 ? 13.031 -6.124 45.714 1.00 78.94 317 ILE B C 1
ATOM 5551 O O . ILE B 1 318 ? 12.862 -6.691 46.798 1.00 78.80 317 ILE B O 1
ATOM 5556 N N . GLN B 1 319 ? 12.061 -5.474 45.084 1.00 79.79 318 GLN B N 1
ATOM 5557 C CA . GLN B 1 319 ? 10.717 -5.389 45.639 1.00 81.03 318 GLN B CA 1
ATOM 5558 C C . GLN B 1 319 ? 9.895 -6.672 45.497 1.00 83.01 318 GLN B C 1
ATOM 5559 O O . GLN B 1 319 ? 9.001 -6.937 46.305 1.00 83.28 318 GLN B O 1
ATOM 5565 N N . HIS B 1 320 ? 10.144 -7.431 44.435 1.00 84.63 319 HIS B N 1
ATOM 5566 C CA . HIS B 1 320 ? 9.420 -8.677 44.217 1.00 86.63 319 HIS B CA 1
ATOM 5567 C C . HIS B 1 320 ? 9.931 -9.787 45.124 1.00 86.11 319 HIS B C 1
ATOM 5568 O O . HIS B 1 320 ? 9.209 -10.747 45.409 1.00 87.25 319 HIS B O 1
ATOM 5575 N N . GLN B 1 321 ? 11.179 -9.654 45.563 1.00 85.02 320 GLN B N 1
ATOM 5576 C CA . GLN B 1 321 ? 11.802 -10.638 46.437 1.00 84.37 320 GLN B CA 1
ATOM 5577 C C . GLN B 1 321 ? 11.521 -10.370 47.910 1.00 83.73 320 GLN B C 1
ATOM 5578 O O . GLN B 1 321 ? 11.075 -11.258 48.639 1.00 83.31 320 GLN B O 1
ATOM 5584 N N . PHE B 1 322 ? 11.823 -9.153 48.349 1.00 84.58 321 PHE B N 1
ATOM 5585 C CA . PHE B 1 322 ? 11.638 -8.773 49.744 1.00 84.02 321 PHE B CA 1
ATOM 5586 C C . PHE B 1 322 ? 10.304 -8.116 50.057 1.00 81.75 321 PHE B C 1
ATOM 5587 O O . PHE B 1 322 ? 9.965 -7.925 51.227 1.00 81.47 321 PHE B O 1
ATOM 5595 N N . GLY B 1 323 ? 9.530 -7.816 49.022 1.00 79.67 322 GLY B N 1
ATOM 5596 C CA . GLY B 1 323 ? 8.245 -7.177 49.234 1.00 80.02 322 GLY B CA 1
ATOM 5597 C C . GLY B 1 323 ? 8.321 -5.686 48.980 1.00 80.70 322 GLY B C 1
ATOM 5598 O O . GLY B 1 323 ? 9.400 -5.095 48.990 1.00 81.74 322 GLY B O 1
ATOM 5599 N N . VAL B 1 324 ? 7.168 -5.072 48.749 1.00 80.89 323 VAL B N 1
ATOM 5600 C CA . VAL B 1 324 ? 7.111 -3.642 48.476 1.00 80.42 323 VAL B CA 1
ATOM 5601 C C . VAL B 1 324 ? 7.006 -2.751 49.715 1.00 80.64 323 VAL B C 1
ATOM 5602 O O . VAL B 1 324 ? 7.506 -1.632 49.710 1.00 79.95 323 VAL B O 1
ATOM 5606 N N . ASP B 1 325 ? 6.322 -3.221 50.752 1.00 82.00 324 ASP B N 1
ATOM 5607 C CA . ASP B 1 325 ? 6.178 -2.442 51.980 1.00 82.96 324 ASP B CA 1
ATOM 5608 C C . ASP B 1 325 ? 7.168 -2.891 53.048 1.00 82.37 324 ASP B C 1
ATOM 5609 O O . ASP B 1 325 ? 7.409 -2.182 54.026 1.00 80.86 324 ASP B O 1
ATOM 5614 N N . GLN B 1 326 ? 7.671 -4.111 52.890 1.00 81.90 325 GLN B N 1
ATOM 5615 C CA . GLN B 1 326 ? 8.650 -4.675 53.809 1.00 81.64 325 GLN B CA 1
ATOM 5616 C C . GLN B 1 326 ? 9.975 -3.983 53.499 1.00 79.86 325 GLN B C 1
ATOM 5617 O O . GLN B 1 326 ? 10.686 -3.523 54.399 1.00 78.71 325 GLN B O 1
ATOM 5623 N N . ALA B 1 327 ? 10.280 -3.899 52.208 1.00 76.59 326 ALA B N 1
ATOM 5624 C CA . ALA B 1 327 ? 11.502 -3.271 51.733 1.00 76.41 326 ALA B CA 1
ATOM 5625 C C . ALA B 1 327 ? 11.447 -1.752 51.877 1.00 76.53 326 ALA B C 1
ATOM 5626 O O . ALA B 1 327 ? 12.477 -1.100 52.036 1.00 76.67 326 ALA B O 1
ATOM 5628 N N . SER B 1 328 ? 10.243 -1.194 51.801 1.00 74.46 327 SER B N 1
ATOM 5629 C CA . SER B 1 328 ? 10.052 0.248 51.913 1.00 70.43 327 SER B CA 1
ATOM 5630 C C . SER B 1 328 ? 10.172 0.725 53.363 1.00 69.36 327 SER B C 1
ATOM 5631 O O . SER B 1 328 ? 10.762 1.771 53.630 1.00 70.09 327 SER B O 1
ATOM 5634 N N . HIS B 1 329 ? 9.597 -0.035 54.292 1.00 68.97 328 HIS B N 1
ATOM 5635 C CA . HIS B 1 329 ? 9.649 0.312 55.710 1.00 70.39 328 HIS B CA 1
ATOM 5636 C C . HIS B 1 329 ? 11.084 0.307 56.216 1.00 67.76 328 HIS B C 1
ATOM 5637 O O . HIS B 1 329 ? 11.493 1.201 56.951 1.00 65.23 328 HIS B O 1
ATOM 5644 N N . ALA B 1 330 ? 11.816 -0.741 55.856 1.00 67.51 329 ALA B N 1
ATOM 5645 C CA . ALA B 1 330 ? 13.201 -0.904 56.265 1.00 64.59 329 ALA B CA 1
ATOM 5646 C C . ALA B 1 330 ? 14.045 0.297 55.863 1.00 61.50 329 ALA B C 1
ATOM 5647 O O . ALA B 1 330 ? 14.542 1.022 56.721 1.00 63.79 329 ALA B O 1
ATOM 5649 N N . ILE B 1 331 ? 14.173 0.511 54.555 1.00 57.29 330 ILE B N 1
ATOM 5650 C CA . ILE B 1 331 ? 14.962 1.613 54.001 1.00 52.58 330 ILE B CA 1
ATOM 5651 C C . ILE B 1 331 ? 14.700 2.967 54.661 1.00 46.76 330 ILE B C 1
ATOM 5652 O O . ILE B 1 331 ? 15.635 3.713 54.949 1.00 43.27 330 ILE B O 1
ATOM 5657 N N . GLU B 1 332 ? 13.428 3.289 54.855 1.00 44.27 331 GLU B N 1
ATOM 5658 C CA . GLU B 1 332 ? 13.028 4.544 55.473 1.00 46.51 331 GLU B CA 1
ATOM 5659 C C . GLU B 1 332 ? 13.245 4.541 56.978 1.00 46.57 331 GLU B C 1
ATOM 5660 O O . GLU B 1 332 ? 13.617 5.563 57.552 1.00 49.37 331 GLU B O 1
ATOM 5666 N N . ASN B 1 333 ? 12.902 3.430 57.621 1.00 44.45 332 ASN B N 1
ATOM 5667 C CA . ASN B 1 333 ? 13.077 3.296 59.060 1.00 46.77 332 ASN B CA 1
ATOM 5668 C C . ASN B 1 333 ? 14.562 3.448 59.342 1.00 44.27 332 ASN B C 1
ATOM 5669 O O . ASN B 1 333 ? 14.965 4.099 60.309 1.00 43.81 332 ASN B O 1
ATOM 5674 N N . THR B 1 334 ? 15.366 2.858 58.466 1.00 41.24 333 THR B N 1
ATOM 5675 C CA . THR B 1 334 ? 16.812 2.922 58.576 1.00 38.81 333 THR B CA 1
ATOM 5676 C C . THR B 1 334 ? 17.276 4.365 58.400 1.00 37.40 333 THR B C 1
ATOM 5677 O O . THR B 1 334 ? 18.115 4.844 59.160 1.00 37.87 333 THR B O 1
ATOM 5681 N N . PHE B 1 335 ? 16.742 5.045 57.386 1.00 35.36 334 PHE B N 1
ATOM 5682 C CA . PHE B 1 335 ? 17.100 6.434 57.107 1.00 33.04 334 PHE B CA 1
ATOM 5683 C C . PHE B 1 335 ? 16.573 7.412 58.146 1.00 36.17 334 PHE B C 1
ATOM 5684 O O . PHE B 1 335 ? 17.155 8.473 58.357 1.00 36.53 334 PHE B O 1
ATOM 5692 N N . ALA B 1 336 ? 15.457 7.072 58.770 1.00 31.86 335 ALA B N 1
ATOM 5693 C CA . ALA B 1 336 ? 14.870 7.944 59.770 1.00 36.44 335 ALA B CA 1
ATOM 5694 C C . ALA B 1 336 ? 15.625 7.870 61.091 1.00 40.04 335 ALA B C 1
ATOM 5695 O O . ALA B 1 336 ? 15.956 8.900 61.687 1.00 35.07 335 ALA B O 1
ATOM 5697 N N . LYS B 1 337 ? 15.882 6.651 61.554 1.00 37.67 336 LYS B N 1
ATOM 5698 C CA . LYS B 1 337 ? 16.586 6.460 62.815 1.00 42.03 336 LYS B CA 1
ATOM 5699 C C . LYS B 1 337 ? 18.056 6.852 62.725 1.00 38.25 336 LYS B C 1
ATOM 5700 O O . LYS B 1 337 ? 18.637 7.313 63.704 1.00 37.38 336 LYS B O 1
ATOM 5706 N N . LEU B 1 338 ? 18.650 6.641 61.553 1.00 36.88 337 LEU B N 1
ATOM 5707 C CA . LEU B 1 338 ? 20.044 6.989 61.298 1.00 33.26 337 LEU B CA 1
ATOM 5708 C C . LEU B 1 338 ? 20.196 8.507 61.314 1.00 34.86 337 LEU B C 1
ATOM 5709 O O . LEU B 1 338 ? 21.265 9.021 61.619 1.00 39.40 337 LEU B O 1
ATOM 5714 N N . ALA B 1 339 ? 19.132 9.218 60.953 1.00 33.17 338 ALA B N 1
ATOM 5715 C CA . ALA B 1 339 ? 19.150 10.678 60.920 1.00 32.84 338 ALA B CA 1
ATOM 5716 C C . ALA B 1 339 ? 19.091 11.270 62.322 1.00 31.62 338 ALA B C 1
ATOM 5717 O O . ALA B 1 339 ? 19.854 12.176 62.644 1.00 26.99 338 ALA B O 1
ATOM 5719 N N . ALA B 1 340 ? 18.151 10.785 63.131 1.00 34.22 339 ALA B N 1
ATOM 5720 C CA . ALA B 1 340 ? 17.990 11.252 64.507 1.00 37.35 339 ALA B CA 1
ATOM 5721 C C . ALA B 1 340 ? 19.240 10.924 65.323 1.00 39.34 339 ALA B C 1
ATOM 5722 O O . ALA B 1 340 ? 19.582 11.642 66.269 1.00 41.23 339 ALA B O 1
ATOM 5724 N N . LYS B 1 341 ? 19.874 9.802 64.984 1.00 38.03 340 LYS B N 1
ATOM 5725 C CA . LYS B 1 341 ? 21.101 9.347 65.634 1.00 39.72 340 LYS B CA 1
ATOM 5726 C C . LYS B 1 341 ? 22.185 10.376 65.359 1.00 37.47 340 LYS B C 1
ATOM 5727 O O . LYS B 1 341 ? 22.857 10.856 66.271 1.00 36.80 340 LYS B O 1
ATOM 5733 N N . LEU B 1 342 ? 22.349 10.688 64.080 1.00 33.50 341 LEU B N 1
ATOM 5734 C CA . LEU B 1 342 ? 23.337 11.645 63.625 1.00 30.75 341 LEU B CA 1
ATOM 5735 C C . LEU B 1 342 ? 23.080 13.062 64.111 1.00 31.07 341 LEU B C 1
ATOM 5736 O O . LEU B 1 342 ? 24.021 13.841 64.254 1.00 33.69 341 LEU B O 1
ATOM 5741 N N . LYS B 1 343 ? 21.817 13.421 64.318 1.00 32.78 342 LYS B N 1
ATOM 5742 C CA . LYS B 1 343 ? 21.508 14.768 64.785 1.00 39.12 342 LYS B CA 1
ATOM 5743 C C . LYS B 1 343 ? 22.085 14.958 66.174 1.00 40.71 342 LYS B C 1
ATOM 5744 O O . LYS B 1 343 ? 22.722 15.981 66.459 1.00 41.33 342 LYS B O 1
ATOM 5750 N N . GLN B 1 344 ? 21.836 13.979 67.041 1.00 43.42 343 GLN B N 1
ATOM 5751 C CA . GLN B 1 344 ? 22.329 14.044 68.405 1.00 49.03 343 GLN B CA 1
ATOM 5752 C C . GLN B 1 344 ? 23.837 13.957 68.519 1.00 47.67 343 GLN B C 1
ATOM 5753 O O . GLN B 1 344 ? 24.411 14.425 69.500 1.00 46.27 343 GLN B O 1
ATOM 5759 N N . TYR B 1 345 ? 24.481 13.360 67.524 1.00 44.02 344 TYR B N 1
ATOM 5760 C CA . TYR B 1 345 ? 25.930 13.268 67.532 1.00 40.10 344 TYR B CA 1
ATOM 5761 C C . TYR B 1 345 ? 26.460 14.663 67.232 1.00 43.49 344 TYR B C 1
ATOM 5762 O O . TYR B 1 345 ? 27.470 15.091 67.794 1.00 45.35 344 TYR B O 1
ATOM 5771 N N . GLY B 1 346 ? 25.778 15.369 66.336 1.00 44.44 345 GLY B N 1
ATOM 5772 C CA . GLY B 1 346 ? 26.207 16.710 65.981 1.00 43.85 345 GLY B CA 1
ATOM 5773 C C . GLY B 1 346 ? 26.195 17.041 64.497 1.00 43.13 345 GLY B C 1
ATOM 5774 O O . GLY B 1 346 ? 26.903 17.961 64.070 1.00 43.86 345 GLY B O 1
ATOM 5775 N N . VAL B 1 347 ? 25.474 16.250 63.700 1.00 40.55 346 VAL B N 1
ATOM 5776 C CA . VAL B 1 347 ? 25.356 16.511 62.267 1.00 39.16 346 VAL B CA 1
ATOM 5777 C C . VAL B 1 347 ? 24.345 17.650 62.165 1.00 37.15 346 VAL B C 1
ATOM 5778 O O . VAL B 1 347 ? 23.280 17.605 62.798 1.00 32.98 346 VAL B O 1
ATOM 5782 N N . THR B 1 348 ? 24.703 18.690 61.422 1.00 34.09 347 THR B N 1
ATOM 5783 C CA . THR B 1 348 ? 23.826 19.839 61.274 1.00 34.00 347 THR B CA 1
ATOM 5784 C C . THR B 1 348 ? 23.292 20.085 59.865 1.00 35.70 347 THR B C 1
ATOM 5785 O O . THR B 1 348 ? 22.340 20.849 59.689 1.00 30.06 347 THR B O 1
ATOM 5789 N N . ASN B 1 349 ? 23.856 19.388 58.882 1.00 34.19 348 ASN B N 1
ATOM 5790 C CA . ASN B 1 349 ? 23.442 19.535 57.487 1.00 34.23 348 ASN B CA 1
ATOM 5791 C C . ASN B 1 349 ? 23.063 18.185 56.865 1.00 33.00 348 ASN B C 1
ATOM 5792 O O . ASN B 1 349 ? 23.917 17.320 56.670 1.00 34.45 348 ASN B O 1
ATOM 5797 N N . PHE B 1 350 ? 21.781 18.004 56.560 1.00 37.88 349 PHE B N 1
ATOM 5798 C CA . PHE B 1 350 ? 21.292 16.760 55.955 1.00 36.59 349 PHE B CA 1
ATOM 5799 C C . PHE B 1 350 ? 20.871 16.978 54.504 1.00 38.90 349 PHE B C 1
ATOM 5800 O O . PHE B 1 350 ? 20.123 17.911 54.210 1.00 37.83 349 PHE B O 1
ATOM 5808 N N . ILE B 1 351 ? 21.346 16.120 53.607 1.00 36.33 350 ILE B N 1
ATOM 5809 C CA . ILE B 1 351 ? 20.980 16.199 52.198 1.00 30.50 350 ILE B CA 1
ATOM 5810 C C . ILE B 1 351 ? 20.213 14.932 51.853 1.00 32.35 350 ILE B C 1
ATOM 5811 O O . ILE B 1 351 ? 20.807 13.862 51.694 1.00 31.87 350 ILE B O 1
ATOM 5816 N N . THR B 1 352 ? 18.895 15.045 51.781 1.00 23.62 351 THR B N 1
ATOM 5817 C CA . THR B 1 352 ? 18.041 13.910 51.456 1.00 29.06 351 THR B CA 1
ATOM 5818 C C . THR B 1 352 ? 17.708 13.859 49.962 1.00 37.48 351 THR B C 1
ATOM 5819 O O . THR B 1 352 ? 17.641 14.894 49.289 1.00 36.09 351 THR B O 1
ATOM 5823 N N . ALA B 1 353 ? 17.580 12.649 49.428 1.00 39.51 352 ALA B N 1
ATOM 5824 C CA . ALA B 1 353 ? 17.256 12.469 48.017 1.00 41.96 352 ALA B CA 1
ATOM 5825 C C . ALA B 1 353 ? 16.123 11.457 47.873 1.00 44.86 352 ALA B C 1
ATOM 5826 O O . ALA B 1 353 ? 16.314 10.259 48.078 1.00 46.53 352 ALA B O 1
ATOM 5828 N N . GLY B 1 354 ? 14.938 11.949 47.534 1.00 46.90 353 GLY B N 1
ATOM 5829 C CA . GLY B 1 354 ? 13.790 11.077 47.389 1.00 44.57 353 GLY B CA 1
ATOM 5830 C C . GLY B 1 354 ? 12.604 11.616 48.159 1.00 45.70 353 GLY B C 1
ATOM 5831 O O . GLY B 1 354 ? 12.751 12.145 49.258 1.00 41.80 353 GLY B O 1
ATOM 5832 N N . GLY B 1 355 ? 11.415 11.451 47.594 1.00 46.09 354 GLY B N 1
ATOM 5833 C CA . GLY B 1 355 ? 10.217 11.943 48.243 1.00 45.12 354 GLY B CA 1
ATOM 5834 C C . GLY B 1 355 ? 10.008 11.503 49.680 1.00 45.12 354 GLY B C 1
ATOM 5835 O O . GLY B 1 355 ? 9.933 12.339 50.580 1.00 42.25 354 GLY B O 1
ATOM 5836 N N . GLU B 1 356 ? 9.880 10.199 49.904 1.00 42.72 355 GLU B N 1
ATOM 5837 C CA . GLU B 1 356 ? 9.649 9.717 51.258 1.00 45.74 355 GLU B CA 1
ATOM 5838 C C . GLU B 1 356 ? 10.873 9.760 52.169 1.00 44.18 355 GLU B C 1
ATOM 5839 O O . GLU B 1 356 ? 10.729 9.834 53.388 1.00 44.72 355 GLU B O 1
ATOM 5845 N N . THR B 1 357 ? 12.070 9.677 51.594 1.00 42.66 356 THR B N 1
ATOM 5846 C CA . THR B 1 357 ? 13.291 9.742 52.403 1.00 43.05 356 THR B CA 1
ATOM 5847 C C . THR B 1 357 ? 13.359 11.116 53.087 1.00 41.43 356 THR B C 1
ATOM 5848 O O . THR B 1 357 ? 13.691 11.220 54.270 1.00 39.81 356 THR B O 1
ATOM 5852 N N . SER B 1 358 ? 13.020 12.157 52.333 1.00 36.61 357 SER B N 1
ATOM 5853 C CA . SER B 1 358 ? 13.022 13.520 52.841 1.00 31.97 357 SER B CA 1
ATOM 5854 C C . SER B 1 358 ? 11.932 13.716 53.890 1.00 33.34 357 SER B C 1
ATOM 5855 O O . SER B 1 358 ? 12.159 14.359 54.921 1.00 33.78 357 SER B O 1
ATOM 5858 N N . SER B 1 359 ? 10.748 13.174 53.617 1.00 32.42 358 SER B N 1
ATOM 5859 C CA . SER B 1 359 ? 9.613 13.294 54.526 1.00 38.48 358 SER B CA 1
ATOM 5860 C C . SER B 1 359 ? 9.719 12.417 55.771 1.00 35.97 358 SER B C 1
ATOM 5861 O O . SER B 1 359 ? 9.130 12.736 56.804 1.00 38.83 358 SER B O 1
ATOM 5864 N N . ILE B 1 360 ? 10.411 11.287 55.656 1.00 32.69 359 ILE B N 1
ATOM 5865 C CA . ILE B 1 360 ? 10.582 10.388 56.792 1.00 35.22 359 ILE B CA 1
ATOM 5866 C C . ILE B 1 360 ? 11.624 10.986 57.744 1.00 32.33 359 ILE B C 1
ATOM 5867 O O . ILE B 1 360 ? 11.486 10.895 58.960 1.00 35.02 359 ILE B O 1
ATOM 5872 N N . VAL B 1 361 ? 12.651 11.612 57.177 1.00 30.02 360 VAL B N 1
ATOM 5873 C CA . VAL B 1 361 ? 13.707 12.234 57.963 1.00 33.20 360 VAL B CA 1
ATOM 5874 C C . VAL B 1 361 ? 13.162 13.410 58.761 1.00 32.48 360 VAL B C 1
ATOM 5875 O O . VAL B 1 361 ? 13.391 13.504 59.961 1.00 33.30 360 VAL B O 1
ATOM 5879 N N . VAL B 1 362 ? 12.463 14.309 58.075 1.00 32.29 361 VAL B N 1
ATOM 5880 C CA . VAL B 1 362 ? 11.875 15.500 58.683 1.00 30.70 361 VAL B CA 1
ATOM 5881 C C . VAL B 1 362 ? 10.878 15.162 59.792 1.00 28.32 361 VAL B C 1
ATOM 5882 O O . VAL B 1 362 ? 10.716 15.919 60.755 1.00 32.19 361 VAL B O 1
ATOM 5886 N N . GLN B 1 363 ? 10.165 14.058 59.617 1.00 32.32 362 GLN B N 1
ATOM 5887 C CA . GLN B 1 363 ? 9.181 13.612 60.593 1.00 36.81 362 GLN B CA 1
ATOM 5888 C C . GLN B 1 363 ? 9.911 13.099 61.844 1.00 39.49 362 GLN B C 1
ATOM 5889 O O . GLN B 1 363 ? 9.475 13.328 62.979 1.00 39.89 362 GLN B O 1
ATOM 5895 N N . GLU B 1 364 ? 11.015 12.393 61.623 1.00 39.13 363 GLU B N 1
ATOM 5896 C CA . GLU B 1 364 ? 11.817 11.846 62.706 1.00 39.71 363 GLU B CA 1
ATOM 5897 C C . GLU B 1 364 ? 12.456 12.972 63.509 1.00 39.49 363 GLU B C 1
ATOM 5898 O O . GLU B 1 364 ? 12.497 12.929 64.746 1.00 41.05 363 GLU B O 1
ATOM 5904 N N . LEU B 1 365 ? 12.988 13.959 62.797 1.00 33.27 364 LEU B N 1
ATOM 5905 C CA . LEU B 1 365 ? 13.624 15.096 63.434 1.00 31.12 364 LEU B CA 1
ATOM 5906 C C . LEU B 1 365 ? 12.602 16.019 64.117 1.00 30.92 364 LEU B C 1
ATOM 5907 O O . LEU B 1 365 ? 12.959 16.811 64.991 1.00 31.49 364 LEU B O 1
ATOM 5912 N N . GLY B 1 366 ? 11.333 15.884 63.735 1.00 33.67 365 GLY B N 1
ATOM 5913 C CA . GLY B 1 366 ? 10.255 16.666 64.331 1.00 30.55 365 GLY B CA 1
ATOM 5914 C C . GLY B 1 366 ? 10.066 18.124 63.946 1.00 30.29 365 GLY B C 1
ATOM 5915 O O . GLY B 1 366 ? 9.299 18.834 64.594 1.00 30.35 365 GLY B O 1
ATOM 5916 N N . PHE B 1 367 ? 10.746 18.576 62.900 1.00 31.61 366 PHE B N 1
ATOM 5917 C CA . PHE B 1 367 ? 10.636 19.963 62.455 1.00 34.21 366 PHE B CA 1
ATOM 5918 C C . PHE B 1 367 ? 9.245 20.270 61.905 1.00 33.95 366 PHE B C 1
ATOM 5919 O O . PHE B 1 367 ? 8.701 19.509 61.096 1.00 34.01 366 PHE B O 1
ATOM 5927 N N . THR B 1 368 ? 8.676 21.385 62.355 1.00 33.20 367 THR B N 1
ATOM 5928 C CA . THR B 1 368 ? 7.344 21.804 61.929 1.00 35.71 367 THR B CA 1
ATOM 5929 C C . THR B 1 368 ? 7.353 22.935 60.890 1.00 33.35 367 THR B C 1
ATOM 5930 O O . THR B 1 368 ? 6.318 23.244 60.297 1.00 31.78 367 THR B O 1
ATOM 5934 N N . GLY B 1 369 ? 8.513 23.551 60.680 1.00 32.19 368 GLY B N 1
ATOM 5935 C CA . GLY B 1 369 ? 8.609 24.639 59.725 1.00 28.69 368 GLY B CA 1
ATOM 5936 C C . GLY B 1 369 ? 10.034 24.851 59.268 1.00 29.34 368 GLY B C 1
ATOM 5937 O O . GLY B 1 369 ? 10.955 24.288 59.865 1.00 27.72 368 GLY B O 1
ATOM 5938 N N . PHE B 1 370 ? 10.227 25.681 58.242 1.00 30.80 369 PHE B N 1
ATOM 5939 C CA . PHE B 1 370 ? 11.558 25.941 57.687 1.00 28.80 369 PHE B CA 1
ATOM 5940 C C . PHE B 1 370 ? 11.731 27.251 56.933 1.00 30.93 369 PHE B C 1
ATOM 5941 O O . PHE B 1 370 ? 10.896 27.674 56.138 1.00 33.04 369 PHE B O 1
ATOM 5949 N N . HIS B 1 371 ? 12.841 27.910 57.234 1.00 30.13 370 HIS B N 1
ATOM 5950 C CA . HIS B 1 371 ? 13.255 29.160 56.619 1.00 27.60 370 HIS B CA 1
ATOM 5951 C C . HIS B 1 371 ? 13.772 28.780 55.247 1.00 28.73 370 HIS B C 1
ATOM 5952 O O . HIS B 1 371 ? 14.621 27.893 55.132 1.00 25.23 370 HIS B O 1
ATOM 5959 N N . ILE B 1 372 ? 13.244 29.412 54.208 1.00 22.43 371 ILE B N 1
ATOM 5960 C CA . ILE B 1 372 ? 13.669 29.096 52.854 1.00 20.89 371 ILE B CA 1
ATOM 5961 C C . ILE B 1 372 ? 14.892 29.918 52.484 1.00 22.81 371 ILE B C 1
ATOM 5962 O O . ILE B 1 372 ? 14.933 31.128 52.716 1.00 27.10 371 ILE B O 1
ATOM 5967 N N . GLY B 1 373 ? 15.885 29.254 51.904 1.00 26.39 372 GLY B N 1
ATOM 5968 C CA . GLY B 1 373 ? 17.110 29.929 51.537 1.00 24.49 372 GLY B CA 1
ATOM 5969 C C . GLY B 1 373 ? 17.531 29.828 50.087 1.00 32.66 372 GLY B C 1
ATOM 5970 O O . GLY B 1 373 ? 16.709 29.628 49.191 1.00 33.11 372 GLY B O 1
ATOM 5971 N N . LYS B 1 374 ? 18.835 29.981 49.870 1.00 35.84 373 LYS B N 1
ATOM 5972 C CA . LYS B 1 374 ? 19.450 29.954 48.547 1.00 34.91 373 LYS B CA 1
ATOM 5973 C C . LYS B 1 374 ? 19.154 28.721 47.708 1.00 34.07 373 LYS B C 1
ATOM 5974 O O . LYS B 1 374 ? 19.150 27.588 48.204 1.00 32.95 373 LYS B O 1
ATOM 5980 N N . GLN B 1 375 ? 18.935 28.959 46.419 1.00 32.72 374 GLN B N 1
ATOM 5981 C CA . GLN B 1 375 ? 18.628 27.890 45.482 1.00 36.53 374 GLN B CA 1
ATOM 5982 C C . GLN B 1 375 ? 19.855 27.091 45.060 1.00 34.83 374 GLN B C 1
ATOM 5983 O O . GLN B 1 375 ? 20.850 27.651 44.585 1.00 39.58 374 GLN B O 1
ATOM 5989 N N . ILE B 1 376 ? 19.763 25.778 45.245 1.00 36.11 375 ILE B N 1
ATOM 5990 C CA . ILE B 1 376 ? 20.822 24.842 44.886 1.00 38.31 375 ILE B CA 1
ATOM 5991 C C . ILE B 1 376 ? 20.607 24.475 43.421 1.00 40.09 375 ILE B C 1
ATOM 5992 O O . ILE B 1 376 ? 21.538 24.473 42.615 1.00 43.71 375 ILE B O 1
ATOM 5997 N N . ALA B 1 377 ? 19.359 24.148 43.107 1.00 39.19 376 ALA B N 1
ATOM 5998 C CA . ALA B 1 377 ? 18.927 23.781 41.766 1.00 40.43 376 ALA B CA 1
ATOM 5999 C C . ALA B 1 377 ? 17.461 24.202 41.682 1.00 40.82 376 ALA B C 1
ATOM 6000 O O . ALA B 1 377 ? 16.771 24.256 42.704 1.00 41.64 376 ALA B O 1
ATOM 6002 N N . PRO B 1 378 ? 16.970 24.525 40.473 1.00 41.58 377 PRO B N 1
ATOM 6003 C CA . PRO B 1 378 ? 15.568 24.937 40.338 1.00 41.81 377 PRO B CA 1
ATOM 6004 C C . PRO B 1 378 ? 14.609 23.929 40.953 1.00 41.84 377 PRO B C 1
ATOM 6005 O O . PRO B 1 378 ? 14.559 22.765 40.547 1.00 41.37 377 PRO B O 1
ATOM 6009 N N . GLY B 1 379 ? 13.876 24.381 41.960 1.00 40.95 378 GLY B N 1
ATOM 6010 C CA . GLY B 1 379 ? 12.924 23.515 42.627 1.00 43.06 378 GLY B CA 1
ATOM 6011 C C . GLY B 1 379 ? 13.377 23.073 44.002 1.00 42.13 378 GLY B C 1
ATOM 6012 O O . GLY B 1 379 ? 12.555 22.666 44.823 1.00 37.68 378 GLY B O 1
ATOM 6013 N N . VAL B 1 380 ? 14.681 23.135 44.255 1.00 42.55 379 VAL B N 1
ATOM 6014 C CA . VAL B 1 380 ? 15.210 22.733 45.553 1.00 45.63 379 VAL B CA 1
ATOM 6015 C C . VAL B 1 380 ? 16.163 23.736 46.214 1.00 40.95 379 VAL B C 1
ATOM 6016 O O . VAL B 1 380 ? 17.304 23.925 45.780 1.00 43.40 379 VAL B O 1
ATOM 6020 N N . PRO B 1 381 ? 15.666 24.450 47.232 1.00 33.04 380 PRO B N 1
ATOM 6021 C CA . PRO B 1 381 ? 16.453 25.436 47.971 1.00 31.84 380 PRO B CA 1
ATOM 6022 C C . PRO B 1 381 ? 16.984 24.860 49.297 1.00 30.36 380 PRO B C 1
ATOM 6023 O O . PRO B 1 381 ? 16.501 23.822 49.781 1.00 30.00 380 PRO B O 1
ATOM 6027 N N . TRP B 1 382 ? 18.005 25.507 49.853 1.00 32.64 381 TRP B N 1
ATOM 6028 C CA . TRP B 1 382 ? 18.553 25.098 51.148 1.00 32.47 381 TRP B CA 1
ATOM 6029 C C . TRP B 1 382 ? 17.537 25.540 52.200 1.00 32.61 381 TRP B C 1
ATOM 6030 O O . TRP B 1 382 ? 17.020 26.659 52.130 1.00 33.86 381 TRP B O 1
ATOM 6041 N N . LEU B 1 383 ? 17.212 24.652 53.136 1.00 29.48 382 LEU B N 1
ATOM 6042 C CA . LEU B 1 383 ? 16.260 24.971 54.194 1.00 26.95 382 LEU B CA 1
ATOM 6043 C C . LEU B 1 383 ? 16.953 25.035 55.566 1.00 30.03 382 LEU B C 1
ATOM 6044 O O . LEU B 1 383 ? 18.139 24.721 55.703 1.00 26.86 382 LEU B O 1
ATOM 6049 N N . LYS B 1 384 ? 16.208 25.471 56.573 1.00 29.99 383 LYS B N 1
ATOM 6050 C CA . LYS B 1 384 ? 16.710 25.548 57.940 1.00 30.05 383 LYS B CA 1
ATOM 6051 C C . LYS B 1 384 ? 15.492 25.527 58.832 1.00 26.90 383 LYS B C 1
ATOM 6052 O O . LYS B 1 384 ? 14.586 26.338 58.663 1.00 21.81 383 LYS B O 1
ATOM 6058 N N . ALA B 1 385 ? 15.439 24.565 59.741 1.00 26.26 384 ALA B N 1
ATOM 6059 C CA . ALA B 1 385 ? 14.304 24.450 60.641 1.00 27.63 384 ALA B CA 1
ATOM 6060 C C . ALA B 1 385 ? 14.075 25.746 61.414 1.00 28.46 384 ALA B C 1
ATOM 6061 O O . ALA B 1 385 ? 14.987 26.562 61.555 1.00 29.00 384 ALA B O 1
ATOM 6063 N N . VAL B 1 386 ? 12.845 25.962 61.871 1.00 35.30 385 VAL B N 1
ATOM 6064 C CA . VAL B 1 386 ? 12.540 27.169 62.641 1.00 39.50 385 VAL B CA 1
ATOM 6065 C C . VAL B 1 386 ? 12.880 26.983 64.125 1.00 44.98 385 VAL B C 1
ATOM 6066 O O . VAL B 1 386 ? 13.137 27.960 64.837 1.00 44.43 385 VAL B O 1
ATOM 6070 N N . GLU B 1 387 ? 12.882 25.730 64.580 1.00 49.16 386 GLU B N 1
ATOM 6071 C CA . GLU B 1 387 ? 13.179 25.416 65.975 1.00 53.07 386 GLU B CA 1
ATOM 6072 C C . GLU B 1 387 ? 14.659 25.554 66.342 1.00 54.52 386 GLU B C 1
ATOM 6073 O O . GLU B 1 387 ? 14.986 25.944 67.468 1.00 57.27 386 GLU B O 1
ATOM 6079 N N . GLU B 1 388 ? 15.548 25.209 65.411 1.00 52.58 387 GLU B N 1
ATOM 6080 C CA . GLU B 1 388 ? 16.984 25.280 65.667 1.00 48.20 387 GLU B CA 1
ATOM 6081 C C . GLU B 1 388 ? 17.819 25.336 64.397 1.00 47.42 387 GLU B C 1
ATOM 6082 O O . GLU B 1 388 ? 17.331 25.054 63.307 1.00 46.98 387 GLU B O 1
ATOM 6088 N N . ASP B 1 389 ? 19.099 25.659 64.561 1.00 42.89 388 ASP B N 1
ATOM 6089 C CA . ASP B 1 389 ? 20.035 25.777 63.442 1.00 43.72 388 ASP B CA 1
ATOM 6090 C C . ASP B 1 389 ? 20.414 24.457 62.749 1.00 41.94 388 ASP B C 1
ATOM 6091 O O . ASP B 1 389 ? 21.548 23.993 62.874 1.00 42.60 388 ASP B O 1
ATOM 6096 N N . ILE B 1 390 ? 19.469 23.854 62.031 1.00 37.71 389 ILE B N 1
ATOM 6097 C CA . ILE B 1 390 ? 19.714 22.606 61.299 1.00 34.75 389 ILE B CA 1
ATOM 6098 C C . ILE B 1 390 ? 19.293 22.818 59.840 1.00 34.71 389 ILE B C 1
ATOM 6099 O O . ILE B 1 390 ? 18.128 23.130 59.564 1.00 31.24 389 ILE B O 1
ATOM 6104 N N . PHE B 1 391 ? 20.233 22.632 58.917 1.00 34.65 390 PHE B N 1
ATOM 6105 C CA . PHE B 1 391 ? 19.974 22.817 57.488 1.00 33.99 390 PHE B CA 1
ATOM 6106 C C . PHE B 1 391 ? 19.712 21.515 56.740 1.00 36.10 390 PHE B C 1
ATOM 6107 O O . PHE B 1 391 ? 20.364 20.500 56.992 1.00 33.56 390 PHE B O 1
ATOM 6115 N N . LEU B 1 392 ? 18.737 21.549 55.833 1.00 34.47 391 LEU B N 1
ATOM 6116 C CA . LEU B 1 392 ? 18.372 20.381 55.034 1.00 34.11 391 LEU B CA 1
ATOM 6117 C C . LEU B 1 392 ? 18.134 20.777 53.581 1.00 35.41 391 LEU B C 1
ATOM 6118 O O . LEU B 1 392 ? 17.636 21.867 53.303 1.00 31.97 391 LEU B O 1
ATOM 6123 N N . ALA B 1 393 ? 18.535 19.906 52.663 1.00 33.28 392 ALA B N 1
ATOM 6124 C CA . ALA B 1 393 ? 18.336 20.112 51.234 1.00 31.72 392 ALA B CA 1
ATOM 6125 C C . ALA B 1 393 ? 17.511 18.916 50.787 1.00 34.65 392 ALA B C 1
ATOM 6126 O O . ALA B 1 393 ? 18.051 17.831 50.592 1.00 34.64 392 ALA B O 1
ATOM 6128 N N . LEU B 1 394 ? 16.201 19.110 50.665 1.00 31.45 393 LEU B N 1
ATOM 6129 C CA . LEU B 1 394 ? 15.296 18.035 50.267 1.00 34.97 393 LEU B CA 1
ATOM 6130 C C . LEU B 1 394 ? 15.139 17.916 48.739 1.00 38.39 393 LEU B C 1
ATOM 6131 O O . LEU B 1 394 ? 14.305 18.603 48.136 1.00 41.42 393 LEU B O 1
ATOM 6136 N N . LYS B 1 395 ? 15.940 17.054 48.118 1.00 38.02 394 LYS B N 1
ATOM 6137 C CA . LYS B 1 395 ? 15.898 16.850 46.668 1.00 40.99 394 LYS B CA 1
ATOM 6138 C C . LYS B 1 395 ? 14.896 15.782 46.229 1.00 40.04 394 LYS B C 1
ATOM 6139 O O . LYS B 1 395 ? 15.117 14.592 46.454 1.00 38.23 394 LYS B O 1
ATOM 6145 N N . SER B 1 396 ? 13.819 16.200 45.568 1.00 44.22 395 SER B N 1
ATOM 6146 C CA . SER B 1 396 ? 12.830 15.241 45.082 1.00 48.97 395 SER B CA 1
ATOM 6147 C C . SER B 1 396 ? 13.557 14.470 43.985 1.00 50.99 395 SER B C 1
ATOM 6148 O O . SER B 1 396 ? 14.385 15.038 43.266 1.00 45.94 395 SER B O 1
ATOM 6151 N N . GLY B 1 397 ? 13.199 13.200 43.823 1.00 53.51 396 GLY B N 1
ATOM 6152 C CA . GLY B 1 397 ? 13.807 12.259 42.890 1.00 59.02 396 GLY B CA 1
ATOM 6153 C C . GLY B 1 397 ? 14.181 12.803 41.494 1.00 61.21 396 GLY B C 1
ATOM 6154 O O . GLY B 1 397 ? 15.181 12.344 40.931 1.00 62.50 396 GLY B O 1
ATOM 6155 N N . ASN B 1 398 ? 13.423 13.749 40.945 1.00 61.31 397 ASN B N 1
ATOM 6156 C CA . ASN B 1 398 ? 13.728 14.270 39.616 1.00 61.82 397 ASN B CA 1
ATOM 6157 C C . ASN B 1 398 ? 14.391 15.643 39.504 1.00 63.61 397 ASN B C 1
ATOM 6158 O O . ASN B 1 398 ? 14.746 16.060 38.401 1.00 64.55 397 ASN B O 1
ATOM 6163 N N . PHE B 1 399 ? 14.540 16.362 40.611 1.00 62.30 398 PHE B N 1
ATOM 6164 C CA . PHE B 1 399 ? 15.155 17.690 40.556 1.00 63.88 398 PHE B CA 1
ATOM 6165 C C . PHE B 1 399 ? 16.674 17.639 40.708 1.00 63.00 398 PHE B C 1
ATOM 6166 O O . PHE B 1 399 ? 17.210 16.738 41.349 1.00 63.13 398 PHE B O 1
ATOM 6174 N N . GLY B 1 400 ? 17.356 18.639 40.156 1.00 62.26 399 GLY B N 1
ATOM 6175 C CA . GLY B 1 400 ? 18.806 18.688 40.246 1.00 64.93 399 GLY B CA 1
ATOM 6176 C C . GLY B 1 400 ? 19.539 18.163 39.023 1.00 65.94 399 GLY B C 1
ATOM 6177 O O . GLY B 1 400 ? 19.031 17.309 38.295 1.00 64.79 399 GLY B O 1
ATOM 6178 N N . LYS B 1 401 ? 20.707 18.740 38.752 1.00 67.40 400 LYS B N 1
ATOM 6179 C CA . LYS B 1 401 ? 21.527 18.324 37.618 1.00 70.34 400 LYS B CA 1
ATOM 6180 C C . LYS B 1 401 ? 22.513 17.238 38.058 1.00 69.03 400 LYS B C 1
ATOM 6181 O O . LYS B 1 401 ? 22.568 16.893 39.236 1.00 67.66 400 LYS B O 1
ATOM 6187 N N . GLU B 1 402 ? 23.327 16.759 37.117 1.00 67.93 401 GLU B N 1
ATOM 6188 C CA . GLU B 1 402 ? 24.309 15.694 37.362 1.00 67.96 401 GLU B CA 1
ATOM 6189 C C . GLU B 1 402 ? 24.985 15.634 38.743 1.00 63.73 401 GLU B C 1
ATOM 6190 O O . GLU B 1 402 ? 24.901 14.611 39.427 1.00 59.45 401 GLU B O 1
ATOM 6196 N N . ASP B 1 403 ? 25.721 16.676 39.119 1.00 59.87 402 ASP B N 1
ATOM 6197 C CA . ASP B 1 403 ? 26.368 16.676 40.430 1.00 57.60 402 ASP B CA 1
ATOM 6198 C C . ASP B 1 403 ? 25.679 17.605 41.424 1.00 52.30 402 ASP B C 1
ATOM 6199 O O . ASP B 1 403 ? 26.230 18.634 41.820 1.00 50.06 402 ASP B O 1
ATOM 6204 N N . PHE B 1 404 ? 24.466 17.230 41.816 1.00 47.25 403 PHE B N 1
ATOM 6205 C CA . PHE B 1 404 ? 23.682 18.010 42.767 1.00 45.58 403 PHE B CA 1
ATOM 6206 C C . PHE B 1 404 ? 24.272 17.980 44.174 1.00 44.37 403 PHE B C 1
ATOM 6207 O O . PHE B 1 404 ? 24.207 18.974 44.896 1.00 47.38 403 PHE B O 1
ATOM 6215 N N . PHE B 1 405 ? 24.759 16.809 44.581 1.00 39.52 404 PHE B N 1
ATOM 6216 C CA . PHE B 1 405 ? 25.332 16.618 45.908 1.00 38.06 404 PHE B CA 1
ATOM 6217 C C . PHE B 1 405 ? 26.591 17.436 46.133 1.00 37.76 404 PHE B C 1
ATOM 6218 O O . PHE B 1 405 ? 26.707 18.148 47.129 1.00 36.34 404 PHE B O 1
ATOM 6226 N N . GLU B 1 406 ? 27.542 17.306 45.217 1.00 37.44 405 GLU B N 1
ATOM 6227 C CA . GLU B 1 406 ? 28.794 18.049 45.294 1.00 43.14 405 GLU B CA 1
ATOM 6228 C C . GLU B 1 406 ? 28.535 19.555 45.235 1.00 43.97 405 GLU B C 1
ATOM 6229 O O . GLU B 1 406 ? 29.206 20.342 45.906 1.00 45.51 405 GLU B O 1
ATOM 6235 N N . TYR B 1 407 ? 27.587 19.951 44.393 1.00 43.84 406 TYR B N 1
ATOM 6236 C CA . TYR B 1 407 ? 27.254 21.357 44.228 1.00 44.09 406 TYR B CA 1
ATOM 6237 C C . TYR B 1 407 ? 26.577 21.975 45.448 1.00 47.16 406 TYR B C 1
ATOM 6238 O O . TYR B 1 407 ? 26.878 23.115 45.815 1.00 45.61 406 TYR B O 1
ATOM 6247 N N . ALA B 1 408 ? 25.628 21.248 46.036 1.00 45.31 407 ALA B N 1
ATOM 6248 C CA . ALA B 1 408 ? 24.900 21.725 47.211 1.00 44.43 407 ALA B CA 1
ATOM 6249 C C . ALA B 1 408 ? 25.871 22.140 48.307 1.00 43.09 407 ALA B C 1
ATOM 6250 O O . ALA B 1 408 ? 25.630 23.104 49.033 1.00 38.91 407 ALA B O 1
ATOM 6252 N N . GLN B 1 409 ? 26.967 21.397 48.421 1.00 43.78 408 GLN B N 1
ATOM 6253 C CA . GLN B 1 409 ? 27.989 21.678 49.416 1.00 46.62 408 GLN B CA 1
ATOM 6254 C C . GLN B 1 409 ? 28.941 22.761 48.947 1.00 49.38 408 GLN B C 1
ATOM 6255 O O . GLN B 1 409 ? 29.372 23.591 49.741 1.00 50.10 408 GLN B O 1
ATOM 6261 N N . GLY B 1 410 ? 29.284 22.740 47.663 1.00 52.93 409 GLY B N 1
ATOM 6262 C CA . GLY B 1 410 ? 30.178 23.750 47.120 1.00 61.58 409 GLY B CA 1
ATOM 6263 C C . GLY B 1 410 ? 29.474 25.090 47.041 1.00 65.52 409 GLY B C 1
ATOM 6264 O O . GLY B 1 410 ? 29.744 25.912 46.159 1.00 68.65 409 GLY B O 1
ATOM 6265 N N . MET B 1 411 ? 28.545 25.290 47.965 1.00 66.93 410 MET B N 1
ATOM 6266 C CA . MET B 1 411 ? 27.755 26.498 48.048 1.00 69.87 410 MET B CA 1
ATOM 6267 C C . MET B 1 411 ? 28.256 27.326 49.220 1.00 73.18 410 MET B C 1
ATOM 6268 O O . MET B 1 411 ? 28.604 28.501 49.062 1.00 75.81 410 MET B O 1
ATOM 6273 N N . PHE B 1 412 ? 28.270 26.707 50.397 1.00 74.74 411 PHE B N 1
ATOM 6274 C CA . PHE B 1 412 ? 28.723 27.364 51.619 1.00 78.27 411 PHE B CA 1
ATOM 6275 C C . PHE B 1 412 ? 30.213 27.173 51.918 1.00 80.49 411 PHE B C 1
ATOM 6276 O O . PHE B 1 412 ? 30.728 27.731 52.889 1.00 81.34 411 PHE B O 1
ATOM 6284 N N . LEU B 1 413 ? 30.883 26.355 51.107 1.00 82.55 412 LEU B N 1
ATOM 6285 C CA . LEU B 1 413 ? 32.314 26.094 51.266 1.00 84.59 412 LEU B CA 1
ATOM 6286 C C . LEU B 1 413 ? 33.142 27.251 50.697 1.00 85.93 412 LEU B C 1
ATOM 6287 O O . LEU B 1 413 ? 33.142 27.428 49.459 1.00 86.17 412 LEU B O 1
#

Solvent-accessible surface area: 34211 Å² total; per-residue (Å²): 25,0,0,1,0,5,28,116,104,8,0,39,66,0,0,19,56,0,8,52,14,26,11,54,2,0,10,6,60,29,31,20,112,143,91,21,159,40,197,37,72,1,7,0,0,9,13,187,4,48,64,32,66,51,77,56,0,39,53,40,1,46,59,0,10,74,14,0,108,129,34,61,11,102,26,4,1,5,10,0,30,30,7,0,8,2,59,66,154,6,8,4,0,23,1,1,10,15,3,0,96,83,22,138,64,92,16,0,0,0,0,0,0,15,19,112,87,24,58,24,0,90,71,0,76,0,56,28,40,151,60,50,0,27,102,12,63,24,91,114,53,126,116,2,65,4,119,35,5,10,0,30,130,25,0,46,66,14,18,189,15,123,8,3,47,1,30,75,58,28,0,97,146,21,19,77,78,0,87,104,4,8,63,78,7,103,91,116,54,68,48,0,0,0,1,1,0,63,74,30,54,8,1,102,34,1,2,88,6,0,28,140,39,84,2,0,0,0,1,10,1,0,0,6,54,5,0,22,102,87,32,68,48,80,123,8,93,119,21,68,36,4,101,146,21,92,10,0,0,0,0,15,18,18,42,100,36,0,25,96,1,4,116,76,4,93,123,77,11,28,79,35,87,4,64,9,68,61,20,51,115,49,134,106,10,37,76,88,0,27,85,57,0,32,81,43,19,132,58,144,30,9,1,0,0,5,6,5,18,69,72,119,38,45,129,65,39,54,135,148,57,23,79,93,80,6,35,29,10,24,34,31,3,0,5,58,0,0,35,74,0,56,155,110,36,0,42,0,0,0,0,0,3,41,116,8,10,74,26,0,19,57,41,12,38,14,73,0,10,30,12,1,72,66,9,10,104,46,0,22,0,15,39,0,39,85,73,100,10,17,0,0,42,0,48,12,114,87,14,130,98,44,3,1,33,96,0,6,37,50,19,130,20,0,0,3,0,5,29,87,96,8,0,31,60,0,0,14,54,0,9,41,22,21,8,55,2,0,11,5,52,28,32,18,135,148,59,25,137,35,94,34,65,1,9,0,0,10,12,172,4,47,67,34,84,50,118,90,0,43,97,41,1,35,116,0,9,73,21,0,89,54,25,20,9,81,20,3,1,6,8,0,33,32,9,0,11,5,51,69,151,2,12,3,0,20,1,0,7,15,2,0,99,79,22,146,59,95,9,0,0,0,0,1,0,16,16,109,89,24,55,25,0,90,75,0,78,0,58,30,43,150,62,52,0,26,105,11,66,26,94,113,54,123,105,4,62,5,117,34,4,14,0,23,132,23,0,43,69,15,20,182,15,116,8,5,52,0,29,71,62,32,0,97,150,21,13,82,73,0,94,90,7,4,53,91,11,101,93,104,61,69,50,0,0,0,1,1,1,60,74,34,58,7,0,108,30,1,2,102,3,0,26,139,34,53,3,0,0,0,0,11,0,0,0,6,56,0,0,25,94,87,30,62,62,86,125,4,100,124,23,66,43,3,48,119,30,77,11,0,0,0,0,16,17,20,35,102,29,0,33,106,0,4,87,66,0,74,118,108,3,39,65,46,86,2,49,11,51,63,20,39,135,73,155,84,6,39,67,91,0,29,85,54,0,35,80,38,22,142,58,138,22,4,0,0,0,8,8,4,14,74,59,118,40,54,136,63,33,50,154,132,43,27,90,113,103,7,47,119,5,24,32,55,2,0,5,95,0,0,29,79,0,41,104,98,25,0,34,0,0,0,0,0,4,47,88,7,9,60,32,0,18,138,58,17,46,14,74,0,6,37,11,0,69,67,9,7,108,38,4,19,0,19,39,0,43,89,53,75,9,10,0,0,34,0,45,9,107,81,17,108,93,32,2,0,50,98,0,6,46,39,26,128

Foldseek 3Di:
DEEEEQADLQLLVLQQLLLQQPWWEKEFEFQDPDAQPDDTRYYYYHHNHFADPLVVNQVRLVSSVVRCVVRDDQAYEYAYALLLFAALQGNPAVNVVSVCVVVVHQEEEEEQDDLVQQWFAAPQFTGRHPGTSLPDPLCVDPRGRDNGRRRQVRNVSNHPFGEEEDHPVQLVVALVSSLVVRVVCVVVGGRYYYYGDNDLVSLLRVLSNCLPPNYYYYGSSNSSSVSNVVRVNDGQPPFDAAADFFEEEEEEDQFPLSLLLCVVCVVPAAEDEDDLVCLQPPPCVLVVVLVVQVVRRPDPAHYYYYPHDHPVVVVVVCVPCNVVNSVCSSLVSLLSNLLVVVVVTGAEYEYEADSNLVSNCVSVPARMWTFGDDLWVSWTWTAGSVDGHIYTYHHHPTDHSNSRVSSVVVND/DEE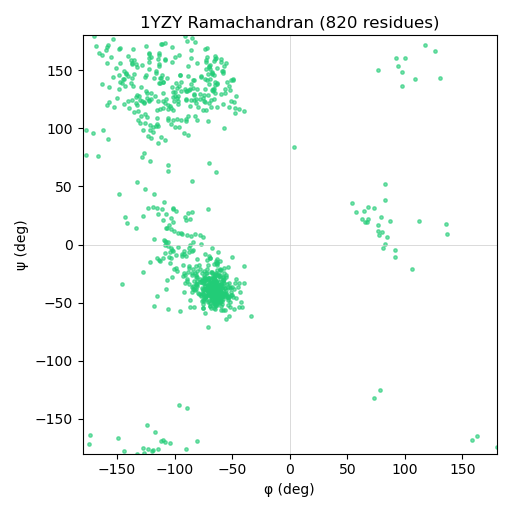EEQADLQLLQLQQLLLQLFWWEKEFEFADPDAFPDDTRYYYYHHNHLFDPLVVNQVRLVSNVVSCVVNPDQAYEYAYALLQFAALLGSVASNVVSVCVVVVHQEEEEAQDDQVQQWWAAPQFTTRHPGTSLPDPQCVDPRGHDNGRRNQVRNVSNHPFGEEEDHPVQLVVALVSSLVVRVVCVVVRGRYYYYGDNDLVSLLRVLVNCLPPNYYYYGSSNSSSVSNVVSVNDGQPPWDAAADFFEAEEEEFQFPQSLLLVVLCVVAFAEAADDLVCLQPPDCPLVVVLVVQVVRRPGPAHYYYHVHDHPVVVVVVCVVCHDVSSVCSSLVSLQVNLVSVVVVTHQEYEYEADSNLVSNCVSVPARMWTFTDDLFNSWTWIAGSVDGHIYIYHHNPTDHRNSRVSSVVPND

InterPro domains:
  IPR010737 Four-carbon acid sugar kinase, N-terminal domain [PF07005] (2-225)
  IPR031475 Four-carbon acid sugar kinase, nucleotide binding domain [PF17042] (249-405)
  IPR037051 Four-carbon acid sugar kinase, N-terminal domain superfamily [G3DSA:3.40.50.10840] (1-235)
  IPR042213 Four-carbon acid sugar kinase, nucleotide binding domain superfamily [G3DSA:3.40.980.20] (236-413)
  IPR050007 3-oxo-tetronate kinase [NF043035] (1-409)

Sequence (824 aa):
LGVIADDFTGASDIASFLVENGLSTVQMNGVPTQSLNSKVDAIVISLKSRSNPVNEAIEQSLRAYQWLKENGCTQFYFKYCSTFDSTAKGNIGPVTDALLDELNEDFTVITPALPVNGRTIFNGYLFVGDVLLSESGMKNHPITPMVDANLMRLMDAQAKGKTGLVAYADVIKGASRVQECFAELKAQGYRYAVVDAVDNSQLEVLAEAVADFKLVTGGSGLGAYMAARLSGGKKGTNAFTPTKGKTVVLSGSCSVMTNKQVEKYREKAPHFQLDVEQAIHNENYIEQLYQWVIANLDSEFAPMVYATVPPDALKAIQHQFGVDQASHAIENTFAKLAAKLKQYGVTNFITAGGETSSIVVQELGFTGFHIGKQIAPGVPWLKAVEEDIFLALKSGNFGKEDFFEYAQGMFLLGVIADDFTGASDIASFLVENGLSTVQMNGVPTQSLNSKVDAIVISLKSRSNPVNEAIEQSLRAYQWLKENGCTQFYFKYCSTFDSTAKGNIGPVTDALLDELNEDFTVITPALPVNGRTIFNGYLFVGDVLLSESGMKNHPITPMVDANLMRLMDAQAKGKTGLVAYADVIKGASRVQECFAELKAQGYRYAVVDAVDNSQLEVLAEAVADFKLVTGGSGLGAYMAARLSGGKKGTNAFTPTKGKTVVLSGSCSVMTNKQVEKYREKAPHFQLDVEQAIHNENYIEQLYQWVIANLDSEFAPMVYATVPPDALKAIQHQFGVDQASHAIENTFAKLAAKLKQYGVTNFITAGGETSSIVVQELGFTGFHIGKQIAPGVPWLKAVEEDIFLALKSGNFGKEDFFEYAQGMFL

B-factor: mean 34.92, std 17.35, range [5.32, 99.58]

CATH classification: 3.40.50.10840 (+1 more: 3.40.980.20)

Organism: Haemophilus influenzae (strain ATCC 51907 / DSM 11121 / KW20 / Rd) (NCBI:txid71421)